Protein AF-A0A7W0WSY2-F1 (afdb_monomer_lite)

Radius of gyration: 67.68 Å; chains: 1; bounding box: 183×101×246 Å

pLDDT: mean 71.54, std 12.72, range [32.41, 96.94]

Sequence (1212 aa):
RFFVDQGGLWIEDLGSTHGIYVGPNKVQRAPVPPGEVVLIGSLLVRLVPQSGTMPPPMGLHGTLATWLDLERKNRVTVEEERDAFAKRVGELHQELAAAKNAPRATPRPEESPTDTSTDMAGAGMMAEAVRMRDEAEARSAALERALAVVQDELMVLRETSTGDTDEDVRRLRAELASVRERLVDAERDLADRAEWSTLVGAEHTKLSKELEQVKVVIDEAMAARSVAEHAAGEAARESQALIQQMDELRRASAADLEIARMEAAKARDGKNVSEMTAGLDAVEKLAAMDLEIEALKRQLAAAKAIPKPPDSDARVQELTETLAVLTARAEKAEKDLGAAQIRAQGAERNLSHATSQSAKAETRVAQLEEKIADAEAQAKAAEADVAKSREKITALETRVGAGDAPLVAAEGRAAKIAAELENVTQQYETSRGRIVELEAAVQVAEKGKRDADQRADTIKSEIAAAQLKLADAEKRGGNLQAKLDDLSKADAAIAAAAKAREEAALRVAAMEQQVTDANRRVEDAVQRASAADTMAKAMAKDVAEALRRAADADTKTRATGREVAELVRRADAAETANASSAATIKAAEDRAVEAEARVEVVRKEVADQLEAMQKELAARLEATQKDLGTKLEAAQRELAAERKTSLGLVDRKTHLERELAEARAALPAAVQRAEAAEQRVVEHEVQIEALQDRVTDLESSLAVAETASQASRGESAETIAKLETHLAELKQASGKGGEIIADLRTKIDDLEKRLAEVTRDRDEAREALRRTTEELTEAIRAAEQNATSTEDDRERLDDALRRAADAERKVDALATQAETADLAIGRAGALQRQLDEALSKLAWLERDSSRPREIAHATPRPEVSEKVVNDRIEAAENKVKEIEAQLADAERRAKAARDEAVNEAATTATALEQRHQQQLQAQLQQFAELEQRAATAEAQAEESERRTAEAEMQISELQARVTELAKRPVPNPAFEQQLFDAQRKIAELEREVANADNVRSFAAETEREIAQLQRDLRDAKSKVTQLTLERDRLAADLRNARGDSETTNRRAPLDRSAAKKIEPDYDPEVTAQADVSKYEPIIAKANELQQKVNELTKQVLDHEKQSATLRVQLKDTEERLRQAIDRDDDDDGVEQTHTGSQLPIAFAEHLSILEESIDSLRANMRAASDETAMMDQSDSVVAVSAAVSQAAEHVERARAAIRAMNASIGIS

Foldseek 3Di:
DWDADPNFIKDAWPDDPQAKDWQLDGDRMDTHDAQTWIDDPPDIDHHHDPVNDDDDDPCPVVSVVVVVVVVVVVVVVVVVVVVVVVVVVVVVVVVVVVVVPPDDDDDDDDDDDDDDDDDDPPVPVVVVVVVVVVVVVVVVVVVVVVVVVVVVVVVVLVVPPPDDDPVSVVVVVVVVVVVVVVVVVVVVVVVVVVVVVVVVVVVVVVVVVVVVVVVVVVVVVVVVVVVVVVVVVVVVVVVVVVVVVVVVVVVVVVVVVVVVVVVVVVVVVVVVVVVVVVVVVVVVVVVVVVVVVVVVVVVVVVVPDDDDDDDDVVVVVVVVVVVVVVVVVVVVVVVVVVVVVVVVVVVVVVVVVVVVVVVVVVVVVVVVVVVVVVVVVVVVVVVVVVVVVVVVVVVVVVVVVVVVVVVVVVVVVVVVVVVVVVVVVVVVVVVVVVVVVVVVVVVVVVVVVVVVVVVVVVVVVVVVVVVVVVVVVVVVVVVVVVVVVVVVVVVVVVVVVVVVVVVVVVVVVVVVVVVVVVVVVVVVVVVPPPPDDDDDPPPDPPVVVVVVVVVVVVVVVVVVVVVVVVVVVVVVVVVVVVVVVVVVVVVVVVVVVVVVVVVVVVVVVVVVVVLCLLALAVFAVVVVVVVVVVVVVVVVVVVVVVVLVVVVQQLLQQFFAAVLLVVVVCVVVVVVVVVVVVVVVVVVVVVVVVVVVVCVVVCVVDDDDDDDDPPVPPPVVVVVVVVVSVSVSRITGTHPVSVVVVVVVVVVVVVVVVVVVVVVVVVVVVVVVVVVVVVVVVVVVVVVVVVVVVVVVVVVVVVVVVVVVVVVVVVVVVVVVVVVVVVVVVVVVVVVVVVVVVVVVVVVVVVVVPDDDDDDDDDDDDDDDPVVVVVVVVVVVVVVVVVVVVVVVVVVVVVVVVVVVVVVVVVVVVVVVVVVVVVVVVVVVVVVVVVVVVVVVVVVLVVLVVVLVSLNSRNHNNSVNVVVLVVDPDDDVVSVVVSVSSVVSNVVSVVSNVVSVVVVVVVVVVVVVVVVLVVVLVVLVVVLVVLVVVLVVLVVVVVVLVPPPPPPDDDDDDDPPPPDDDDDPDDPVVVVVVSVVVCVVSVVVSVVSVVVSVVSVVVSVVSVVVVVVVVVVVVVVVVVVVVVVVVVVPQPDDDDDCPDDDDDPVVVVVLVVVVVVLVVVLVVLVVLLVVLVVDDDDPVSVVVNVVSVVVNVVSVVVVVVSVVVCVVVVND

Structure (mmCIF, N/CA/C/O backbone):
data_AF-A0A7W0WSY2-F1
#
_entry.id   AF-A0A7W0WSY2-F1
#
loop_
_atom_site.group_PDB
_atom_site.id
_atom_site.type_symbol
_atom_site.label_atom_id
_atom_site.label_alt_id
_atom_site.label_comp_id
_atom_site.label_asym_id
_atom_site.label_entity_id
_atom_site.label_seq_id
_atom_site.pdbx_PDB_ins_code
_atom_site.Cartn_x
_atom_site.Cartn_y
_atom_site.Cartn_z
_atom_site.occupancy
_atom_site.B_iso_or_equiv
_atom_site.auth_seq_id
_atom_site.auth_comp_id
_atom_site.auth_asym_id
_atom_site.auth_atom_id
_atom_site.pdbx_PDB_model_num
ATOM 1 N N . ARG A 1 1 ? -31.396 -35.853 -32.841 1.00 91.38 1 ARG A N 1
ATOM 2 C CA . ARG A 1 1 ? -31.155 -37.029 -33.715 1.00 91.38 1 ARG A CA 1
ATOM 3 C C . ARG A 1 1 ? -31.192 -36.590 -35.170 1.00 91.38 1 ARG A C 1
ATOM 5 O O . ARG A 1 1 ? -32.178 -35.978 -35.544 1.00 91.38 1 ARG A O 1
ATOM 12 N N . PHE A 1 2 ? -30.185 -36.925 -35.979 1.00 94.06 2 PHE A N 1
ATOM 13 C CA . PHE A 1 2 ? -30.265 -36.803 -37.442 1.00 94.06 2 PHE A CA 1
ATOM 14 C C . PHE A 1 2 ? -30.735 -38.120 -38.082 1.00 94.06 2 PHE A C 1
ATOM 16 O O . PHE A 1 2 ? -30.435 -39.196 -37.559 1.00 94.06 2 PHE A O 1
ATOM 23 N N . PHE A 1 3 ? -31.453 -38.041 -39.201 1.00 94.81 3 PHE A N 1
ATOM 24 C CA . PHE A 1 3 ? -31.843 -39.176 -40.052 1.00 94.81 3 PHE A CA 1
ATOM 25 C C . PHE A 1 3 ? -32.207 -38.671 -41.459 1.00 94.81 3 PHE A C 1
ATOM 27 O O . PHE A 1 3 ? -32.489 -37.490 -41.635 1.00 94.81 3 PHE A O 1
ATOM 34 N N . VAL A 1 4 ? -32.190 -39.545 -42.467 1.00 93.88 4 VAL A N 1
ATOM 35 C CA . VAL A 1 4 ? -32.611 -39.203 -43.839 1.00 93.88 4 VAL A CA 1
ATOM 36 C C . VAL A 1 4 ? -34.042 -39.688 -44.055 1.00 93.88 4 VAL A C 1
ATOM 38 O O . VAL A 1 4 ? -34.346 -40.841 -43.757 1.00 93.88 4 VAL A O 1
ATOM 41 N N . ASP A 1 5 ? -34.907 -38.817 -44.573 1.00 93.00 5 ASP A N 1
ATOM 42 C CA . ASP A 1 5 ? -36.319 -39.101 -44.848 1.00 93.00 5 ASP A CA 1
ATOM 43 C C . ASP A 1 5 ? -36.750 -38.355 -46.122 1.00 93.00 5 ASP A C 1
ATOM 45 O O . ASP A 1 5 ? -36.409 -37.187 -46.326 1.00 93.00 5 ASP A O 1
ATOM 49 N N . GLN A 1 6 ? -37.420 -39.068 -47.030 1.00 90.38 6 GLN A N 1
ATOM 50 C CA . GLN A 1 6 ? -37.773 -38.622 -48.392 1.00 90.38 6 GLN A CA 1
ATOM 51 C C . GLN A 1 6 ? -36.606 -38.014 -49.212 1.00 90.38 6 GLN A C 1
ATOM 53 O O . GLN A 1 6 ? -36.818 -37.212 -50.117 1.00 90.38 6 GLN A O 1
ATOM 58 N N . GLY A 1 7 ? -35.361 -38.403 -48.912 1.00 88.31 7 GLY A N 1
ATOM 59 C CA . GLY A 1 7 ? -34.148 -37.903 -49.577 1.00 88.31 7 GLY A CA 1
ATOM 60 C C . GLY A 1 7 ? -33.578 -36.598 -49.004 1.00 88.31 7 GLY A C 1
ATOM 61 O O . GLY A 1 7 ? -32.470 -36.218 -49.372 1.00 88.31 7 GLY A O 1
ATOM 62 N N . GLY A 1 8 ? -34.278 -35.942 -48.074 1.00 89.12 8 GLY A N 1
ATOM 63 C CA . GLY A 1 8 ? -33.734 -34.844 -47.273 1.00 89.12 8 GLY A CA 1
ATOM 64 C C . GLY A 1 8 ? -33.082 -35.352 -45.985 1.00 89.12 8 GLY A C 1
ATOM 65 O O . GLY A 1 8 ? -33.473 -36.394 -45.456 1.00 89.12 8 GLY A O 1
ATOM 66 N N . LEU A 1 9 ? -32.113 -34.609 -45.442 1.00 94.12 9 LEU A N 1
ATOM 67 C CA . LEU A 1 9 ? -31.689 -34.809 -44.055 1.00 94.12 9 LEU A CA 1
ATOM 68 C C . LEU A 1 9 ? -32.683 -34.102 -43.127 1.00 94.12 9 LEU A C 1
ATOM 70 O O . LEU A 1 9 ? -33.051 -32.954 -43.367 1.00 94.12 9 LEU A O 1
ATOM 74 N N . TRP A 1 10 ? -33.085 -34.779 -42.061 1.00 96.38 10 TRP A N 1
ATOM 75 C CA . TRP A 1 10 ? -33.953 -34.263 -41.012 1.00 96.38 10 TRP A CA 1
ATOM 76 C C . TRP A 1 10 ? -33.244 -34.305 -39.664 1.00 96.38 10 TRP A C 1
ATOM 78 O O . TRP A 1 10 ? -32.377 -35.152 -39.419 1.00 96.38 10 TRP A O 1
ATOM 88 N N . ILE A 1 11 ? -33.656 -33.408 -38.772 1.00 96.81 11 ILE A N 1
ATOM 89 C CA . ILE A 1 11 ? -33.300 -33.430 -37.359 1.00 96.81 11 ILE A CA 1
ATOM 90 C C . ILE A 1 11 ? -34.560 -33.500 -36.492 1.00 96.81 11 ILE A C 1
ATOM 92 O O . ILE A 1 11 ? -35.586 -32.910 -36.815 1.00 96.81 11 ILE A O 1
ATOM 96 N N . GLU A 1 12 ? -34.480 -34.258 -35.402 1.00 96.94 12 GLU A N 1
ATOM 97 C CA . GLU A 1 12 ? -35.549 -34.504 -34.428 1.00 96.94 12 GLU A CA 1
ATOM 98 C C . GLU A 1 12 ? -34.991 -34.363 -33.007 1.00 96.94 12 GLU A C 1
ATOM 100 O O . GLU A 1 12 ? -33.928 -34.913 -32.688 1.00 96.94 12 GLU A O 1
ATOM 105 N N . ASP A 1 13 ? -35.683 -33.594 -32.173 1.00 95.50 13 ASP A N 1
ATOM 106 C CA . ASP A 1 13 ? -35.342 -33.330 -30.780 1.00 95.50 13 ASP A CA 1
ATOM 107 C C . ASP A 1 13 ? -35.905 -34.428 -29.876 1.00 95.50 13 ASP A C 1
ATOM 109 O O . ASP A 1 13 ? -37.110 -34.688 -29.858 1.00 95.50 13 ASP A O 1
ATOM 113 N N . LEU A 1 14 ? -35.010 -35.064 -29.119 1.00 93.88 14 LEU A N 1
ATOM 114 C CA . LEU A 1 14 ? -35.321 -36.169 -28.210 1.00 93.88 14 LEU A CA 1
ATOM 115 C C . LEU A 1 14 ? -35.554 -35.695 -26.763 1.00 93.88 14 LEU A C 1
ATOM 117 O O . LEU A 1 14 ? -35.463 -36.500 -25.841 1.00 93.88 14 LEU A O 1
ATOM 121 N N . GLY A 1 15 ? -35.825 -34.401 -26.560 1.00 89.00 15 GLY A N 1
ATOM 122 C CA . GLY A 1 15 ? -36.005 -33.800 -25.235 1.00 89.00 15 GLY A CA 1
ATOM 123 C C . GLY A 1 15 ? -34.737 -33.134 -24.698 1.00 89.00 15 GLY A C 1
ATOM 124 O O . GLY A 1 15 ? -34.458 -33.211 -23.505 1.00 89.00 15 GLY A O 1
ATOM 125 N N . SER A 1 16 ? -33.952 -32.493 -25.569 1.00 86.62 16 SER A N 1
ATOM 126 C CA . SER A 1 16 ? -32.853 -31.618 -25.151 1.00 86.62 16 SER A CA 1
ATOM 127 C C . SER A 1 16 ? -33.398 -30.487 -24.271 1.00 86.62 16 SER A C 1
ATOM 129 O O . SER A 1 16 ? -34.316 -29.777 -24.677 1.00 86.62 16 SER A O 1
ATOM 131 N N . THR A 1 17 ? -32.811 -30.268 -23.090 1.00 83.94 17 THR A N 1
ATOM 132 C CA . THR A 1 17 ? -33.192 -29.168 -22.175 1.00 83.94 17 THR A CA 1
ATOM 133 C C . THR A 1 17 ? -33.097 -27.797 -22.845 1.00 83.94 17 THR A C 1
ATOM 135 O O . THR A 1 17 ? -33.977 -26.954 -22.696 1.00 83.94 17 THR A O 1
ATOM 138 N N . HIS A 1 18 ? -32.062 -27.605 -23.659 1.00 84.44 18 HIS A N 1
ATOM 139 C CA . HIS A 1 18 ? -31.851 -26.401 -24.462 1.00 84.44 18 HIS A CA 1
ATOM 140 C C . HIS A 1 18 ? -32.668 -26.454 -25.769 1.00 84.44 18 HIS A C 1
ATOM 142 O O . HIS A 1 18 ? -33.110 -25.434 -26.298 1.00 84.44 18 HIS A O 1
ATOM 148 N N . GLY A 1 19 ? -32.962 -27.664 -26.241 1.00 92.38 19 GLY A N 1
ATOM 149 C CA . GLY A 1 19 ? -33.702 -27.974 -27.457 1.00 92.38 19 GLY A CA 1
ATOM 150 C C . GLY A 1 19 ? -32.835 -28.090 -28.712 1.00 92.38 19 GLY A C 1
ATOM 151 O O . GLY A 1 19 ? -31.600 -28.090 -28.645 1.00 92.38 19 GLY A O 1
ATOM 152 N N . ILE A 1 20 ? -33.505 -28.179 -29.862 1.00 94.12 20 ILE A N 1
ATOM 153 C CA . ILE A 1 20 ? -32.919 -28.109 -31.207 1.00 94.12 20 ILE A CA 1
ATOM 154 C C . ILE A 1 20 ? -33.576 -26.982 -32.006 1.00 94.12 20 ILE A C 1
ATOM 156 O O . ILE A 1 20 ? -34.785 -26.763 -31.914 1.00 94.12 20 ILE A O 1
ATOM 160 N N . TYR A 1 21 ? -32.776 -26.282 -32.809 1.00 93.62 21 TYR A N 1
ATOM 161 C CA . TYR A 1 21 ? -33.223 -25.186 -33.662 1.00 93.62 21 TYR A CA 1
ATOM 162 C C . TYR A 1 21 ? -32.659 -25.328 -35.079 1.00 93.62 21 TYR A C 1
ATOM 164 O O . TYR A 1 21 ? -31.492 -25.680 -35.249 1.00 93.62 21 TYR A O 1
ATOM 172 N N . VAL A 1 22 ? -33.471 -25.013 -36.089 1.00 93.06 22 VAL A N 1
ATOM 173 C CA . VAL A 1 22 ? -33.055 -24.891 -37.497 1.00 93.06 22 VAL A CA 1
ATOM 174 C C . VAL A 1 22 ? -33.356 -23.459 -37.930 1.00 93.06 22 VAL A C 1
ATOM 176 O O . VAL A 1 22 ? -34.499 -23.001 -37.824 1.00 93.06 22 VAL A O 1
ATOM 179 N N . GLY A 1 23 ? -32.316 -22.724 -38.329 1.00 88.19 23 GLY A N 1
ATOM 180 C CA . GLY A 1 23 ? -32.412 -21.276 -38.505 1.00 88.19 23 GLY A CA 1
ATOM 181 C C . GLY A 1 23 ? -32.861 -20.586 -37.199 1.00 88.19 23 GLY A C 1
ATOM 182 O O . GLY A 1 23 ? -32.295 -20.863 -36.138 1.00 88.19 23 GLY A O 1
ATOM 183 N N . PRO A 1 24 ? -33.873 -19.697 -37.226 1.00 84.56 24 PRO A N 1
ATOM 184 C CA . PRO A 1 24 ? -34.383 -19.029 -36.026 1.00 84.56 24 PRO A CA 1
ATOM 185 C C . PRO A 1 24 ? -35.377 -19.878 -35.207 1.00 84.56 24 PRO A C 1
ATOM 187 O O . PRO A 1 24 ? -35.744 -19.483 -34.102 1.00 84.56 24 PRO A O 1
ATOM 190 N N . ASN A 1 25 ? -35.856 -21.013 -35.728 1.00 87.50 25 ASN A N 1
ATOM 191 C CA . ASN A 1 25 ? -37.013 -21.720 -35.169 1.00 87.50 25 ASN A CA 1
ATOM 192 C C . ASN A 1 25 ? -36.600 -22.896 -34.277 1.00 87.50 25 ASN A C 1
ATOM 194 O O . ASN A 1 25 ? -35.861 -23.774 -34.723 1.00 87.50 25 ASN A O 1
ATOM 198 N N . LYS A 1 26 ? -37.149 -22.969 -33.054 1.00 93.00 26 LYS A N 1
ATOM 199 C CA . LYS A 1 26 ? -37.076 -24.171 -32.204 1.00 93.00 26 LYS A CA 1
ATOM 200 C C . LYS A 1 26 ? -37.960 -25.263 -32.806 1.00 93.00 26 LYS A C 1
ATOM 202 O O . LYS A 1 26 ? -39.127 -25.006 -33.097 1.00 93.00 26 LYS A O 1
ATOM 207 N N . VAL A 1 27 ? -37.425 -26.465 -33.008 1.00 94.38 27 VAL A N 1
ATOM 208 C CA . VAL A 1 27 ? -38.092 -27.522 -33.783 1.00 94.38 27 VAL A CA 1
ATOM 209 C C . VAL A 1 27 ? -38.014 -28.887 -33.104 1.00 94.38 27 VAL A C 1
ATOM 211 O O . VAL A 1 27 ? -36.938 -29.431 -32.878 1.00 94.38 27 VAL A O 1
ATOM 214 N N . GLN A 1 28 ? -39.180 -29.492 -32.857 1.00 95.75 28 GLN A N 1
ATOM 215 C CA . GLN A 1 28 ? -39.270 -30.885 -32.404 1.00 95.75 28 GLN A CA 1
ATOM 216 C C . GLN A 1 28 ? -38.812 -31.858 -33.505 1.00 95.75 28 GLN A C 1
ATOM 218 O O . GLN A 1 28 ? -38.180 -32.869 -33.218 1.00 95.75 28 GLN A O 1
ATOM 223 N N . ARG A 1 29 ? -39.126 -31.553 -34.773 1.00 96.38 29 ARG A N 1
ATOM 224 C CA . ARG A 1 29 ? -38.676 -32.280 -35.969 1.00 96.38 29 ARG A CA 1
ATOM 225 C C . ARG A 1 29 ? -38.756 -31.365 -37.192 1.00 96.38 29 ARG A C 1
ATOM 227 O O . ARG A 1 29 ? -39.804 -30.771 -37.425 1.00 96.38 29 ARG A O 1
ATOM 234 N N . ALA A 1 30 ? -37.682 -31.268 -37.973 1.00 95.69 30 ALA A N 1
ATOM 235 C CA . ALA A 1 30 ? -37.614 -30.430 -39.175 1.00 95.69 30 ALA A CA 1
ATOM 236 C C . ALA A 1 30 ? -36.623 -30.984 -40.217 1.00 95.69 30 ALA A C 1
ATOM 238 O O . ALA A 1 30 ? -35.671 -31.675 -39.839 1.00 95.69 30 ALA A O 1
ATOM 239 N N . PRO A 1 31 ? -36.805 -30.683 -41.517 1.00 95.44 31 PRO A N 1
ATOM 240 C CA . PRO A 1 31 ? -35.760 -30.884 -42.512 1.00 95.44 31 PRO A CA 1
ATOM 241 C C . PRO A 1 31 ? -34.610 -29.895 -42.264 1.00 95.44 31 PRO A C 1
ATOM 243 O O . PRO A 1 31 ? -34.813 -28.828 -41.689 1.00 95.44 31 PRO A O 1
ATOM 246 N N . VAL A 1 32 ? -33.408 -30.238 -42.721 1.00 94.00 32 VAL A N 1
ATOM 247 C CA . VAL A 1 32 ? -32.205 -29.402 -42.614 1.00 94.00 32 VAL A CA 1
ATOM 248 C C . VAL A 1 32 ? -31.734 -29.020 -44.020 1.00 94.00 32 VAL A C 1
ATOM 250 O O . VAL A 1 32 ? -31.138 -29.858 -44.706 1.00 94.00 32 VAL A O 1
ATOM 253 N N . PRO A 1 33 ? -32.002 -27.785 -44.485 1.00 89.19 33 PRO A N 1
ATOM 254 C CA . PRO A 1 33 ? -31.580 -27.342 -45.810 1.00 89.19 33 PRO A CA 1
ATOM 255 C C . PRO A 1 33 ? -30.047 -27.286 -45.961 1.00 89.19 33 PRO A C 1
ATOM 257 O O . PRO A 1 33 ? -29.344 -26.865 -45.036 1.00 89.19 33 PRO A O 1
ATOM 260 N N . PRO A 1 34 ? -29.487 -27.673 -47.125 1.00 86.19 34 PRO A N 1
ATOM 261 C CA . PRO A 1 34 ? -28.061 -27.513 -47.396 1.00 86.19 34 PRO A CA 1
ATOM 262 C C . PRO A 1 34 ? -27.633 -26.045 -47.287 1.00 86.19 34 PRO A C 1
ATOM 264 O O . PRO A 1 34 ? -28.249 -25.163 -47.879 1.00 86.19 34 PRO A O 1
ATOM 267 N N . GLY A 1 35 ? -26.556 -25.782 -46.549 1.00 82.62 35 GLY A N 1
ATOM 268 C CA . GLY A 1 35 ? -26.049 -24.436 -46.284 1.00 82.62 35 GLY A CA 1
ATOM 269 C C . GLY A 1 35 ? -26.700 -23.710 -45.101 1.00 82.62 35 GLY A C 1
ATOM 270 O O . GLY A 1 35 ? -26.167 -22.671 -44.703 1.00 82.62 35 GLY A O 1
ATOM 271 N N . GLU A 1 36 ? -27.775 -24.235 -44.505 1.00 86.81 36 GLU A N 1
ATOM 272 C CA . GLU A 1 36 ? -28.395 -23.668 -43.300 1.00 86.81 36 GLU A CA 1
ATOM 273 C C . GLU A 1 36 ? -27.707 -24.156 -42.010 1.00 86.81 36 GLU A C 1
ATOM 275 O O . GLU A 1 36 ? -27.001 -25.171 -41.995 1.00 86.81 36 GLU A O 1
ATOM 280 N N . VAL A 1 37 ? -27.866 -23.380 -40.935 1.00 88.31 37 VAL A N 1
ATOM 281 C CA . VAL A 1 37 ? -27.282 -23.633 -39.614 1.00 88.31 37 VAL A CA 1
ATOM 282 C C . VAL A 1 37 ? -28.326 -24.242 -38.680 1.00 88.31 37 VAL A C 1
ATOM 284 O O . VAL A 1 37 ? -29.462 -23.776 -38.593 1.00 88.31 37 VAL A O 1
ATOM 287 N N . VAL A 1 38 ? -27.900 -25.271 -37.954 1.00 92.69 38 VAL A N 1
ATOM 288 C CA . VAL A 1 38 ? -28.671 -25.995 -36.946 1.00 92.69 38 VAL A CA 1
ATOM 289 C C . VAL A 1 38 ? -27.946 -25.877 -35.611 1.00 92.69 38 VAL A C 1
ATOM 291 O O . VAL A 1 38 ? -26.746 -26.153 -35.549 1.00 92.69 38 VAL A O 1
ATOM 294 N N . LEU A 1 39 ? -28.660 -25.504 -34.547 1.00 91.31 39 LEU A N 1
ATOM 295 C CA . LEU A 1 39 ? -28.125 -25.529 -33.185 1.00 91.31 39 LEU A CA 1
ATOM 296 C C . LEU A 1 39 ? -28.731 -26.692 -32.390 1.00 91.31 39 LEU A C 1
ATOM 298 O O . LEU A 1 39 ? -29.937 -26.940 -32.436 1.00 91.31 39 LEU A O 1
ATOM 302 N N . ILE A 1 40 ? -27.875 -27.419 -31.673 1.00 91.94 40 ILE A N 1
ATOM 303 C CA . ILE A 1 40 ? -28.200 -28.629 -30.913 1.00 91.94 40 ILE A CA 1
ATOM 304 C C . ILE A 1 40 ? -27.607 -28.449 -29.512 1.00 91.94 40 ILE A C 1
ATOM 306 O O . ILE A 1 40 ? -26.459 -28.818 -29.259 1.00 91.94 40 ILE A O 1
ATOM 310 N N . GLY A 1 41 ? -28.355 -27.807 -28.611 1.00 87.31 41 GLY A N 1
ATOM 311 C CA . GLY A 1 41 ? -27.774 -27.269 -27.377 1.00 87.31 41 GLY A CA 1
ATOM 312 C C . GLY A 1 41 ? -26.665 -26.262 -27.691 1.00 87.31 41 GLY A C 1
ATOM 313 O O . GLY A 1 41 ? -26.924 -25.258 -28.341 1.00 87.31 41 GLY A O 1
ATOM 314 N N . SER A 1 42 ? -25.430 -26.543 -27.274 1.00 83.31 42 SER A N 1
ATOM 315 C CA . SER A 1 42 ? -24.249 -25.715 -27.566 1.00 83.31 42 SER A CA 1
ATOM 316 C C . SER A 1 42 ? -23.568 -26.014 -28.913 1.00 83.31 42 SER A C 1
ATOM 318 O O . SER A 1 42 ? -22.659 -25.285 -29.309 1.00 83.31 42 SER A O 1
ATOM 320 N N . LEU A 1 43 ? -23.967 -27.072 -29.631 1.00 83.94 43 LEU A N 1
ATOM 321 C CA . LEU A 1 43 ? -23.316 -27.487 -30.879 1.00 83.94 43 LEU A CA 1
ATOM 322 C C . LEU A 1 43 ? -23.942 -26.814 -32.105 1.00 83.94 43 LEU A C 1
ATOM 324 O O . LEU A 1 43 ? -25.128 -26.992 -32.380 1.00 83.94 43 LEU A O 1
ATOM 328 N N . LEU A 1 44 ? -23.114 -26.110 -32.880 1.00 88.50 44 LEU A N 1
ATOM 329 C CA . LEU A 1 44 ? -23.482 -25.477 -34.147 1.00 88.50 44 LEU A CA 1
ATOM 330 C C . LEU A 1 44 ? -23.047 -26.355 -35.325 1.00 88.50 44 LEU A C 1
ATOM 332 O O . LEU A 1 44 ? -21.860 -26.599 -35.533 1.00 88.50 44 LEU A O 1
ATOM 336 N N . VAL A 1 45 ? -24.019 -26.823 -36.108 1.00 89.69 45 VAL A N 1
ATOM 337 C CA . VAL A 1 45 ? -23.820 -27.720 -37.254 1.00 89.69 45 VAL A CA 1
ATOM 338 C C . VAL A 1 45 ? -24.322 -27.039 -38.525 1.00 89.69 45 VAL A C 1
ATOM 340 O O . VAL A 1 45 ? -25.434 -26.519 -38.558 1.00 89.69 45 VAL A O 1
ATOM 343 N N . ARG A 1 46 ? -23.524 -27.064 -39.597 1.00 88.38 46 ARG A N 1
ATOM 344 C CA . ARG A 1 46 ? -23.900 -26.540 -40.919 1.00 88.38 46 ARG A CA 1
ATOM 345 C C . ARG A 1 46 ? -23.690 -27.617 -41.977 1.00 88.38 46 ARG A C 1
ATOM 347 O O . ARG A 1 46 ? -22.594 -28.164 -42.075 1.00 88.38 46 ARG A O 1
ATOM 354 N N . LEU A 1 47 ? -24.712 -27.919 -42.778 1.00 85.00 47 LEU A N 1
ATOM 355 C CA . LEU A 1 47 ? -24.561 -28.871 -43.883 1.00 85.00 47 LEU A CA 1
ATOM 356 C C . LEU A 1 47 ? -23.845 -28.210 -45.065 1.00 85.00 47 LEU A C 1
ATOM 358 O O . LEU A 1 47 ? -24.336 -27.226 -45.614 1.00 85.00 47 LEU A O 1
ATOM 362 N N . VAL A 1 48 ? -22.715 -28.773 -45.491 1.00 82.38 48 VAL A N 1
ATOM 363 C CA . VAL A 1 48 ? -21.996 -28.334 -46.697 1.00 82.38 48 VAL A CA 1
ATOM 364 C C . VAL A 1 48 ? -22.498 -29.148 -47.902 1.00 82.38 48 VAL A C 1
ATOM 366 O O . VAL A 1 48 ? -22.526 -30.378 -47.819 1.00 82.38 48 VAL A O 1
ATOM 369 N N . PRO A 1 49 ? -22.911 -28.518 -49.019 1.00 77.50 49 PRO A N 1
ATOM 370 C CA . PRO A 1 49 ? -23.303 -29.242 -50.228 1.00 77.50 49 PRO A CA 1
ATOM 371 C C . PRO A 1 49 ? -22.094 -29.916 -50.899 1.00 77.50 49 PRO A C 1
ATOM 373 O O . PRO A 1 49 ? -20.969 -29.422 -50.831 1.00 77.50 49 PRO A O 1
ATOM 376 N N . GLN A 1 50 ? -22.333 -31.019 -51.619 1.00 71.88 50 GLN A N 1
ATOM 377 C CA . GLN A 1 50 ? -21.281 -31.810 -52.285 1.00 71.88 50 GLN A CA 1
ATOM 378 C C . GLN A 1 50 ? -20.463 -31.037 -53.342 1.00 71.88 50 GLN A C 1
ATOM 380 O O . GLN A 1 50 ? -19.410 -31.510 -53.754 1.00 71.88 50 GLN A O 1
ATOM 385 N N . SER A 1 51 ? -20.910 -29.850 -53.765 1.00 69.25 51 SER A N 1
ATOM 386 C CA . SER A 1 51 ? -20.187 -28.963 -54.685 1.00 69.25 51 SER A CA 1
ATOM 387 C C . SER A 1 51 ? -18.941 -28.299 -54.079 1.00 69.25 51 SER A C 1
ATOM 389 O O . SER A 1 51 ? -18.167 -27.701 -54.819 1.00 69.25 51 SER A O 1
ATOM 391 N N . GLY A 1 52 ? -18.742 -28.364 -52.756 1.00 63.03 52 GLY A N 1
ATOM 392 C CA . GLY A 1 52 ? -17.534 -27.889 -52.059 1.00 63.03 52 GLY A CA 1
ATOM 393 C C . GLY A 1 52 ? -17.364 -26.365 -51.961 1.00 63.03 52 GLY A C 1
ATOM 394 O O . GLY A 1 52 ? -16.727 -25.881 -51.029 1.00 63.03 52 GLY A O 1
ATOM 395 N N . THR A 1 53 ? -17.965 -25.591 -52.864 1.00 54.50 53 THR A N 1
ATOM 396 C CA . THR A 1 53 ? -17.963 -24.124 -52.843 1.00 54.50 53 THR A CA 1
ATOM 397 C C . THR A 1 53 ? -19.156 -23.580 -52.053 1.00 54.50 53 THR A C 1
ATOM 399 O O . THR A 1 53 ? -20.314 -23.814 -52.401 1.00 54.50 53 THR A O 1
ATOM 402 N N . MET A 1 54 ? -18.889 -22.835 -50.974 1.00 54.88 54 MET A N 1
ATOM 403 C CA . MET A 1 54 ? -19.929 -22.109 -50.235 1.00 54.88 54 MET A CA 1
ATOM 404 C C . MET A 1 54 ? -20.105 -20.688 -50.793 1.00 54.88 54 MET A C 1
ATOM 406 O O . MET A 1 54 ? -19.105 -19.979 -50.924 1.00 54.88 54 MET A O 1
ATOM 410 N N . PRO A 1 55 ? -21.341 -20.217 -51.047 1.00 57.53 55 PRO A N 1
ATOM 411 C CA . PRO A 1 55 ? -21.594 -18.790 -51.216 1.00 57.53 55 PRO A CA 1
ATOM 412 C C . PRO A 1 55 ? -21.359 -18.042 -49.885 1.00 57.53 55 PRO A C 1
ATOM 414 O O . PRO A 1 55 ? -21.563 -18.626 -48.810 1.00 57.53 55 PRO A O 1
ATOM 417 N N . PRO A 1 56 ? -20.943 -16.760 -49.923 1.00 53.38 56 PRO A N 1
ATOM 418 C CA . PRO A 1 56 ? -20.709 -15.969 -48.717 1.00 53.38 56 PRO A CA 1
ATOM 419 C C . PRO A 1 56 ? -22.003 -15.835 -47.886 1.00 53.38 56 PRO A C 1
ATOM 421 O O . PRO A 1 56 ? -23.080 -15.633 -48.453 1.00 53.38 56 PRO A O 1
ATOM 424 N N . PRO A 1 57 ? -21.939 -15.973 -46.548 1.00 52.03 57 PRO A N 1
ATOM 425 C CA . PRO A 1 57 ? -23.127 -16.183 -45.727 1.00 52.03 57 PRO A CA 1
ATOM 426 C C . PRO A 1 57 ? -23.866 -14.872 -45.411 1.00 52.03 57 PRO A C 1
ATOM 428 O O . PRO A 1 57 ? -23.645 -14.242 -44.376 1.00 52.03 57 PRO A O 1
ATOM 431 N N . MET A 1 58 ? -24.793 -14.479 -46.287 1.00 49.19 58 MET A N 1
ATOM 432 C CA . MET A 1 58 ? -25.712 -13.369 -46.019 1.00 49.19 58 MET A CA 1
ATOM 433 C C . MET A 1 58 ? -26.546 -13.646 -44.754 1.00 49.19 58 MET A C 1
ATOM 435 O O . MET A 1 58 ? -27.193 -14.684 -44.643 1.00 49.19 58 MET A O 1
ATOM 439 N N . GLY A 1 59 ? -26.534 -12.710 -43.799 1.00 58.75 59 GLY A N 1
ATOM 440 C CA . GLY A 1 59 ? -27.395 -12.720 -42.606 1.00 58.75 59 GLY A CA 1
ATOM 441 C C . GLY A 1 59 ? -26.838 -13.391 -41.341 1.00 58.75 59 GLY A C 1
ATOM 442 O O . GLY A 1 59 ? -27.361 -13.122 -40.261 1.00 58.75 59 GLY A O 1
ATOM 443 N N . LEU A 1 60 ? -25.757 -14.182 -41.424 1.00 54.53 60 LEU A N 1
ATOM 444 C CA . LEU A 1 60 ? -25.271 -15.019 -40.306 1.00 54.53 60 LEU A CA 1
ATOM 445 C C . LEU A 1 60 ? -25.027 -14.237 -39.000 1.00 54.53 60 LEU A C 1
ATOM 447 O O . LEU A 1 60 ? -25.406 -14.694 -37.923 1.00 54.53 60 LEU A O 1
ATOM 451 N N . HIS A 1 61 ? -24.436 -13.042 -39.096 1.00 57.09 61 HIS A N 1
ATOM 452 C CA . HIS A 1 61 ? -24.161 -12.182 -37.940 1.00 57.09 61 HIS A CA 1
ATOM 453 C C . HIS A 1 61 ? -25.433 -11.680 -37.245 1.00 57.09 61 HIS A C 1
ATOM 455 O O . HIS A 1 61 ? -25.453 -11.600 -36.021 1.00 57.09 61 HIS A O 1
ATOM 461 N N . GLY A 1 62 ? -26.500 -11.387 -37.997 1.00 67.00 62 GLY A N 1
ATOM 462 C CA . GLY A 1 62 ? -27.773 -10.938 -37.427 1.00 67.00 62 GLY A CA 1
ATOM 463 C C . GLY A 1 62 ? -28.452 -12.048 -36.629 1.00 67.00 62 GLY A C 1
ATOM 464 O O . GLY A 1 62 ? -28.850 -11.832 -35.487 1.00 67.00 62 GLY A O 1
ATOM 465 N N . THR A 1 63 ? -28.504 -13.261 -37.190 1.00 62.50 63 THR A N 1
ATOM 466 C CA . THR A 1 63 ? -29.079 -14.426 -36.501 1.00 62.50 63 THR A CA 1
ATOM 467 C C . THR A 1 63 ? -28.271 -14.786 -35.252 1.00 62.50 63 THR A C 1
ATOM 469 O O . THR A 1 63 ? -28.857 -14.990 -34.189 1.00 62.50 63 THR A O 1
ATOM 472 N N . LEU A 1 64 ? -26.933 -14.795 -35.341 1.00 63.62 64 LEU A N 1
ATOM 473 C CA . LEU A 1 64 ? -26.059 -15.073 -34.196 1.00 63.62 64 LEU A CA 1
ATOM 474 C C . LEU A 1 64 ? -26.197 -14.013 -33.088 1.00 63.62 64 LEU A C 1
ATOM 476 O O . LEU A 1 64 ? -26.231 -14.370 -31.914 1.00 63.62 64 LEU A O 1
ATOM 480 N N . ALA A 1 65 ? -26.333 -12.729 -33.441 1.00 65.81 65 ALA A N 1
ATOM 481 C CA . ALA A 1 65 ? -26.556 -11.654 -32.472 1.00 65.81 65 ALA A CA 1
ATOM 482 C C . ALA A 1 65 ? -27.877 -11.843 -31.709 1.00 65.81 65 ALA A C 1
ATOM 484 O O . ALA A 1 65 ? -27.862 -11.910 -30.482 1.00 65.81 65 ALA A O 1
ATOM 485 N N . THR A 1 66 ? -28.998 -12.056 -32.415 1.00 69.69 66 THR A N 1
ATOM 486 C CA . THR A 1 66 ? -30.297 -12.313 -31.758 1.00 69.69 66 THR A CA 1
ATOM 487 C C . THR A 1 66 ? -30.279 -13.535 -30.840 1.00 69.69 66 THR A C 1
ATOM 489 O O . THR A 1 66 ? -30.982 -13.550 -29.834 1.00 69.69 66 THR A O 1
ATOM 492 N N . TRP A 1 67 ? -29.455 -14.539 -31.150 1.00 66.38 67 TRP A N 1
ATOM 493 C CA . TRP A 1 67 ? -29.235 -15.711 -30.304 1.00 66.38 67 TRP A CA 1
ATOM 494 C C . TRP A 1 67 ? -28.429 -15.395 -29.041 1.00 66.38 67 TRP A C 1
ATOM 496 O O . TRP A 1 67 ? -28.840 -15.769 -27.944 1.00 66.38 67 TRP A O 1
ATOM 506 N N . LEU A 1 68 ? -27.311 -14.678 -29.178 1.00 69.62 68 LEU A N 1
ATOM 507 C CA . LEU A 1 68 ? -26.469 -14.259 -28.052 1.00 69.62 68 LEU A CA 1
ATOM 508 C C . LEU A 1 68 ? -27.191 -13.285 -27.109 1.00 69.62 68 LEU A C 1
ATOM 510 O O . LEU A 1 68 ? -26.882 -13.241 -25.921 1.00 69.62 68 LEU A O 1
ATOM 514 N N . ASP A 1 69 ? -28.165 -12.525 -27.605 1.00 68.69 69 ASP A N 1
ATOM 515 C CA . ASP A 1 69 ? -28.996 -11.640 -26.782 1.00 68.69 69 ASP A CA 1
ATOM 516 C C . ASP A 1 69 ? -30.107 -12.394 -26.036 1.00 68.69 69 ASP A C 1
ATOM 518 O O . ASP A 1 69 ? -30.492 -11.996 -24.936 1.00 68.69 69 ASP A O 1
ATOM 522 N N . LEU A 1 70 ? -30.597 -13.507 -26.591 1.00 68.81 70 LEU A N 1
ATOM 523 C CA . LEU A 1 70 ? -31.547 -14.407 -25.928 1.00 68.81 70 LEU A CA 1
ATOM 524 C C . LEU A 1 70 ? -30.853 -15.229 -24.830 1.00 68.81 70 LEU A C 1
ATOM 526 O O . LEU A 1 70 ? -31.336 -15.290 -23.703 1.00 68.81 70 LEU A O 1
ATOM 530 N N . GLU A 1 71 ? -29.670 -15.768 -25.129 1.00 73.31 71 GLU A N 1
ATOM 531 C CA . GLU A 1 71 ? -28.797 -16.452 -24.165 1.00 73.31 71 GLU A CA 1
ATOM 532 C C . GLU A 1 71 ? -28.371 -15.520 -23.016 1.00 73.31 71 GLU A C 1
ATOM 534 O O . GLU A 1 71 ? -28.413 -15.914 -21.852 1.00 73.31 71 GLU A O 1
ATOM 539 N N . ARG A 1 72 ? -28.028 -14.255 -23.307 1.00 73.38 72 ARG A N 1
ATOM 540 C CA . ARG A 1 72 ? -27.711 -13.266 -22.261 1.00 73.38 72 ARG A CA 1
ATOM 541 C C . ARG A 1 72 ? -28.906 -12.940 -21.366 1.00 73.38 72 ARG A C 1
ATOM 543 O O . ARG A 1 72 ? -28.719 -12.837 -20.160 1.00 73.38 72 ARG A O 1
ATOM 550 N N . LYS A 1 73 ? -30.124 -12.837 -21.911 1.00 74.62 73 LYS A N 1
ATOM 551 C CA . LYS A 1 73 ? -31.340 -12.641 -21.097 1.00 74.62 73 LYS A CA 1
ATOM 552 C C . LYS A 1 73 ? -31.609 -13.820 -20.164 1.00 74.62 73 LYS A C 1
ATOM 554 O O . LYS A 1 73 ? -31.884 -13.594 -18.994 1.00 74.62 73 LYS A O 1
ATOM 559 N N . ASN A 1 74 ? -31.454 -15.052 -20.655 1.00 68.19 74 ASN A N 1
ATOM 560 C CA . ASN A 1 74 ? -31.615 -16.254 -19.831 1.00 68.19 74 ASN A CA 1
ATOM 561 C C . ASN A 1 74 ? -30.604 -16.304 -18.669 1.00 68.19 74 ASN A C 1
ATOM 563 O O . ASN A 1 74 ? -30.948 -16.753 -17.578 1.00 68.19 74 ASN A O 1
ATOM 567 N N . ARG A 1 75 ? -29.366 -15.831 -18.882 1.00 69.69 75 ARG A N 1
ATOM 568 C CA . ARG A 1 75 ? -28.345 -15.743 -17.822 1.00 69.69 75 ARG A CA 1
ATOM 569 C C . ARG A 1 75 ? -28.711 -14.723 -16.752 1.00 69.69 75 ARG A C 1
ATOM 571 O O . ARG A 1 75 ? -28.707 -15.093 -15.586 1.00 69.69 75 ARG A O 1
ATOM 578 N N . VAL A 1 76 ? -29.130 -13.519 -17.149 1.00 74.19 76 VAL A N 1
ATOM 579 C CA . VAL A 1 76 ? -29.580 -12.481 -16.204 1.00 74.19 76 VAL A CA 1
ATOM 580 C C . VAL A 1 76 ? -30.718 -13.000 -15.321 1.00 74.19 76 VAL A C 1
ATOM 582 O O . VAL A 1 76 ? -30.639 -12.860 -14.109 1.00 74.19 76 VAL A O 1
ATOM 585 N N . THR A 1 77 ? -31.714 -13.703 -15.873 1.00 72.31 77 THR A N 1
ATOM 586 C CA . THR A 1 77 ? -32.795 -14.281 -15.047 1.00 72.31 77 THR A CA 1
ATOM 587 C C . THR A 1 77 ? -32.323 -15.372 -14.075 1.00 72.31 77 THR A C 1
ATOM 589 O O . THR A 1 77 ? -32.899 -15.522 -13.003 1.00 72.31 77 THR A O 1
ATOM 592 N N . VAL A 1 78 ? -31.265 -16.124 -14.405 1.00 72.44 78 VAL A N 1
ATOM 593 C CA . VAL A 1 78 ? -30.669 -17.124 -13.493 1.00 72.44 78 VAL A CA 1
ATOM 594 C C . VAL A 1 78 ? -29.801 -16.456 -12.419 1.00 72.44 78 VAL A C 1
ATOM 596 O O . VAL A 1 78 ? -29.750 -16.928 -11.285 1.00 72.44 78 VAL A O 1
ATOM 599 N N . GLU A 1 79 ? -29.142 -15.346 -12.750 1.00 74.38 79 GLU A N 1
ATOM 600 C CA . GLU A 1 79 ? -28.395 -14.513 -11.803 1.00 74.38 79 GLU A CA 1
ATOM 601 C C . GLU A 1 79 ? -29.359 -13.818 -10.818 1.00 74.38 79 GLU A C 1
ATOM 603 O O . GLU A 1 79 ? -29.152 -13.905 -9.610 1.00 74.38 79 GLU A O 1
ATOM 608 N N . GLU A 1 80 ? -30.484 -13.275 -11.299 1.00 79.94 80 GLU A N 1
ATOM 609 C CA . GLU A 1 80 ? -31.583 -12.745 -10.475 1.00 79.94 80 GLU A CA 1
ATOM 610 C C . GLU A 1 80 ? -32.173 -13.808 -9.525 1.00 79.94 80 GLU A C 1
ATOM 612 O O . GLU A 1 80 ? -32.353 -13.539 -8.335 1.00 79.94 80 GLU A O 1
ATOM 617 N N . GLU A 1 81 ? -32.437 -15.035 -10.000 1.00 79.62 81 GLU A N 1
ATOM 618 C CA . GLU A 1 81 ? -32.913 -16.137 -9.145 1.00 79.62 81 GLU A CA 1
ATOM 619 C C . GLU A 1 81 ? -31.876 -16.562 -8.091 1.00 79.62 81 GLU A C 1
ATOM 621 O O . GLU A 1 81 ? -32.240 -16.821 -6.937 1.00 79.62 81 GLU A O 1
ATOM 626 N N . ARG A 1 82 ? -30.586 -16.606 -8.458 1.00 80.00 82 ARG A N 1
ATOM 627 C CA . ARG A 1 82 ? -29.479 -16.930 -7.544 1.00 80.00 82 ARG A CA 1
ATOM 628 C C . ARG A 1 82 ? -29.327 -15.869 -6.459 1.00 80.00 82 ARG A C 1
ATOM 630 O O . ARG A 1 82 ? -29.177 -16.216 -5.289 1.00 80.00 82 ARG A O 1
ATOM 637 N N . ASP A 1 83 ? -29.403 -14.594 -6.813 1.00 80.75 83 ASP A N 1
ATOM 638 C CA . ASP A 1 83 ? -29.189 -13.499 -5.867 1.00 80.75 83 ASP A CA 1
ATOM 639 C C . ASP A 1 83 ? -30.423 -13.319 -4.960 1.00 80.75 83 ASP A C 1
ATOM 641 O O . ASP A 1 83 ? -30.294 -13.104 -3.752 1.00 80.75 83 ASP A O 1
ATOM 645 N N . ALA A 1 84 ? -31.628 -13.585 -5.482 1.00 78.50 84 ALA A N 1
ATOM 646 C CA . ALA A 1 84 ? -32.840 -13.744 -4.678 1.00 78.50 84 ALA A CA 1
ATOM 647 C C . ALA A 1 84 ? -32.820 -14.996 -3.773 1.00 78.50 84 ALA A C 1
ATOM 649 O O . ALA A 1 84 ? -33.561 -15.049 -2.789 1.00 78.50 84 ALA A O 1
ATOM 650 N N . PHE A 1 85 ? -32.022 -16.026 -4.075 1.00 77.25 85 PHE A N 1
ATOM 651 C CA . PHE A 1 85 ? -31.760 -17.143 -3.157 1.00 77.25 85 PHE A CA 1
ATOM 652 C C . PHE A 1 85 ? -30.735 -16.748 -2.083 1.00 77.25 85 PHE A C 1
ATOM 654 O O . PHE A 1 85 ? -31.019 -16.904 -0.897 1.00 77.25 85 PHE A O 1
ATOM 661 N N . ALA A 1 86 ? -29.606 -16.148 -2.472 1.00 77.94 86 ALA A N 1
ATOM 662 C CA . ALA A 1 86 ? -28.570 -15.672 -1.554 1.00 77.94 86 ALA A CA 1
ATOM 663 C C . ALA A 1 86 ? -29.121 -14.690 -0.505 1.00 77.94 86 ALA A C 1
ATOM 665 O O . ALA A 1 86 ? -28.796 -14.804 0.676 1.00 77.94 86 ALA A O 1
ATOM 666 N N . LYS A 1 87 ? -30.026 -13.786 -0.905 1.00 79.06 87 LYS A N 1
ATOM 667 C CA . LYS A 1 87 ? -30.710 -12.876 0.021 1.00 79.06 87 LYS A CA 1
ATOM 668 C C . LYS A 1 87 ? -31.545 -13.609 1.078 1.00 79.06 87 LYS A C 1
ATOM 670 O O . LYS A 1 87 ? -31.406 -13.306 2.258 1.00 79.06 87 LYS A O 1
ATOM 675 N N . ARG A 1 88 ? -32.345 -14.604 0.677 1.00 82.19 88 ARG A N 1
ATOM 676 C CA . ARG A 1 88 ? -33.145 -15.424 1.609 1.00 82.19 88 ARG A CA 1
ATOM 677 C C . ARG A 1 88 ? -32.266 -16.232 2.565 1.00 82.19 88 ARG A C 1
ATOM 679 O O . ARG A 1 88 ? -32.603 -16.353 3.735 1.00 82.19 88 ARG A O 1
ATOM 686 N N . VAL A 1 89 ? -31.118 -16.733 2.099 1.00 78.50 89 VAL A N 1
ATOM 687 C CA . VAL A 1 89 ? -30.117 -17.379 2.968 1.00 78.50 89 VAL A CA 1
ATOM 688 C C . VAL A 1 89 ? -29.521 -16.375 3.963 1.00 78.50 89 VAL A C 1
ATOM 690 O O . VAL A 1 89 ? -29.372 -16.707 5.134 1.00 78.50 89 VAL A O 1
ATOM 693 N N . GLY A 1 90 ? -29.232 -15.140 3.538 1.00 82.12 90 GLY A N 1
ATOM 694 C CA . GLY A 1 90 ? -28.762 -14.067 4.423 1.00 82.12 90 GLY A CA 1
ATOM 695 C C . GLY A 1 90 ? -29.774 -13.691 5.511 1.00 82.12 90 GLY A C 1
ATOM 696 O O . GLY A 1 90 ? -29.406 -13.596 6.680 1.00 82.12 90 GLY A O 1
ATOM 697 N N . GLU A 1 91 ? -31.050 -13.554 5.142 1.00 78.88 91 GLU A N 1
ATOM 698 C CA . GLU A 1 91 ? -32.167 -13.315 6.068 1.00 78.88 91 GLU A CA 1
ATOM 699 C C . GLU A 1 91 ? -32.286 -14.467 7.092 1.00 78.88 91 GLU A C 1
ATOM 701 O O . GLU A 1 91 ? -32.283 -14.225 8.299 1.00 78.88 91 GLU A O 1
ATOM 706 N N . LEU A 1 92 ? -32.241 -15.727 6.640 1.00 74.38 92 LEU A N 1
ATOM 707 C CA . LEU A 1 92 ? -32.287 -16.918 7.505 1.00 74.38 92 LEU A CA 1
ATOM 708 C C . LEU A 1 92 ? -31.049 -17.023 8.427 1.00 74.38 92 LEU A C 1
ATOM 710 O O . LEU A 1 92 ? -31.161 -17.401 9.593 1.00 74.38 92 LEU A O 1
ATOM 714 N N . HIS A 1 93 ? -29.863 -16.623 7.957 1.00 71.62 93 HIS A N 1
ATOM 715 C CA . HIS A 1 93 ? -28.659 -16.524 8.793 1.00 71.62 93 HIS A CA 1
ATOM 716 C C . HIS A 1 93 ? -28.771 -15.430 9.871 1.00 71.62 93 HIS A C 1
ATOM 718 O O . HIS A 1 93 ? -28.274 -15.633 10.982 1.00 71.62 93 HIS A O 1
ATOM 724 N N . GLN A 1 94 ? -29.431 -14.302 9.587 1.00 69.75 94 GLN A N 1
ATOM 725 C CA . GLN A 1 94 ? -29.705 -13.261 10.587 1.00 69.75 94 GLN A CA 1
ATOM 726 C C . GLN A 1 94 ? -30.723 -13.735 11.635 1.00 69.75 94 GLN A C 1
ATOM 728 O O . GLN A 1 94 ? -30.487 -13.553 12.830 1.00 69.75 94 GLN A O 1
ATOM 733 N N . GLU A 1 95 ? -31.795 -14.419 11.223 1.00 68.94 95 GLU A N 1
ATOM 734 C CA . GLU A 1 95 ? -32.750 -15.051 12.147 1.00 68.94 95 GLU A CA 1
ATOM 735 C C . GLU A 1 95 ? -32.067 -16.101 13.042 1.00 68.94 95 GLU A C 1
ATOM 737 O O . GLU A 1 95 ? -32.265 -16.112 14.260 1.00 68.94 95 GLU A O 1
ATOM 742 N N . LEU A 1 96 ? -31.192 -16.937 12.471 1.00 64.00 96 LEU A N 1
ATOM 743 C CA . LEU A 1 96 ? -30.430 -17.940 13.219 1.00 64.00 96 LEU A CA 1
ATOM 744 C C . LEU A 1 96 ? -29.433 -17.298 14.201 1.00 64.00 96 LEU A C 1
ATOM 746 O O . LEU A 1 96 ? -29.261 -17.800 15.314 1.00 64.00 96 LEU A O 1
ATOM 750 N N . ALA A 1 97 ? -28.798 -16.181 13.830 1.00 66.56 97 ALA A N 1
ATOM 751 C CA . ALA A 1 97 ? -27.919 -15.420 14.718 1.00 66.56 97 ALA A CA 1
ATOM 752 C C . ALA A 1 97 ? -28.697 -14.774 15.879 1.00 66.56 97 ALA A C 1
ATOM 754 O O . ALA A 1 97 ? -28.280 -14.890 17.033 1.00 66.56 97 ALA A O 1
ATOM 755 N N . ALA A 1 98 ? -29.860 -14.175 15.605 1.00 64.81 98 ALA A N 1
ATOM 756 C CA . ALA A 1 98 ? -30.745 -13.625 16.630 1.00 64.81 98 ALA A CA 1
ATOM 757 C C . ALA A 1 98 ? -31.235 -14.714 17.605 1.00 64.81 98 ALA A C 1
ATOM 759 O O . ALA A 1 98 ? -31.163 -14.539 18.822 1.00 64.81 98 ALA A O 1
ATOM 760 N N . ALA A 1 99 ? -31.644 -15.879 17.088 1.00 60.88 99 ALA A N 1
ATOM 761 C CA . ALA A 1 99 ? -32.047 -17.028 17.900 1.00 60.88 99 ALA A CA 1
ATOM 762 C C . ALA A 1 99 ? -30.892 -17.601 18.747 1.00 60.88 99 ALA A C 1
ATOM 764 O O . ALA A 1 99 ? -31.112 -18.048 19.873 1.00 60.88 99 ALA A O 1
ATOM 765 N N . LYS A 1 100 ? -29.655 -17.569 18.232 1.00 54.19 100 LYS A N 1
ATOM 766 C CA . LYS A 1 100 ? -28.446 -18.037 18.932 1.00 54.19 100 LYS A CA 1
ATOM 767 C C . LYS A 1 100 ? -27.973 -17.074 20.030 1.00 54.19 100 LYS A C 1
ATOM 769 O O . LYS A 1 100 ? -27.391 -17.533 21.010 1.00 54.19 100 LYS A O 1
ATOM 774 N N . ASN A 1 101 ? -28.247 -15.777 19.886 1.00 54.75 101 ASN A N 1
ATOM 775 C CA . ASN A 1 101 ? -27.850 -14.737 20.841 1.00 54.75 101 ASN A CA 1
ATOM 776 C C . ASN A 1 101 ? -28.880 -14.496 21.966 1.00 54.75 101 ASN A C 1
ATOM 778 O O . ASN A 1 101 ? -28.617 -13.714 22.879 1.00 54.75 101 ASN A O 1
ATOM 782 N N . ALA A 1 102 ? -30.032 -15.176 21.952 1.00 42.34 102 ALA A N 1
ATOM 783 C CA . ALA A 1 102 ? -31.003 -15.122 23.044 1.00 42.34 102 ALA A CA 1
ATOM 784 C C . ALA A 1 102 ? -30.429 -15.775 24.330 1.00 42.34 102 ALA A C 1
ATOM 786 O O . ALA A 1 102 ? -30.140 -16.977 24.329 1.00 42.34 102 ALA A O 1
ATOM 787 N N . PRO A 1 103 ? -30.260 -15.039 25.450 1.00 41.28 103 PRO A N 1
ATOM 788 C CA . PRO A 1 103 ? -29.520 -15.537 26.611 1.00 41.28 103 PRO A CA 1
ATOM 789 C C . PRO A 1 103 ? -30.282 -16.638 27.367 1.00 41.28 103 PRO A C 1
ATOM 791 O O . PRO A 1 103 ? -31.260 -16.386 28.075 1.00 41.28 103 PRO A O 1
ATOM 794 N N . ARG A 1 104 ? -29.799 -17.882 27.245 1.00 37.97 104 ARG A N 1
ATOM 795 C CA . ARG A 1 104 ? -30.357 -19.076 27.902 1.00 37.97 104 ARG A CA 1
ATOM 796 C C . ARG A 1 104 ? -30.012 -19.070 29.399 1.00 37.97 104 ARG A C 1
ATOM 798 O O . ARG A 1 104 ? -28.920 -19.467 29.791 1.00 37.97 104 ARG A O 1
ATOM 805 N N . ALA A 1 105 ? -30.934 -18.608 30.243 1.00 43.72 105 ALA A N 1
ATOM 806 C CA . ALA A 1 105 ? -30.724 -18.542 31.690 1.00 43.72 105 ALA A CA 1
ATOM 807 C C . ALA A 1 105 ? -30.780 -19.935 32.354 1.00 43.72 105 ALA A C 1
ATOM 809 O O . ALA A 1 105 ? -31.836 -20.568 32.390 1.00 43.72 105 ALA A O 1
ATOM 810 N N . THR A 1 106 ? -29.662 -20.387 32.932 1.00 39.41 106 THR A N 1
ATOM 811 C CA . THR A 1 106 ? -29.565 -21.618 33.744 1.00 39.41 106 THR A CA 1
ATOM 812 C C . THR A 1 106 ? -28.756 -21.382 35.032 1.00 39.41 106 THR A C 1
ATOM 814 O O . THR A 1 106 ? -27.818 -20.584 34.996 1.00 39.41 106 THR A O 1
ATOM 817 N N . PRO A 1 107 ? -29.075 -22.038 36.170 1.00 42.81 107 PRO A N 1
ATOM 818 C CA . PRO A 1 107 ? -28.444 -21.743 37.461 1.00 42.81 107 PRO A CA 1
ATOM 819 C C . PRO A 1 107 ? -27.067 -22.398 37.651 1.00 42.81 107 PRO A C 1
ATOM 821 O O . PRO A 1 107 ? -26.728 -23.385 37.003 1.00 42.81 107 PRO A O 1
ATOM 824 N N . ARG A 1 108 ? -26.306 -21.866 38.611 1.00 42.03 108 ARG A N 1
ATOM 825 C CA . ARG A 1 108 ? -24.955 -22.296 39.006 1.00 42.03 108 ARG A CA 1
ATOM 826 C C . ARG A 1 108 ? -24.994 -23.273 40.195 1.00 42.03 108 ARG A C 1
ATOM 828 O O . ARG A 1 108 ? -25.685 -22.979 41.169 1.00 42.03 108 ARG A O 1
ATOM 835 N N . PRO A 1 109 ? -24.206 -24.359 40.160 1.00 46.53 109 PRO A N 1
ATOM 836 C CA . PRO A 1 109 ? -23.598 -24.952 41.354 1.00 46.53 109 PRO A CA 1
ATOM 837 C C . PRO A 1 109 ? -22.051 -24.956 41.266 1.00 46.53 109 PRO A C 1
ATOM 839 O O . PRO A 1 109 ? -21.477 -24.338 40.368 1.00 46.53 109 PRO A O 1
ATOM 842 N N . GLU A 1 110 ? -21.378 -25.571 42.243 1.00 45.09 110 GLU A N 1
ATOM 843 C CA . GLU A 1 110 ? -19.985 -25.268 42.628 1.00 45.09 110 GLU A CA 1
ATOM 844 C C . GLU A 1 110 ? -18.990 -26.453 42.497 1.00 45.09 110 GLU A C 1
ATOM 846 O O . GLU A 1 110 ? -19.372 -27.577 42.183 1.00 45.09 110 GLU A O 1
ATOM 851 N N . GLU A 1 111 ? -17.721 -26.161 42.824 1.00 35.50 111 GLU A N 1
ATOM 852 C CA . GLU A 1 111 ? -16.597 -27.076 43.128 1.00 35.50 111 GLU A CA 1
ATOM 853 C C . GLU A 1 111 ? -15.878 -27.821 41.969 1.00 35.50 111 GLU A C 1
ATOM 855 O O . GLU A 1 111 ? -16.194 -27.679 40.790 1.00 35.50 111 GLU A O 1
ATOM 860 N N . SER A 1 112 ? -14.745 -28.453 42.310 1.00 38.88 112 SER A N 1
ATOM 861 C CA . SER A 1 112 ? -13.572 -28.729 41.451 1.00 38.88 112 SER A CA 1
ATOM 862 C C . SER A 1 112 ? -12.794 -29.977 41.950 1.00 38.88 112 SER A C 1
ATOM 864 O O . SER A 1 112 ? -13.268 -30.630 42.879 1.00 38.88 112 SER A O 1
ATOM 866 N N . PRO A 1 113 ? -11.556 -30.287 41.498 1.00 61.94 113 PRO A N 1
ATOM 867 C CA . PRO A 1 113 ? -10.997 -30.441 40.139 1.00 61.94 113 PRO A CA 1
ATOM 868 C C . PRO A 1 113 ? -10.403 -31.867 39.918 1.00 61.94 113 PRO A C 1
ATOM 870 O O . PRO A 1 113 ? -10.304 -32.629 40.875 1.00 61.94 113 PRO A O 1
ATOM 873 N N . THR A 1 114 ? -9.918 -32.224 38.710 1.00 36.66 114 THR A N 1
ATOM 874 C CA . THR A 1 114 ? -8.648 -32.987 38.453 1.00 36.66 114 THR A CA 1
ATOM 875 C C . THR A 1 114 ? -8.421 -33.317 36.962 1.00 36.66 114 THR A C 1
ATOM 877 O O . THR A 1 114 ? -9.313 -33.141 36.135 1.00 36.66 114 THR A O 1
ATOM 880 N N . ASP A 1 115 ? -7.200 -33.753 36.624 1.00 36.44 115 ASP A N 1
ATOM 881 C CA . ASP A 1 115 ? -6.700 -34.051 35.274 1.00 36.44 115 ASP A CA 1
ATOM 882 C C . ASP A 1 115 ? -7.400 -35.206 34.533 1.00 36.44 115 ASP A C 1
ATOM 884 O O . ASP A 1 115 ? -7.683 -36.257 35.107 1.00 36.44 115 ASP A O 1
ATOM 888 N N . THR A 1 116 ? -7.483 -35.110 33.201 1.00 35.28 116 THR A N 1
ATOM 889 C CA . THR A 1 116 ? -6.626 -35.919 32.297 1.00 35.28 116 THR A CA 1
ATOM 890 C C . THR A 1 116 ? -6.729 -35.446 30.841 1.00 35.28 116 THR A C 1
ATOM 892 O O . THR A 1 116 ? -7.691 -34.794 30.445 1.00 35.28 116 THR A O 1
ATOM 895 N N . SER A 1 117 ? -5.701 -35.739 30.041 1.00 46.56 117 SER A N 1
ATOM 896 C CA . SER A 1 117 ? -5.597 -35.368 28.624 1.00 46.56 117 SER A CA 1
ATOM 897 C C . SER A 1 117 ? -5.969 -36.518 27.670 1.00 46.56 117 SER A C 1
ATOM 899 O O . SER A 1 117 ? -6.076 -37.672 28.086 1.00 46.56 117 SER A O 1
ATOM 901 N N . THR A 1 118 ? -5.962 -36.207 26.363 1.00 40.69 118 THR A N 1
ATOM 902 C CA . THR A 1 118 ? -5.914 -37.121 25.189 1.00 40.69 118 THR A CA 1
ATOM 903 C C . THR A 1 118 ? -7.269 -37.503 24.545 1.00 40.69 118 THR A C 1
ATOM 905 O O . THR A 1 118 ? -8.294 -37.590 25.207 1.00 40.69 118 THR A O 1
ATOM 908 N N . ASP A 1 119 ? -7.240 -37.704 23.217 1.00 41.59 119 ASP A N 1
ATOM 909 C CA . ASP A 1 119 ? -8.282 -38.270 22.328 1.00 41.59 119 ASP A CA 1
ATOM 910 C C . ASP A 1 119 ? -9.600 -37.496 22.073 1.00 41.59 119 ASP A C 1
ATOM 912 O O . ASP A 1 119 ? -10.707 -38.037 22.109 1.00 41.59 119 ASP A O 1
ATOM 916 N N . MET A 1 120 ? -9.485 -36.237 21.634 1.00 41.16 120 MET A N 1
ATOM 917 C CA . MET A 1 120 ? -10.607 -35.439 21.103 1.00 41.16 120 MET A CA 1
ATOM 918 C C . MET A 1 120 ? -10.810 -35.598 19.581 1.00 41.16 120 MET A C 1
ATOM 920 O O . MET A 1 120 ? -10.536 -34.684 18.807 1.00 41.16 120 MET A O 1
ATOM 924 N N . ALA A 1 121 ? -11.342 -36.749 19.150 1.00 44.59 121 ALA A N 1
ATOM 925 C CA . ALA A 1 121 ? -11.764 -36.989 17.754 1.00 44.59 121 ALA A CA 1
ATOM 926 C C . ALA A 1 121 ? -13.240 -37.429 17.589 1.00 44.59 121 ALA A C 1
ATOM 928 O O . ALA A 1 121 ? -13.713 -37.587 16.466 1.00 44.59 121 ALA A O 1
ATOM 929 N N . GLY A 1 122 ? -13.983 -37.619 18.689 1.00 45.25 122 GLY A N 1
ATOM 930 C CA . GLY A 1 122 ? -15.379 -38.102 18.678 1.00 45.25 122 GLY A CA 1
ATOM 931 C C . GLY A 1 122 ? -16.424 -37.160 19.296 1.00 45.25 122 GLY A C 1
ATOM 932 O O . GLY A 1 122 ? -17.600 -37.511 19.355 1.00 45.25 122 GLY A O 1
ATOM 933 N N . ALA A 1 123 ? -16.022 -35.977 19.773 1.00 45.41 123 ALA A N 1
ATOM 934 C CA . ALA A 1 123 ? -16.826 -35.163 20.692 1.00 45.41 123 ALA A CA 1
ATOM 935 C C . ALA A 1 123 ? -18.160 -34.631 20.123 1.00 45.41 123 ALA A C 1
ATOM 937 O O . ALA A 1 123 ? -19.104 -34.437 20.888 1.00 45.41 123 ALA A O 1
ATOM 938 N N . GLY A 1 124 ? -18.265 -34.422 18.803 1.00 51.88 124 GLY A N 1
ATOM 939 C CA . GLY A 1 124 ? -19.428 -33.782 18.169 1.00 51.88 124 GLY A CA 1
ATOM 940 C C . GLY A 1 124 ? -20.762 -34.478 18.465 1.00 51.88 124 GLY A C 1
ATOM 941 O O . GLY A 1 124 ? -21.656 -33.868 19.048 1.00 51.88 124 GLY A O 1
ATOM 942 N N . MET A 1 125 ? -20.876 -35.774 18.148 1.00 49.72 125 MET A N 1
ATOM 943 C CA . MET A 1 125 ? -22.117 -36.529 18.390 1.00 49.72 125 MET A CA 1
ATOM 944 C C . MET A 1 125 ? -22.428 -36.711 19.882 1.00 49.72 125 MET A C 1
ATOM 946 O O . MET A 1 125 ? -23.592 -36.855 20.249 1.00 49.72 125 MET A O 1
ATOM 950 N N . MET A 1 126 ? -21.420 -36.687 20.761 1.00 47.38 126 MET A N 1
ATOM 951 C CA . MET A 1 126 ? -21.651 -36.826 22.202 1.00 47.38 126 MET A CA 1
ATOM 952 C C . MET A 1 126 ? -22.201 -35.529 22.811 1.00 47.38 126 MET A C 1
ATOM 954 O O . MET A 1 126 ? -23.135 -35.585 23.606 1.00 47.38 126 MET A O 1
ATOM 958 N N . ALA A 1 127 ? -21.705 -34.364 22.379 1.00 54.69 127 ALA A N 1
ATOM 959 C CA . ALA A 1 127 ? -22.254 -33.064 22.769 1.00 54.69 127 ALA A CA 1
ATOM 960 C C . ALA A 1 127 ? -23.693 -32.855 22.256 1.00 54.69 127 ALA A C 1
ATOM 962 O O . ALA A 1 127 ? -24.533 -32.298 22.963 1.00 54.69 127 ALA A O 1
ATOM 963 N N . GLU A 1 128 ? -24.004 -33.338 21.050 1.00 52.34 128 GLU A N 1
ATOM 964 C CA . GLU A 1 128 ? -25.358 -33.284 20.487 1.00 52.34 128 GLU A CA 1
ATOM 965 C C . GLU A 1 128 ? -26.329 -34.237 21.209 1.00 52.34 128 GLU A C 1
ATOM 967 O O . GLU A 1 128 ? -27.439 -33.835 21.560 1.00 52.34 128 GLU A O 1
ATOM 972 N N . ALA A 1 129 ? -25.891 -35.459 21.538 1.00 55.59 129 ALA A N 1
ATOM 973 C CA . ALA A 1 129 ? -26.670 -36.397 22.349 1.00 55.59 129 ALA A CA 1
ATOM 974 C C . ALA A 1 129 ? -26.936 -35.872 23.774 1.00 55.59 129 ALA A C 1
ATOM 976 O O . ALA A 1 129 ? -28.039 -36.052 24.294 1.00 55.59 129 ALA A O 1
ATOM 977 N N . VAL A 1 130 ? -25.965 -35.184 24.389 1.00 65.50 130 VAL A N 1
ATOM 978 C CA . VAL A 1 130 ? -26.159 -34.488 25.673 1.00 65.50 130 VAL A CA 1
ATOM 979 C C . VAL A 1 130 ? -27.177 -33.356 25.522 1.00 65.50 130 VAL A C 1
ATOM 981 O O . VAL A 1 130 ? -28.149 -33.340 26.266 1.00 65.50 130 VAL A O 1
ATOM 984 N N . ARG A 1 131 ? -27.074 -32.497 24.495 1.00 67.75 131 ARG A N 1
ATOM 985 C CA . ARG A 1 131 ? -28.091 -31.456 24.245 1.00 67.75 131 ARG A CA 1
ATOM 986 C C . ARG A 1 131 ? -29.501 -32.023 24.056 1.00 67.75 131 ARG A C 1
ATOM 988 O O . ARG A 1 131 ? -30.444 -31.447 24.591 1.00 67.75 131 ARG A O 1
ATOM 995 N N . MET A 1 132 ? -29.661 -33.132 23.328 1.00 65.69 132 MET A N 1
ATOM 996 C CA . MET A 1 132 ? -30.968 -33.789 23.184 1.00 65.69 132 MET A CA 1
ATOM 997 C C . MET A 1 132 ? -31.498 -34.336 24.515 1.00 65.69 132 MET A C 1
ATOM 999 O O . MET A 1 132 ? -32.698 -34.246 24.774 1.00 65.69 132 MET A O 1
ATOM 1003 N N . ARG A 1 133 ? -30.620 -34.877 25.370 1.00 72.44 133 ARG A N 1
ATOM 1004 C CA . ARG A 1 133 ? -30.978 -35.343 26.715 1.00 72.44 133 ARG A CA 1
ATOM 1005 C C . ARG A 1 133 ? -31.393 -34.181 27.619 1.00 72.44 133 ARG A C 1
ATOM 1007 O O . ARG A 1 133 ? -32.485 -34.226 28.175 1.00 72.44 133 ARG A O 1
ATOM 1014 N N . ASP A 1 134 ? -30.570 -33.143 27.726 1.00 68.12 134 ASP A N 1
ATOM 1015 C CA . ASP A 1 134 ? -30.825 -31.979 28.582 1.00 68.12 134 ASP A CA 1
ATOM 1016 C C . ASP A 1 134 ? -32.132 -31.277 28.185 1.00 68.12 134 ASP A C 1
ATOM 1018 O O . ASP A 1 134 ? -32.896 -30.810 29.029 1.00 68.12 134 ASP A O 1
ATOM 1022 N N . GLU A 1 135 ? -32.434 -31.238 26.885 1.00 68.44 135 GLU A N 1
ATOM 1023 C CA . GLU A 1 135 ? -33.670 -30.651 26.377 1.00 68.44 135 GLU A CA 1
ATOM 1024 C C . GLU A 1 135 ? -34.894 -31.568 26.547 1.00 68.44 135 GLU A C 1
ATOM 1026 O O . GLU A 1 135 ? -36.014 -31.068 26.657 1.00 68.44 135 GLU A O 1
ATOM 1031 N N . ALA A 1 136 ? -34.710 -32.888 26.647 1.00 67.44 136 ALA A N 1
ATOM 1032 C CA . ALA A 1 136 ? -35.759 -33.816 27.071 1.00 67.44 136 ALA A CA 1
ATOM 1033 C C . ALA A 1 136 ? -36.036 -33.717 28.585 1.00 67.44 136 ALA A C 1
ATOM 1035 O O . ALA A 1 136 ? -37.200 -33.679 28.986 1.00 67.44 136 ALA A O 1
ATOM 1036 N N . GLU A 1 137 ? -34.997 -33.587 29.416 1.00 72.31 137 GLU A N 1
ATOM 1037 C CA . GLU A 1 137 ? -35.119 -33.351 30.865 1.00 72.31 137 GLU A CA 1
ATOM 1038 C C . GLU A 1 137 ? -35.755 -31.976 31.159 1.00 72.31 137 GLU A C 1
ATOM 1040 O O . GLU A 1 137 ? -36.620 -31.850 32.029 1.00 72.31 137 GLU A O 1
ATOM 1045 N N . ALA A 1 138 ? -35.438 -30.946 30.366 1.00 70.50 138 ALA A N 1
ATOM 1046 C CA . ALA A 1 138 ? -36.117 -29.651 30.440 1.00 70.50 138 ALA A CA 1
ATOM 1047 C C . ALA A 1 138 ? -37.612 -29.741 30.066 1.00 70.50 138 ALA A C 1
ATOM 1049 O O . ALA A 1 138 ? -38.440 -29.072 30.693 1.00 70.50 138 ALA A O 1
ATOM 1050 N N . ARG A 1 139 ? -37.978 -30.582 29.083 1.00 69.81 139 ARG A N 1
ATOM 1051 C CA . ARG A 1 139 ? -39.382 -30.844 28.709 1.00 69.81 139 ARG A CA 1
ATOM 1052 C C . ARG A 1 139 ? -40.132 -31.581 29.825 1.00 69.81 139 ARG A C 1
ATOM 1054 O O . ARG A 1 139 ? -41.242 -31.164 30.155 1.00 69.81 139 ARG A O 1
ATOM 1061 N N . SER A 1 140 ? -39.545 -32.601 30.462 1.00 74.06 140 SER A N 1
ATOM 1062 C CA . SER A 1 140 ? -40.195 -33.275 31.602 1.00 74.06 140 SER A CA 1
ATOM 1063 C C . SER A 1 140 ? -40.367 -32.329 32.792 1.00 74.06 140 SER A C 1
ATOM 1065 O O . SER A 1 140 ? -41.474 -32.203 33.309 1.00 74.06 140 SER A O 1
ATOM 1067 N N . ALA A 1 141 ? -39.334 -31.559 33.149 1.00 71.00 141 ALA A N 1
ATOM 1068 C CA . ALA A 1 141 ? -39.403 -30.581 34.237 1.00 71.00 141 ALA A CA 1
ATOM 1069 C C . ALA A 1 141 ? -40.370 -29.408 33.958 1.00 71.00 141 ALA A C 1
ATOM 1071 O O . ALA A 1 141 ? -40.763 -28.695 34.884 1.00 71.00 141 ALA A O 1
ATOM 1072 N N . ALA A 1 142 ? -40.746 -29.147 32.701 1.00 68.75 142 ALA A N 1
ATOM 1073 C CA . ALA A 1 142 ? -41.817 -28.209 32.357 1.00 68.75 142 ALA A CA 1
ATOM 1074 C C . ALA A 1 142 ? -43.210 -28.841 32.547 1.00 68.75 142 ALA A C 1
ATOM 1076 O O . ALA A 1 142 ? -44.083 -28.224 33.159 1.00 68.75 142 ALA A O 1
ATOM 1077 N N . LEU A 1 143 ? -43.395 -30.086 32.093 1.00 72.19 143 LEU A N 1
ATOM 1078 C CA . LEU A 1 143 ? -44.643 -30.841 32.257 1.00 72.19 143 LEU A CA 1
ATOM 1079 C C . LEU A 1 143 ? -44.964 -31.133 33.731 1.00 72.19 143 LEU A C 1
ATOM 1081 O O . LEU A 1 143 ? -46.116 -31.005 34.136 1.00 72.19 143 LEU A O 1
ATOM 1085 N N . GLU A 1 144 ? -43.962 -31.450 34.554 1.00 77.25 144 GLU A N 1
ATOM 1086 C CA . GLU A 1 144 ? -44.131 -31.642 36.002 1.00 77.25 144 GLU A CA 1
ATOM 1087 C C . GLU A 1 144 ? -44.601 -30.362 36.707 1.00 77.25 144 GLU A C 1
ATOM 1089 O O . GLU A 1 144 ? -45.504 -30.417 37.540 1.00 77.25 144 GLU A O 1
ATOM 1094 N N . ARG A 1 145 ? -44.062 -29.192 36.333 1.00 73.38 145 ARG A N 1
ATOM 1095 C CA . ARG A 1 145 ? -44.519 -27.898 36.871 1.00 73.38 145 ARG A CA 1
ATOM 1096 C C . ARG A 1 145 ? -45.941 -27.551 36.427 1.00 73.38 145 ARG A C 1
ATOM 1098 O O . ARG A 1 145 ? -46.712 -27.055 37.242 1.00 73.38 145 ARG A O 1
ATOM 1105 N N . ALA A 1 146 ? -46.313 -27.849 35.182 1.00 68.81 146 ALA A N 1
ATOM 1106 C CA . ALA A 1 146 ? -47.693 -27.688 34.720 1.00 68.81 146 ALA A CA 1
ATOM 1107 C C . ALA A 1 146 ? -48.663 -28.624 35.471 1.00 68.81 146 ALA A C 1
ATOM 1109 O O . ALA A 1 146 ? -49.743 -28.199 35.878 1.00 68.81 146 ALA A O 1
ATOM 1110 N N . LEU A 1 147 ? -48.258 -29.875 35.722 1.00 73.69 147 LEU A N 1
ATOM 1111 C CA . LEU A 1 147 ? -49.018 -30.829 36.535 1.00 73.69 147 LEU A CA 1
ATOM 1112 C C . LEU A 1 147 ? -49.165 -30.381 37.994 1.00 73.69 147 LEU A C 1
ATOM 1114 O O . LEU A 1 147 ? -50.243 -30.560 38.554 1.00 73.69 147 LEU A O 1
ATOM 1118 N N . ALA A 1 148 ? -48.126 -29.794 38.594 1.00 75.19 148 ALA A N 1
ATOM 1119 C CA . ALA A 1 148 ? -48.186 -29.255 39.952 1.00 75.19 148 ALA A CA 1
ATOM 1120 C C . ALA A 1 148 ? -49.204 -28.108 40.065 1.00 75.19 148 ALA A C 1
ATOM 1122 O O . ALA A 1 148 ? -50.084 -28.168 40.917 1.00 75.19 148 ALA A O 1
ATOM 1123 N N . VAL A 1 149 ? -49.172 -27.133 39.144 1.00 73.38 149 VAL A N 1
ATOM 1124 C CA . VAL A 1 149 ? -50.152 -26.027 39.117 1.00 73.38 149 VAL A CA 1
ATOM 1125 C C . VAL A 1 149 ? -51.586 -26.553 38.992 1.00 73.38 149 VAL A C 1
ATOM 1127 O O . VAL A 1 149 ? -52.454 -26.140 39.755 1.00 73.38 149 VAL A O 1
ATOM 1130 N N . VAL A 1 150 ? -51.835 -27.524 38.106 1.00 72.12 150 VAL A N 1
ATOM 1131 C CA . VAL A 1 150 ? -53.168 -28.142 37.966 1.00 72.12 150 VAL A CA 1
ATOM 1132 C C . VAL A 1 150 ? -53.577 -28.926 39.226 1.00 72.12 150 VAL A C 1
ATOM 1134 O O . VAL A 1 150 ? -54.761 -28.978 39.554 1.00 72.12 150 VAL A O 1
ATOM 1137 N N . GLN A 1 151 ? -52.634 -29.525 39.961 1.00 76.00 151 GLN A N 1
ATOM 1138 C CA . GLN A 1 151 ? -52.922 -30.189 41.239 1.00 76.00 151 GLN A CA 1
ATOM 1139 C C . GLN A 1 151 ? -53.265 -29.188 42.349 1.00 76.00 151 GLN A C 1
ATOM 1141 O O . GLN A 1 151 ? -54.217 -29.436 43.089 1.00 76.00 151 GLN A O 1
ATOM 1146 N N . ASP A 1 152 ? -52.561 -28.057 42.430 1.00 72.81 152 ASP A N 1
ATOM 1147 C CA . ASP A 1 152 ? -52.842 -26.987 43.394 1.00 72.81 152 ASP A CA 1
ATOM 1148 C C . ASP A 1 152 ? -54.185 -26.296 43.095 1.00 72.81 152 ASP A C 1
ATOM 1150 O O . ASP A 1 152 ? -55.002 -26.118 44.000 1.00 72.81 152 ASP A O 1
ATOM 1154 N N . GLU A 1 153 ? -54.485 -26.001 41.824 1.00 72.69 153 GLU A N 1
ATOM 1155 C CA . GLU A 1 153 ? -55.795 -25.485 41.395 1.00 72.69 153 GLU A CA 1
ATOM 1156 C C . GLU A 1 153 ? -56.930 -26.455 41.769 1.00 72.69 153 GLU A C 1
ATOM 1158 O O . GLU A 1 153 ? -57.926 -26.049 42.374 1.00 72.69 153 GLU A O 1
ATOM 1163 N N . LEU A 1 154 ? -56.765 -27.758 41.501 1.00 70.25 154 LEU A N 1
ATOM 1164 C CA . LEU A 1 154 ? -57.723 -28.792 41.913 1.00 70.25 154 LEU A CA 1
ATOM 1165 C C . LEU A 1 154 ? -57.841 -28.934 43.441 1.00 70.25 154 LEU A C 1
ATOM 1167 O O . LEU A 1 154 ? -58.893 -29.354 43.926 1.00 70.25 154 LEU A O 1
ATOM 1171 N N . MET A 1 155 ? -56.802 -28.588 44.205 1.00 73.75 155 MET A N 1
ATOM 1172 C CA . MET A 1 155 ? -56.832 -28.584 45.670 1.00 73.75 155 MET A CA 1
ATOM 1173 C C . MET A 1 155 ? -57.668 -27.411 46.194 1.00 73.75 155 MET A C 1
ATOM 1175 O O . MET A 1 155 ? -58.599 -27.625 46.969 1.00 73.75 155 MET A O 1
ATOM 1179 N N . VAL A 1 156 ? -57.425 -26.199 45.685 1.00 72.25 156 VAL A N 1
ATOM 1180 C CA . VAL A 1 156 ? -58.195 -24.987 46.021 1.00 72.25 156 VAL A CA 1
ATOM 1181 C C . VAL A 1 156 ? -59.672 -25.141 45.641 1.00 72.25 156 VAL A C 1
ATOM 1183 O O . VAL A 1 156 ? -60.557 -24.808 46.432 1.00 72.25 156 VAL A O 1
ATOM 1186 N N . LEU A 1 157 ? -59.964 -25.713 44.467 1.00 61.66 157 LEU A N 1
ATOM 1187 C CA . LEU A 1 157 ? -61.331 -26.032 44.026 1.00 61.66 157 LEU A CA 1
ATOM 1188 C C . LEU A 1 157 ? -62.016 -27.070 44.937 1.00 61.66 157 LEU A C 1
ATOM 1190 O O . LEU A 1 157 ? -63.229 -27.022 45.139 1.00 61.66 157 LEU A O 1
ATOM 1194 N N . ARG A 1 158 ? -61.253 -27.984 45.549 1.00 70.00 158 ARG A N 1
ATOM 1195 C CA . ARG A 1 158 ? -61.774 -28.976 46.503 1.00 70.00 158 ARG A CA 1
ATOM 1196 C C . ARG A 1 158 ? -62.063 -28.400 47.891 1.00 70.00 158 ARG A C 1
ATOM 1198 O O . ARG A 1 158 ? -62.986 -28.878 48.546 1.00 70.00 158 ARG A O 1
ATOM 1205 N N . GLU A 1 159 ? -61.305 -27.402 48.339 1.00 70.75 159 GLU A N 1
ATOM 1206 C CA . GLU A 1 159 ? -61.542 -26.708 49.614 1.00 70.75 159 GLU A CA 1
ATOM 1207 C C . GLU A 1 159 ? -62.689 -25.690 49.521 1.00 70.75 159 GLU A C 1
ATOM 1209 O O . GLU A 1 159 ? -63.423 -25.485 50.487 1.00 70.75 159 GLU A O 1
ATOM 1214 N N . THR A 1 160 ? -62.887 -25.086 48.345 1.00 63.16 160 THR A N 1
ATOM 1215 C CA . THR A 1 160 ? -63.959 -24.102 48.101 1.00 63.16 160 THR A CA 1
ATOM 1216 C C . THR A 1 160 ? -65.323 -24.730 47.800 1.00 63.16 160 THR A C 1
ATOM 1218 O O . THR A 1 160 ? -66.344 -24.157 48.184 1.00 63.16 160 THR A O 1
ATOM 1221 N N . SER A 1 161 ? -65.360 -25.927 47.203 1.00 52.81 161 SER A N 1
ATOM 1222 C CA . SER A 1 161 ? -66.575 -26.686 46.853 1.00 52.81 161 SER A CA 1
ATOM 1223 C C . SER A 1 161 ? -67.384 -27.163 48.082 1.00 52.81 161 SER A C 1
ATOM 1225 O O . SER A 1 161 ? -67.421 -28.354 48.408 1.00 52.81 161 SER A O 1
ATOM 1227 N N . THR A 1 162 ? -68.091 -26.249 48.756 1.00 55.78 162 THR A N 1
ATOM 1228 C CA . THR A 1 162 ? -69.004 -26.562 49.879 1.00 55.78 162 THR A CA 1
ATOM 1229 C C . THR A 1 162 ? -70.437 -26.027 49.720 1.00 55.78 162 THR A C 1
ATOM 1231 O O . THR A 1 162 ? -71.260 -26.239 50.613 1.00 55.78 162 THR A O 1
ATOM 1234 N N . GLY A 1 163 ? -70.790 -25.413 48.580 1.00 58.50 163 GLY A N 1
ATOM 1235 C CA . GLY A 1 163 ? -72.152 -24.939 48.299 1.00 58.50 163 GLY A CA 1
ATOM 1236 C C . GLY A 1 163 ? -72.509 -24.907 46.807 1.00 58.50 163 GLY A C 1
ATOM 1237 O O . GLY A 1 163 ? -71.828 -24.256 46.036 1.00 58.50 163 GLY A O 1
ATOM 1238 N N . ASP A 1 164 ? -73.612 -25.578 46.457 1.00 58.97 164 ASP A N 1
ATOM 1239 C CA . ASP A 1 164 ? -74.240 -25.712 45.123 1.00 58.97 164 ASP A CA 1
ATOM 1240 C C . ASP A 1 164 ? -73.390 -26.336 43.988 1.00 58.97 164 ASP A C 1
ATOM 1242 O O . ASP A 1 164 ? -72.725 -25.686 43.186 1.00 58.97 164 ASP A O 1
ATOM 1246 N N . THR A 1 165 ? -73.458 -27.666 43.891 1.00 63.72 165 THR A N 1
ATOM 1247 C CA . THR A 1 165 ? -72.532 -28.487 43.097 1.00 63.72 165 THR A CA 1
ATOM 1248 C C . THR A 1 165 ? -72.722 -28.450 41.577 1.00 63.72 165 THR A C 1
ATOM 1250 O O . THR A 1 165 ? -71.848 -28.945 40.867 1.00 63.72 165 THR A O 1
ATOM 1253 N N . ASP A 1 166 ? -73.851 -27.968 41.042 1.00 66.56 166 ASP A N 1
ATOM 1254 C CA . ASP A 1 166 ? -74.148 -28.127 39.602 1.00 66.56 166 ASP A CA 1
ATOM 1255 C C . ASP A 1 166 ? -73.660 -26.958 38.725 1.00 66.56 166 ASP A C 1
ATOM 1257 O O . ASP A 1 166 ? -73.488 -27.132 37.517 1.00 66.56 166 ASP A O 1
ATOM 1261 N N . GLU A 1 167 ? -73.380 -25.789 39.309 1.00 68.88 167 GLU A N 1
ATOM 1262 C CA . GLU A 1 167 ? -72.766 -24.659 38.597 1.00 68.88 167 GLU A CA 1
ATOM 1263 C C . GLU A 1 167 ? -71.232 -24.795 38.563 1.00 68.88 167 GLU A C 1
ATOM 1265 O O . GLU A 1 167 ? -70.639 -24.744 37.480 1.00 68.88 167 GLU A O 1
ATOM 1270 N N . ASP A 1 168 ? -70.606 -25.143 39.694 1.00 69.12 168 ASP A N 1
ATOM 1271 C CA . ASP A 1 168 ? -69.172 -25.469 39.773 1.00 69.12 168 ASP A CA 1
ATOM 1272 C C . ASP A 1 168 ? -68.782 -26.606 38.816 1.00 69.12 168 ASP A C 1
ATOM 1274 O O . ASP A 1 168 ? -67.797 -26.505 38.086 1.00 69.12 168 ASP A O 1
ATOM 1278 N N . VAL A 1 169 ? -69.585 -27.672 38.715 1.00 72.94 169 VAL A N 1
ATOM 1279 C CA . VAL A 1 169 ? -69.319 -28.783 37.781 1.00 72.94 169 VAL A CA 1
ATOM 1280 C C . VAL A 1 169 ? -69.415 -28.360 36.306 1.00 72.94 169 VAL A C 1
ATOM 1282 O O . VAL A 1 169 ? -68.773 -28.978 35.451 1.00 72.94 169 VAL A O 1
ATOM 1285 N N . ARG A 1 170 ? -70.165 -27.304 35.963 1.00 77.19 170 ARG A N 1
ATOM 1286 C CA . ARG A 1 170 ? -70.162 -26.733 34.601 1.00 77.19 170 ARG A CA 1
ATOM 1287 C C . ARG A 1 170 ? -68.931 -25.864 34.374 1.00 77.19 170 ARG A C 1
ATOM 1289 O O . ARG A 1 170 ? -68.304 -25.989 33.324 1.00 77.19 170 ARG A O 1
ATOM 1296 N N . ARG A 1 171 ? -68.561 -25.050 35.365 1.00 77.44 171 ARG A N 1
ATOM 1297 C CA . ARG A 1 171 ? -67.356 -24.217 35.342 1.00 77.44 171 ARG A CA 1
ATOM 1298 C C . ARG A 1 171 ? -66.090 -25.065 35.181 1.00 77.44 171 ARG A C 1
ATOM 1300 O O . ARG A 1 171 ? -65.365 -24.880 34.208 1.00 77.44 171 ARG A O 1
ATOM 1307 N N . LEU A 1 172 ? -65.922 -26.086 36.022 1.00 77.25 172 LEU A N 1
ATOM 1308 C CA . LEU A 1 172 ? -64.835 -27.068 35.945 1.00 77.25 172 LEU A CA 1
ATOM 1309 C C . LEU A 1 172 ? -64.762 -27.760 34.575 1.00 77.25 172 LEU A C 1
ATOM 1311 O O . LEU A 1 172 ? -63.674 -27.998 34.059 1.00 77.25 172 LEU A O 1
ATOM 1315 N N . ARG A 1 173 ? -65.905 -28.070 33.945 1.00 79.56 173 ARG A N 1
ATOM 1316 C CA . ARG A 1 173 ? -65.932 -28.651 32.588 1.00 79.56 173 ARG A CA 1
ATOM 1317 C C . ARG A 1 173 ? -65.489 -27.663 31.508 1.00 79.56 173 ARG A C 1
ATOM 1319 O O . ARG A 1 173 ? -64.841 -28.094 30.559 1.00 79.56 173 ARG A O 1
ATOM 1326 N N . ALA A 1 174 ? -65.817 -26.378 31.638 1.00 78.38 174 ALA A N 1
ATOM 1327 C CA . ALA A 1 174 ? -65.371 -25.339 30.710 1.00 78.38 174 ALA A CA 1
ATOM 1328 C C . ALA A 1 174 ? -63.868 -25.041 30.869 1.00 78.38 174 ALA A C 1
ATOM 1330 O O . ALA A 1 174 ? -63.141 -24.975 29.879 1.00 78.38 174 ALA A O 1
ATOM 1331 N N . GLU A 1 175 ? -63.384 -24.943 32.108 1.00 78.38 175 GLU A N 1
ATOM 1332 C CA . GLU A 1 175 ? -61.966 -24.731 32.420 1.00 78.38 175 GLU A CA 1
ATOM 1333 C C . GLU A 1 175 ? -61.118 -25.936 31.960 1.00 78.38 175 GLU A C 1
ATOM 1335 O O . GLU A 1 175 ? -60.126 -25.753 31.254 1.00 78.38 175 GLU A O 1
ATOM 1340 N N . LEU A 1 176 ? -61.562 -27.176 32.210 1.00 78.62 176 LEU A N 1
ATOM 1341 C CA . LEU A 1 176 ? -60.881 -28.397 31.747 1.00 78.62 176 LEU A CA 1
ATOM 1342 C C . LEU A 1 176 ? -60.925 -28.564 30.213 1.00 78.62 176 LEU A C 1
ATOM 1344 O O . LEU A 1 176 ? -59.977 -29.091 29.627 1.00 78.62 176 LEU A O 1
ATOM 1348 N N . ALA A 1 177 ? -61.973 -28.076 29.537 1.00 80.12 177 ALA A N 1
ATOM 1349 C CA . ALA A 1 177 ? -61.997 -27.989 28.075 1.00 80.12 177 ALA A CA 1
ATOM 1350 C C . ALA A 1 177 ? -60.955 -26.983 27.550 1.00 80.12 177 ALA A C 1
ATOM 1352 O O . ALA A 1 177 ? -60.167 -27.334 26.676 1.00 80.12 177 ALA A O 1
ATOM 1353 N N . SER A 1 178 ? -60.875 -25.788 28.146 1.00 80.44 178 SER A N 1
ATOM 1354 C CA . SER A 1 178 ? -59.873 -24.766 27.803 1.00 80.44 178 SER A CA 1
ATOM 1355 C C . SER A 1 178 ? -58.428 -25.215 28.074 1.00 80.44 178 SER A C 1
ATOM 1357 O O . SER A 1 178 ? -57.511 -24.813 27.358 1.00 80.44 178 SER A O 1
ATOM 1359 N N . VAL A 1 179 ? -58.197 -26.045 29.097 1.00 76.38 179 VAL A N 1
ATOM 1360 C CA . VAL A 1 179 ? -56.881 -26.656 29.358 1.00 76.38 179 VAL A CA 1
ATOM 1361 C C . VAL A 1 179 ? -56.549 -27.725 28.310 1.00 76.38 179 VAL A C 1
ATOM 1363 O O . VAL A 1 179 ? -55.407 -27.796 27.867 1.00 76.38 179 VAL A O 1
ATOM 1366 N N . ARG A 1 180 ? -57.530 -28.519 27.854 1.00 80.06 180 ARG A N 1
ATOM 1367 C CA . ARG A 1 180 ? -57.329 -29.480 26.752 1.00 80.06 180 ARG A CA 1
ATOM 1368 C C . ARG A 1 180 ? -57.026 -28.809 25.416 1.00 80.06 180 ARG A C 1
ATOM 1370 O O . ARG A 1 180 ? -56.169 -29.301 24.696 1.00 80.06 180 ARG A O 1
ATOM 1377 N N . GLU A 1 181 ? -57.711 -27.717 25.098 1.00 80.44 181 GLU A N 1
ATOM 1378 C CA . GLU A 1 181 ? -57.485 -26.942 23.872 1.00 80.44 181 GLU A CA 1
ATOM 1379 C C . GLU A 1 181 ? -56.049 -26.391 23.848 1.00 80.44 181 GLU A C 1
ATOM 1381 O O . GLU A 1 181 ? -55.272 -26.733 22.959 1.00 80.44 181 GLU A O 1
ATOM 1386 N N . ARG A 1 182 ? -55.630 -25.721 24.933 1.00 77.31 182 ARG A N 1
ATOM 1387 C CA . ARG A 1 182 ? -54.243 -25.256 25.127 1.00 77.31 182 ARG A CA 1
ATOM 1388 C C . ARG A 1 182 ? -53.191 -26.373 25.099 1.00 77.31 182 ARG A C 1
ATOM 1390 O O . ARG A 1 182 ? -52.058 -26.111 24.705 1.00 77.31 182 ARG A O 1
ATOM 1397 N N . LEU A 1 183 ? -53.530 -27.596 25.517 1.00 75.19 183 LEU A N 1
ATOM 1398 C CA . LEU A 1 183 ? -52.621 -28.744 25.424 1.00 75.19 183 LEU A CA 1
ATOM 1399 C C . LEU A 1 183 ? -52.425 -29.187 23.965 1.00 75.19 183 LEU A C 1
ATOM 1401 O O . LEU A 1 183 ? -51.293 -29.416 23.556 1.00 75.19 183 LEU A O 1
ATOM 1405 N N . VAL A 1 184 ? -53.506 -29.264 23.182 1.00 81.50 184 VAL A N 1
ATOM 1406 C CA . VAL A 1 184 ? -53.459 -29.646 21.758 1.00 81.50 184 VAL A CA 1
ATOM 1407 C C . VAL A 1 184 ? -52.703 -28.607 20.929 1.00 81.50 184 VAL A C 1
ATOM 1409 O O . VAL A 1 184 ? -51.902 -28.981 20.072 1.00 81.50 184 VAL A O 1
ATOM 1412 N N . ASP A 1 185 ? -52.895 -27.317 21.211 1.00 76.38 185 ASP A N 1
ATOM 1413 C CA . ASP A 1 185 ? -52.132 -26.249 20.559 1.00 76.38 185 ASP A CA 1
ATOM 1414 C C . ASP A 1 185 ? -50.635 -26.343 20.906 1.00 76.38 185 ASP A C 1
ATOM 1416 O O . ASP A 1 185 ? -49.790 -26.260 20.018 1.00 76.38 185 ASP A O 1
ATOM 1420 N N . ALA A 1 186 ? -50.286 -26.616 22.170 1.00 68.12 186 ALA A N 1
ATOM 1421 C CA . ALA A 1 186 ? -48.894 -26.809 22.587 1.00 68.12 186 ALA A CA 1
ATOM 1422 C C . ALA A 1 186 ? -48.243 -28.074 21.987 1.00 68.12 186 ALA A C 1
ATOM 1424 O O . ALA A 1 186 ? -47.066 -28.045 21.628 1.00 68.12 186 ALA A O 1
ATOM 1425 N N . GLU A 1 187 ? -48.985 -29.178 21.847 1.00 77.62 187 GLU A N 1
ATOM 1426 C CA . GLU A 1 187 ? -48.520 -30.384 21.143 1.00 77.62 187 GLU A CA 1
ATOM 1427 C C . GLU A 1 187 ? -48.259 -30.104 19.654 1.00 77.62 187 GLU A C 1
ATOM 1429 O O . GLU A 1 187 ? -47.281 -30.605 19.096 1.00 77.62 187 GLU A O 1
ATOM 1434 N N . ARG A 1 188 ? -49.084 -29.257 19.025 1.00 81.75 188 ARG A N 1
ATOM 1435 C CA . ARG A 1 188 ? -48.922 -28.834 17.629 1.00 81.75 188 ARG A CA 1
ATOM 1436 C C . ARG A 1 188 ? -47.707 -27.929 17.432 1.00 81.75 188 ARG A C 1
ATOM 1438 O O . ARG A 1 188 ? -46.864 -28.226 16.592 1.00 81.75 188 ARG A O 1
ATOM 1445 N N . ASP A 1 189 ? -47.565 -26.901 18.265 1.00 72.50 189 ASP A N 1
ATOM 1446 C CA . ASP A 1 189 ? -46.403 -26.004 18.294 1.00 72.50 189 ASP A CA 1
ATOM 1447 C C . ASP A 1 189 ? -45.077 -26.771 18.453 1.00 72.50 189 ASP A C 1
ATOM 1449 O O . ASP A 1 189 ? -44.046 -26.381 17.902 1.00 72.50 189 ASP A O 1
ATOM 1453 N N . LEU A 1 190 ? -45.083 -27.870 19.216 1.00 68.81 190 LEU A N 1
ATOM 1454 C CA . LEU A 1 190 ? -43.919 -28.738 19.404 1.00 68.81 190 LEU A CA 1
ATOM 1455 C C . LEU A 1 190 ? -43.646 -29.657 18.204 1.00 68.81 190 LEU A C 1
ATOM 1457 O O . LEU A 1 190 ? -42.478 -29.961 17.948 1.00 68.81 190 LEU A O 1
ATOM 1461 N N . ALA A 1 191 ? -44.677 -30.079 17.467 1.00 74.44 191 ALA A N 1
ATOM 1462 C CA . ALA A 1 191 ? -44.527 -30.848 16.232 1.00 74.44 191 ALA A CA 1
ATOM 1463 C C . ALA A 1 191 ? -43.959 -29.978 15.098 1.00 74.44 191 ALA A C 1
ATOM 1465 O O . ALA A 1 191 ? -42.937 -30.333 14.509 1.00 74.44 191 ALA A O 1
ATOM 1466 N N . ASP A 1 192 ? -44.542 -28.799 14.868 1.00 74.56 192 ASP A N 1
ATOM 1467 C CA . ASP A 1 192 ? -44.130 -27.882 13.798 1.00 74.56 192 ASP A CA 1
ATOM 1468 C C . ASP A 1 192 ? -42.665 -27.422 13.993 1.00 74.56 192 ASP A C 1
ATOM 1470 O O . ASP A 1 192 ? -41.879 -27.377 13.043 1.00 74.56 192 ASP A O 1
ATOM 1474 N N . ARG A 1 193 ? -42.237 -27.186 15.247 1.00 70.19 193 ARG A N 1
ATOM 1475 C CA . ARG A 1 193 ? -40.827 -26.896 15.597 1.00 70.19 193 ARG A CA 1
ATOM 1476 C C . ARG A 1 193 ? -39.884 -28.083 15.369 1.00 70.19 193 ARG A C 1
ATOM 1478 O O . ARG A 1 193 ? -38.712 -27.868 15.054 1.00 70.19 193 ARG A O 1
ATOM 1485 N N . ALA A 1 194 ? -40.356 -29.319 15.537 1.00 68.12 194 ALA A N 1
ATOM 1486 C CA . ALA A 1 194 ? -39.545 -30.511 15.294 1.00 68.12 194 ALA A CA 1
ATOM 1487 C C . ALA A 1 194 ? -39.273 -30.705 13.794 1.00 68.12 194 ALA A C 1
ATOM 1489 O O . ALA A 1 194 ? -38.126 -30.953 13.417 1.00 68.12 194 ALA A O 1
ATOM 1490 N N . GLU A 1 195 ? -40.282 -30.513 12.936 1.00 73.94 195 GLU A N 1
ATOM 1491 C CA . GLU A 1 195 ? -40.089 -30.542 11.481 1.00 73.94 195 GLU A CA 1
ATOM 1492 C C . GLU A 1 195 ? -39.118 -29.439 11.031 1.00 73.94 195 GLU A C 1
ATOM 1494 O O . GLU A 1 195 ? -38.133 -29.736 10.346 1.00 73.94 195 GLU A O 1
ATOM 1499 N N . TRP A 1 196 ? -39.301 -28.201 11.513 1.00 67.62 196 TRP A N 1
ATOM 1500 C CA . TRP A 1 196 ? -38.401 -27.074 11.219 1.00 67.62 196 TRP A CA 1
ATOM 1501 C C . TRP A 1 196 ? -36.936 -27.371 11.576 1.00 67.62 196 TRP A C 1
ATOM 1503 O O . TRP A 1 196 ? -36.034 -27.117 10.775 1.00 67.62 196 TRP A O 1
ATOM 1513 N N . SER A 1 197 ? -36.689 -27.981 12.741 1.00 62.97 197 SER A N 1
ATOM 1514 C CA . SER A 1 197 ? -35.338 -28.363 13.170 1.00 62.97 197 SER A CA 1
ATOM 1515 C C . SER A 1 197 ? -34.670 -29.369 12.225 1.00 62.97 197 SER A C 1
ATOM 1517 O O . SER A 1 197 ? -33.450 -29.321 12.059 1.00 62.97 197 SER A O 1
ATOM 1519 N N . THR A 1 198 ? -35.432 -30.275 11.600 1.00 71.38 198 THR A N 1
ATOM 1520 C CA . THR A 1 198 ? -34.873 -31.222 10.616 1.00 71.38 198 THR A CA 1
ATOM 1521 C C . THR A 1 198 ? -34.588 -30.560 9.267 1.00 71.38 198 THR A C 1
ATOM 1523 O O . THR A 1 198 ? -33.585 -30.888 8.629 1.00 71.38 198 THR A O 1
ATOM 1526 N N . LEU A 1 199 ? -35.412 -29.587 8.862 1.00 72.94 199 LEU A N 1
ATOM 1527 C CA . LEU A 1 199 ? -35.242 -28.848 7.611 1.00 72.94 199 LEU A CA 1
ATOM 1528 C C . LEU A 1 199 ? -33.975 -27.976 7.647 1.00 72.94 199 LEU A C 1
ATOM 1530 O O . LEU A 1 199 ? -33.132 -28.076 6.756 1.00 72.94 199 LEU A O 1
ATOM 1534 N N . VAL A 1 200 ? -33.786 -27.207 8.727 1.00 71.44 200 VAL A N 1
ATOM 1535 C CA . VAL A 1 200 ? -32.592 -26.365 8.940 1.00 71.44 200 VAL A CA 1
ATOM 1536 C C . VAL A 1 200 ? -31.313 -27.206 9.001 1.00 71.44 200 VAL A C 1
ATOM 1538 O O . VAL A 1 200 ? -30.295 -26.824 8.424 1.00 71.44 200 VAL A O 1
ATOM 1541 N N . GLY A 1 201 ? -31.360 -28.385 9.635 1.00 67.56 201 GLY A N 1
ATOM 1542 C CA . GLY A 1 201 ? -30.233 -29.323 9.644 1.00 67.56 201 GLY A CA 1
ATOM 1543 C C . GLY A 1 201 ? -29.841 -29.790 8.236 1.00 67.56 201 GLY A C 1
ATOM 1544 O O . GLY A 1 201 ? -28.656 -29.806 7.895 1.00 67.56 201 GLY A O 1
ATOM 1545 N N . ALA A 1 202 ? -30.823 -30.107 7.387 1.00 72.44 202 ALA A N 1
ATOM 1546 C CA . ALA A 1 202 ? -30.574 -30.483 5.998 1.00 72.44 202 ALA A CA 1
ATOM 1547 C C . ALA A 1 202 ? -29.952 -29.325 5.194 1.00 72.44 202 ALA A C 1
ATOM 1549 O O . ALA A 1 202 ? -28.914 -29.523 4.553 1.00 72.44 202 ALA A O 1
ATOM 1550 N N . GLU A 1 203 ? -30.517 -28.115 5.272 1.00 71.31 203 GLU A N 1
ATOM 1551 C CA . GLU A 1 203 ? -30.006 -26.949 4.536 1.00 71.31 203 GLU A CA 1
ATOM 1552 C C . GLU A 1 203 ? -28.600 -26.532 4.990 1.00 71.31 203 GLU A C 1
ATOM 1554 O O . GLU A 1 203 ? -27.745 -26.268 4.145 1.00 71.31 203 GLU A O 1
ATOM 1559 N N . HIS A 1 204 ? -28.290 -26.592 6.290 1.00 66.12 204 HIS A N 1
ATOM 1560 C CA . HIS A 1 204 ? -26.941 -26.321 6.797 1.00 66.12 204 HIS A CA 1
ATOM 1561 C C . HIS A 1 204 ? -25.888 -27.266 6.179 1.00 66.12 204 HIS A C 1
ATOM 1563 O O . HIS A 1 204 ? -24.801 -26.830 5.792 1.00 66.12 204 HIS A O 1
ATOM 1569 N N . THR A 1 205 ? -26.205 -28.558 6.000 1.00 71.69 205 THR A N 1
ATOM 1570 C CA . THR A 1 205 ? -25.288 -29.508 5.328 1.00 71.69 205 THR A CA 1
ATOM 1571 C C . THR A 1 205 ? -25.172 -29.310 3.812 1.00 71.69 205 THR A C 1
ATOM 1573 O O . THR A 1 205 ? -24.221 -29.813 3.206 1.00 71.69 205 THR A O 1
ATOM 1576 N N . LYS A 1 206 ? -26.112 -28.584 3.190 1.00 79.31 206 LYS A N 1
ATOM 1577 C CA . LYS A 1 206 ? -26.057 -28.174 1.779 1.00 79.31 206 LYS A CA 1
ATOM 1578 C C . LYS A 1 206 ? -25.209 -26.910 1.622 1.00 79.31 206 LYS A C 1
ATOM 1580 O O . LYS A 1 206 ? -24.224 -26.940 0.888 1.00 79.31 206 LYS A O 1
ATOM 1585 N N . LEU A 1 207 ? -25.512 -25.861 2.389 1.00 71.62 207 LEU A N 1
ATOM 1586 C CA . LEU A 1 207 ? -24.764 -24.598 2.399 1.00 71.62 207 LEU A CA 1
ATOM 1587 C C . LEU A 1 207 ? -23.283 -24.815 2.742 1.00 71.62 207 LEU A C 1
ATOM 1589 O O . LEU A 1 207 ? -22.414 -24.278 2.063 1.00 71.62 207 LEU A O 1
ATOM 1593 N N . SER A 1 208 ? -22.973 -25.688 3.708 1.00 72.88 208 SER A N 1
ATOM 1594 C CA . SER A 1 208 ? -21.584 -26.042 4.041 1.00 72.88 208 SER A CA 1
ATOM 1595 C C . SER A 1 208 ? -20.815 -26.694 2.881 1.00 72.88 208 SER A C 1
ATOM 1597 O O . SER A 1 208 ? -19.596 -26.560 2.829 1.00 72.88 208 SER A O 1
ATOM 1599 N N . LYS A 1 209 ? -21.484 -27.391 1.950 1.00 79.31 209 LYS A N 1
ATOM 1600 C CA . LYS A 1 209 ? -20.841 -27.976 0.756 1.00 79.31 209 LYS A CA 1
ATOM 1601 C C . LYS A 1 209 ? -20.692 -26.963 -0.371 1.00 79.31 209 LYS A C 1
ATOM 1603 O O . LYS A 1 209 ? -19.685 -26.981 -1.070 1.00 79.31 209 LYS A O 1
ATOM 1608 N N . GLU A 1 210 ? -21.679 -26.089 -0.537 1.00 80.06 210 GLU A N 1
ATOM 1609 C CA . GLU A 1 210 ? -21.645 -25.004 -1.522 1.00 80.06 210 GLU A CA 1
ATOM 1610 C C . GLU A 1 210 ? -20.550 -23.983 -1.161 1.00 80.06 210 GLU A C 1
ATOM 1612 O O . GLU A 1 210 ? -19.805 -23.550 -2.036 1.00 80.06 210 GLU A O 1
ATOM 1617 N N . LEU A 1 211 ? -20.351 -23.700 0.131 1.00 75.25 211 LEU A N 1
ATOM 1618 C CA . LEU A 1 211 ? -19.279 -22.831 0.625 1.00 75.25 211 LEU A CA 1
ATOM 1619 C C . LEU A 1 211 ? -17.879 -23.446 0.429 1.00 75.25 211 LEU A C 1
ATOM 1621 O O . LEU A 1 211 ? -16.970 -22.747 -0.017 1.00 75.25 211 LEU A O 1
ATOM 1625 N N . GLU A 1 212 ? -17.701 -24.753 0.667 1.00 79.31 212 GLU A N 1
ATOM 1626 C CA . GLU A 1 212 ? -16.426 -25.435 0.376 1.00 79.31 212 GLU A CA 1
ATOM 1627 C C . GLU A 1 212 ? -16.126 -25.465 -1.139 1.00 79.31 212 GLU A C 1
ATOM 1629 O O . GLU A 1 212 ? -14.976 -25.314 -1.545 1.00 79.31 212 GLU A O 1
ATOM 1634 N N . GLN A 1 213 ? -17.149 -25.582 -1.998 1.00 80.25 213 GLN A N 1
ATOM 1635 C CA . GLN A 1 213 ? -16.985 -25.475 -3.456 1.00 80.25 213 GLN A CA 1
ATOM 1636 C C . GLN A 1 213 ? -16.600 -24.059 -3.906 1.00 80.25 213 GLN A C 1
ATOM 1638 O O . GLN A 1 213 ? -15.696 -23.910 -4.727 1.00 80.25 213 GLN A O 1
ATOM 1643 N N . VAL A 1 214 ? -17.238 -23.017 -3.358 1.00 78.06 214 VAL A N 1
ATOM 1644 C CA . VAL A 1 214 ? -16.882 -21.615 -3.647 1.00 78.06 214 VAL A CA 1
ATOM 1645 C C . VAL A 1 214 ? -15.439 -21.321 -3.233 1.00 78.06 214 VAL A C 1
ATOM 1647 O O . VAL A 1 214 ? -14.711 -20.682 -3.988 1.00 78.06 214 VAL A O 1
ATOM 1650 N N . LYS A 1 215 ? -14.997 -21.842 -2.085 1.00 82.69 215 LYS A N 1
ATOM 1651 C CA . LYS A 1 215 ? -13.613 -21.715 -1.616 1.00 82.69 215 LYS A CA 1
ATOM 1652 C C . LYS A 1 215 ? -12.604 -22.338 -2.589 1.00 82.69 215 LYS A C 1
ATOM 1654 O O . LYS A 1 215 ? -11.660 -21.657 -2.968 1.00 82.69 215 LYS A O 1
ATOM 1659 N N . VAL A 1 216 ? -12.847 -23.559 -3.080 1.00 86.12 216 VAL A N 1
ATOM 1660 C CA . VAL A 1 216 ? -11.986 -24.190 -4.106 1.00 86.12 216 VAL A CA 1
ATOM 1661 C C . VAL A 1 216 ? -11.896 -23.335 -5.377 1.00 86.12 216 VAL A C 1
ATOM 1663 O O . VAL A 1 216 ? -10.806 -23.155 -5.910 1.00 86.12 216 VAL A O 1
ATOM 1666 N N . VAL A 1 217 ? -13.007 -22.749 -5.837 1.00 82.56 217 VAL A N 1
ATOM 1667 C CA . VAL A 1 217 ? -13.011 -21.861 -7.018 1.00 82.56 217 VAL A CA 1
ATOM 1668 C C . VAL A 1 217 ? -12.239 -20.557 -6.763 1.00 82.56 217 VAL A C 1
ATOM 1670 O O . VAL A 1 217 ? -11.579 -20.051 -7.670 1.00 82.56 217 VAL A O 1
ATOM 1673 N N . ILE A 1 218 ? -12.281 -20.016 -5.541 1.00 78.75 218 ILE A N 1
ATOM 1674 C CA . ILE A 1 218 ? -11.489 -18.841 -5.142 1.00 78.75 218 ILE A CA 1
ATOM 1675 C C . ILE A 1 218 ? -9.992 -19.186 -5.098 1.00 78.75 218 ILE A C 1
ATOM 1677 O O . ILE A 1 218 ? -9.186 -18.434 -5.647 1.00 78.75 218 ILE A O 1
ATOM 1681 N N . ASP A 1 219 ? -9.618 -20.335 -4.534 1.00 83.69 219 ASP A N 1
ATOM 1682 C CA . ASP A 1 219 ? -8.228 -20.806 -4.486 1.00 83.69 219 ASP A CA 1
ATOM 1683 C C . ASP A 1 219 ? -7.667 -21.071 -5.902 1.00 83.69 219 ASP A C 1
ATOM 1685 O O . ASP A 1 219 ? -6.558 -20.634 -6.225 1.00 83.69 219 ASP A O 1
ATOM 1689 N N . GLU A 1 220 ? -8.451 -21.691 -6.796 1.00 84.62 220 GLU A N 1
ATOM 1690 C CA . GLU A 1 220 ? -8.098 -21.856 -8.216 1.00 84.62 220 GLU A CA 1
ATOM 1691 C C . GLU A 1 220 ? -7.958 -20.506 -8.945 1.00 84.62 220 GLU A C 1
ATOM 1693 O O . GLU A 1 220 ? -7.024 -20.320 -9.730 1.00 84.62 220 GLU A O 1
ATOM 1698 N N . ALA A 1 221 ? -8.835 -19.534 -8.668 1.00 78.69 221 ALA A N 1
ATOM 1699 C CA . ALA A 1 221 ? -8.758 -18.196 -9.255 1.00 78.69 221 ALA A CA 1
ATOM 1700 C C . ALA A 1 221 ? -7.526 -17.407 -8.771 1.00 78.69 221 ALA A C 1
ATOM 1702 O O . ALA A 1 221 ? -6.881 -16.725 -9.572 1.00 78.69 221 ALA A O 1
ATOM 1703 N N . MET A 1 222 ? -7.154 -17.526 -7.492 1.00 81.88 222 MET A N 1
ATOM 1704 C CA . MET A 1 222 ? -5.929 -16.922 -6.952 1.00 81.88 222 MET A CA 1
ATOM 1705 C C . MET A 1 222 ? -4.669 -17.574 -7.536 1.00 81.88 222 MET A C 1
ATOM 1707 O O . MET A 1 222 ? -3.738 -16.863 -7.921 1.00 81.88 222 MET A O 1
ATOM 1711 N N . ALA A 1 223 ? -4.655 -18.901 -7.698 1.00 81.62 223 ALA A N 1
ATOM 1712 C CA . ALA A 1 223 ? -3.567 -19.606 -8.374 1.00 81.62 223 ALA A CA 1
ATOM 1713 C C . ALA A 1 223 ? -3.430 -19.172 -9.847 1.00 81.62 223 ALA A C 1
ATOM 1715 O O . ALA A 1 223 ? -2.330 -18.847 -10.300 1.00 81.62 223 ALA A O 1
ATOM 1716 N N . ALA A 1 224 ? -4.542 -19.087 -10.585 1.00 79.62 224 ALA A N 1
ATOM 1717 C CA . ALA A 1 224 ? -4.555 -18.614 -11.971 1.00 79.62 224 ALA A CA 1
ATOM 1718 C C . ALA A 1 224 ? -4.072 -17.157 -12.098 1.00 79.62 224 ALA A C 1
ATOM 1720 O O . ALA A 1 224 ? -3.306 -16.839 -13.011 1.00 79.62 224 ALA A O 1
ATOM 1721 N N . ARG A 1 225 ? -4.460 -16.283 -11.159 1.00 85.06 225 ARG A N 1
ATOM 1722 C CA . ARG A 1 225 ? -3.972 -14.900 -11.083 1.00 85.06 225 ARG A CA 1
ATOM 1723 C C . ARG A 1 225 ? -2.462 -14.842 -10.840 1.00 85.06 225 ARG A C 1
ATOM 1725 O O . ARG A 1 225 ? -1.776 -14.124 -11.560 1.00 85.06 225 ARG A O 1
ATOM 1732 N N . SER A 1 226 ? -1.939 -15.623 -9.894 1.00 83.25 226 SER A N 1
ATOM 1733 C CA . SER A 1 226 ? -0.500 -15.672 -9.597 1.00 83.25 226 SER A CA 1
ATOM 1734 C C . SER A 1 226 ? 0.328 -16.121 -10.811 1.00 83.25 226 SER A C 1
ATOM 1736 O O . SER A 1 226 ? 1.346 -15.506 -11.130 1.00 83.25 226 SER A O 1
ATOM 1738 N N . VAL A 1 227 ? -0.149 -17.124 -11.559 1.00 82.25 227 VAL A N 1
ATOM 1739 C CA . VAL A 1 227 ? 0.482 -17.564 -12.818 1.00 82.25 227 VAL A CA 1
ATOM 1740 C C . VAL A 1 227 ? 0.444 -16.463 -13.887 1.00 82.25 227 VAL A C 1
ATOM 1742 O O . VAL A 1 227 ? 1.439 -16.255 -14.582 1.00 82.25 227 VAL A O 1
ATOM 1745 N N . ALA A 1 228 ? -0.665 -15.726 -14.009 1.00 78.69 228 ALA A N 1
ATOM 1746 C CA . ALA A 1 228 ? -0.781 -14.616 -14.956 1.00 78.69 228 ALA A CA 1
ATOM 1747 C C . ALA A 1 228 ? 0.146 -13.435 -14.606 1.00 78.69 228 ALA A C 1
ATOM 1749 O O . ALA A 1 228 ? 0.785 -12.873 -15.496 1.00 78.69 228 ALA A O 1
ATOM 1750 N N . GLU A 1 229 ? 0.268 -13.087 -13.322 1.00 83.38 229 GLU A N 1
ATOM 1751 C CA . GLU A 1 229 ? 1.183 -12.046 -12.837 1.00 83.38 229 GLU A CA 1
ATOM 1752 C C . GLU A 1 229 ? 2.657 -12.447 -13.043 1.00 83.38 229 GLU A C 1
ATOM 1754 O O . GLU A 1 229 ? 3.458 -11.622 -13.490 1.00 83.38 229 GLU A O 1
ATOM 1759 N N . HIS A 1 230 ? 3.013 -13.723 -12.833 1.00 77.69 230 HIS A N 1
ATOM 1760 C CA . HIS A 1 230 ? 4.362 -14.222 -13.124 1.00 77.69 230 HIS A CA 1
ATOM 1761 C C . HIS A 1 230 ? 4.688 -14.161 -14.625 1.00 77.69 230 HIS A C 1
ATOM 1763 O O . HIS A 1 230 ? 5.727 -13.618 -15.004 1.00 77.69 230 HIS A O 1
ATOM 1769 N N . ALA A 1 231 ? 3.773 -14.630 -15.482 1.00 80.00 231 ALA A N 1
ATOM 1770 C CA . ALA A 1 231 ? 3.941 -14.608 -16.936 1.00 80.00 231 ALA A CA 1
ATOM 1771 C C . ALA A 1 231 ? 4.039 -13.175 -17.498 1.00 80.00 231 ALA A C 1
ATOM 1773 O O . ALA A 1 231 ? 4.859 -12.908 -18.377 1.00 80.00 231 ALA A O 1
ATOM 1774 N N . ALA A 1 232 ? 3.261 -12.228 -16.961 1.00 79.06 232 ALA A N 1
ATOM 1775 C CA . ALA A 1 232 ? 3.387 -10.809 -17.299 1.00 79.06 232 ALA A CA 1
ATOM 1776 C C . ALA A 1 232 ? 4.751 -10.239 -16.865 1.00 79.06 232 ALA A C 1
ATOM 1778 O O . ALA A 1 232 ? 5.400 -9.521 -17.629 1.00 79.06 232 ALA A O 1
ATOM 1779 N N . GLY A 1 233 ? 5.221 -10.605 -15.668 1.00 85.44 233 GLY A N 1
ATOM 1780 C CA . GLY A 1 233 ? 6.540 -10.226 -15.165 1.00 85.44 233 GLY A CA 1
ATOM 1781 C C . GLY A 1 233 ? 7.708 -10.832 -15.954 1.00 85.44 233 GLY A C 1
ATOM 1782 O O . GLY A 1 233 ? 8.784 -10.239 -15.993 1.00 85.44 233 GLY A O 1
ATOM 1783 N N . GLU A 1 234 ? 7.534 -11.997 -16.577 1.00 84.25 234 GLU A N 1
ATOM 1784 C CA . GLU A 1 234 ? 8.523 -12.609 -17.478 1.00 84.25 234 GLU A CA 1
ATOM 1785 C C . GLU A 1 234 ? 8.512 -11.946 -18.860 1.00 84.25 234 GLU A C 1
ATOM 1787 O O . GLU A 1 234 ? 9.565 -11.507 -19.319 1.00 84.25 234 GLU A O 1
ATOM 1792 N N . ALA A 1 235 ? 7.339 -11.726 -19.464 1.00 81.69 235 ALA A N 1
ATOM 1793 C CA . ALA A 1 235 ? 7.215 -11.002 -20.733 1.00 81.69 235 ALA A CA 1
ATOM 1794 C C . ALA A 1 235 ? 7.779 -9.565 -20.662 1.00 81.69 235 ALA A C 1
ATOM 1796 O O . ALA A 1 235 ? 8.400 -9.082 -21.611 1.00 81.69 235 ALA A O 1
ATOM 1797 N N . ALA A 1 236 ? 7.623 -8.883 -19.520 1.00 80.75 236 ALA A N 1
ATOM 1798 C CA . ALA A 1 236 ? 8.242 -7.580 -19.276 1.00 80.75 236 ALA A CA 1
ATOM 1799 C C . ALA A 1 236 ? 9.784 -7.653 -19.243 1.00 80.75 236 ALA A C 1
ATOM 1801 O O . ALA A 1 236 ? 10.452 -6.790 -19.818 1.00 80.75 236 ALA A O 1
ATOM 1802 N N . ARG A 1 237 ? 10.351 -8.701 -18.626 1.00 83.94 237 ARG A N 1
ATOM 1803 C CA . ARG A 1 237 ? 11.804 -8.949 -18.581 1.00 83.94 237 ARG A CA 1
ATOM 1804 C C . ARG A 1 237 ? 12.369 -9.302 -19.960 1.00 83.94 237 ARG A C 1
ATOM 1806 O O . ARG A 1 237 ? 13.403 -8.757 -20.336 1.00 83.94 237 ARG A O 1
ATOM 1813 N N . GLU A 1 238 ? 11.680 -10.136 -20.740 1.00 86.06 238 GLU A N 1
ATOM 1814 C CA . GLU A 1 238 ? 12.069 -10.444 -22.126 1.00 86.06 238 GLU A CA 1
ATOM 1815 C C . GLU A 1 238 ? 12.036 -9.196 -23.020 1.00 86.06 238 GLU A C 1
ATOM 1817 O O . GLU A 1 238 ? 12.978 -8.946 -23.772 1.00 86.06 238 GLU A O 1
ATOM 1822 N N . SER A 1 239 ? 11.001 -8.358 -22.888 1.00 81.31 239 SER A N 1
ATOM 1823 C CA . SER A 1 239 ? 10.900 -7.079 -23.604 1.00 81.31 239 SER A CA 1
ATOM 1824 C C . SER A 1 239 ? 12.063 -6.133 -23.268 1.00 81.31 239 SER A C 1
ATOM 1826 O O . SER A 1 239 ? 12.706 -5.592 -24.170 1.00 81.31 239 SER A O 1
ATOM 1828 N N . GLN A 1 240 ? 12.415 -5.990 -21.984 1.00 81.81 240 GLN A N 1
ATOM 1829 C CA . GLN A 1 240 ? 13.573 -5.192 -21.564 1.00 81.81 240 GLN A CA 1
ATOM 1830 C C . GLN A 1 240 ? 14.904 -5.759 -22.084 1.00 81.81 240 GLN A C 1
ATOM 1832 O O . GLN A 1 240 ? 15.745 -4.989 -22.550 1.00 81.81 240 GLN A O 1
ATOM 1837 N N . ALA A 1 241 ? 15.087 -7.083 -22.073 1.00 85.12 241 ALA A N 1
ATOM 1838 C CA . ALA A 1 241 ? 16.282 -7.726 -22.620 1.00 85.12 241 ALA A CA 1
ATOM 1839 C C . ALA A 1 241 ? 16.421 -7.498 -24.139 1.00 85.12 241 ALA A C 1
ATOM 1841 O O . ALA A 1 241 ? 17.513 -7.195 -24.621 1.00 85.12 241 ALA A O 1
ATOM 1842 N N . LEU A 1 242 ? 15.318 -7.565 -24.894 1.00 85.25 242 LEU A N 1
ATOM 1843 C CA . LEU A 1 242 ? 15.302 -7.269 -26.331 1.00 85.25 242 LEU A CA 1
ATOM 1844 C C . LEU A 1 242 ? 15.611 -5.793 -26.629 1.00 85.25 242 LEU A C 1
ATOM 1846 O O . LEU A 1 242 ? 16.340 -5.504 -27.577 1.00 85.25 242 LEU A O 1
ATOM 1850 N N . ILE A 1 243 ? 15.118 -4.855 -25.810 1.00 86.69 243 ILE A N 1
ATOM 1851 C CA . ILE A 1 243 ? 15.464 -3.427 -25.924 1.00 86.69 243 ILE A CA 1
ATOM 1852 C C . ILE A 1 243 ? 16.967 -3.217 -25.687 1.00 86.69 243 ILE A C 1
ATOM 1854 O O . ILE A 1 243 ? 17.625 -2.555 -26.490 1.00 86.69 243 ILE A O 1
ATOM 1858 N N . GLN A 1 244 ? 17.533 -3.835 -24.645 1.00 86.31 244 GLN A N 1
ATOM 1859 C CA . GLN A 1 244 ? 18.970 -3.758 -24.354 1.00 86.31 244 GLN A CA 1
ATOM 1860 C C . GLN A 1 244 ? 19.819 -4.325 -25.503 1.00 86.31 244 GLN A C 1
ATOM 1862 O O . GLN A 1 244 ? 20.758 -3.661 -25.940 1.00 86.31 244 GLN A O 1
ATOM 1867 N N . GLN A 1 245 ? 19.449 -5.484 -26.061 1.00 86.31 245 GLN A N 1
ATOM 1868 C CA . GLN A 1 245 ? 20.123 -6.071 -27.228 1.00 86.31 245 GLN A CA 1
ATOM 1869 C C . GLN A 1 245 ? 20.039 -5.175 -28.475 1.00 86.31 245 GLN A C 1
ATOM 1871 O O . GLN A 1 245 ? 21.015 -5.057 -29.216 1.00 86.31 245 GLN A O 1
ATOM 1876 N N . MET A 1 246 ? 18.902 -4.510 -28.711 1.00 85.31 246 MET A N 1
ATOM 1877 C CA . MET A 1 246 ? 18.753 -3.564 -29.823 1.00 85.31 246 MET A CA 1
ATOM 1878 C C . MET A 1 246 ? 19.639 -2.326 -29.660 1.00 85.31 246 MET A C 1
ATOM 1880 O O . MET A 1 246 ? 20.252 -1.891 -30.636 1.00 85.31 246 MET A O 1
ATOM 1884 N N . ASP A 1 247 ? 19.760 -1.773 -28.452 1.00 87.31 247 ASP A N 1
ATOM 1885 C CA . ASP A 1 247 ? 20.643 -0.630 -28.194 1.00 87.31 247 ASP A CA 1
ATOM 1886 C C . ASP A 1 247 ? 22.129 -1.008 -28.184 1.00 87.31 247 ASP A C 1
ATOM 1888 O O . ASP A 1 247 ? 22.970 -0.218 -28.616 1.00 87.31 247 ASP A O 1
ATOM 1892 N N . GLU A 1 248 ? 22.471 -2.227 -27.777 1.00 84.69 248 GLU A N 1
ATOM 1893 C CA . GLU A 1 248 ? 23.833 -2.754 -27.864 1.00 84.69 248 GLU A CA 1
ATOM 1894 C C . GLU A 1 248 ? 24.263 -2.984 -29.324 1.00 84.69 248 GLU A C 1
ATOM 1896 O O . GLU A 1 248 ? 25.331 -2.521 -29.732 1.00 84.69 248 GLU A O 1
ATOM 1901 N N . LEU A 1 249 ? 23.386 -3.561 -30.156 1.00 84.81 249 LEU A N 1
ATOM 1902 C CA . LEU A 1 249 ? 23.595 -3.676 -31.605 1.00 84.81 249 LEU A CA 1
ATOM 1903 C C . LEU A 1 249 ? 23.673 -2.305 -32.299 1.00 84.81 249 LEU A C 1
ATOM 1905 O O . LEU A 1 249 ? 24.502 -2.116 -33.192 1.00 84.81 249 LEU A O 1
ATOM 1909 N N . ARG A 1 250 ? 22.875 -1.316 -31.866 1.00 87.38 250 ARG A N 1
ATOM 1910 C CA . ARG A 1 250 ? 22.992 0.076 -32.343 1.00 87.38 250 ARG A CA 1
ATOM 1911 C C . ARG A 1 250 ? 24.370 0.657 -32.022 1.00 87.38 250 ARG A C 1
ATOM 1913 O O . ARG A 1 250 ? 25.010 1.177 -32.936 1.00 87.38 250 ARG A O 1
ATOM 1920 N N . ARG A 1 251 ? 24.860 0.531 -30.780 1.00 83.69 251 ARG A N 1
ATOM 1921 C CA . ARG A 1 251 ? 26.204 1.006 -30.386 1.00 83.69 251 ARG A CA 1
ATOM 1922 C C . ARG A 1 251 ? 27.314 0.328 -31.192 1.00 83.69 251 ARG A C 1
ATOM 1924 O O . ARG A 1 251 ? 28.194 1.030 -31.682 1.00 83.69 251 ARG A O 1
ATOM 1931 N N . ALA A 1 252 ? 27.243 -0.991 -31.383 1.00 83.06 252 ALA A N 1
ATOM 1932 C CA . ALA A 1 252 ? 28.196 -1.728 -32.216 1.00 83.06 252 ALA A CA 1
ATOM 1933 C C . ALA A 1 252 ? 28.214 -1.190 -33.660 1.00 83.06 252 ALA A C 1
ATOM 1935 O O . ALA A 1 252 ? 29.258 -0.762 -34.146 1.00 83.06 252 ALA A O 1
ATOM 1936 N N . SER A 1 253 ? 27.042 -1.077 -34.299 1.00 80.81 253 SER A N 1
ATOM 1937 C CA . SER A 1 253 ? 26.937 -0.556 -35.671 1.00 80.81 253 SER A CA 1
ATOM 1938 C C . SER A 1 253 ? 27.420 0.895 -35.822 1.00 80.81 253 SER A C 1
ATOM 1940 O O . SER A 1 253 ? 27.954 1.265 -36.867 1.00 80.81 253 SER A O 1
ATOM 1942 N N . ALA A 1 254 ? 27.277 1.724 -34.781 1.00 82.19 254 ALA A N 1
ATOM 1943 C CA . ALA A 1 254 ? 27.795 3.089 -34.769 1.00 82.19 254 ALA A CA 1
ATOM 1944 C C . ALA A 1 254 ? 29.333 3.118 -34.703 1.00 82.19 254 ALA A C 1
ATOM 1946 O O . ALA A 1 254 ? 29.954 3.874 -35.452 1.00 82.19 254 ALA A O 1
ATOM 1947 N N . ALA A 1 255 ? 29.939 2.264 -33.871 1.00 83.31 255 ALA A N 1
ATOM 1948 C CA . ALA A 1 255 ? 31.390 2.122 -33.774 1.00 83.31 255 ALA A CA 1
ATOM 1949 C C . ALA A 1 255 ? 32.004 1.586 -35.081 1.00 83.31 255 ALA A C 1
ATOM 1951 O O . ALA A 1 255 ? 32.981 2.152 -35.573 1.00 83.31 255 ALA A O 1
ATOM 1952 N N . ASP A 1 256 ? 31.394 0.572 -35.702 1.00 82.44 256 ASP A N 1
ATOM 1953 C CA . ASP A 1 256 ? 31.841 0.028 -36.994 1.00 82.44 256 ASP A CA 1
ATOM 1954 C C . ASP A 1 256 ? 31.801 1.091 -38.109 1.00 82.44 256 ASP A C 1
ATOM 1956 O O . ASP A 1 256 ? 32.733 1.207 -38.912 1.00 82.44 256 ASP A O 1
ATOM 1960 N N . LEU A 1 257 ? 30.757 1.930 -38.137 1.00 84.31 257 LEU A N 1
ATOM 1961 C CA . LEU A 1 257 ? 30.651 3.055 -39.074 1.00 84.31 257 LEU A CA 1
ATOM 1962 C C . LEU A 1 257 ? 31.697 4.151 -38.817 1.00 84.31 257 LEU A C 1
ATOM 1964 O O . LEU A 1 257 ? 32.143 4.803 -39.765 1.00 84.31 257 LEU A O 1
ATOM 1968 N N . GLU A 1 258 ? 32.102 4.376 -37.567 1.00 84.25 258 GLU A N 1
ATOM 1969 C CA . GLU A 1 258 ? 33.166 5.325 -37.225 1.00 84.25 258 GLU A CA 1
ATOM 1970 C C . GLU A 1 258 ? 34.556 4.793 -37.612 1.00 84.25 258 GLU A C 1
ATOM 1972 O O . GLU A 1 258 ? 35.343 5.519 -38.228 1.00 84.25 258 GLU A O 1
ATOM 1977 N N . ILE A 1 259 ? 34.819 3.502 -37.379 1.00 81.81 259 ILE A N 1
ATOM 1978 C CA . ILE A 1 259 ? 36.027 2.807 -37.849 1.00 81.81 259 ILE A CA 1
ATOM 1979 C C . ILE A 1 259 ? 36.123 2.885 -39.382 1.00 81.81 259 ILE A C 1
ATOM 1981 O O . ILE A 1 259 ? 37.146 3.324 -39.912 1.00 81.81 259 ILE A O 1
ATOM 1985 N N . ALA A 1 260 ? 35.044 2.568 -40.105 1.00 80.00 260 ALA A N 1
ATOM 1986 C CA . ALA A 1 260 ? 35.014 2.638 -41.567 1.00 80.00 260 ALA A CA 1
ATOM 1987 C C . ALA A 1 260 ? 35.280 4.060 -42.107 1.00 80.00 260 ALA A C 1
ATOM 1989 O O . ALA A 1 260 ? 35.994 4.232 -43.100 1.00 80.00 260 ALA A O 1
ATOM 1990 N N . ARG A 1 261 ? 34.765 5.104 -41.438 1.00 83.56 261 ARG A N 1
ATOM 1991 C CA . ARG A 1 261 ? 35.060 6.514 -41.773 1.00 83.56 261 ARG A CA 1
ATOM 1992 C C . ARG A 1 261 ? 36.532 6.863 -41.535 1.00 83.56 261 ARG A C 1
ATOM 1994 O O . ARG A 1 261 ? 37.148 7.509 -42.384 1.00 83.56 261 ARG A O 1
ATOM 2001 N N . MET A 1 262 ? 37.104 6.409 -40.420 1.00 80.62 262 MET A N 1
ATOM 2002 C CA . MET A 1 262 ? 38.518 6.599 -40.074 1.00 80.62 262 MET A CA 1
ATOM 2003 C C . MET A 1 262 ? 39.465 5.918 -41.072 1.00 80.62 262 MET A C 1
ATOM 2005 O O . MET A 1 262 ? 40.504 6.482 -41.421 1.00 80.62 262 MET A O 1
ATOM 2009 N N . GLU A 1 263 ? 39.122 4.730 -41.572 1.00 81.94 263 GLU A N 1
ATOM 2010 C CA . GLU A 1 263 ? 39.903 4.048 -42.612 1.00 81.94 263 GLU A CA 1
ATOM 2011 C C . GLU A 1 263 ? 39.774 4.725 -43.983 1.00 81.94 263 GLU A C 1
ATOM 2013 O O . GLU A 1 263 ? 40.784 4.937 -44.660 1.00 81.94 263 GLU A O 1
ATOM 2018 N N . ALA A 1 264 ? 38.566 5.153 -44.367 1.00 76.31 264 ALA A N 1
ATOM 2019 C CA . ALA A 1 264 ? 38.340 5.895 -45.609 1.00 76.31 264 ALA A CA 1
ATOM 2020 C C . ALA A 1 264 ? 39.109 7.232 -45.650 1.00 76.31 264 ALA A C 1
ATOM 2022 O O . ALA A 1 264 ? 39.655 7.597 -46.696 1.00 76.31 264 ALA A O 1
ATOM 2023 N N . ALA A 1 265 ? 39.211 7.938 -44.517 1.00 79.19 265 ALA A N 1
ATOM 2024 C CA . ALA A 1 265 ? 40.031 9.143 -44.389 1.00 79.19 265 ALA A CA 1
ATOM 2025 C C . ALA A 1 265 ? 41.526 8.841 -44.611 1.00 79.19 265 ALA A C 1
ATOM 2027 O O . ALA A 1 265 ? 42.146 9.417 -45.507 1.00 79.19 265 ALA A O 1
ATOM 2028 N N . LYS A 1 266 ? 42.083 7.856 -43.888 1.00 79.38 266 LYS A N 1
ATOM 2029 C CA . LYS A 1 266 ? 43.490 7.425 -44.032 1.00 79.38 266 LYS A CA 1
ATOM 2030 C C . LYS A 1 266 ? 43.837 7.014 -45.468 1.00 79.38 266 LYS A C 1
ATOM 2032 O O . LYS A 1 266 ? 44.908 7.357 -45.967 1.00 79.38 266 LYS A O 1
ATOM 2037 N N . ALA A 1 267 ? 42.931 6.309 -46.150 1.00 77.19 267 ALA A N 1
ATOM 2038 C CA . ALA A 1 267 ? 43.111 5.913 -47.547 1.00 77.19 267 ALA A CA 1
ATOM 2039 C C . ALA A 1 267 ? 43.161 7.121 -48.504 1.00 77.19 267 ALA A C 1
ATOM 2041 O O . ALA A 1 267 ? 43.952 7.129 -49.452 1.00 77.19 267 ALA A O 1
ATOM 2042 N N . ARG A 1 268 ? 42.353 8.159 -48.245 1.00 80.00 268 ARG A N 1
ATOM 2043 C CA . ARG A 1 268 ? 42.336 9.399 -49.032 1.00 80.00 268 ARG A CA 1
ATOM 2044 C C . ARG A 1 268 ? 43.625 10.201 -48.861 1.00 80.00 268 ARG A C 1
ATOM 2046 O O . ARG A 1 268 ? 44.202 10.628 -49.859 1.00 80.00 268 ARG A O 1
ATOM 2053 N N . ASP A 1 269 ? 44.113 10.349 -47.634 1.00 76.50 269 ASP A N 1
ATOM 2054 C CA . ASP A 1 269 ? 45.342 11.104 -47.364 1.00 76.50 269 ASP A CA 1
ATOM 2055 C C . ASP A 1 269 ? 46.589 10.391 -47.901 1.00 76.50 269 ASP A C 1
ATOM 2057 O O . ASP A 1 269 ? 47.436 11.021 -48.539 1.00 76.50 269 ASP A O 1
ATOM 2061 N N . GLY A 1 270 ? 46.656 9.060 -47.766 1.00 78.81 270 GLY A N 1
ATOM 2062 C CA . GLY A 1 270 ? 47.706 8.251 -48.393 1.00 78.81 270 GLY A CA 1
ATOM 2063 C C . GLY A 1 270 ? 47.752 8.412 -49.918 1.00 78.81 270 GLY A C 1
ATOM 2064 O O . GLY A 1 270 ? 48.837 8.506 -50.498 1.00 78.81 270 GLY A O 1
ATOM 2065 N N . LYS A 1 271 ? 46.585 8.528 -50.572 1.00 79.75 271 LYS A N 1
ATOM 2066 C CA . LYS A 1 271 ? 46.507 8.843 -52.004 1.00 79.75 271 LYS A CA 1
ATOM 2067 C C . LYS A 1 271 ? 47.057 10.246 -52.300 1.00 79.75 271 LYS A C 1
ATOM 2069 O O . LYS A 1 271 ? 47.946 10.362 -53.145 1.00 79.75 271 LYS A O 1
ATOM 2074 N N . ASN A 1 272 ? 46.587 11.277 -51.593 1.00 74.69 272 ASN A N 1
ATOM 2075 C CA . ASN A 1 272 ? 46.998 12.673 -51.807 1.00 74.69 272 ASN A CA 1
ATOM 2076 C C . ASN A 1 272 ? 48.533 12.845 -51.737 1.00 74.69 272 ASN A C 1
ATOM 2078 O O . ASN A 1 272 ? 49.131 13.503 -52.590 1.00 74.69 272 ASN A O 1
ATOM 2082 N N . VAL A 1 273 ? 49.188 12.202 -50.760 1.00 73.88 273 VAL A N 1
ATOM 2083 C CA . VAL A 1 273 ? 50.657 12.231 -50.597 1.00 73.88 273 VAL A CA 1
ATOM 2084 C C . VAL A 1 273 ? 51.384 11.576 -51.784 1.00 73.88 273 VAL A C 1
ATOM 2086 O O . VAL A 1 273 ? 52.424 12.077 -52.227 1.00 73.88 273 VAL A O 1
ATOM 2089 N N . SER A 1 274 ? 50.838 10.487 -52.337 1.00 74.81 274 SER A N 1
ATOM 2090 C CA . SER A 1 274 ? 51.422 9.799 -53.499 1.00 74.81 274 SER A CA 1
ATOM 2091 C C . SER A 1 274 ? 51.311 10.605 -54.803 1.00 74.81 274 SER A C 1
ATOM 2093 O O . SER A 1 274 ? 52.250 10.627 -55.598 1.00 74.81 274 SER A O 1
ATOM 2095 N N . GLU A 1 275 ? 50.208 11.333 -55.003 1.00 76.12 275 GLU A N 1
ATOM 2096 C CA . GLU A 1 275 ? 50.026 12.195 -56.179 1.00 76.12 275 GLU A CA 1
ATOM 2097 C C . GLU A 1 275 ? 50.920 13.448 -56.095 1.00 76.12 275 GLU A C 1
ATOM 2099 O O . GLU A 1 275 ? 51.533 13.843 -57.090 1.00 76.12 275 GLU A O 1
ATOM 2104 N N . MET A 1 276 ? 51.090 14.024 -54.897 1.00 72.06 276 MET A N 1
ATOM 2105 C CA . MET A 1 276 ? 51.977 15.173 -54.675 1.00 72.06 276 MET A CA 1
ATOM 2106 C C . MET A 1 276 ? 53.462 14.838 -54.900 1.00 72.06 276 MET A C 1
ATOM 2108 O O . MET A 1 276 ? 54.189 15.637 -55.494 1.00 72.06 276 MET A O 1
ATOM 2112 N N . THR A 1 277 ? 53.921 13.658 -54.468 1.00 72.00 277 THR A N 1
ATOM 2113 C CA . THR A 1 277 ? 55.311 13.219 -54.702 1.00 72.00 277 THR A CA 1
ATOM 2114 C C . THR A 1 277 ? 55.579 12.939 -56.180 1.00 72.00 277 THR A C 1
ATOM 2116 O O . THR A 1 277 ? 56.576 13.428 -56.709 1.00 72.00 277 THR A O 1
ATOM 2119 N N . ALA A 1 278 ? 54.662 12.267 -56.886 1.00 72.38 278 ALA A N 1
ATOM 2120 C CA . ALA A 1 278 ? 54.779 12.045 -58.330 1.00 72.38 278 ALA A CA 1
ATOM 2121 C C . ALA A 1 278 ? 54.831 13.357 -59.147 1.00 72.38 278 ALA A C 1
ATOM 2123 O O . ALA A 1 278 ? 55.535 13.430 -60.156 1.00 72.38 278 ALA A O 1
ATOM 2124 N N . GLY A 1 279 ? 54.122 14.404 -58.703 1.00 73.81 279 GLY A N 1
ATOM 2125 C CA . GLY A 1 279 ? 54.147 15.726 -59.337 1.00 73.81 279 GLY A CA 1
ATOM 2126 C C . GLY A 1 279 ? 55.503 16.437 -59.237 1.00 73.81 279 GLY A C 1
ATOM 2127 O O . GLY A 1 279 ? 55.988 16.974 -60.234 1.00 73.81 279 GLY A O 1
ATOM 2128 N N . LEU A 1 280 ? 56.144 16.406 -58.063 1.00 69.19 280 LEU A N 1
ATOM 2129 C CA . LEU A 1 280 ? 57.473 17.002 -57.850 1.00 69.19 280 LEU A CA 1
ATOM 2130 C C . LEU A 1 280 ? 58.541 16.327 -58.725 1.00 69.19 280 LEU A C 1
ATOM 2132 O O . LEU A 1 280 ? 59.304 17.005 -59.417 1.00 69.19 280 LEU A O 1
ATOM 2136 N N . ASP A 1 281 ? 58.512 14.994 -58.766 1.00 72.00 281 ASP A N 1
ATOM 2137 C CA . ASP A 1 281 ? 59.421 14.147 -59.544 1.00 72.00 281 ASP A CA 1
ATOM 2138 C C . ASP A 1 281 ? 59.393 14.456 -61.056 1.00 72.00 281 ASP A C 1
ATOM 2140 O O . ASP A 1 281 ? 60.379 14.228 -61.763 1.00 72.00 281 ASP A O 1
ATOM 2144 N N . ALA A 1 282 ? 58.270 14.961 -61.579 1.00 71.56 282 ALA A N 1
ATOM 2145 C CA . ALA A 1 282 ? 58.119 15.345 -62.982 1.00 71.56 282 ALA A CA 1
ATOM 2146 C C . ALA A 1 282 ? 58.697 16.741 -63.285 1.00 71.56 282 ALA A C 1
ATOM 2148 O O . ALA A 1 282 ? 59.318 16.938 -64.333 1.00 71.56 282 ALA A O 1
ATOM 2149 N N . VAL A 1 283 ? 58.535 17.699 -62.365 1.00 71.75 283 VAL A N 1
ATOM 2150 C CA . VAL A 1 283 ? 59.030 19.080 -62.521 1.00 71.75 283 VAL A CA 1
ATOM 2151 C C . VAL A 1 283 ? 60.560 19.123 -62.533 1.00 71.75 283 VAL A C 1
ATOM 2153 O O . VAL A 1 283 ? 61.145 19.791 -63.387 1.00 71.75 283 VAL A O 1
ATOM 2156 N N . GLU A 1 284 ? 61.219 18.368 -61.650 1.00 71.25 284 GLU A N 1
ATOM 2157 C CA . GLU A 1 284 ? 62.687 18.310 -61.593 1.00 71.25 284 GLU A CA 1
ATOM 2158 C C . GLU A 1 284 ? 63.295 17.760 -62.898 1.00 71.25 284 GLU A C 1
ATOM 2160 O O . GLU A 1 284 ? 64.269 18.305 -63.424 1.00 71.25 284 GLU A O 1
ATOM 2165 N N . LYS A 1 285 ? 62.671 16.729 -63.487 1.00 73.69 285 LYS A N 1
ATOM 2166 C CA . LYS A 1 285 ? 63.126 16.133 -64.754 1.00 73.69 285 LYS A CA 1
ATOM 2167 C C . LYS A 1 285 ? 62.969 17.087 -65.942 1.00 73.69 285 LYS A C 1
ATOM 2169 O O . LYS A 1 285 ? 63.848 17.113 -66.800 1.00 73.69 285 LYS A O 1
ATOM 2174 N N . LEU A 1 286 ? 61.908 17.897 -65.983 1.00 69.88 286 LEU A N 1
ATOM 2175 C CA . LEU A 1 286 ? 61.735 18.924 -67.020 1.00 69.88 286 LEU A CA 1
ATOM 2176 C C . LEU A 1 286 ? 62.820 20.009 -66.927 1.00 69.88 286 LEU A C 1
ATOM 2178 O O . LEU A 1 286 ? 63.459 20.316 -67.933 1.00 69.88 286 LEU A O 1
ATOM 2182 N N . ALA A 1 287 ? 63.098 20.514 -65.720 1.00 72.19 287 ALA A N 1
ATOM 2183 C CA . ALA A 1 287 ? 64.137 21.523 -65.497 1.00 72.19 287 ALA A CA 1
ATOM 2184 C C . ALA A 1 287 ? 65.544 21.047 -65.917 1.00 72.19 287 ALA A C 1
ATOM 2186 O O . ALA A 1 287 ? 66.348 21.840 -66.411 1.00 72.19 287 ALA A O 1
ATOM 2187 N N . ALA A 1 288 ? 65.840 19.750 -65.771 1.00 68.44 288 ALA A N 1
ATOM 2188 C CA . ALA A 1 288 ? 67.101 19.166 -66.226 1.00 68.44 288 ALA A CA 1
ATOM 2189 C C . ALA A 1 288 ? 67.246 19.153 -67.764 1.00 68.44 288 ALA A C 1
ATOM 2191 O O . ALA A 1 288 ? 68.339 19.398 -68.279 1.00 68.44 288 ALA A O 1
ATOM 2192 N N . MET A 1 289 ? 66.162 18.903 -68.510 1.00 72.19 289 MET A N 1
ATOM 2193 C CA . MET A 1 289 ? 66.210 18.786 -69.976 1.00 72.19 289 MET A CA 1
ATOM 2194 C C . MET A 1 289 ? 66.436 20.134 -70.681 1.00 72.19 289 MET A C 1
ATOM 2196 O O . MET A 1 289 ? 67.175 20.193 -71.668 1.00 72.19 289 MET A O 1
ATOM 2200 N N . ASP A 1 290 ? 65.878 21.232 -70.162 1.00 70.31 290 ASP A N 1
ATOM 2201 C CA . ASP A 1 290 ? 66.084 22.570 -70.741 1.00 70.31 290 ASP A CA 1
ATOM 2202 C C . ASP A 1 290 ? 67.557 23.028 -70.680 1.00 70.31 290 ASP A C 1
ATOM 2204 O O . ASP A 1 290 ? 68.043 23.712 -71.590 1.00 70.31 290 ASP A O 1
ATOM 2208 N N . LEU A 1 291 ? 68.306 22.596 -69.658 1.00 73.62 291 LEU A N 1
ATOM 2209 C CA . LEU A 1 291 ? 69.735 22.898 -69.514 1.00 73.62 291 LEU A CA 1
ATOM 2210 C C . LEU A 1 291 ? 70.601 22.193 -70.577 1.00 73.62 291 LEU A C 1
ATOM 2212 O O . LEU A 1 291 ? 71.535 22.807 -71.104 1.00 73.62 291 LEU A O 1
ATOM 2216 N N . GLU A 1 292 ? 70.282 20.948 -70.953 1.00 75.00 292 GLU A N 1
ATOM 2217 C CA . GLU A 1 292 ? 70.967 20.260 -72.062 1.00 75.00 292 GLU A CA 1
ATOM 2218 C C . GLU A 1 292 ? 70.684 20.940 -73.412 1.00 75.00 292 GLU A C 1
ATOM 2220 O O . GLU A 1 292 ? 71.589 21.113 -74.235 1.00 75.00 292 GLU A O 1
ATOM 2225 N N . ILE A 1 293 ? 69.443 21.391 -73.629 1.00 72.38 293 ILE A N 1
ATOM 2226 C CA . ILE A 1 293 ? 69.031 22.086 -74.856 1.00 72.38 293 ILE A CA 1
ATOM 2227 C C . ILE A 1 293 ? 69.789 23.416 -75.019 1.00 72.38 293 ILE A C 1
ATOM 2229 O O . ILE A 1 293 ? 70.219 23.749 -76.129 1.00 72.38 293 ILE A O 1
ATOM 2233 N N . GLU A 1 294 ? 70.009 24.165 -73.935 1.00 73.56 294 GLU A N 1
ATOM 2234 C CA . GLU A 1 294 ? 70.873 25.355 -73.932 1.00 73.56 294 GLU A CA 1
ATOM 2235 C C . GLU A 1 294 ? 72.334 25.026 -74.288 1.00 73.56 294 GLU A C 1
ATOM 2237 O O . GLU A 1 294 ? 72.946 25.705 -75.119 1.00 73.56 294 GLU A O 1
ATOM 2242 N N . ALA A 1 295 ? 72.899 23.962 -73.710 1.00 70.31 295 ALA A N 1
ATOM 2243 C CA . ALA A 1 295 ? 74.279 23.559 -73.975 1.00 70.31 295 ALA A CA 1
ATOM 2244 C C . ALA A 1 295 ? 74.508 23.178 -75.452 1.00 70.31 295 ALA A C 1
ATOM 2246 O O . ALA A 1 295 ? 75.487 23.617 -76.067 1.00 70.31 295 ALA A O 1
ATOM 2247 N N . LEU A 1 296 ? 73.583 22.420 -76.051 1.00 71.62 296 LEU A N 1
ATOM 2248 C CA . LEU A 1 296 ? 73.665 21.984 -77.451 1.00 71.62 296 LEU A CA 1
ATOM 2249 C C . LEU A 1 296 ? 73.569 23.156 -78.445 1.00 71.62 296 LEU A C 1
ATOM 2251 O O . LEU A 1 296 ? 74.320 23.194 -79.425 1.00 71.62 296 LEU A O 1
ATOM 2255 N N . LYS A 1 297 ? 72.718 24.159 -78.176 1.00 73.00 297 LYS A N 1
ATOM 2256 C CA . LYS A 1 297 ? 72.620 25.382 -79.001 1.00 73.00 297 LYS A CA 1
ATOM 2257 C C . LYS A 1 297 ? 73.959 26.124 -79.089 1.00 73.00 297 LYS A C 1
ATOM 2259 O O . LYS A 1 297 ? 74.353 26.555 -80.174 1.00 73.00 297 LYS A O 1
ATOM 2264 N N . ARG A 1 298 ? 74.687 26.232 -77.970 1.00 70.50 298 ARG A N 1
ATOM 2265 C CA . ARG A 1 298 ? 75.993 26.917 -77.901 1.00 70.50 298 ARG A CA 1
ATOM 2266 C C . ARG A 1 298 ? 77.071 26.179 -78.705 1.00 70.50 298 ARG A C 1
ATOM 2268 O O . ARG A 1 298 ? 77.832 26.816 -79.432 1.00 70.50 298 ARG A O 1
ATOM 2275 N N . GLN A 1 299 ? 77.094 24.845 -78.652 1.00 69.50 299 GLN A N 1
ATOM 2276 C CA . GLN A 1 299 ? 78.024 24.030 -79.449 1.00 69.50 299 GLN A CA 1
ATOM 2277 C C . GLN A 1 299 ? 77.772 24.171 -80.962 1.00 69.50 299 GLN A C 1
ATOM 2279 O O . GLN A 1 299 ? 78.716 24.306 -81.743 1.00 69.50 299 GLN A O 1
ATOM 2284 N N . LEU A 1 300 ? 76.502 24.218 -81.385 1.00 64.50 300 LEU A N 1
ATOM 2285 C CA . LEU A 1 300 ? 76.131 24.352 -82.798 1.00 64.50 300 LEU A CA 1
ATOM 2286 C C . LEU A 1 300 ? 76.434 25.745 -83.386 1.00 64.50 300 LEU A C 1
ATOM 2288 O O . LEU A 1 300 ? 76.611 25.872 -84.600 1.00 64.50 300 LEU A O 1
ATOM 2292 N N . ALA A 1 301 ? 76.539 26.781 -82.547 1.00 62.97 301 ALA A N 1
ATOM 2293 C CA . ALA A 1 301 ? 77.013 28.102 -82.960 1.00 62.97 301 ALA A CA 1
ATOM 2294 C C . ALA A 1 301 ? 78.526 28.106 -83.256 1.00 62.97 301 ALA A C 1
ATOM 2296 O O . ALA A 1 301 ? 78.946 28.614 -84.297 1.00 62.97 301 ALA A O 1
ATOM 2297 N N . ALA A 1 302 ? 79.337 27.486 -82.391 1.00 59.28 302 ALA A N 1
ATOM 2298 C CA . ALA A 1 302 ? 80.795 27.433 -82.544 1.00 59.28 302 ALA A CA 1
ATOM 2299 C C . ALA A 1 302 ? 81.247 26.679 -83.813 1.00 59.28 302 ALA A C 1
ATOM 2301 O O . ALA A 1 302 ? 82.228 27.056 -84.450 1.00 59.28 302 ALA A O 1
ATOM 2302 N N . ALA A 1 303 ? 80.505 25.647 -84.225 1.00 54.50 303 ALA A N 1
ATOM 2303 C CA . ALA A 1 303 ? 80.859 24.791 -85.361 1.00 54.50 303 ALA A CA 1
ATOM 2304 C C . ALA A 1 303 ? 80.763 25.457 -86.756 1.00 54.50 303 ALA A C 1
ATOM 2306 O O . ALA A 1 303 ? 81.163 24.845 -87.744 1.00 54.50 303 ALA A O 1
ATOM 2307 N N . LYS A 1 304 ? 80.226 26.682 -86.874 1.00 58.16 304 LYS A N 1
ATOM 2308 C CA . LYS A 1 304 ? 79.930 27.333 -88.171 1.00 58.16 304 LYS A CA 1
ATOM 2309 C C . LYS A 1 304 ? 81.007 28.301 -88.693 1.00 58.16 304 LYS A C 1
ATOM 2311 O O . LYS A 1 304 ? 80.785 28.932 -89.722 1.00 58.16 304 LYS A O 1
ATOM 2316 N N . ALA A 1 305 ? 82.148 28.442 -88.013 1.00 52.09 305 ALA A N 1
ATOM 2317 C CA . ALA A 1 305 ? 83.045 29.596 -88.173 1.00 52.09 305 ALA A CA 1
ATOM 2318 C C . ALA A 1 305 ? 84.478 29.285 -88.681 1.00 52.09 305 ALA A C 1
ATOM 2320 O O . ALA A 1 305 ? 85.429 29.916 -88.225 1.00 52.09 305 ALA A O 1
ATOM 2321 N N . ILE A 1 306 ? 84.665 28.334 -89.612 1.00 49.53 306 ILE A N 1
ATOM 2322 C CA . ILE A 1 306 ? 86.003 27.956 -90.131 1.00 49.53 306 ILE A CA 1
ATOM 2323 C C . ILE A 1 306 ? 86.046 27.976 -91.681 1.00 49.53 306 ILE A C 1
ATOM 2325 O O . ILE A 1 306 ? 85.291 27.230 -92.307 1.00 49.53 306 ILE A O 1
ATOM 2329 N N . PRO A 1 307 ? 86.913 28.796 -92.318 1.00 53.38 307 PRO A N 1
ATOM 2330 C CA . PRO A 1 307 ? 87.123 28.829 -93.772 1.00 53.38 307 PRO A CA 1
ATOM 2331 C C . PRO A 1 307 ? 88.253 27.888 -94.249 1.00 53.38 307 PRO A C 1
ATOM 2333 O O . PRO A 1 307 ? 89.006 27.339 -93.450 1.00 53.38 307 PRO A O 1
ATOM 2336 N N . LYS A 1 308 ? 88.381 27.710 -95.574 1.00 52.00 308 LYS A N 1
ATOM 2337 C CA . LYS A 1 308 ? 89.142 26.620 -96.219 1.00 52.00 308 LYS A CA 1
ATOM 2338 C C . LYS A 1 308 ? 90.173 27.106 -97.261 1.00 52.00 308 LYS A C 1
ATOM 2340 O O . LYS A 1 308 ? 89.763 27.784 -98.204 1.00 52.00 308 LYS A O 1
ATOM 2345 N N . PRO A 1 309 ? 91.450 26.679 -97.184 1.00 42.38 309 PRO A N 1
ATOM 2346 C CA . PRO A 1 309 ? 92.435 26.767 -98.268 1.00 42.38 309 PRO A CA 1
ATOM 2347 C C . PRO A 1 309 ? 92.718 25.392 -98.941 1.00 42.38 309 PRO A C 1
ATOM 2349 O O . PRO A 1 309 ? 92.169 24.379 -98.500 1.00 42.38 309 PRO A O 1
ATOM 2352 N N . PRO A 1 310 ? 93.540 25.326 -100.013 1.00 50.66 310 PRO A N 1
ATOM 2353 C CA . PRO A 1 310 ? 93.911 24.067 -100.675 1.00 50.66 310 PRO A CA 1
ATOM 2354 C C . PRO A 1 310 ? 95.433 23.836 -100.832 1.00 50.66 310 PRO A C 1
ATOM 2356 O O . PRO A 1 310 ? 96.119 24.679 -101.399 1.00 50.66 310 PRO A O 1
ATOM 2359 N N . ASP A 1 311 ? 95.933 22.644 -100.483 1.00 46.62 311 ASP A N 1
ATOM 2360 C CA . ASP A 1 311 ? 97.136 22.069 -101.118 1.00 46.62 311 ASP A CA 1
ATOM 2361 C C . ASP A 1 311 ? 97.118 20.526 -101.060 1.00 46.62 311 ASP A C 1
ATOM 2363 O O . ASP A 1 311 ? 96.483 19.950 -100.176 1.00 46.62 311 ASP A O 1
ATOM 2367 N N . SER A 1 312 ? 97.730 19.842 -102.031 1.00 54.12 312 SER A N 1
ATOM 2368 C CA . SER A 1 312 ? 97.392 18.443 -102.366 1.00 54.12 312 SER A CA 1
ATOM 2369 C C . SER A 1 312 ? 98.144 17.342 -101.606 1.00 54.12 312 SER A C 1
ATOM 2371 O O . SER A 1 312 ? 97.569 16.271 -101.427 1.00 54.12 312 SER A O 1
ATOM 2373 N N . ASP A 1 313 ? 99.338 17.602 -101.068 1.00 52.38 313 ASP A N 1
ATOM 2374 C CA . ASP A 1 313 ? 100.026 16.640 -100.185 1.00 52.38 313 ASP A CA 1
ATOM 2375 C C . ASP A 1 313 ? 99.628 16.839 -98.716 1.00 52.38 313 ASP A C 1
ATOM 2377 O O . ASP A 1 313 ? 99.372 15.870 -97.997 1.00 52.38 313 ASP A O 1
ATOM 2381 N N . ALA A 1 314 ? 99.414 18.095 -98.300 1.00 56.19 314 ALA A N 1
ATOM 2382 C CA . ALA A 1 314 ? 98.725 18.407 -97.047 1.00 56.19 314 ALA A CA 1
ATOM 2383 C C . ALA A 1 314 ? 97.345 17.727 -96.995 1.00 56.19 314 ALA A C 1
ATOM 2385 O O . ALA A 1 314 ? 96.964 17.199 -95.956 1.00 56.19 314 ALA A O 1
ATOM 2386 N N . ARG A 1 315 ? 96.641 17.635 -98.135 1.00 55.19 315 ARG A N 1
ATOM 2387 C CA . ARG A 1 315 ? 95.369 16.909 -98.267 1.00 55.19 315 ARG A CA 1
ATOM 2388 C C . ARG A 1 315 ? 95.471 15.422 -97.918 1.00 55.19 315 ARG A C 1
ATOM 2390 O O . ARG A 1 315 ? 94.476 14.869 -97.470 1.00 55.19 315 ARG A O 1
ATOM 2397 N N . VAL A 1 316 ? 96.612 14.751 -98.103 1.00 61.16 316 VAL A N 1
ATOM 2398 C CA . VAL A 1 316 ? 96.767 13.329 -97.725 1.00 61.16 316 VAL A CA 1
ATOM 2399 C C . VAL A 1 316 ? 96.909 13.186 -96.210 1.00 61.16 316 VAL A C 1
ATOM 2401 O O . VAL A 1 316 ? 96.316 12.287 -95.610 1.00 61.16 316 VAL A O 1
ATOM 2404 N N . GLN A 1 317 ? 97.628 14.111 -95.573 1.00 67.62 317 GLN A N 1
ATOM 2405 C CA . GLN A 1 317 ? 97.755 14.158 -94.117 1.00 67.62 317 GLN A CA 1
ATOM 2406 C C . GLN A 1 317 ? 96.424 14.585 -93.467 1.00 67.62 317 GLN A C 1
ATOM 2408 O O . GLN A 1 317 ? 95.938 13.890 -92.583 1.00 67.62 317 GLN A O 1
ATOM 2413 N N . GLU A 1 318 ? 95.749 15.603 -94.014 1.00 66.44 318 GLU A N 1
ATOM 2414 C CA . GLU A 1 318 ? 94.378 16.020 -93.671 1.00 66.44 318 GLU A CA 1
ATOM 2415 C C . GLU A 1 318 ? 93.360 14.885 -93.878 1.00 66.44 318 GLU A C 1
ATOM 2417 O O . GLU A 1 318 ? 92.473 14.702 -93.050 1.00 66.44 318 GLU A O 1
ATOM 2422 N N . LEU A 1 319 ? 93.471 14.078 -94.941 1.00 71.38 319 LEU A N 1
ATOM 2423 C CA . LEU A 1 319 ? 92.618 12.897 -95.149 1.00 71.38 319 LEU A CA 1
ATOM 2424 C C . LEU A 1 319 ? 92.917 11.773 -94.152 1.00 71.38 319 LEU A C 1
ATOM 2426 O O . LEU A 1 319 ? 92.005 11.041 -93.780 1.00 71.38 319 LEU A O 1
ATOM 2430 N N . THR A 1 320 ? 94.157 11.655 -93.675 1.00 78.00 320 THR A N 1
ATOM 2431 C CA . THR A 1 320 ? 94.536 10.683 -92.638 1.00 78.00 320 THR A CA 1
ATOM 2432 C C . THR A 1 320 ? 94.048 11.134 -91.257 1.00 78.00 320 THR A C 1
ATOM 2434 O O . THR A 1 320 ? 93.480 10.337 -90.512 1.00 78.00 320 THR A O 1
ATOM 2437 N N . GLU A 1 321 ? 94.178 12.421 -90.932 1.00 78.06 321 GLU A N 1
ATOM 2438 C CA . GLU A 1 321 ? 93.650 13.016 -89.700 1.00 78.06 321 GLU A CA 1
ATOM 2439 C C . GLU A 1 321 ? 92.120 13.068 -89.698 1.00 78.06 321 GLU A C 1
ATOM 2441 O O . GLU A 1 321 ? 91.500 12.740 -88.690 1.00 78.06 321 GLU A O 1
ATOM 2446 N N . THR A 1 322 ? 91.474 13.392 -90.823 1.00 77.31 322 THR A N 1
ATOM 2447 C CA . THR A 1 322 ? 90.009 13.312 -90.924 1.00 77.31 322 THR A CA 1
ATOM 2448 C C . THR A 1 322 ? 89.512 11.873 -90.939 1.00 77.31 322 THR A C 1
ATOM 2450 O O . THR A 1 322 ? 88.456 11.640 -90.363 1.00 77.31 322 THR A O 1
ATOM 2453 N N . LEU A 1 323 ? 90.260 10.890 -91.459 1.00 79.38 323 LEU A N 1
ATOM 2454 C CA . LEU A 1 323 ? 89.964 9.472 -91.213 1.00 79.38 323 LEU A CA 1
ATOM 2455 C C . LEU A 1 323 ? 90.068 9.132 -89.723 1.00 79.38 323 LEU A C 1
ATOM 2457 O O . LEU A 1 323 ? 89.133 8.550 -89.189 1.00 79.38 323 LEU A O 1
ATOM 2461 N N . ALA A 1 324 ? 91.124 9.547 -89.020 1.00 81.12 324 ALA A N 1
ATOM 2462 C CA . ALA A 1 324 ? 91.251 9.317 -87.578 1.00 81.12 324 ALA A CA 1
ATOM 2463 C C . ALA A 1 324 ? 90.119 9.989 -86.771 1.00 81.12 324 ALA A C 1
ATOM 2465 O O . ALA A 1 324 ? 89.545 9.373 -85.875 1.00 81.12 324 ALA A O 1
ATOM 2466 N N . VAL A 1 325 ? 89.731 11.219 -87.127 1.00 82.62 325 VAL A N 1
ATOM 2467 C CA . VAL A 1 325 ? 88.594 11.941 -86.528 1.00 82.62 325 VAL A CA 1
ATOM 2468 C C . VAL A 1 325 ? 87.253 11.300 -86.898 1.00 82.62 325 VAL A C 1
ATOM 2470 O O . VAL A 1 325 ? 86.344 11.297 -86.070 1.00 82.62 325 VAL A O 1
ATOM 2473 N N . LEU A 1 326 ? 87.102 10.736 -88.099 1.00 78.62 326 LEU A N 1
ATOM 2474 C CA . LEU A 1 326 ? 85.906 9.990 -88.499 1.00 78.62 326 LEU A CA 1
ATOM 2475 C C . LEU A 1 326 ? 85.816 8.643 -87.777 1.00 78.62 326 LEU A C 1
ATOM 2477 O O . LEU A 1 326 ? 84.731 8.313 -87.313 1.00 78.62 326 LEU A O 1
ATOM 2481 N N . THR A 1 327 ? 86.922 7.922 -87.583 1.00 80.94 327 THR A N 1
ATOM 2482 C CA . THR A 1 327 ? 86.976 6.703 -86.759 1.00 80.94 327 THR A CA 1
ATOM 2483 C C . THR A 1 327 ? 86.670 7.018 -85.297 1.00 80.94 327 THR A C 1
ATOM 2485 O O . THR A 1 327 ? 85.799 6.385 -84.713 1.00 80.94 327 THR A O 1
ATOM 2488 N N . ALA A 1 328 ? 87.270 8.062 -84.715 1.00 80.00 328 ALA A N 1
ATOM 2489 C CA . ALA A 1 328 ? 86.959 8.491 -83.349 1.00 80.00 328 ALA A CA 1
ATOM 2490 C C . ALA A 1 328 ? 85.496 8.963 -83.194 1.00 80.00 328 ALA A C 1
ATOM 2492 O O . ALA A 1 328 ? 84.878 8.753 -82.149 1.00 80.00 328 ALA A O 1
ATOM 2493 N N . ARG A 1 329 ? 84.909 9.570 -84.237 1.00 78.94 329 ARG A N 1
ATOM 2494 C CA . ARG A 1 329 ? 83.472 9.893 -84.290 1.00 78.94 329 ARG A CA 1
ATOM 2495 C C . ARG A 1 329 ? 82.594 8.658 -84.479 1.00 78.94 329 ARG A C 1
ATOM 2497 O O . ARG A 1 329 ? 81.514 8.647 -83.905 1.00 78.94 329 ARG A O 1
ATOM 2504 N N . ALA A 1 330 ? 83.035 7.648 -85.225 1.00 77.69 330 ALA A N 1
ATOM 2505 C CA . ALA A 1 330 ? 82.336 6.374 -85.375 1.00 77.69 330 ALA A CA 1
ATOM 2506 C C . ALA A 1 330 ? 82.334 5.608 -84.047 1.00 77.69 330 ALA A C 1
ATOM 2508 O O . ALA A 1 330 ? 81.264 5.306 -83.539 1.00 77.69 330 ALA A O 1
ATOM 2509 N N . GLU A 1 331 ? 83.491 5.441 -83.402 1.00 84.88 331 GLU A N 1
ATOM 2510 C CA . GLU A 1 331 ? 83.590 4.871 -82.054 1.00 84.88 331 GLU A CA 1
ATOM 2511 C C . GLU A 1 331 ? 82.742 5.634 -81.028 1.00 84.88 331 GLU A C 1
ATOM 2513 O O . GLU A 1 331 ? 82.131 5.024 -80.149 1.00 84.88 331 GLU A O 1
ATOM 2518 N N . LYS A 1 332 ? 82.711 6.975 -81.095 1.00 85.62 332 LYS A N 1
ATOM 2519 C CA . LYS A 1 332 ? 81.836 7.766 -80.223 1.00 85.62 332 LYS A CA 1
ATOM 2520 C C . LYS A 1 332 ? 80.367 7.517 -80.559 1.00 85.62 332 LYS A C 1
ATOM 2522 O O . LYS A 1 332 ? 79.589 7.313 -79.639 1.00 85.62 332 LYS A O 1
ATOM 2527 N N . ALA A 1 333 ? 79.992 7.488 -81.836 1.00 79.94 333 ALA A N 1
ATOM 2528 C CA . ALA A 1 333 ? 78.628 7.202 -82.265 1.00 79.94 333 ALA A CA 1
ATOM 2529 C C . ALA A 1 333 ? 78.181 5.784 -81.873 1.00 79.94 333 ALA A C 1
ATOM 2531 O O . ALA A 1 333 ? 77.041 5.619 -81.466 1.00 79.94 333 ALA A O 1
ATOM 2532 N N . GLU A 1 334 ? 79.063 4.783 -81.907 1.00 83.88 334 GLU A N 1
ATOM 2533 C CA . GLU A 1 334 ? 78.803 3.422 -81.420 1.00 83.88 334 GLU A CA 1
ATOM 2534 C C . GLU A 1 334 ? 78.617 3.382 -79.895 1.00 83.88 334 GLU A C 1
ATOM 2536 O O . GLU A 1 334 ? 77.699 2.728 -79.400 1.00 83.88 334 GLU A O 1
ATOM 2541 N N . LYS A 1 335 ? 79.428 4.132 -79.136 1.00 86.75 335 LYS A N 1
ATOM 2542 C CA . LYS A 1 335 ? 79.281 4.273 -77.674 1.00 86.75 335 LYS A CA 1
ATOM 2543 C C . LYS A 1 335 ? 78.001 5.038 -77.304 1.00 86.75 335 LYS A C 1
ATOM 2545 O O . LYS A 1 335 ? 77.272 4.610 -76.410 1.00 86.75 335 LYS A O 1
ATOM 2550 N N . ASP A 1 336 ? 77.682 6.112 -78.026 1.00 83.75 336 ASP A N 1
ATOM 2551 C CA . ASP A 1 336 ? 76.450 6.895 -77.870 1.00 83.75 336 ASP A CA 1
ATOM 2552 C C . ASP A 1 336 ? 75.207 6.069 -78.281 1.00 83.75 336 ASP A C 1
ATOM 2554 O O . ASP A 1 336 ? 74.177 6.144 -77.609 1.00 83.75 336 ASP A O 1
ATOM 2558 N N . LEU A 1 337 ? 75.308 5.226 -79.322 1.00 83.38 337 LEU A N 1
ATOM 2559 C CA . LEU A 1 337 ? 74.284 4.260 -79.747 1.00 83.38 337 LEU A CA 1
ATOM 2560 C C . LEU A 1 337 ? 74.063 3.186 -78.676 1.00 83.38 337 LEU A C 1
ATOM 2562 O O . LEU A 1 337 ? 72.920 2.923 -78.315 1.00 83.38 337 LEU A O 1
ATOM 2566 N N . GLY A 1 338 ? 75.130 2.612 -78.114 1.00 87.38 338 GLY A N 1
ATOM 2567 C CA . GLY A 1 338 ? 75.039 1.666 -76.999 1.00 87.38 338 GLY A CA 1
ATOM 2568 C C . GLY A 1 338 ? 74.386 2.293 -75.762 1.00 87.38 338 GLY A C 1
ATOM 2569 O O . GLY A 1 338 ? 73.488 1.704 -75.161 1.00 87.38 338 GLY A O 1
ATOM 2570 N N . ALA A 1 339 ? 74.746 3.535 -75.426 1.00 85.00 339 ALA A N 1
ATOM 2571 C CA . ALA A 1 339 ? 74.113 4.296 -74.348 1.00 85.00 339 ALA A CA 1
ATOM 2572 C C . ALA A 1 339 ? 72.650 4.684 -74.656 1.00 85.00 339 ALA A C 1
ATOM 2574 O O . ALA A 1 339 ? 71.838 4.826 -73.738 1.00 85.00 339 ALA A O 1
ATOM 2575 N N . ALA A 1 340 ? 72.278 4.859 -75.927 1.00 80.69 340 ALA A N 1
ATOM 2576 C CA . ALA A 1 340 ? 70.887 5.022 -76.345 1.00 80.69 340 ALA A CA 1
ATOM 2577 C C . ALA A 1 340 ? 70.110 3.697 -76.246 1.00 80.69 340 ALA A C 1
ATOM 2579 O O . ALA A 1 340 ? 68.994 3.693 -75.738 1.00 80.69 340 ALA A O 1
ATOM 2580 N N . GLN A 1 341 ? 70.711 2.569 -76.633 1.00 87.31 341 GLN A N 1
ATOM 2581 C CA . GLN A 1 341 ? 70.102 1.239 -76.560 1.00 87.31 341 GLN A CA 1
ATOM 2582 C C . GLN A 1 341 ? 69.884 0.781 -75.109 1.00 87.31 341 GLN A C 1
ATOM 2584 O O . GLN A 1 341 ? 68.819 0.258 -74.791 1.00 87.31 341 GLN A O 1
ATOM 2589 N N . ILE A 1 342 ? 70.831 1.047 -74.203 1.00 86.25 342 ILE A N 1
ATOM 2590 C CA . ILE A 1 342 ? 70.661 0.795 -72.761 1.00 86.25 342 ILE A CA 1
ATOM 2591 C C . ILE A 1 342 ? 69.533 1.667 -72.185 1.00 86.25 342 ILE A C 1
ATOM 2593 O O . ILE A 1 342 ? 68.714 1.175 -71.409 1.00 86.25 342 ILE A O 1
ATOM 2597 N N . ARG A 1 343 ? 69.433 2.942 -72.592 1.00 88.06 343 ARG A N 1
ATOM 2598 C CA . ARG A 1 343 ? 68.317 3.819 -72.190 1.00 88.06 343 ARG A CA 1
ATOM 2599 C C . ARG A 1 343 ? 66.974 3.358 -72.764 1.00 88.06 343 ARG A C 1
ATOM 2601 O O . ARG A 1 343 ? 65.986 3.397 -72.037 1.00 88.06 343 ARG A O 1
ATOM 2608 N N . ALA A 1 344 ? 66.938 2.861 -74.000 1.00 80.88 344 ALA A N 1
ATOM 2609 C CA . ALA A 1 344 ? 65.745 2.265 -74.600 1.00 80.88 344 ALA A CA 1
ATOM 2610 C C . ALA A 1 344 ? 65.296 1.011 -73.831 1.00 80.88 344 ALA A C 1
ATOM 2612 O O . ALA A 1 344 ? 64.147 0.945 -73.413 1.00 80.88 344 ALA A O 1
ATOM 2613 N N . GLN A 1 345 ? 66.208 0.086 -73.515 1.00 88.31 345 GLN A N 1
ATOM 2614 C CA . GLN A 1 345 ? 65.906 -1.092 -72.687 1.00 88.31 345 GLN A CA 1
ATOM 2615 C C . GLN A 1 345 ? 65.469 -0.725 -71.256 1.00 88.31 345 GLN A C 1
ATOM 2617 O O . GLN A 1 345 ? 64.646 -1.415 -70.655 1.00 88.31 345 GLN A O 1
ATOM 2622 N N . GLY A 1 346 ? 65.993 0.371 -70.698 1.00 90.00 346 GLY A N 1
ATOM 2623 C CA . GLY A 1 346 ? 65.503 0.948 -69.443 1.00 90.00 346 GLY A CA 1
ATOM 2624 C C . GLY A 1 346 ? 64.066 1.468 -69.564 1.00 90.00 346 GLY A C 1
ATOM 2625 O O . GLY A 1 346 ? 63.225 1.148 -68.727 1.00 90.00 346 GLY A O 1
ATOM 2626 N N . ALA A 1 347 ? 63.763 2.205 -70.635 1.00 83.75 347 ALA A N 1
ATOM 2627 C CA . ALA A 1 347 ? 62.420 2.698 -70.927 1.00 83.75 347 ALA A CA 1
ATOM 2628 C C . ALA A 1 347 ? 61.420 1.555 -71.191 1.00 83.75 347 ALA A C 1
ATOM 2630 O O . ALA A 1 347 ? 60.314 1.601 -70.668 1.00 83.75 347 ALA A O 1
ATOM 2631 N N . GLU A 1 348 ? 61.811 0.498 -71.909 1.00 85.38 348 GLU A N 1
ATOM 2632 C CA . GLU A 1 348 ? 61.004 -0.712 -72.133 1.00 85.38 348 GLU A CA 1
ATOM 2633 C C . GLU A 1 348 ? 60.672 -1.438 -70.820 1.00 85.38 348 GLU A C 1
ATOM 2635 O O . GLU A 1 348 ? 59.533 -1.856 -70.608 1.00 85.38 348 GLU A O 1
ATOM 2640 N N . ARG A 1 349 ? 61.639 -1.553 -69.896 1.00 86.44 349 ARG A N 1
ATOM 2641 C CA . ARG A 1 349 ? 61.407 -2.130 -68.558 1.00 86.44 349 ARG A CA 1
ATOM 2642 C C . ARG A 1 349 ? 60.474 -1.266 -67.715 1.00 86.44 349 ARG A C 1
ATOM 2644 O O . ARG A 1 349 ? 59.573 -1.807 -67.077 1.00 86.44 349 ARG A O 1
ATOM 2651 N N . ASN A 1 350 ? 60.652 0.054 -67.745 1.00 88.69 350 ASN A N 1
ATOM 2652 C CA . ASN A 1 350 ? 59.781 0.991 -67.035 1.00 88.69 350 ASN A CA 1
ATOM 2653 C C . ASN A 1 350 ? 58.358 0.984 -67.614 1.00 88.69 350 ASN A C 1
ATOM 2655 O O . ASN A 1 350 ? 57.396 0.965 -66.851 1.00 88.69 350 ASN A O 1
ATOM 2659 N N . LEU A 1 351 ? 58.217 0.916 -68.943 1.00 87.19 351 LEU A N 1
ATOM 2660 C CA . LEU A 1 351 ? 56.935 0.768 -69.631 1.00 87.19 351 LEU A CA 1
ATOM 2661 C C . LEU A 1 351 ? 56.251 -0.546 -69.234 1.00 87.19 351 LEU A C 1
ATOM 2663 O O . LEU A 1 351 ? 55.097 -0.523 -68.831 1.00 87.19 351 LEU A O 1
ATOM 2667 N N . SER A 1 352 ? 56.974 -1.669 -69.251 1.00 87.31 352 SER A N 1
ATOM 2668 C CA . SER A 1 352 ? 56.459 -2.976 -68.813 1.00 87.31 352 SER A CA 1
ATOM 2669 C C . SER A 1 352 ? 55.990 -2.962 -67.348 1.00 87.31 352 SER A C 1
ATOM 2671 O O . SER A 1 352 ? 54.914 -3.474 -67.026 1.00 87.31 352 SER A O 1
ATOM 2673 N N . HIS A 1 353 ? 56.733 -2.294 -66.457 1.00 88.56 353 HIS A N 1
ATOM 2674 C CA . HIS A 1 353 ? 56.303 -2.067 -65.074 1.00 88.56 353 HIS A CA 1
ATOM 2675 C C . HIS A 1 353 ? 55.046 -1.190 -64.978 1.00 88.56 353 HIS A C 1
ATOM 2677 O O . HIS A 1 353 ? 54.134 -1.539 -64.228 1.00 88.56 353 HIS A O 1
ATOM 2683 N N . ALA A 1 354 ? 54.965 -0.102 -65.749 1.00 84.06 354 ALA A N 1
ATOM 2684 C CA . ALA A 1 354 ? 53.795 0.772 -65.794 1.00 84.06 354 ALA A CA 1
ATOM 2685 C C . ALA A 1 354 ? 52.555 0.041 -66.338 1.00 84.06 354 ALA A C 1
ATOM 2687 O O . ALA A 1 354 ? 51.491 0.123 -65.736 1.00 84.06 354 ALA A O 1
ATOM 2688 N N . THR A 1 355 ? 52.688 -0.763 -67.399 1.00 86.31 355 THR A N 1
ATOM 2689 C CA . THR A 1 355 ? 51.609 -1.622 -67.917 1.00 86.31 355 THR A CA 1
ATOM 2690 C C . THR A 1 355 ? 51.179 -2.670 -66.885 1.00 86.31 355 THR A C 1
ATOM 2692 O O . THR A 1 355 ? 49.985 -2.886 -66.694 1.00 86.31 355 THR A O 1
ATOM 2695 N N . SER A 1 356 ? 52.119 -3.277 -66.147 1.00 87.00 356 SER A N 1
ATOM 2696 C CA . SER A 1 356 ? 51.792 -4.199 -65.046 1.00 87.00 356 SER A CA 1
ATOM 2697 C C . SER A 1 356 ? 51.076 -3.505 -63.878 1.00 87.00 356 SER A C 1
ATOM 2699 O O . SER A 1 356 ? 50.233 -4.120 -63.224 1.00 87.00 356 SER A O 1
ATOM 2701 N N . GLN A 1 357 ? 51.383 -2.233 -63.605 1.00 88.25 357 GLN A N 1
ATOM 2702 C CA . GLN A 1 357 ? 50.668 -1.426 -62.614 1.00 88.25 357 GLN A CA 1
ATOM 2703 C C . GLN A 1 357 ? 49.288 -0.978 -63.117 1.00 88.25 357 GLN A C 1
ATOM 2705 O O . GLN A 1 357 ? 48.343 -1.041 -62.336 1.00 88.25 357 GLN A O 1
ATOM 2710 N N . SER A 1 358 ? 49.145 -0.628 -64.401 1.00 86.62 358 SER A N 1
ATOM 2711 C CA . SER A 1 358 ? 47.857 -0.312 -65.038 1.00 86.62 358 SER A CA 1
ATOM 2712 C C . SER A 1 358 ? 46.903 -1.501 -64.946 1.00 86.62 358 SER A C 1
ATOM 2714 O O . SER A 1 358 ? 45.855 -1.385 -64.322 1.00 86.62 358 SER A O 1
ATOM 2716 N N . ALA A 1 359 ? 47.331 -2.692 -65.380 1.00 85.50 359 ALA A N 1
ATOM 2717 C CA . ALA A 1 359 ? 46.534 -3.915 -65.265 1.00 85.50 359 ALA A CA 1
ATOM 2718 C C . ALA A 1 359 ? 46.128 -4.230 -63.808 1.00 85.50 359 ALA A C 1
ATOM 2720 O O . ALA A 1 359 ? 45.020 -4.694 -63.551 1.00 85.50 359 ALA A O 1
ATOM 2721 N N . LYS A 1 360 ? 46.992 -3.932 -62.823 1.00 89.25 360 LYS A N 1
ATOM 2722 C CA . LYS A 1 360 ? 46.662 -4.067 -61.391 1.00 89.25 360 LYS A CA 1
ATOM 2723 C C . LYS A 1 360 ? 45.679 -3.002 -60.897 1.00 89.25 360 LYS A C 1
ATOM 2725 O O . LYS A 1 360 ? 44.877 -3.302 -60.014 1.00 89.25 360 LYS A O 1
ATOM 2730 N N . ALA A 1 361 ? 45.719 -1.788 -61.440 1.00 83.81 361 ALA A N 1
ATOM 2731 C CA . ALA A 1 361 ? 44.729 -0.750 -61.172 1.00 83.81 361 ALA A CA 1
ATOM 2732 C C . ALA A 1 361 ? 43.375 -1.110 -61.805 1.00 83.81 361 ALA A C 1
ATOM 2734 O O . ALA A 1 361 ? 42.370 -1.096 -61.106 1.00 83.81 361 ALA A O 1
ATOM 2735 N N . GLU A 1 362 ? 43.359 -1.548 -63.063 1.00 87.56 362 GLU A N 1
ATOM 2736 C CA . GLU A 1 362 ? 42.176 -2.023 -63.794 1.00 87.56 362 GLU A CA 1
ATOM 2737 C C . GLU A 1 362 ? 41.487 -3.185 -63.058 1.00 87.56 362 GLU A C 1
ATOM 2739 O O . GLU A 1 362 ? 40.291 -3.113 -62.786 1.00 87.56 362 GLU A O 1
ATOM 2744 N N . THR A 1 363 ? 42.234 -4.204 -62.606 1.00 89.44 363 THR A N 1
ATOM 2745 C CA . THR A 1 363 ? 41.648 -5.292 -61.792 1.00 89.44 363 THR A CA 1
ATOM 2746 C C . THR A 1 363 ? 41.100 -4.823 -60.441 1.00 89.44 363 THR A C 1
ATOM 2748 O O . THR A 1 363 ? 40.156 -5.420 -59.933 1.00 89.44 363 THR A O 1
ATOM 2751 N N . ARG A 1 364 ? 41.654 -3.751 -59.854 1.00 89.25 364 ARG A N 1
ATOM 2752 C CA . ARG A 1 364 ? 41.119 -3.149 -58.621 1.00 89.25 364 ARG A CA 1
ATOM 2753 C C . ARG A 1 364 ? 39.879 -2.301 -58.883 1.00 89.25 364 ARG A C 1
ATOM 2755 O O . ARG A 1 364 ? 39.001 -2.283 -58.032 1.00 89.25 364 ARG A O 1
ATOM 2762 N N . VAL A 1 365 ? 39.796 -1.624 -60.029 1.00 88.00 365 VAL A N 1
ATOM 2763 C CA . VAL A 1 365 ? 38.591 -0.900 -60.457 1.00 88.00 365 VAL A CA 1
ATOM 2764 C C . VAL A 1 365 ? 37.449 -1.892 -60.659 1.00 88.00 365 VAL A C 1
ATOM 2766 O O . VAL A 1 365 ? 36.423 -1.730 -60.013 1.00 88.00 365 VAL A O 1
ATOM 2769 N N . ALA A 1 366 ? 37.670 -2.988 -61.393 1.00 88.31 366 ALA A N 1
ATOM 2770 C CA . ALA A 1 366 ? 36.665 -4.042 -61.564 1.00 88.31 366 ALA A CA 1
ATOM 2771 C C . ALA A 1 366 ? 36.183 -4.637 -60.220 1.00 88.31 366 ALA A C 1
ATOM 2773 O O . ALA A 1 366 ? 34.987 -4.802 -60.010 1.00 88.31 366 ALA A O 1
ATOM 2774 N N . GLN A 1 367 ? 37.093 -4.882 -59.266 1.00 87.62 367 GLN A N 1
ATOM 2775 C CA . GLN A 1 367 ? 36.745 -5.341 -57.907 1.00 87.62 367 GLN A CA 1
ATOM 2776 C C . GLN A 1 367 ? 36.006 -4.295 -57.053 1.00 87.62 367 GLN A C 1
ATOM 2778 O O . GLN A 1 367 ? 35.377 -4.649 -56.056 1.00 87.62 367 GLN A O 1
ATOM 2783 N N . LEU A 1 368 ? 36.112 -3.005 -57.381 1.00 86.88 368 LEU A N 1
ATOM 2784 C CA . LEU A 1 368 ? 35.345 -1.941 -56.731 1.00 86.88 368 LEU A CA 1
ATOM 2785 C C . LEU A 1 368 ? 33.979 -1.759 -57.402 1.00 86.88 368 LEU A C 1
ATOM 2787 O O . LEU A 1 368 ? 32.999 -1.565 -56.694 1.00 86.88 368 LEU A O 1
ATOM 2791 N N . GLU A 1 369 ? 33.894 -1.892 -58.725 1.00 89.25 369 GLU A N 1
ATOM 2792 C CA . GLU A 1 369 ? 32.635 -1.912 -59.482 1.00 89.25 369 GLU A CA 1
ATOM 2793 C C . GLU A 1 369 ? 31.753 -3.103 -59.067 1.00 89.25 369 GLU A C 1
ATOM 2795 O O . GLU A 1 369 ? 30.570 -2.918 -58.794 1.00 89.25 369 GLU A O 1
ATOM 2800 N N . GLU A 1 370 ? 32.340 -4.295 -58.907 1.00 91.06 370 GLU A N 1
ATOM 2801 C CA . GLU A 1 370 ? 31.684 -5.493 -58.357 1.00 91.06 370 GLU A CA 1
ATOM 2802 C C . GLU A 1 370 ? 31.116 -5.229 -56.949 1.00 91.06 370 GLU A C 1
ATOM 2804 O O . GLU A 1 370 ? 29.929 -5.435 -56.702 1.00 91.06 370 GLU A O 1
ATOM 2809 N N . LYS A 1 371 ? 31.921 -4.651 -56.046 1.00 87.81 371 LYS A N 1
ATOM 2810 C CA . LYS A 1 371 ? 31.477 -4.291 -54.686 1.00 87.81 371 LYS A CA 1
ATOM 2811 C C . LYS A 1 371 ? 30.420 -3.187 -54.647 1.00 87.81 371 LYS A C 1
ATOM 2813 O O . LYS A 1 371 ? 29.597 -3.179 -53.735 1.00 87.81 371 LYS A O 1
ATOM 2818 N N . ILE A 1 372 ? 30.438 -2.251 -55.596 1.00 87.12 372 ILE A N 1
ATOM 2819 C CA . ILE A 1 372 ? 29.398 -1.222 -55.729 1.00 87.12 372 ILE A CA 1
ATOM 2820 C C . ILE A 1 372 ? 28.091 -1.864 -56.208 1.00 87.12 372 ILE A C 1
ATOM 2822 O O . ILE A 1 372 ? 27.040 -1.557 -55.652 1.00 87.12 372 ILE A O 1
ATOM 2826 N N . ALA A 1 373 ? 28.145 -2.803 -57.158 1.00 88.31 373 ALA A N 1
ATOM 2827 C CA . ALA A 1 373 ? 26.972 -3.554 -57.602 1.00 88.31 373 ALA A CA 1
ATOM 2828 C C . ALA A 1 373 ? 26.363 -4.411 -56.472 1.00 88.31 373 ALA A C 1
ATOM 2830 O O . ALA A 1 373 ? 25.143 -4.396 -56.290 1.00 88.31 373 ALA A O 1
ATOM 2831 N N . ASP A 1 374 ? 27.193 -5.082 -55.666 1.00 87.31 374 ASP A N 1
ATOM 2832 C CA . ASP A 1 374 ? 26.751 -5.809 -54.467 1.00 87.31 374 ASP A CA 1
ATOM 2833 C C . ASP A 1 374 ? 26.118 -4.871 -53.425 1.00 87.31 374 ASP A C 1
ATOM 2835 O O . ASP A 1 374 ? 25.048 -5.167 -52.887 1.00 87.31 374 ASP A O 1
ATOM 2839 N N . ALA A 1 375 ? 26.734 -3.714 -53.157 1.00 80.38 375 ALA A N 1
ATOM 2840 C CA . ALA A 1 375 ? 26.198 -2.722 -52.226 1.00 80.38 375 ALA A CA 1
ATOM 2841 C C . ALA A 1 375 ? 24.868 -2.120 -52.719 1.00 80.38 375 ALA A C 1
ATOM 2843 O O . ALA A 1 375 ? 23.940 -1.947 -51.930 1.00 80.38 375 ALA A O 1
ATOM 2844 N N . GLU A 1 376 ? 24.727 -1.863 -54.022 1.00 87.06 376 GLU A N 1
ATOM 2845 C CA . GLU A 1 376 ? 23.457 -1.458 -54.631 1.00 87.06 376 GLU A CA 1
ATOM 2846 C C . GLU A 1 376 ? 22.382 -2.550 -54.531 1.00 87.06 376 GLU A C 1
ATOM 2848 O O . GLU A 1 376 ? 21.209 -2.237 -54.318 1.00 87.06 376 GLU A O 1
ATOM 2853 N N . ALA A 1 377 ? 22.750 -3.824 -54.690 1.00 87.81 377 ALA A N 1
ATOM 2854 C CA . ALA A 1 377 ? 21.824 -4.943 -54.533 1.00 87.81 377 ALA A CA 1
ATOM 2855 C C . ALA A 1 377 ? 21.351 -5.082 -53.075 1.00 87.81 377 ALA A C 1
ATOM 2857 O O . ALA A 1 377 ? 20.157 -5.263 -52.830 1.00 87.81 377 ALA A O 1
ATOM 2858 N N . GLN A 1 378 ? 22.259 -4.918 -52.106 1.00 83.19 378 GLN A N 1
ATOM 2859 C CA . GLN A 1 378 ? 21.929 -4.888 -50.677 1.00 83.19 378 GLN A CA 1
ATOM 2860 C C . GLN A 1 378 ? 21.052 -3.681 -50.313 1.00 83.19 378 GLN A C 1
ATOM 2862 O O . GLN A 1 378 ? 20.075 -3.845 -49.583 1.00 83.19 378 GLN A O 1
ATOM 2867 N N . ALA A 1 379 ? 21.328 -2.495 -50.866 1.00 83.38 379 ALA A N 1
ATOM 2868 C CA . ALA A 1 379 ? 20.493 -1.310 -50.673 1.00 83.38 379 ALA A CA 1
ATOM 2869 C C . ALA A 1 379 ? 19.062 -1.531 -51.195 1.00 83.38 379 ALA A C 1
ATOM 2871 O O . ALA A 1 379 ? 18.103 -1.313 -50.459 1.00 83.38 379 ALA A O 1
ATOM 2872 N N . LYS A 1 380 ? 18.907 -2.066 -52.414 1.00 87.62 380 LYS A N 1
ATOM 2873 C CA . LYS A 1 380 ? 17.593 -2.385 -53.009 1.00 87.62 380 LYS A CA 1
ATOM 2874 C C . LYS A 1 380 ? 16.841 -3.469 -52.221 1.00 87.62 380 LYS A C 1
ATOM 2876 O O . LYS A 1 380 ? 15.616 -3.416 -52.119 1.00 87.62 380 LYS A O 1
ATOM 2881 N N . ALA A 1 381 ? 17.551 -4.430 -51.622 1.00 85.44 381 ALA A N 1
ATOM 2882 C CA . ALA A 1 381 ? 16.955 -5.409 -50.712 1.00 85.44 381 ALA A CA 1
ATOM 2883 C C . ALA A 1 381 ? 16.460 -4.756 -49.406 1.00 85.44 381 ALA A C 1
ATOM 2885 O O . ALA A 1 381 ? 15.321 -4.992 -48.997 1.00 85.44 381 ALA A O 1
ATOM 2886 N N . ALA A 1 382 ? 17.267 -3.881 -48.797 1.00 79.88 382 ALA A N 1
ATOM 2887 C CA . ALA A 1 382 ? 16.890 -3.135 -47.598 1.00 79.88 382 ALA A CA 1
ATOM 2888 C C . ALA A 1 382 ? 15.702 -2.187 -47.850 1.00 79.88 382 ALA A C 1
ATOM 2890 O O . ALA A 1 382 ? 14.779 -2.136 -47.041 1.00 79.88 382 ALA A O 1
ATOM 2891 N N . GLU A 1 383 ? 15.661 -1.493 -48.992 1.00 85.50 383 GLU A N 1
ATOM 2892 C CA . GLU A 1 383 ? 14.512 -0.679 -49.414 1.00 85.50 383 GLU A CA 1
ATOM 2893 C C . GLU A 1 383 ? 13.233 -1.519 -49.548 1.00 85.50 383 GLU A C 1
ATOM 2895 O O . GLU A 1 383 ? 12.171 -1.107 -49.074 1.00 85.50 383 GLU A O 1
ATOM 2900 N N . ALA A 1 384 ? 13.326 -2.723 -50.123 1.00 85.25 384 ALA A N 1
ATOM 2901 C CA . ALA A 1 384 ? 12.195 -3.641 -50.239 1.00 85.25 384 ALA A CA 1
ATOM 2902 C C . ALA A 1 384 ? 11.704 -4.161 -48.873 1.00 85.25 384 ALA A C 1
ATOM 2904 O O . ALA A 1 384 ? 10.498 -4.321 -48.678 1.00 85.25 384 ALA A O 1
ATOM 2905 N N . ASP A 1 385 ? 12.595 -4.400 -47.909 1.00 84.75 385 ASP A N 1
ATOM 2906 C CA . ASP A 1 385 ? 12.208 -4.804 -46.550 1.00 84.75 385 ASP A CA 1
ATOM 2907 C C . ASP A 1 385 ? 11.692 -3.631 -45.700 1.00 84.75 385 ASP A C 1
ATOM 2909 O O . ASP A 1 385 ? 10.768 -3.815 -44.902 1.00 84.75 385 ASP A O 1
ATOM 2913 N N . VAL A 1 386 ? 12.169 -2.403 -45.933 1.00 82.31 386 VAL A N 1
ATOM 2914 C CA . VAL A 1 386 ? 11.558 -1.175 -45.393 1.00 82.31 386 VAL A CA 1
ATOM 2915 C C . VAL A 1 386 ? 10.158 -0.963 -45.977 1.00 82.31 386 VAL A C 1
ATOM 2917 O O . VAL A 1 386 ? 9.245 -0.617 -45.229 1.00 82.31 386 VAL A O 1
ATOM 2920 N N . ALA A 1 387 ? 9.942 -1.229 -47.270 1.00 85.38 387 ALA A N 1
ATOM 2921 C CA . ALA A 1 387 ? 8.617 -1.163 -47.890 1.00 85.38 387 ALA A CA 1
ATOM 2922 C C . ALA A 1 387 ? 7.641 -2.176 -47.261 1.00 85.38 387 ALA A C 1
ATOM 2924 O O . ALA A 1 387 ? 6.592 -1.770 -46.761 1.00 85.38 387 ALA A O 1
ATOM 2925 N N . LYS A 1 388 ? 8.027 -3.457 -47.148 1.00 87.75 388 LYS A N 1
ATOM 2926 C CA . LYS A 1 388 ? 7.241 -4.486 -46.427 1.00 87.75 388 LYS A CA 1
ATOM 2927 C C . LYS A 1 388 ? 6.985 -4.109 -44.966 1.00 87.75 388 LYS A C 1
ATOM 2929 O O . LYS A 1 388 ? 5.950 -4.456 -44.404 1.00 87.75 388 LYS A O 1
ATOM 2934 N N . SER A 1 389 ? 7.933 -3.430 -44.319 1.00 77.06 389 SER A N 1
ATOM 2935 C CA . SER A 1 389 ? 7.781 -2.974 -42.932 1.00 77.06 389 SER A CA 1
ATOM 2936 C C . SER A 1 389 ? 6.791 -1.815 -42.821 1.00 77.06 389 SER A C 1
ATOM 2938 O O . SER A 1 389 ? 5.992 -1.803 -41.891 1.00 77.06 389 SER A O 1
ATOM 2940 N N . ARG A 1 390 ? 6.760 -0.897 -43.797 1.00 83.12 390 ARG A N 1
ATOM 2941 C CA . ARG A 1 390 ? 5.723 0.143 -43.904 1.00 83.12 390 ARG A CA 1
ATOM 2942 C C . ARG A 1 390 ? 4.344 -0.458 -44.175 1.00 83.12 390 ARG A C 1
ATOM 2944 O O . ARG A 1 390 ? 3.407 -0.099 -43.479 1.00 83.12 390 ARG A O 1
ATOM 2951 N N . GLU A 1 391 ? 4.225 -1.432 -45.079 1.00 85.00 391 GLU A N 1
ATOM 2952 C CA . GLU A 1 391 ? 2.965 -2.165 -45.293 1.00 85.00 391 GLU A CA 1
ATOM 2953 C C . GLU A 1 391 ? 2.484 -2.867 -44.013 1.00 85.00 391 GLU A C 1
ATOM 2955 O O . GLU A 1 391 ? 1.304 -2.792 -43.674 1.00 85.00 391 GLU A O 1
ATOM 2960 N N . LYS A 1 392 ? 3.393 -3.500 -43.255 1.00 81.06 392 LYS A N 1
ATOM 2961 C CA . LYS A 1 392 ? 3.079 -4.079 -41.937 1.00 81.06 392 LYS A CA 1
ATOM 2962 C C . LYS A 1 392 ? 2.645 -3.024 -40.922 1.00 81.06 392 LYS A C 1
ATOM 2964 O O . LYS A 1 392 ? 1.723 -3.299 -40.164 1.00 81.06 392 LYS A O 1
ATOM 2969 N N . ILE A 1 393 ? 3.275 -1.848 -40.901 1.00 74.75 393 ILE A N 1
ATOM 2970 C CA . ILE A 1 393 ? 2.873 -0.730 -40.037 1.00 74.75 393 ILE A CA 1
ATOM 2971 C C . ILE A 1 393 ? 1.465 -0.263 -40.418 1.00 74.75 393 ILE A C 1
ATOM 2973 O O . ILE A 1 393 ? 0.599 -0.279 -39.557 1.00 74.75 393 ILE A O 1
ATOM 2977 N N . THR A 1 394 ? 1.167 -0.011 -41.694 1.00 79.56 394 THR A N 1
ATOM 2978 C CA . THR A 1 394 ? -0.186 0.371 -42.142 1.00 79.56 394 THR A CA 1
ATOM 2979 C C . THR A 1 394 ? -1.236 -0.720 -41.883 1.00 79.56 394 THR A C 1
ATOM 2981 O O . THR A 1 394 ? -2.378 -0.424 -41.524 1.00 79.56 394 THR A O 1
ATOM 2984 N N . ALA A 1 395 ? -0.861 -1.999 -41.978 1.00 73.81 395 ALA A N 1
ATOM 2985 C CA . ALA A 1 395 ? -1.709 -3.132 -41.595 1.00 73.81 395 ALA A CA 1
ATOM 2986 C C . ALA A 1 395 ? -1.886 -3.287 -40.068 1.00 73.81 395 ALA A C 1
ATOM 2988 O O . ALA A 1 395 ? -2.846 -3.915 -39.620 1.00 73.81 395 ALA A O 1
ATOM 2989 N N . LEU A 1 396 ? -0.979 -2.732 -39.257 1.00 71.69 396 LEU A N 1
ATOM 2990 C CA . LEU A 1 396 ? -1.116 -2.640 -37.803 1.00 71.69 396 LEU A CA 1
ATOM 2991 C C . LEU A 1 396 ? -1.927 -1.403 -37.404 1.00 71.69 396 LEU A C 1
ATOM 2993 O O . LEU A 1 396 ? -2.840 -1.544 -36.606 1.00 71.69 396 LEU A O 1
ATOM 2997 N N . GLU A 1 397 ? -1.693 -0.240 -38.011 1.00 74.94 397 GLU A N 1
ATOM 2998 C CA . GLU A 1 397 ? -2.466 0.997 -37.820 1.00 74.94 397 GLU A CA 1
ATOM 2999 C C . GLU A 1 397 ? -3.954 0.775 -38.132 1.00 74.94 397 GLU A C 1
ATOM 3001 O O . GLU A 1 397 ? -4.819 1.092 -37.317 1.00 74.94 397 GLU A O 1
ATOM 3006 N N . THR A 1 398 ? -4.270 0.121 -39.255 1.00 70.88 398 THR A N 1
ATOM 3007 C CA . THR A 1 398 ? -5.656 -0.258 -39.592 1.00 70.88 398 THR A CA 1
ATOM 3008 C C . THR A 1 398 ? -6.237 -1.333 -38.666 1.00 70.88 398 THR A C 1
ATOM 3010 O O . THR A 1 398 ? -7.446 -1.345 -38.435 1.00 70.88 398 THR A O 1
ATOM 3013 N N . ARG A 1 399 ? -5.409 -2.204 -38.069 1.00 64.81 399 ARG A N 1
ATOM 3014 C CA . ARG A 1 399 ? -5.843 -3.132 -37.006 1.00 64.81 399 ARG A CA 1
ATOM 3015 C C . ARG A 1 399 ? -6.017 -2.457 -35.643 1.00 64.81 399 ARG A C 1
ATOM 3017 O O . ARG A 1 399 ? -6.831 -2.941 -34.865 1.00 64.81 399 ARG A O 1
ATOM 3024 N N . VAL A 1 400 ? -5.295 -1.374 -35.360 1.00 60.06 400 VAL A N 1
ATOM 3025 C CA . VAL A 1 400 ? -5.422 -0.568 -34.136 1.00 60.06 400 VAL A CA 1
ATOM 3026 C C . VAL A 1 400 ? -6.676 0.302 -34.210 1.00 60.06 400 VAL A C 1
ATOM 3028 O O . VAL A 1 400 ? -7.489 0.224 -33.300 1.00 60.06 400 VAL A O 1
ATOM 3031 N N . GLY A 1 401 ? -6.938 0.978 -35.335 1.00 60.47 401 GLY A N 1
ATOM 3032 C CA . GLY A 1 401 ? -8.209 1.691 -35.551 1.00 60.47 401 GLY A CA 1
ATOM 3033 C C . GLY A 1 401 ? -9.444 0.774 -35.616 1.00 60.47 401 GLY A C 1
ATOM 3034 O O . GLY A 1 401 ? -10.565 1.210 -35.374 1.00 60.47 401 GLY A O 1
ATOM 3035 N N . ALA A 1 402 ? -9.262 -0.523 -35.896 1.00 56.84 402 ALA A N 1
ATOM 3036 C CA . ALA A 1 402 ? -10.297 -1.546 -35.694 1.00 56.84 402 ALA A CA 1
ATOM 3037 C C . ALA A 1 402 ? -10.332 -2.103 -34.250 1.00 56.84 402 ALA A C 1
ATOM 3039 O O . ALA A 1 402 ? -11.326 -2.705 -33.840 1.00 56.84 402 ALA A O 1
ATOM 3040 N N . GLY A 1 403 ? -9.256 -1.909 -33.483 1.00 51.59 403 GLY A N 1
ATOM 3041 C CA . GLY A 1 403 ? -9.098 -2.267 -32.072 1.00 51.59 403 GLY A CA 1
ATOM 3042 C C . GLY A 1 403 ? -9.770 -1.290 -31.103 1.00 51.59 403 GLY A C 1
ATOM 3043 O O . GLY A 1 403 ? -10.094 -1.683 -29.983 1.00 51.59 403 GLY A O 1
ATOM 3044 N N . ASP A 1 404 ? -10.099 -0.078 -31.550 1.00 54.66 404 ASP A N 1
ATOM 3045 C CA . ASP A 1 404 ? -10.935 0.852 -30.781 1.00 54.66 404 ASP A CA 1
ATOM 3046 C C . ASP A 1 404 ? -12.355 0.296 -30.559 1.00 54.66 404 ASP A C 1
ATOM 3048 O O . ASP A 1 404 ? -12.982 0.568 -29.540 1.00 54.66 404 ASP A O 1
ATOM 3052 N N . ALA A 1 405 ? -12.871 -0.559 -31.452 1.00 61.91 405 ALA A N 1
ATOM 3053 C CA . ALA A 1 405 ? -14.201 -1.155 -31.300 1.00 61.91 405 ALA A CA 1
ATOM 3054 C C . ALA A 1 405 ? -14.346 -2.048 -30.040 1.00 61.91 405 ALA A C 1
ATOM 3056 O O . ALA A 1 405 ? -15.303 -1.851 -29.284 1.00 61.91 405 ALA A O 1
ATOM 3057 N N . PRO A 1 406 ? -13.443 -3.012 -29.746 1.00 61.00 406 PRO A N 1
ATOM 3058 C CA . PRO A 1 406 ? -13.463 -3.725 -28.470 1.00 61.00 406 PRO A CA 1
ATOM 3059 C C . PRO A 1 406 ? -13.086 -2.857 -27.257 1.00 61.00 406 PRO A C 1
ATOM 3061 O O . PRO A 1 406 ? -13.505 -3.222 -26.156 1.00 61.00 406 PRO A O 1
ATOM 3064 N N . LEU A 1 407 ? -12.370 -1.734 -27.434 1.00 65.38 407 LEU A N 1
ATOM 3065 C CA . LEU A 1 407 ? -12.094 -0.765 -26.363 1.00 65.38 407 LEU A CA 1
ATOM 3066 C C . LEU A 1 407 ? -13.359 0.016 -25.978 1.00 65.38 407 LEU A C 1
ATOM 3068 O O . LEU A 1 407 ? -13.772 -0.054 -24.828 1.00 65.38 407 LEU A O 1
ATOM 3072 N N . VAL A 1 408 ? -14.063 0.621 -26.938 1.00 70.12 408 VAL A N 1
ATOM 3073 C CA . VAL A 1 408 ? -15.364 1.287 -26.722 1.00 70.12 408 VAL A CA 1
ATOM 3074 C C . VAL A 1 408 ? -16.410 0.302 -26.177 1.00 70.12 408 VAL A C 1
ATOM 3076 O O . VAL A 1 408 ? -17.226 0.642 -25.321 1.00 70.12 408 VAL A O 1
ATOM 3079 N N . ALA A 1 409 ? -16.360 -0.969 -26.592 1.00 66.88 409 ALA A N 1
ATOM 3080 C CA . ALA A 1 409 ? -17.185 -2.023 -25.996 1.00 66.88 409 ALA A CA 1
ATOM 3081 C C . ALA A 1 409 ? -16.740 -2.436 -24.576 1.00 66.88 409 ALA A C 1
ATOM 3083 O O . ALA A 1 409 ? -17.533 -3.034 -23.847 1.00 66.88 409 ALA A O 1
ATOM 3084 N N . ALA A 1 410 ? -15.497 -2.161 -24.168 1.00 65.81 410 ALA A N 1
ATOM 3085 C CA . ALA A 1 410 ? -15.023 -2.319 -22.794 1.00 65.81 410 ALA A CA 1
ATOM 3086 C C . ALA A 1 410 ? -15.394 -1.110 -21.928 1.00 65.81 410 ALA A C 1
ATOM 3088 O O . ALA A 1 410 ? -15.895 -1.315 -20.830 1.00 65.81 410 ALA A O 1
ATOM 3089 N N . GLU A 1 411 ? -15.269 0.112 -22.445 1.00 72.69 411 GLU A N 1
ATOM 3090 C CA . GLU A 1 411 ? -15.743 1.350 -21.814 1.00 72.69 411 GLU A CA 1
ATOM 3091 C C . GLU A 1 411 ? -17.256 1.294 -21.561 1.00 72.69 411 GLU A C 1
ATOM 3093 O O . GLU A 1 411 ? -17.706 1.525 -20.443 1.00 72.69 411 GLU A O 1
ATOM 3098 N N . GLY A 1 412 ? -18.048 0.859 -22.548 1.00 79.44 412 GLY A N 1
ATOM 3099 C CA . GLY A 1 412 ? -19.489 0.640 -22.379 1.00 79.44 412 GLY A CA 1
ATOM 3100 C C . GLY A 1 412 ? -19.842 -0.447 -21.352 1.00 79.44 412 GLY A C 1
ATOM 3101 O O . GLY A 1 412 ? -20.887 -0.367 -20.707 1.00 79.44 412 GLY A O 1
ATOM 3102 N N . ARG A 1 413 ? -18.968 -1.446 -21.142 1.00 77.50 413 ARG A N 1
ATOM 3103 C CA . ARG A 1 413 ? -19.107 -2.411 -20.034 1.00 77.50 413 ARG A CA 1
ATOM 3104 C C . ARG A 1 413 ? -18.695 -1.800 -18.696 1.00 77.50 413 ARG A C 1
ATOM 3106 O O . ARG A 1 413 ? -19.392 -2.030 -17.719 1.00 77.50 413 ARG A O 1
ATOM 3113 N N . ALA A 1 414 ? -17.619 -1.019 -18.649 1.00 73.25 414 ALA A N 1
ATOM 3114 C CA . ALA A 1 414 ? -17.152 -0.344 -17.441 1.00 73.25 414 ALA A CA 1
ATOM 3115 C C . ALA A 1 414 ? -18.182 0.679 -16.936 1.00 73.25 414 ALA A C 1
ATOM 3117 O O . ALA A 1 414 ? -18.498 0.679 -15.753 1.00 73.25 414 ALA A O 1
ATOM 3118 N N . ALA A 1 415 ? -18.789 1.464 -17.831 1.00 79.00 415 ALA A N 1
ATOM 3119 C CA . ALA A 1 415 ? -19.885 2.377 -17.505 1.00 79.00 415 ALA A CA 1
ATOM 3120 C C . ALA A 1 415 ? -21.129 1.635 -16.982 1.00 79.00 415 ALA A C 1
ATOM 3122 O O . ALA A 1 415 ? -21.759 2.083 -16.026 1.00 79.00 415 ALA A O 1
ATOM 3123 N N . LYS A 1 416 ? -21.461 0.469 -17.557 1.00 82.19 416 LYS A N 1
ATOM 3124 C CA . LYS A 1 416 ? -22.550 -0.380 -17.051 1.00 82.19 416 LYS A CA 1
ATOM 3125 C C . LYS A 1 416 ? -22.235 -0.945 -15.659 1.00 82.19 416 LYS A C 1
ATOM 3127 O O . LYS A 1 416 ? -23.082 -0.856 -14.780 1.00 82.19 416 LYS A O 1
ATOM 3132 N N . ILE A 1 417 ? -21.019 -1.451 -15.445 1.00 78.00 417 ILE A N 1
ATOM 3133 C CA . ILE A 1 417 ? -20.553 -1.951 -14.142 1.00 78.00 417 ILE A CA 1
ATOM 3134 C C . ILE A 1 417 ? -20.527 -0.823 -13.100 1.00 78.00 417 ILE A C 1
ATOM 3136 O O . ILE A 1 417 ? -20.912 -1.057 -11.962 1.00 78.00 417 ILE A O 1
ATOM 3140 N N . ALA A 1 418 ? -20.142 0.400 -13.476 1.00 79.00 418 ALA A N 1
ATOM 3141 C CA . ALA A 1 418 ? -20.175 1.560 -12.589 1.00 79.00 418 ALA A CA 1
ATOM 3142 C C . ALA A 1 418 ? -21.609 1.902 -12.144 1.00 79.00 418 ALA A C 1
ATOM 3144 O O . ALA A 1 418 ? -21.841 2.065 -10.952 1.00 79.00 418 ALA A O 1
ATOM 3145 N N . ALA A 1 419 ? -22.579 1.918 -13.065 1.00 83.56 419 ALA A N 1
ATOM 3146 C CA . ALA A 1 419 ? -23.992 2.133 -12.730 1.00 83.56 419 ALA A CA 1
ATOM 3147 C C . ALA A 1 419 ? -24.598 0.981 -11.898 1.00 83.56 419 ALA A C 1
ATOM 3149 O O . ALA A 1 419 ? -25.453 1.200 -11.040 1.00 83.56 419 ALA A O 1
ATOM 3150 N N . GLU A 1 420 ? -24.150 -0.258 -12.119 1.00 84.81 420 GLU A N 1
ATOM 3151 C CA . GLU A 1 420 ? -24.538 -1.412 -11.297 1.00 84.81 420 GLU A CA 1
ATOM 3152 C C . GLU A 1 420 ? -23.933 -1.327 -9.886 1.00 84.81 420 GLU A C 1
ATOM 3154 O O . GLU A 1 420 ? -24.626 -1.599 -8.907 1.00 84.81 420 GLU A O 1
ATOM 3159 N N . LEU A 1 421 ? -22.688 -0.863 -9.763 1.00 81.12 421 LEU A N 1
ATOM 3160 C CA . LEU A 1 421 ? -22.004 -0.649 -8.487 1.00 81.12 421 LEU A CA 1
ATOM 3161 C C . LEU A 1 421 ? -22.570 0.555 -7.715 1.00 81.12 421 LEU A C 1
ATOM 3163 O O . LEU A 1 421 ? -22.688 0.486 -6.493 1.00 81.12 421 LEU A O 1
ATOM 3167 N N . GLU A 1 422 ? -23.006 1.615 -8.400 1.00 85.62 422 GLU A N 1
ATOM 3168 C CA . GLU A 1 422 ? -23.758 2.727 -7.804 1.00 85.62 422 GLU A CA 1
ATOM 3169 C C . GLU A 1 422 ? -25.092 2.236 -7.215 1.00 85.62 422 GLU A C 1
ATOM 3171 O O . GLU A 1 422 ? -25.404 2.518 -6.060 1.00 85.62 422 GLU A O 1
ATOM 3176 N N . ASN A 1 423 ? -25.844 1.419 -7.959 1.00 86.81 423 ASN A N 1
ATOM 3177 C CA . ASN A 1 423 ? -27.100 0.826 -7.491 1.00 86.81 423 ASN A CA 1
ATOM 3178 C C . ASN A 1 423 ? -26.880 -0.118 -6.288 1.00 86.81 423 ASN A C 1
ATOM 3180 O O . ASN A 1 423 ? -27.597 -0.033 -5.291 1.00 86.81 423 ASN A O 1
ATOM 3184 N N . VAL A 1 424 ? -25.840 -0.960 -6.319 1.00 81.19 424 VAL A N 1
ATOM 3185 C CA . VAL A 1 424 ? -25.439 -1.785 -5.161 1.00 81.19 424 VAL A CA 1
ATOM 3186 C C . VAL A 1 424 ? -25.038 -0.912 -3.964 1.00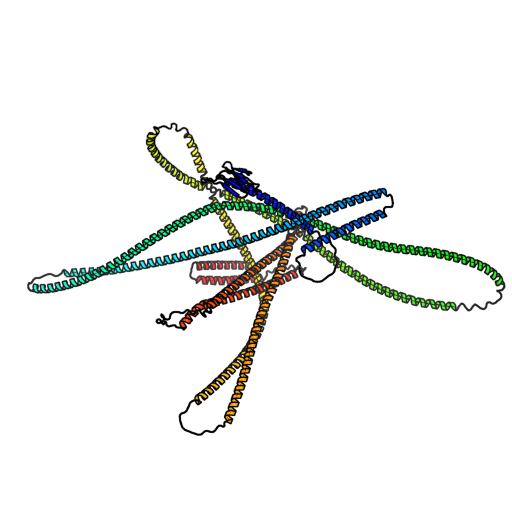 81.19 424 VAL A C 1
ATOM 3188 O O . VAL A 1 424 ? -25.396 -1.239 -2.834 1.00 81.19 424 VAL A O 1
ATOM 3191 N N . THR A 1 425 ? -24.376 0.226 -4.191 1.00 83.31 425 THR A N 1
ATOM 3192 C CA . THR A 1 425 ? -24.023 1.185 -3.130 1.00 83.31 425 THR A CA 1
ATOM 3193 C C . THR A 1 425 ? -25.275 1.806 -2.506 1.00 83.31 425 THR A C 1
ATOM 3195 O O . THR A 1 425 ? -25.429 1.746 -1.290 1.00 83.31 425 THR A O 1
ATOM 3198 N N . GLN A 1 426 ? -26.235 2.278 -3.309 1.00 86.62 426 GLN A N 1
ATOM 3199 C CA . GLN A 1 426 ? -27.523 2.801 -2.823 1.00 86.62 426 GLN A CA 1
ATOM 3200 C C . GLN A 1 426 ? -28.331 1.737 -2.050 1.00 86.62 426 GLN A C 1
ATOM 3202 O O . GLN A 1 426 ? -28.989 2.040 -1.049 1.00 86.62 426 GLN A O 1
ATOM 3207 N N . GLN A 1 427 ? -28.265 0.465 -2.463 1.00 81.44 427 GLN A N 1
ATOM 3208 C CA . GLN A 1 427 ? -28.863 -0.653 -1.722 1.00 81.44 427 GLN A CA 1
ATOM 3209 C C . GLN A 1 427 ? -28.133 -0.944 -0.402 1.00 81.44 427 GLN A C 1
ATOM 3211 O O . GLN A 1 427 ? -28.789 -1.264 0.595 1.00 81.44 427 GLN A O 1
ATOM 3216 N N . TYR A 1 428 ? -26.806 -0.799 -0.359 1.00 83.06 428 TYR A N 1
ATOM 3217 C CA . TYR A 1 428 ? -26.016 -0.932 0.865 1.00 83.06 428 TYR A CA 1
ATOM 3218 C C . TYR A 1 428 ? -26.295 0.215 1.845 1.00 83.06 428 TYR A C 1
ATOM 3220 O O . TYR A 1 428 ? -26.545 -0.045 3.017 1.00 83.06 428 TYR A O 1
ATOM 3228 N N . GLU A 1 429 ? -26.373 1.462 1.375 1.00 84.88 429 GLU A N 1
ATOM 3229 C CA . GLU A 1 429 ? -26.788 2.627 2.172 1.00 84.88 429 GLU A CA 1
ATOM 3230 C C . GLU A 1 429 ? -28.209 2.459 2.729 1.00 84.88 429 GLU A C 1
ATOM 3232 O O . GLU A 1 429 ? -28.436 2.646 3.925 1.00 84.88 429 GLU A O 1
ATOM 3237 N N . THR A 1 430 ? -29.155 2.005 1.899 1.00 86.75 430 THR A N 1
ATOM 3238 C CA . THR A 1 430 ? -30.528 1.683 2.331 1.00 86.75 430 THR A CA 1
ATOM 3239 C C . THR A 1 430 ? -30.547 0.578 3.395 1.00 86.75 430 THR A C 1
ATOM 3241 O O . THR A 1 430 ? -31.349 0.619 4.329 1.00 86.75 430 THR A O 1
ATOM 3244 N N . SER A 1 431 ? -29.661 -0.413 3.278 1.00 77.19 431 SER A N 1
ATOM 3245 C CA . SER A 1 431 ? -29.539 -1.508 4.248 1.00 77.19 431 SER A CA 1
ATOM 3246 C C . SER A 1 431 ? -28.880 -1.041 5.550 1.00 77.19 431 SER A C 1
ATOM 3248 O O . SER A 1 431 ? -29.357 -1.390 6.625 1.00 77.19 431 SER A O 1
ATOM 3250 N N . ARG A 1 432 ? -27.855 -0.182 5.470 1.00 85.88 432 ARG A N 1
ATOM 3251 C CA . ARG A 1 432 ? -27.201 0.468 6.616 1.00 85.88 432 ARG A CA 1
ATOM 3252 C C . ARG A 1 432 ? -28.183 1.347 7.392 1.00 85.88 432 ARG A C 1
ATOM 3254 O O . ARG A 1 432 ? -28.218 1.261 8.612 1.00 85.88 432 ARG A O 1
ATOM 3261 N N . GLY A 1 433 ? -29.031 2.115 6.703 1.00 86.88 433 GLY A N 1
ATOM 3262 C CA . GLY A 1 433 ? -30.101 2.893 7.338 1.00 86.88 433 GLY A CA 1
ATOM 3263 C C . GLY A 1 433 ? -31.058 2.018 8.154 1.00 86.88 433 GLY A C 1
ATOM 3264 O O . GLY A 1 433 ? -31.335 2.321 9.310 1.00 86.88 433 GLY A O 1
ATOM 3265 N N . ARG A 1 434 ? -31.483 0.872 7.602 1.00 83.62 434 ARG A N 1
ATOM 3266 C CA . ARG A 1 434 ? -32.325 -0.103 8.323 1.00 83.62 434 ARG A CA 1
ATOM 3267 C C . ARG A 1 434 ? -31.613 -0.773 9.495 1.00 83.62 434 ARG A C 1
ATOM 3269 O O . ARG A 1 434 ? -32.262 -1.079 10.488 1.00 83.62 434 ARG A O 1
ATOM 3276 N N . ILE A 1 435 ? -30.305 -1.015 9.392 1.00 82.62 435 ILE A N 1
ATOM 3277 C CA . ILE A 1 435 ? -29.504 -1.532 10.510 1.00 82.62 435 ILE A CA 1
ATOM 3278 C C . ILE A 1 435 ? -29.511 -0.515 11.657 1.00 82.62 435 ILE A C 1
ATOM 3280 O O . ILE A 1 435 ? -29.866 -0.893 12.766 1.00 82.62 435 ILE A O 1
ATOM 3284 N N . VAL A 1 436 ? -29.282 0.773 11.381 1.00 85.88 436 VAL A N 1
ATOM 3285 C CA . VAL A 1 436 ? -29.351 1.845 12.395 1.00 85.88 436 VAL A CA 1
ATOM 3286 C C . VAL A 1 436 ? -30.760 1.981 13.001 1.00 85.88 436 VAL A C 1
ATOM 3288 O O . VAL A 1 436 ? -30.896 2.131 14.215 1.00 85.88 436 VAL A O 1
ATOM 3291 N N . GLU A 1 437 ? -31.828 1.868 12.200 1.00 84.44 437 GLU A N 1
ATOM 3292 C CA . GLU A 1 437 ? -33.214 1.835 12.710 1.00 84.44 437 GLU A CA 1
ATOM 3293 C C . GLU A 1 437 ? -33.462 0.642 13.656 1.00 84.44 437 GLU A C 1
ATOM 3295 O O . GLU A 1 437 ? -34.119 0.790 14.692 1.00 84.44 437 GLU A O 1
ATOM 3300 N N . LEU A 1 438 ? -32.925 -0.539 13.328 1.00 81.62 438 LEU A N 1
ATOM 3301 C CA . LEU A 1 438 ? -33.034 -1.746 14.151 1.00 81.62 438 LEU A CA 1
ATOM 3302 C C . LEU A 1 438 ? -32.167 -1.668 15.415 1.00 81.62 438 LEU A C 1
ATOM 3304 O O . LEU A 1 438 ? -32.627 -2.065 16.483 1.00 81.62 438 LEU A O 1
ATOM 3308 N N . GLU A 1 439 ? -30.956 -1.120 15.333 1.00 85.31 439 GLU A N 1
ATOM 3309 C CA . GLU A 1 439 ? -30.068 -0.885 16.477 1.00 85.31 439 GLU A CA 1
ATOM 3310 C C . GLU A 1 439 ? -30.701 0.097 17.469 1.00 85.31 439 GLU A C 1
ATOM 3312 O O . GLU A 1 439 ? -30.756 -0.190 18.666 1.00 85.31 439 GLU A O 1
ATOM 3317 N N . ALA A 1 440 ? -31.290 1.195 16.984 1.00 85.12 440 ALA A N 1
ATOM 3318 C CA . ALA A 1 440 ? -32.055 2.124 17.813 1.00 85.12 440 ALA A CA 1
ATOM 3319 C C . ALA A 1 440 ? -33.270 1.441 18.475 1.00 85.12 440 ALA A C 1
ATOM 3321 O O . ALA A 1 440 ? -33.521 1.632 19.669 1.00 85.12 440 ALA A O 1
ATOM 3322 N N . ALA A 1 441 ? -34.003 0.594 17.741 1.00 82.62 441 ALA A N 1
ATOM 3323 C CA . ALA A 1 441 ? -35.111 -0.183 18.298 1.00 82.62 441 ALA A CA 1
ATOM 3324 C C . ALA A 1 441 ? -34.646 -1.192 19.369 1.00 82.62 441 ALA A C 1
ATOM 3326 O O . ALA A 1 441 ? -35.308 -1.340 20.401 1.00 82.62 441 ALA A O 1
ATOM 3327 N N . VAL A 1 442 ? -33.492 -1.839 19.173 1.00 85.56 442 VAL A N 1
ATOM 3328 C CA . VAL A 1 442 ? -32.868 -2.743 20.152 1.00 85.56 442 VAL A CA 1
ATOM 3329 C C . VAL A 1 442 ? -32.420 -1.978 21.397 1.00 85.56 442 VAL A C 1
ATOM 3331 O O . VAL A 1 442 ? -32.753 -2.404 22.499 1.00 85.56 442 VAL A O 1
ATOM 3334 N N . GLN A 1 443 ? -31.763 -0.821 21.267 1.00 85.12 443 GLN A N 1
ATOM 3335 C CA . GLN A 1 443 ? -31.374 0.012 22.415 1.00 85.12 443 GLN A CA 1
ATOM 3336 C C . GLN A 1 443 ? -32.592 0.466 23.241 1.00 85.12 443 GLN A C 1
ATOM 3338 O O . GLN A 1 443 ? -32.565 0.422 24.475 1.00 85.12 443 GLN A O 1
ATOM 3343 N N . VAL A 1 444 ? -33.693 0.846 22.581 1.00 86.50 444 VAL A N 1
ATOM 3344 C CA . VAL A 1 444 ? -34.966 1.174 23.248 1.00 86.50 444 VAL A CA 1
ATOM 3345 C C . VAL A 1 444 ? -35.555 -0.051 23.960 1.00 86.50 444 VAL A C 1
ATOM 3347 O O . VAL A 1 444 ? -36.007 0.070 25.102 1.00 86.50 444 VAL A O 1
ATOM 3350 N N . ALA A 1 445 ? -35.512 -1.234 23.341 1.00 78.19 445 ALA A N 1
ATOM 3351 C CA . ALA A 1 445 ? -35.976 -2.479 23.953 1.00 78.19 445 ALA A CA 1
ATOM 3352 C C . ALA A 1 445 ? -35.109 -2.904 25.154 1.00 78.19 445 ALA A C 1
ATOM 3354 O O . ALA A 1 445 ? -35.649 -3.278 26.197 1.00 78.19 445 ALA A O 1
ATOM 3355 N N . GLU A 1 446 ? -33.781 -2.789 25.063 1.00 84.69 446 GLU A N 1
ATOM 3356 C CA . GLU A 1 446 ? -32.879 -3.043 26.187 1.00 84.69 446 GLU A CA 1
ATOM 3357 C C . GLU A 1 446 ? -33.112 -2.065 27.339 1.00 84.69 446 GLU A C 1
ATOM 3359 O O . GLU A 1 446 ? -33.114 -2.477 28.498 1.00 84.69 446 GLU A O 1
ATOM 3364 N N . LYS A 1 447 ? -33.321 -0.774 27.050 1.00 87.31 447 LYS A N 1
ATOM 3365 C CA . LYS A 1 447 ? -33.660 0.214 28.079 1.00 87.31 447 LYS A CA 1
ATOM 3366 C C . LYS A 1 447 ? -34.987 -0.134 28.752 1.00 87.31 447 LYS A C 1
ATOM 3368 O O . LYS A 1 447 ? -35.041 -0.193 29.975 1.00 87.31 447 LYS A O 1
ATOM 3373 N N . GLY A 1 448 ? -36.016 -0.471 27.972 1.00 86.94 448 GLY A N 1
ATOM 3374 C CA . GLY A 1 448 ? -37.295 -0.955 28.499 1.00 86.94 448 GLY A CA 1
ATOM 3375 C C . GLY A 1 448 ? -37.156 -2.213 29.365 1.00 86.94 448 GLY A C 1
ATOM 3376 O O . GLY A 1 448 ? -37.845 -2.337 30.378 1.00 86.94 448 GLY A O 1
ATOM 3377 N N . LYS A 1 449 ? -36.223 -3.114 29.025 1.00 88.88 449 LYS A N 1
ATOM 3378 C CA . LYS A 1 449 ? -35.869 -4.273 29.854 1.00 88.88 449 LYS A CA 1
ATOM 3379 C C . LYS A 1 449 ? -35.162 -3.856 31.150 1.00 88.88 449 LYS A C 1
ATOM 3381 O O . LYS A 1 449 ? -35.597 -4.282 32.212 1.00 88.88 449 LYS A O 1
ATOM 3386 N N . ARG A 1 450 ? -34.130 -3.003 31.092 1.00 85.12 450 ARG A N 1
ATOM 3387 C CA . ARG A 1 450 ? -33.413 -2.486 32.279 1.00 85.12 450 ARG A CA 1
ATOM 3388 C C . ARG A 1 450 ? -34.380 -1.791 33.249 1.00 85.12 450 ARG A C 1
ATOM 3390 O O . ARG A 1 450 ? -34.354 -2.081 34.442 1.00 85.12 450 ARG A O 1
ATOM 3397 N N . ASP A 1 451 ? -35.291 -0.966 32.732 1.00 86.00 451 ASP A N 1
ATOM 3398 C CA . ASP A 1 451 ? -36.353 -0.312 33.507 1.00 86.00 451 ASP A CA 1
ATOM 3399 C C . ASP A 1 451 ? -37.329 -1.331 34.137 1.00 86.00 451 ASP A C 1
ATOM 3401 O O . ASP A 1 451 ? -37.821 -1.121 35.249 1.00 86.00 451 ASP A O 1
ATOM 3405 N N . ALA A 1 452 ? -37.632 -2.438 33.449 1.00 79.69 452 ALA A N 1
ATOM 3406 C CA . ALA A 1 452 ? -38.490 -3.508 33.963 1.00 79.69 452 ALA A CA 1
ATOM 3407 C C . ALA A 1 452 ? -37.791 -4.363 35.036 1.00 79.69 452 ALA A C 1
ATOM 3409 O O . ALA A 1 452 ? -38.406 -4.659 36.062 1.00 79.69 452 ALA A O 1
ATOM 3410 N N . ASP A 1 453 ? -36.513 -4.697 34.847 1.00 85.69 453 ASP A N 1
ATOM 3411 C CA . ASP A 1 453 ? -35.692 -5.435 35.813 1.00 85.69 453 ASP A CA 1
ATOM 3412 C C . ASP A 1 453 ? -35.511 -4.614 37.108 1.00 85.69 453 ASP A C 1
ATOM 3414 O O . ASP A 1 453 ? -35.754 -5.124 38.204 1.00 85.69 453 ASP A O 1
ATOM 3418 N N . GLN A 1 454 ? -35.232 -3.305 37.003 1.00 85.94 454 GLN A N 1
ATOM 3419 C CA . GLN A 1 454 ? -35.184 -2.389 38.156 1.00 85.94 454 GLN A CA 1
ATOM 3420 C C . GLN A 1 454 ? -36.520 -2.317 38.916 1.00 85.94 454 GLN A C 1
ATOM 3422 O O . GLN A 1 454 ? -36.540 -2.316 40.152 1.00 85.94 454 GLN A O 1
ATOM 3427 N N . ARG A 1 455 ? -37.657 -2.290 38.206 1.00 85.75 455 ARG A N 1
ATOM 3428 C CA . ARG A 1 455 ? -38.990 -2.357 38.835 1.00 85.75 455 ARG A CA 1
ATOM 3429 C C . ARG A 1 455 ? -39.219 -3.702 39.518 1.00 85.75 455 ARG A C 1
ATOM 3431 O O . ARG A 1 455 ? -39.759 -3.724 40.620 1.00 85.75 455 ARG A O 1
ATOM 3438 N N . ALA A 1 456 ? -38.789 -4.807 38.911 1.00 83.44 456 ALA A N 1
ATOM 3439 C CA . ALA A 1 456 ? -38.900 -6.133 39.507 1.00 83.44 456 ALA A CA 1
ATOM 3440 C C . ALA A 1 456 ? -38.073 -6.250 40.799 1.00 83.44 456 ALA A C 1
ATOM 3442 O O . ALA A 1 456 ? -38.577 -6.780 41.788 1.00 83.44 456 ALA A O 1
ATOM 3443 N N . ASP A 1 457 ? -36.850 -5.716 40.838 1.00 87.69 457 ASP A N 1
ATOM 3444 C CA . ASP A 1 457 ? -36.022 -5.696 42.053 1.00 87.69 457 ASP A CA 1
ATOM 3445 C C . ASP A 1 457 ? -36.561 -4.741 43.126 1.00 87.69 457 ASP A C 1
ATOM 3447 O O . ASP A 1 457 ? -36.576 -5.089 44.310 1.00 87.69 457 ASP A O 1
ATOM 3451 N N . THR A 1 458 ? -37.124 -3.597 42.722 1.00 87.75 458 THR A N 1
ATOM 3452 C CA . THR A 1 458 ? -37.869 -2.711 43.633 1.00 87.75 458 THR A CA 1
ATOM 3453 C C . THR A 1 458 ? -39.025 -3.473 44.289 1.00 87.75 458 THR A C 1
ATOM 3455 O O . THR A 1 458 ? -39.100 -3.535 45.517 1.00 87.75 458 THR A O 1
ATOM 3458 N N . ILE A 1 459 ? -39.856 -4.158 43.496 1.00 85.62 459 ILE A N 1
ATOM 3459 C CA . ILE A 1 459 ? -40.983 -4.972 43.978 1.00 85.62 459 ILE A CA 1
ATOM 3460 C C . ILE A 1 459 ? -40.510 -6.125 44.881 1.00 85.62 459 ILE A C 1
ATOM 3462 O O . ILE A 1 459 ? -41.122 -6.366 45.921 1.00 85.62 459 ILE A O 1
ATOM 3466 N N . LYS A 1 460 ? -39.397 -6.808 44.565 1.00 86.06 460 LYS A N 1
ATOM 3467 C CA . LYS A 1 460 ? -38.798 -7.822 45.462 1.00 86.06 460 LYS A CA 1
ATOM 3468 C C . LYS A 1 460 ? -38.430 -7.216 46.821 1.00 86.06 460 LYS A C 1
ATOM 3470 O O . LYS A 1 460 ? -38.711 -7.829 47.851 1.00 86.06 460 LYS A O 1
ATOM 3475 N N . SER A 1 461 ? -37.843 -6.016 46.839 1.00 84.88 461 SER A N 1
ATOM 3476 C CA . SER A 1 461 ? -37.476 -5.325 48.082 1.00 84.88 461 SER A CA 1
ATOM 3477 C C . SER A 1 461 ? -38.704 -4.903 48.904 1.00 84.88 461 SER A C 1
ATOM 3479 O O . SER A 1 461 ? -38.718 -5.076 50.125 1.00 84.88 461 SER A O 1
ATOM 3481 N N . GLU A 1 462 ? -39.777 -4.450 48.246 1.00 88.06 462 GLU A N 1
ATOM 3482 C CA . GLU A 1 462 ? -41.051 -4.118 48.892 1.00 88.06 462 GLU A CA 1
ATOM 3483 C C . GLU A 1 462 ? -41.745 -5.360 49.463 1.00 88.06 462 GLU A C 1
ATOM 3485 O O . GLU A 1 462 ? -42.236 -5.318 50.594 1.00 88.06 462 GLU A O 1
ATOM 3490 N N . ILE A 1 463 ? -41.727 -6.485 48.738 1.00 85.19 463 ILE A N 1
ATOM 3491 C CA . ILE A 1 463 ? -42.240 -7.781 49.208 1.00 85.19 463 ILE A CA 1
ATOM 3492 C C . ILE A 1 463 ? -41.443 -8.267 50.424 1.00 85.19 463 ILE A C 1
ATOM 3494 O O . ILE A 1 463 ? -42.050 -8.644 51.426 1.00 85.19 463 ILE A O 1
ATOM 3498 N N . ALA A 1 464 ? -40.108 -8.199 50.400 1.00 85.62 464 ALA A N 1
ATOM 3499 C CA . ALA A 1 464 ? -39.276 -8.561 51.550 1.00 85.62 464 ALA A CA 1
ATOM 3500 C C . ALA A 1 464 ? -39.558 -7.658 52.770 1.00 85.62 464 ALA A C 1
ATOM 3502 O O . ALA A 1 464 ? -39.710 -8.141 53.896 1.00 85.62 464 ALA A O 1
ATOM 3503 N N . ALA A 1 465 ? -39.721 -6.348 52.558 1.00 85.75 465 ALA A N 1
ATOM 3504 C CA . ALA A 1 465 ? -40.107 -5.409 53.609 1.00 85.75 465 ALA A CA 1
ATOM 3505 C C . ALA A 1 465 ? -41.537 -5.654 54.134 1.00 85.75 465 ALA A C 1
ATOM 3507 O O . ALA A 1 465 ? -41.802 -5.438 55.320 1.00 85.75 465 ALA A O 1
ATOM 3508 N N . ALA A 1 466 ? -42.464 -6.111 53.287 1.00 81.88 466 ALA A N 1
ATOM 3509 C CA . ALA A 1 466 ? -43.815 -6.506 53.679 1.00 81.88 466 ALA A CA 1
ATOM 3510 C C . ALA A 1 466 ? -43.819 -7.817 54.483 1.00 81.88 466 ALA A C 1
ATOM 3512 O O . ALA A 1 466 ? -44.473 -7.882 55.522 1.00 81.88 466 ALA A O 1
ATOM 3513 N N . GLN A 1 467 ? -43.033 -8.818 54.075 1.00 85.19 467 GLN A N 1
ATOM 3514 C CA . GLN A 1 467 ? -42.834 -10.071 54.814 1.00 85.19 467 GLN A CA 1
ATOM 3515 C C . GLN A 1 467 ? -42.221 -9.821 56.200 1.00 85.19 467 GLN A C 1
ATOM 3517 O O . GLN A 1 467 ? -42.698 -10.376 57.188 1.00 85.19 467 GLN A O 1
ATOM 3522 N N . LEU A 1 468 ? -41.232 -8.925 56.311 1.00 86.19 468 LEU A N 1
ATOM 3523 C CA . LEU A 1 468 ? -40.659 -8.538 57.605 1.00 86.19 468 LEU A CA 1
ATOM 3524 C C . LEU A 1 468 ? -41.709 -7.879 58.521 1.00 86.19 468 LEU A C 1
ATOM 3526 O O . LEU A 1 468 ? -41.817 -8.225 59.698 1.00 86.19 468 LEU A O 1
ATOM 3530 N N . LYS A 1 469 ? -42.524 -6.962 57.974 1.00 87.75 469 LYS A N 1
ATOM 3531 C CA . LYS A 1 469 ? -43.638 -6.318 58.696 1.00 87.75 469 LYS A CA 1
ATOM 3532 C C . LYS A 1 469 ? -44.713 -7.325 59.115 1.00 87.75 469 LYS A C 1
ATOM 3534 O O . LYS A 1 469 ? -45.258 -7.182 60.208 1.00 87.75 469 LYS A O 1
ATOM 3539 N N . LEU A 1 470 ? -44.998 -8.332 58.285 1.00 85.25 470 LEU A N 1
ATOM 3540 C CA . LEU A 1 470 ? -45.936 -9.412 58.594 1.00 85.25 470 LEU A CA 1
ATOM 3541 C C . LEU A 1 470 ? -45.410 -10.281 59.742 1.00 85.25 470 LEU A C 1
ATOM 3543 O O . LEU A 1 470 ? -46.101 -10.418 60.745 1.00 85.25 470 LEU A O 1
ATOM 3547 N N . ALA A 1 471 ? -44.162 -10.751 59.672 1.00 85.44 471 ALA A N 1
ATOM 3548 C CA . ALA A 1 471 ? -43.542 -11.538 60.741 1.00 85.44 471 ALA A CA 1
ATOM 3549 C C . ALA A 1 471 ? -43.479 -10.773 62.081 1.00 85.44 471 ALA A C 1
ATOM 3551 O O . ALA A 1 471 ? -43.644 -11.355 63.153 1.00 85.44 471 ALA A O 1
ATOM 3552 N N . ASP A 1 472 ? -43.276 -9.452 62.056 1.00 86.06 472 ASP A N 1
ATOM 3553 C CA . ASP A 1 472 ? -43.358 -8.616 63.260 1.00 86.06 472 ASP A CA 1
ATOM 3554 C C . ASP A 1 472 ? -44.798 -8.378 63.743 1.00 86.06 472 ASP A C 1
ATOM 3556 O O . ASP A 1 472 ? -45.025 -8.269 64.952 1.00 86.06 472 ASP A O 1
ATOM 3560 N N . ALA A 1 473 ? -45.786 -8.336 62.846 1.00 81.88 473 ALA A N 1
ATOM 3561 C CA . ALA A 1 473 ? -47.201 -8.315 63.210 1.00 81.88 473 ALA A CA 1
ATOM 3562 C C . ALA A 1 473 ? -47.645 -9.651 63.833 1.00 81.88 473 ALA A C 1
ATOM 3564 O O . ALA A 1 473 ? -48.339 -9.642 64.847 1.00 81.88 473 ALA A O 1
ATOM 3565 N N . GLU A 1 474 ? -47.174 -10.785 63.314 1.00 88.69 474 GLU A N 1
ATOM 3566 C CA . GLU A 1 474 ? -47.396 -12.128 63.862 1.00 88.69 474 GLU A CA 1
ATOM 3567 C C . GLU A 1 474 ? -46.760 -12.283 65.248 1.00 88.69 474 GLU A C 1
ATOM 3569 O O . GLU A 1 474 ? -47.438 -12.699 66.189 1.00 88.69 474 GLU A O 1
ATOM 3574 N N . LYS A 1 475 ? -45.505 -11.843 65.438 1.00 86.56 475 LYS A N 1
ATOM 3575 C CA . LYS A 1 475 ? -44.875 -11.769 66.773 1.00 86.56 475 LYS A CA 1
ATOM 3576 C C . LYS A 1 475 ? -45.694 -10.910 67.737 1.00 86.56 475 LYS A C 1
ATOM 3578 O O . LYS A 1 475 ? -45.823 -11.263 68.909 1.00 86.56 475 LYS A O 1
ATOM 3583 N N . ARG A 1 476 ? -46.251 -9.778 67.289 1.00 86.19 476 ARG A N 1
ATOM 3584 C CA . ARG A 1 476 ? -47.145 -8.943 68.119 1.00 86.19 476 ARG A CA 1
ATOM 3585 C C . ARG A 1 476 ? -48.456 -9.668 68.426 1.00 86.19 476 ARG A C 1
ATOM 3587 O O . ARG A 1 476 ? -48.887 -9.622 69.573 1.00 86.19 476 ARG A O 1
ATOM 3594 N N . GLY A 1 477 ? -49.031 -10.381 67.459 1.00 87.19 477 GLY A N 1
ATOM 3595 C CA . GLY A 1 477 ? -50.206 -11.237 67.627 1.00 87.19 477 GLY A CA 1
ATOM 3596 C C . GLY A 1 477 ? -49.984 -12.327 68.676 1.00 87.19 477 GLY A C 1
ATOM 3597 O O . GLY A 1 477 ? -50.732 -12.392 69.646 1.00 87.19 477 GLY A O 1
ATOM 3598 N N . GLY A 1 478 ? -48.902 -13.103 68.568 1.00 87.69 478 GLY A N 1
ATOM 3599 C CA . GLY A 1 478 ? -48.527 -14.118 69.559 1.00 87.69 478 GLY A CA 1
ATOM 3600 C C . GLY A 1 478 ? -48.275 -13.536 70.955 1.00 87.69 478 GLY A C 1
ATOM 3601 O O . GLY A 1 478 ? -48.748 -14.082 71.948 1.00 87.69 478 GLY A O 1
ATOM 3602 N N . ASN A 1 479 ? -47.617 -12.374 71.048 1.00 84.06 479 ASN A N 1
ATOM 3603 C CA . ASN A 1 479 ? -47.432 -11.660 72.318 1.00 84.06 479 ASN A CA 1
ATOM 3604 C C . ASN A 1 479 ? -48.743 -11.103 72.908 1.00 84.06 479 ASN A C 1
ATOM 3606 O O . ASN A 1 479 ? -48.842 -10.938 74.125 1.00 84.06 479 ASN A O 1
ATOM 3610 N N . LEU A 1 480 ? -49.741 -10.782 72.080 1.00 84.12 480 LEU A N 1
ATOM 3611 C CA . LEU A 1 480 ? -51.078 -10.387 72.532 1.00 84.12 480 LEU A CA 1
ATOM 3612 C C . LEU A 1 480 ? -51.906 -11.606 72.952 1.00 84.12 480 LEU A C 1
ATOM 3614 O O . LEU A 1 480 ? -52.561 -11.539 73.989 1.00 84.12 480 LEU A O 1
ATOM 3618 N N . GLN A 1 481 ? -51.815 -12.726 72.230 1.00 83.88 481 GLN A N 1
ATOM 3619 C CA . GLN A 1 481 ? -52.462 -13.984 72.604 1.00 83.88 481 GLN A CA 1
ATOM 3620 C C . GLN A 1 481 ? -51.919 -14.512 73.936 1.00 83.88 481 GLN A C 1
ATOM 3622 O O . GLN A 1 481 ? -52.701 -14.786 74.835 1.00 83.88 481 GLN A O 1
ATOM 3627 N N . ALA A 1 482 ? -50.596 -14.540 74.127 1.00 82.88 482 ALA A N 1
ATOM 3628 C CA . ALA A 1 482 ? -49.991 -14.948 75.397 1.00 82.88 482 ALA A CA 1
ATOM 3629 C C . ALA A 1 482 ? -50.463 -14.076 76.579 1.00 82.88 482 ALA A C 1
ATOM 3631 O O . ALA A 1 482 ? -50.737 -14.591 77.662 1.00 82.88 482 ALA A O 1
ATOM 3632 N N . LYS A 1 483 ? -50.639 -12.762 76.363 1.00 83.31 483 LYS A N 1
ATOM 3633 C CA . LYS A 1 483 ? -51.237 -11.852 77.356 1.00 83.31 483 LYS A CA 1
ATOM 3634 C C . LYS A 1 483 ? -52.722 -12.129 77.594 1.00 83.31 483 LYS A C 1
ATOM 3636 O O . LYS A 1 483 ? -53.167 -12.002 78.729 1.00 83.31 483 LYS A O 1
ATOM 3641 N N . LEU A 1 484 ? -53.482 -12.498 76.563 1.00 83.00 484 LEU A N 1
ATOM 3642 C CA . LEU A 1 484 ? -54.884 -12.901 76.692 1.00 83.00 484 LEU A CA 1
ATOM 3643 C C . LEU A 1 484 ? -55.008 -14.200 77.507 1.00 83.00 484 LEU A C 1
ATOM 3645 O O . LEU A 1 484 ? -55.829 -14.286 78.419 1.00 83.00 484 LEU A O 1
ATOM 3649 N N . ASP A 1 485 ? -54.130 -15.168 77.246 1.00 83.69 485 ASP A N 1
ATOM 3650 C CA . ASP A 1 485 ? -54.051 -16.429 77.979 1.00 83.69 485 ASP A CA 1
ATOM 3651 C C . ASP A 1 485 ? -53.652 -16.187 79.443 1.00 83.69 485 ASP A C 1
ATOM 3653 O O . ASP A 1 485 ? -54.249 -16.770 80.347 1.00 83.69 485 ASP A O 1
ATOM 3657 N N . ASP A 1 486 ? -52.684 -15.308 79.714 1.00 82.94 486 ASP A N 1
ATOM 3658 C CA . ASP A 1 486 ? -52.298 -14.922 81.079 1.00 82.94 486 ASP A CA 1
ATOM 3659 C C . ASP A 1 486 ? -53.391 -14.131 81.815 1.00 82.94 486 ASP A C 1
ATOM 3661 O O . ASP A 1 486 ? -53.588 -14.343 83.013 1.00 82.94 486 ASP A O 1
ATOM 3665 N N . LEU A 1 487 ? -54.168 -13.295 81.118 1.00 79.12 487 LEU A N 1
ATOM 3666 C CA . LEU A 1 487 ? -55.371 -12.673 81.683 1.00 79.12 487 LEU A CA 1
ATOM 3667 C C . LEU A 1 487 ? -56.438 -13.727 82.020 1.00 79.12 487 LEU A C 1
ATOM 3669 O O . LEU A 1 487 ? -57.003 -13.680 83.107 1.00 79.12 487 LEU A O 1
ATOM 3673 N N . SER A 1 488 ? -56.637 -14.744 81.176 1.00 79.19 488 SER A N 1
ATOM 3674 C CA . SER A 1 488 ? -57.563 -15.850 81.476 1.00 79.19 488 SER A CA 1
ATOM 3675 C C . SER A 1 488 ? -57.126 -16.674 82.702 1.00 79.19 488 SER A C 1
ATOM 3677 O O . SER A 1 488 ? -57.957 -17.099 83.510 1.00 79.19 488 SER A O 1
ATOM 3679 N N . LYS A 1 489 ? -55.809 -16.837 82.908 1.00 79.19 489 LYS A N 1
ATOM 3680 C CA . LYS A 1 489 ? -55.233 -17.438 84.125 1.00 79.19 489 LYS A CA 1
ATOM 3681 C C . LYS A 1 489 ? -55.438 -16.526 85.338 1.00 79.19 489 LYS A C 1
ATOM 3683 O O . LYS A 1 489 ? -55.696 -17.032 86.430 1.00 79.19 489 LYS A O 1
ATOM 3688 N N . ALA A 1 490 ? -55.360 -15.205 85.163 1.00 73.62 490 ALA A N 1
ATOM 3689 C CA . ALA A 1 490 ? -55.663 -14.241 86.217 1.00 73.62 490 ALA A CA 1
ATOM 3690 C C . ALA A 1 490 ? -57.149 -14.283 86.615 1.00 73.62 490 ALA A C 1
ATOM 3692 O O . ALA A 1 490 ? -57.441 -14.328 87.807 1.00 73.62 490 ALA A O 1
ATOM 3693 N N . ASP A 1 491 ? -58.077 -14.381 85.660 1.00 73.69 491 ASP A N 1
ATOM 3694 C CA . ASP A 1 491 ? -59.509 -14.559 85.936 1.00 73.69 491 ASP A CA 1
ATOM 3695 C C . ASP A 1 491 ? -59.795 -15.892 86.645 1.00 73.69 491 ASP A C 1
ATOM 3697 O O . ASP A 1 491 ? -60.541 -15.931 87.627 1.00 73.69 491 ASP A O 1
ATOM 3701 N N . ALA A 1 492 ? -59.129 -16.981 86.244 1.00 73.94 492 ALA A N 1
ATOM 3702 C CA . ALA A 1 492 ? -59.194 -18.257 86.960 1.00 73.94 492 ALA A CA 1
ATOM 3703 C C . ALA A 1 492 ? -58.645 -18.151 88.400 1.00 73.94 492 ALA A C 1
ATOM 3705 O O . ALA A 1 492 ? -59.220 -18.724 89.331 1.00 73.94 492 ALA A O 1
ATOM 3706 N N . ALA A 1 493 ? -57.576 -17.377 88.618 1.00 71.75 493 ALA A N 1
ATOM 3707 C CA . ALA A 1 493 ? -57.039 -17.093 89.948 1.00 71.75 493 ALA A CA 1
ATOM 3708 C C . ALA A 1 493 ? -57.967 -16.185 90.780 1.00 71.75 493 ALA A C 1
ATOM 3710 O O . ALA A 1 493 ? -58.091 -16.388 91.988 1.00 71.75 493 ALA A O 1
ATOM 3711 N N . ILE A 1 494 ? -58.672 -15.235 90.156 1.00 74.50 494 ILE A N 1
ATOM 3712 C CA . ILE A 1 494 ? -59.702 -14.402 90.795 1.00 74.50 494 ILE A CA 1
ATOM 3713 C C . ILE A 1 494 ? -60.905 -15.262 91.202 1.00 74.50 494 ILE A C 1
ATOM 3715 O O . ILE A 1 494 ? -61.379 -15.135 92.330 1.00 74.50 494 ILE A O 1
ATOM 3719 N N . ALA A 1 495 ? -61.351 -16.192 90.353 1.00 73.25 495 ALA A N 1
ATOM 3720 C CA . ALA A 1 495 ? -62.404 -17.153 90.686 1.00 73.25 495 ALA A CA 1
ATOM 3721 C C . ALA A 1 495 ? -61.987 -18.089 91.839 1.00 73.25 495 ALA A C 1
ATOM 3723 O O . ALA A 1 495 ? -62.755 -18.303 92.780 1.00 73.25 495 ALA A O 1
ATOM 3724 N N . ALA A 1 496 ? -60.743 -18.583 91.831 1.00 70.50 496 ALA A N 1
ATOM 3725 C CA . ALA A 1 496 ? -60.187 -19.361 92.938 1.00 70.50 496 ALA A CA 1
ATOM 3726 C C . ALA A 1 496 ? -60.090 -18.539 94.238 1.00 70.50 496 ALA A C 1
ATOM 3728 O O . ALA A 1 496 ? -60.423 -19.043 95.311 1.00 70.50 496 ALA A O 1
ATOM 3729 N N . ALA A 1 497 ? -59.704 -17.262 94.159 1.00 70.50 497 ALA A N 1
ATOM 3730 C CA . ALA A 1 497 ? -59.660 -16.351 95.301 1.00 70.50 497 ALA A CA 1
ATOM 3731 C C . ALA A 1 497 ? -61.062 -15.983 95.823 1.00 70.50 497 ALA A C 1
ATOM 3733 O O . ALA A 1 497 ? -61.240 -15.835 97.032 1.00 70.50 497 ALA A O 1
ATOM 3734 N N . ALA A 1 498 ? -62.066 -15.874 94.949 1.00 72.56 498 ALA A N 1
ATOM 3735 C CA . ALA A 1 498 ? -63.464 -15.690 95.332 1.00 72.56 498 ALA A CA 1
ATOM 3736 C C . ALA A 1 498 ? -63.987 -16.917 96.092 1.00 72.56 498 ALA A C 1
ATOM 3738 O O . ALA A 1 498 ? -64.491 -16.772 97.205 1.00 72.56 498 ALA A O 1
ATOM 3739 N N . LYS A 1 499 ? -63.749 -18.128 95.570 1.00 72.38 499 LYS A N 1
ATOM 3740 C CA . LYS A 1 499 ? -64.079 -19.379 96.267 1.00 72.38 499 LYS A CA 1
ATOM 3741 C C . LYS A 1 499 ? -63.340 -19.508 97.606 1.00 72.38 499 LYS A C 1
ATOM 3743 O O . LYS A 1 499 ? -63.945 -19.866 98.609 1.00 72.38 499 LYS A O 1
ATOM 3748 N N . ALA A 1 500 ? -62.056 -19.153 97.664 1.00 70.69 500 ALA A N 1
ATOM 3749 C CA . ALA A 1 500 ? -61.292 -19.155 98.912 1.00 70.69 500 ALA A CA 1
ATOM 3750 C C . ALA A 1 500 ? -61.823 -18.131 99.937 1.00 70.69 500 ALA A C 1
ATOM 3752 O O . ALA A 1 500 ? -61.772 -18.393 101.139 1.00 70.69 500 ALA A O 1
ATOM 3753 N N . ARG A 1 501 ? -62.370 -16.990 99.489 1.00 72.44 501 ARG A N 1
ATOM 3754 C CA . ARG A 1 501 ? -63.077 -16.025 100.352 1.00 72.44 501 ARG A CA 1
ATOM 3755 C C . ARG A 1 501 ? -64.420 -16.561 100.843 1.00 72.44 501 ARG A C 1
ATOM 3757 O O . ARG A 1 501 ? -64.757 -16.319 101.994 1.00 72.44 501 ARG A O 1
ATOM 3764 N N . GLU A 1 502 ? -65.154 -17.303 100.020 1.00 72.44 502 GLU A N 1
ATOM 3765 C CA . GLU A 1 502 ? -66.407 -17.962 100.408 1.00 72.44 502 GLU A CA 1
ATOM 3766 C C . GLU A 1 502 ? -66.156 -19.090 101.427 1.00 72.44 502 GLU A C 1
ATOM 3768 O O . GLU A 1 502 ? -66.772 -19.121 102.491 1.00 72.44 502 GLU A O 1
ATOM 3773 N N . GLU A 1 503 ? -65.154 -19.943 101.190 1.00 72.00 503 GLU A N 1
ATOM 3774 C CA . GLU A 1 503 ? -64.692 -20.941 102.163 1.00 72.00 503 GLU A CA 1
ATOM 3775 C C . GLU A 1 503 ? -64.166 -20.297 103.459 1.00 72.00 503 GLU A C 1
ATOM 3777 O O . GLU A 1 503 ? -64.376 -20.840 104.546 1.00 72.00 503 GLU A O 1
ATOM 3782 N N . ALA A 1 504 ? -63.510 -19.134 103.379 1.00 68.25 504 ALA A N 1
ATOM 3783 C CA . ALA A 1 504 ? -63.105 -18.370 104.556 1.00 68.25 504 ALA A CA 1
ATOM 3784 C C . ALA A 1 504 ? -64.311 -17.773 105.300 1.00 68.25 504 ALA A C 1
ATOM 3786 O O . ALA A 1 504 ? -64.346 -17.849 106.525 1.00 68.25 504 ALA A O 1
ATOM 3787 N N . ALA A 1 505 ? -65.319 -17.248 104.598 1.00 72.56 505 ALA A N 1
ATOM 3788 C CA . ALA A 1 505 ? -66.550 -16.734 105.199 1.00 72.56 505 ALA A CA 1
ATOM 3789 C C . ALA A 1 505 ? -67.337 -17.841 105.921 1.00 72.56 505 ALA A C 1
ATOM 3791 O O . ALA A 1 505 ? -67.786 -17.637 107.046 1.00 72.56 505 ALA A O 1
ATOM 3792 N N . LEU A 1 506 ? -67.412 -19.045 105.342 1.00 70.88 506 LEU A N 1
ATOM 3793 C CA . LEU A 1 506 ? -67.994 -20.223 105.998 1.00 70.88 506 LEU A CA 1
ATOM 3794 C C . LEU A 1 506 ? -67.215 -20.629 107.263 1.00 70.88 506 LEU A C 1
ATOM 3796 O O . LEU A 1 506 ? -67.821 -20.979 108.277 1.00 70.88 506 LEU A O 1
ATOM 3800 N N . ARG A 1 507 ? -65.876 -20.533 107.249 1.00 69.50 507 ARG A N 1
ATOM 3801 C CA . ARG A 1 507 ? -65.042 -20.758 108.447 1.00 69.50 507 ARG A CA 1
ATOM 3802 C C . ARG A 1 507 ? -65.207 -19.653 109.495 1.00 69.50 507 ARG A C 1
ATOM 3804 O O . ARG A 1 507 ? -65.169 -19.964 110.682 1.00 69.50 507 ARG A O 1
ATOM 3811 N N . VAL A 1 508 ? -65.419 -18.399 109.087 1.00 70.44 508 VAL A N 1
ATOM 3812 C CA . VAL A 1 508 ? -65.723 -17.282 109.998 1.00 70.44 508 VAL A CA 1
ATOM 3813 C C . VAL A 1 508 ? -67.094 -17.474 110.644 1.00 70.44 508 VAL A C 1
ATOM 3815 O O . VAL A 1 508 ? -67.168 -17.430 111.863 1.00 70.44 508 VAL A O 1
ATOM 3818 N N . ALA A 1 509 ? -68.140 -17.815 109.887 1.00 69.19 509 ALA A N 1
ATOM 3819 C CA . ALA A 1 509 ? -69.463 -18.111 110.447 1.00 69.19 509 ALA A CA 1
ATOM 3820 C C . ALA A 1 509 ? -69.426 -19.286 111.451 1.00 69.19 509 ALA A C 1
ATOM 3822 O O . ALA A 1 509 ? -70.015 -19.215 112.530 1.00 69.19 509 ALA A O 1
ATOM 3823 N N . ALA A 1 510 ? -68.663 -20.345 111.149 1.00 68.31 510 ALA A N 1
ATOM 3824 C CA . ALA A 1 510 ? -68.435 -21.449 112.085 1.00 68.31 510 ALA A CA 1
ATOM 3825 C C . ALA A 1 510 ? -67.645 -21.017 113.341 1.00 68.31 510 ALA A C 1
ATOM 3827 O O . ALA A 1 510 ? -67.918 -21.500 114.441 1.00 68.31 510 ALA A O 1
ATOM 3828 N N . MET A 1 511 ? -66.690 -20.090 113.204 1.00 65.69 511 MET A N 1
ATOM 3829 C CA . MET A 1 511 ? -65.958 -19.494 114.329 1.00 65.69 511 MET A CA 1
ATOM 3830 C C . MET A 1 511 ? -66.838 -18.561 115.168 1.00 65.69 511 MET A C 1
ATOM 3832 O O . MET A 1 511 ? -66.752 -18.604 116.388 1.00 65.69 511 MET A O 1
ATOM 3836 N N . GLU A 1 512 ? -67.731 -17.774 114.571 1.00 71.81 512 GLU A N 1
ATOM 3837 C CA . GLU A 1 512 ? -68.703 -16.932 115.286 1.00 71.81 512 GLU A CA 1
ATOM 3838 C C . GLU A 1 512 ? -69.698 -17.780 116.095 1.00 71.81 512 GLU A C 1
ATOM 3840 O O . GLU A 1 512 ? -70.032 -17.445 117.237 1.00 71.81 512 GLU A O 1
ATOM 3845 N N . GLN A 1 513 ? -70.095 -18.940 115.564 1.00 65.19 513 GLN A N 1
ATOM 3846 C CA . GLN A 1 513 ? -70.882 -19.929 116.302 1.00 65.19 513 GLN A CA 1
ATOM 3847 C C . GLN A 1 513 ? -70.095 -20.531 117.486 1.00 65.19 513 GLN A C 1
ATOM 3849 O O . GLN A 1 513 ? -70.644 -20.704 118.572 1.00 65.19 513 GLN A O 1
ATOM 3854 N N . GLN A 1 514 ? -68.786 -20.770 117.334 1.00 66.69 514 GLN A N 1
ATOM 3855 C CA . GLN A 1 514 ? -67.923 -21.195 118.448 1.00 66.69 514 GLN A CA 1
ATOM 3856 C C . GLN A 1 514 ? -67.655 -20.071 119.466 1.00 66.69 514 GLN A C 1
ATOM 3858 O O . GLN A 1 514 ? -67.573 -20.344 120.662 1.00 66.69 514 GLN A O 1
ATOM 3863 N N . VAL A 1 515 ? -67.558 -18.811 119.031 1.00 65.94 515 VAL A N 1
ATOM 3864 C CA . VAL A 1 515 ? -67.352 -17.636 119.897 1.00 65.94 515 VAL A CA 1
ATOM 3865 C C . VAL A 1 515 ? -68.608 -17.308 120.705 1.00 65.94 515 VAL A C 1
ATOM 3867 O O . VAL A 1 515 ? -68.498 -16.949 121.875 1.00 65.94 515 VAL A O 1
ATOM 3870 N N . THR A 1 516 ? -69.805 -17.482 120.144 1.00 69.25 516 THR A N 1
ATOM 3871 C CA . THR A 1 516 ? -71.062 -17.309 120.895 1.00 69.25 516 THR A CA 1
ATOM 3872 C C . THR A 1 516 ? -71.251 -18.394 121.965 1.00 69.25 516 THR A C 1
ATOM 3874 O O . THR A 1 516 ? -71.609 -18.067 123.100 1.00 69.25 516 THR A O 1
ATOM 3877 N N . ASP A 1 517 ? -70.897 -19.650 121.673 1.00 62.06 517 ASP A N 1
ATOM 3878 C CA . ASP A 1 517 ? -70.835 -20.724 122.678 1.00 62.06 517 ASP A CA 1
ATOM 3879 C C . ASP A 1 517 ? -69.698 -20.539 123.703 1.00 62.06 517 ASP A C 1
ATOM 3881 O O . ASP A 1 517 ? -69.837 -20.937 124.864 1.00 62.06 517 ASP A O 1
ATOM 3885 N N . ALA A 1 518 ? -68.578 -19.920 123.314 1.00 58.62 518 ALA A N 1
ATOM 3886 C CA . ALA A 1 518 ? -67.484 -19.590 124.225 1.00 58.62 518 ALA A CA 1
ATOM 3887 C C . ALA A 1 518 ? -67.850 -18.437 125.172 1.00 58.62 518 ALA A C 1
ATOM 3889 O O . ALA A 1 518 ? -67.615 -18.552 126.373 1.00 58.62 518 ALA A O 1
ATOM 3890 N N . ASN A 1 519 ? -68.480 -17.367 124.676 1.00 60.72 519 ASN A N 1
ATOM 3891 C CA . ASN A 1 519 ? -68.880 -16.214 125.488 1.00 60.72 519 ASN A CA 1
ATOM 3892 C C . ASN A 1 519 ? -69.840 -16.617 126.617 1.00 60.72 519 ASN A C 1
ATOM 3894 O O . ASN A 1 519 ? -69.625 -16.220 127.761 1.00 60.72 519 ASN A O 1
ATOM 3898 N N . ARG A 1 520 ? -70.795 -17.523 126.348 1.00 61.62 520 ARG A N 1
ATOM 3899 C CA . ARG A 1 520 ? -71.649 -18.132 127.388 1.00 61.62 520 ARG A CA 1
ATOM 3900 C C . ARG A 1 520 ? -70.869 -18.818 128.516 1.00 61.62 520 ARG A C 1
ATOM 3902 O O . ARG A 1 520 ? -71.331 -18.836 129.648 1.00 61.62 520 ARG A O 1
ATOM 3909 N N . ARG A 1 521 ? -69.690 -19.378 128.225 1.00 61.06 521 ARG A N 1
ATOM 3910 C CA . ARG A 1 521 ? -68.806 -20.021 129.219 1.00 61.06 521 ARG A CA 1
ATOM 3911 C C . ARG A 1 521 ? -67.851 -19.027 129.887 1.00 61.06 521 ARG A C 1
ATOM 3913 O O . ARG A 1 521 ? -67.331 -19.317 130.961 1.00 61.06 521 ARG A O 1
ATOM 3920 N N . VAL A 1 522 ? -67.617 -17.867 129.269 1.00 57.19 522 VAL A N 1
ATOM 3921 C CA . VAL A 1 522 ? -66.812 -16.774 129.831 1.00 57.19 522 VAL A CA 1
ATOM 3922 C C . VAL A 1 522 ? -67.616 -15.982 130.863 1.00 57.19 522 VAL A C 1
ATOM 3924 O O . VAL A 1 522 ? -67.071 -15.685 131.921 1.00 57.19 522 VAL A O 1
ATOM 3927 N N . GLU A 1 523 ? -68.903 -15.705 130.635 1.00 61.06 523 GLU A N 1
ATOM 3928 C CA . GLU A 1 523 ? -69.754 -15.013 131.622 1.00 61.06 523 GLU A CA 1
ATOM 3929 C C . GLU A 1 523 ? -69.850 -15.794 132.952 1.00 61.06 523 GLU A C 1
ATOM 3931 O O . GLU A 1 523 ? -69.626 -15.220 134.022 1.00 61.06 523 GLU A O 1
ATOM 3936 N N . ASP A 1 524 ? -70.031 -17.120 132.884 1.00 55.69 524 ASP A N 1
ATOM 3937 C CA . ASP A 1 524 ? -70.005 -18.038 134.040 1.00 55.69 524 ASP A CA 1
ATOM 3938 C C . ASP A 1 524 ? -68.640 -18.105 134.764 1.00 55.69 524 ASP A C 1
ATOM 3940 O O . ASP A 1 524 ? -68.568 -18.469 135.945 1.00 55.69 524 ASP A O 1
ATOM 3944 N N . ALA A 1 525 ? -67.543 -17.771 134.074 1.00 53.22 525 ALA A N 1
ATOM 3945 C CA . ALA A 1 525 ? -66.183 -17.805 134.615 1.00 53.22 525 ALA A CA 1
ATOM 3946 C C . ALA A 1 525 ? -65.733 -16.452 135.196 1.00 53.22 525 ALA A C 1
ATOM 3948 O O . ALA A 1 525 ? -65.054 -16.412 136.226 1.00 53.22 525 ALA A O 1
ATOM 3949 N N . VAL A 1 526 ? -66.129 -15.334 134.577 1.00 52.38 526 VAL A N 1
ATOM 3950 C CA . VAL A 1 526 ? -65.723 -13.974 134.971 1.00 52.38 526 VAL A CA 1
ATOM 3951 C C . VAL A 1 526 ? -66.198 -13.628 136.385 1.00 52.38 526 VAL A C 1
ATOM 3953 O O . VAL A 1 526 ? -65.429 -13.037 137.144 1.00 52.38 526 VAL A O 1
ATOM 3956 N N . GLN A 1 527 ? -67.382 -14.095 136.805 1.00 52.06 527 GLN A N 1
ATOM 3957 C CA . GLN A 1 527 ? -67.868 -13.921 138.186 1.00 52.06 527 GLN A CA 1
ATOM 3958 C C . GLN A 1 527 ? -67.010 -14.618 139.264 1.00 52.06 527 GLN A C 1
ATOM 3960 O O . GLN A 1 527 ? -67.226 -14.387 140.452 1.00 52.06 527 GLN A O 1
ATOM 3965 N N . ARG A 1 528 ? -66.042 -15.469 138.890 1.00 50.56 528 ARG A N 1
ATOM 3966 C CA . ARG A 1 528 ? -65.149 -16.178 139.830 1.00 50.56 528 ARG A CA 1
ATOM 3967 C C . ARG A 1 528 ? -63.680 -15.761 139.718 1.00 50.56 528 ARG A C 1
ATOM 3969 O O . ARG A 1 528 ? -62.877 -16.168 140.551 1.00 50.56 528 ARG A O 1
ATOM 3976 N N . ALA A 1 529 ? -63.324 -14.952 138.718 1.00 43.97 529 ALA A N 1
ATOM 3977 C CA . ALA A 1 529 ? -61.941 -14.561 138.431 1.00 43.97 529 ALA A CA 1
ATOM 3978 C C . ALA A 1 529 ? -61.536 -13.187 139.007 1.00 43.97 529 ALA A C 1
ATOM 3980 O O . ALA A 1 529 ? -60.352 -12.863 139.050 1.00 43.97 529 ALA A O 1
ATOM 3981 N N . SER A 1 530 ? -62.484 -12.377 139.489 1.00 49.75 530 SER A N 1
ATOM 3982 C CA . SER A 1 530 ? -62.251 -10.989 139.931 1.00 49.75 530 SER A CA 1
ATOM 3983 C C . SER A 1 530 ? -61.577 -10.835 141.309 1.00 49.75 530 SER A C 1
ATOM 3985 O O . SER A 1 530 ? -61.728 -9.793 141.945 1.00 49.75 530 SER A O 1
ATOM 3987 N N . ALA A 1 531 ? -60.890 -11.868 141.808 1.00 46.62 531 ALA A N 1
ATOM 3988 C CA . ALA A 1 531 ? -60.409 -11.946 143.194 1.00 46.62 531 ALA A CA 1
ATOM 3989 C C . ALA A 1 531 ? -58.974 -12.500 143.358 1.00 46.62 531 ALA A C 1
ATOM 3991 O O . ALA A 1 531 ? -58.568 -12.778 144.485 1.00 46.62 531 ALA A O 1
ATOM 3992 N N . ALA A 1 532 ? -58.199 -12.668 142.274 1.00 39.00 532 ALA A N 1
ATOM 3993 C CA . ALA A 1 532 ? -56.832 -13.207 142.341 1.00 39.00 532 ALA A CA 1
ATOM 3994 C C . ALA A 1 532 ? -55.839 -12.571 141.338 1.00 39.00 532 ALA A C 1
ATOM 3996 O O . ALA A 1 532 ? -55.558 -13.093 140.264 1.00 39.00 532 ALA A O 1
ATOM 3997 N N . ASP A 1 533 ? -55.268 -11.454 141.781 1.00 38.41 533 ASP A N 1
ATOM 3998 C CA . ASP A 1 533 ? -53.838 -11.120 141.706 1.00 38.41 533 ASP A CA 1
ATOM 3999 C C . ASP A 1 533 ? -53.108 -10.801 140.371 1.00 38.41 533 ASP A C 1
ATOM 4001 O O . ASP A 1 533 ? -52.189 -11.480 139.914 1.00 38.41 533 ASP A O 1
ATOM 4005 N N . THR A 1 534 ? -53.452 -9.635 139.827 1.00 52.62 534 THR A N 1
ATOM 4006 C CA . THR A 1 534 ? -52.568 -8.481 139.512 1.00 52.62 534 THR A CA 1
ATOM 4007 C C . THR A 1 534 ? -51.048 -8.563 139.224 1.00 52.62 534 THR A C 1
ATOM 4009 O O . THR A 1 534 ? -50.586 -7.683 138.497 1.00 52.62 534 THR A O 1
ATOM 4012 N N . MET A 1 535 ? -50.222 -9.475 139.755 1.00 39.22 535 MET A N 1
ATOM 4013 C CA . MET A 1 535 ? -48.764 -9.206 139.874 1.00 39.22 535 MET A CA 1
ATOM 4014 C C . MET A 1 535 ? -47.818 -9.747 138.776 1.00 39.22 535 MET A C 1
ATOM 4016 O O . MET A 1 535 ? -46.666 -9.320 138.709 1.00 39.22 535 MET A O 1
ATOM 4020 N N . ALA A 1 536 ? -48.244 -10.650 137.885 1.00 42.84 536 ALA A N 1
ATOM 4021 C CA . ALA A 1 536 ? -47.289 -11.503 137.148 1.00 42.84 536 ALA A CA 1
ATOM 4022 C C . ALA A 1 536 ? -46.832 -11.065 135.729 1.00 42.84 536 ALA A C 1
ATOM 4024 O O . ALA A 1 536 ? -45.975 -11.737 135.155 1.00 42.84 536 ALA A O 1
ATOM 4025 N N . LYS A 1 537 ? -47.401 -10.020 135.097 1.00 44.84 537 LYS A N 1
ATOM 4026 C CA . LYS A 1 537 ? -47.204 -9.767 133.638 1.00 44.84 537 LYS A CA 1
ATOM 4027 C C . LYS A 1 537 ? -46.788 -8.348 133.213 1.00 44.84 537 LYS A C 1
ATOM 4029 O O . LYS A 1 537 ? -46.847 -8.028 132.029 1.00 44.84 537 LYS A O 1
ATOM 4034 N N . ALA A 1 538 ? -46.290 -7.522 134.134 1.00 49.44 538 ALA A N 1
ATOM 4035 C CA . ALA A 1 538 ? -45.803 -6.173 133.810 1.00 49.44 538 ALA A CA 1
ATOM 4036 C C . ALA A 1 538 ? -44.383 -6.123 133.192 1.00 49.44 538 ALA A C 1
ATOM 4038 O O . ALA A 1 538 ? -44.039 -5.135 132.557 1.00 49.44 538 ALA A O 1
ATOM 4039 N N . MET A 1 539 ? -43.554 -7.165 133.351 1.00 44.84 539 MET A N 1
ATOM 4040 C CA . MET A 1 539 ? -42.102 -7.098 133.068 1.00 44.84 539 MET A CA 1
ATOM 4041 C C . MET A 1 539 ? -41.644 -7.699 131.723 1.00 44.84 539 MET A C 1
ATOM 4043 O O . MET A 1 539 ? -40.451 -7.720 131.438 1.00 44.84 539 MET A O 1
ATOM 4047 N N . ALA A 1 540 ? -42.557 -8.201 130.885 1.00 50.59 540 ALA A N 1
ATOM 4048 C CA . ALA A 1 540 ? -42.199 -8.966 129.679 1.00 50.59 540 ALA A CA 1
ATOM 4049 C C . ALA A 1 540 ? -42.224 -8.168 128.357 1.00 50.59 540 ALA A C 1
ATOM 4051 O O . ALA A 1 540 ? -41.946 -8.738 127.303 1.00 50.59 540 ALA A O 1
ATOM 4052 N N . LYS A 1 541 ? -42.600 -6.880 128.377 1.00 51.12 541 LYS A N 1
ATOM 4053 C CA . LYS A 1 541 ? -42.901 -6.117 127.151 1.00 51.12 541 LYS A CA 1
ATOM 4054 C C . LYS A 1 541 ? -41.712 -5.313 126.611 1.00 51.12 541 LYS A C 1
ATOM 4056 O O . LYS A 1 541 ? -41.428 -5.371 125.417 1.00 51.12 541 LYS A O 1
ATOM 4061 N N . ASP A 1 542 ? -40.991 -4.616 127.484 1.00 50.75 542 ASP A N 1
ATOM 4062 C CA . ASP A 1 542 ? -40.122 -3.506 127.060 1.00 50.75 542 ASP A CA 1
ATOM 4063 C C . ASP A 1 542 ? -38.756 -3.955 126.502 1.00 50.75 542 ASP A C 1
ATOM 4065 O O . ASP A 1 542 ? -38.102 -3.218 125.768 1.00 50.75 542 ASP A O 1
ATOM 4069 N N . VAL A 1 543 ? -38.349 -5.203 126.761 1.00 55.75 543 VAL A N 1
ATOM 4070 C CA . VAL A 1 543 ? -37.114 -5.795 126.203 1.00 55.75 543 VAL A CA 1
ATOM 4071 C C . VAL A 1 543 ? -37.278 -6.176 124.720 1.00 55.75 543 VAL A C 1
ATOM 4073 O O . VAL A 1 543 ? -36.310 -6.161 123.959 1.00 55.75 543 VAL A O 1
ATOM 4076 N N . ALA A 1 544 ? -38.502 -6.485 124.275 1.00 54.41 544 ALA A N 1
ATOM 4077 C CA . ALA A 1 544 ? -38.757 -6.991 122.924 1.00 54.41 544 ALA A CA 1
ATOM 4078 C C . ALA A 1 544 ? -38.683 -5.909 121.827 1.00 54.41 544 ALA A C 1
ATOM 4080 O O . ALA A 1 544 ? -38.405 -6.223 120.669 1.00 54.41 544 ALA A O 1
ATOM 4081 N N . GLU A 1 545 ? -38.919 -4.637 122.164 1.00 54.22 545 GLU A N 1
ATOM 4082 C CA . GLU A 1 545 ? -38.963 -3.550 121.173 1.00 54.22 545 GLU A CA 1
ATOM 4083 C C . GLU A 1 545 ? -37.574 -2.977 120.829 1.00 54.22 545 GLU A C 1
ATOM 4085 O O . GLU A 1 545 ? -37.380 -2.410 119.751 1.00 54.22 545 GLU A O 1
ATOM 4090 N N . ALA A 1 546 ? -36.584 -3.164 121.710 1.00 52.72 546 ALA A N 1
ATOM 4091 C CA . ALA A 1 546 ? -35.211 -2.705 121.496 1.00 52.72 546 ALA A CA 1
ATOM 4092 C C . ALA A 1 546 ? -34.490 -3.510 120.399 1.00 52.72 546 ALA A C 1
ATOM 4094 O O . ALA A 1 546 ? -33.861 -2.934 119.513 1.00 52.72 546 ALA A O 1
ATOM 4095 N N . LEU A 1 547 ? -34.628 -4.842 120.413 1.00 52.38 547 LEU A N 1
ATOM 4096 C CA . LEU A 1 547 ? -33.928 -5.735 119.479 1.00 52.38 547 LEU A CA 1
ATOM 4097 C C . LEU A 1 547 ? -34.427 -5.622 118.029 1.00 52.38 547 LEU A C 1
ATOM 4099 O O . LEU A 1 547 ? -33.687 -5.942 117.102 1.00 52.38 547 LEU A O 1
ATOM 4103 N N . ARG A 1 548 ? -35.656 -5.138 117.809 1.00 53.88 548 ARG A N 1
ATOM 4104 C CA . ARG A 1 548 ? -36.237 -5.036 116.461 1.00 53.88 548 ARG A CA 1
ATOM 4105 C C . ARG A 1 548 ? -35.623 -3.895 115.642 1.00 53.88 548 ARG A C 1
ATOM 4107 O O . ARG A 1 548 ? -35.314 -4.090 114.474 1.00 53.88 548 ARG A O 1
ATOM 4114 N N . ARG A 1 549 ? -35.348 -2.746 116.275 1.00 56.72 549 ARG A N 1
ATOM 4115 C CA . ARG A 1 549 ? -34.764 -1.559 115.613 1.00 56.72 549 ARG A CA 1
ATOM 4116 C C . ARG A 1 549 ? -33.299 -1.734 115.184 1.00 56.72 549 ARG A C 1
ATOM 4118 O O . ARG A 1 549 ? -32.816 -0.940 114.385 1.00 56.72 549 ARG A O 1
ATOM 4125 N N . ALA A 1 550 ? -32.600 -2.754 115.687 1.00 51.84 550 ALA A N 1
ATOM 4126 C CA . ALA A 1 550 ? -31.223 -3.060 115.290 1.00 51.84 550 ALA A CA 1
ATOM 4127 C C . ALA A 1 550 ? -31.132 -3.860 113.973 1.00 51.84 550 ALA A C 1
ATOM 4129 O O . ALA A 1 550 ? -30.141 -3.741 113.257 1.00 51.84 550 ALA A O 1
ATOM 4130 N N . ALA A 1 551 ? -32.154 -4.656 113.635 1.00 56.84 551 ALA A N 1
ATOM 4131 C CA . ALA A 1 551 ? -32.136 -5.524 112.454 1.00 56.84 551 ALA A CA 1
ATOM 4132 C C . ALA A 1 551 ? -32.377 -4.758 111.138 1.00 56.84 551 ALA A C 1
ATOM 4134 O O . ALA A 1 551 ? -31.714 -5.024 110.136 1.00 56.84 551 ALA A O 1
ATOM 4135 N N . ASP A 1 552 ? -33.274 -3.766 111.152 1.00 53.06 552 ASP A N 1
ATOM 4136 C CA . ASP A 1 552 ? -33.667 -2.986 109.964 1.00 53.06 552 ASP A CA 1
ATOM 4137 C C . ASP A 1 552 ? -32.553 -2.058 109.424 1.00 53.06 552 ASP A C 1
ATOM 4139 O O . ASP A 1 552 ? -32.700 -1.453 108.359 1.00 53.06 552 ASP A O 1
ATOM 4143 N N . ALA A 1 553 ? -31.438 -1.924 110.152 1.00 54.94 553 ALA A N 1
ATOM 4144 C CA . ALA A 1 553 ? -30.288 -1.115 109.753 1.00 54.94 553 ALA A CA 1
ATOM 4145 C C . ALA A 1 553 ? -29.323 -1.866 108.813 1.00 54.94 553 ALA A C 1
ATOM 4147 O O . ALA A 1 553 ? -28.893 -1.305 107.804 1.00 54.94 553 ALA A O 1
ATOM 4148 N N . ASP A 1 554 ? -29.012 -3.136 109.099 1.00 49.47 554 ASP A N 1
ATOM 4149 C CA . ASP A 1 554 ? -28.017 -3.919 108.340 1.00 49.47 554 ASP A CA 1
ATOM 4150 C C . ASP A 1 554 ? -28.551 -4.449 106.993 1.00 49.47 554 ASP A C 1
ATOM 4152 O O . ASP A 1 554 ? -27.794 -4.808 106.089 1.00 49.47 554 ASP A O 1
ATOM 4156 N N . THR A 1 555 ? -29.872 -4.454 106.805 1.00 55.59 555 THR A N 1
ATOM 4157 C CA . THR A 1 555 ? -30.493 -4.776 105.512 1.00 55.59 555 THR A CA 1
ATOM 4158 C C . THR A 1 555 ? -30.373 -3.635 104.496 1.00 55.59 555 THR A C 1
ATOM 4160 O O . THR A 1 555 ? -30.312 -3.906 103.297 1.00 55.59 555 THR A O 1
ATOM 4163 N N . LYS A 1 556 ? -30.271 -2.370 104.936 1.00 55.19 556 LYS A N 1
ATOM 4164 C CA . LYS A 1 556 ? -30.150 -1.209 104.031 1.00 55.19 556 LYS A CA 1
ATOM 4165 C C . LYS A 1 556 ? -28.743 -1.011 103.467 1.00 55.19 556 LYS A C 1
ATOM 4167 O O . LYS A 1 556 ? -28.611 -0.658 102.299 1.00 55.19 556 LYS A O 1
ATOM 4172 N N . THR A 1 557 ? -27.697 -1.294 104.240 1.00 53.47 557 THR A N 1
ATOM 4173 C CA . THR A 1 557 ? -26.290 -1.186 103.795 1.00 53.47 557 THR A CA 1
ATOM 4174 C C . THR A 1 557 ? -25.904 -2.218 102.731 1.00 53.47 557 THR A C 1
ATOM 4176 O O . THR A 1 557 ? -24.968 -1.991 101.968 1.00 53.47 557 THR A O 1
ATOM 4179 N N . ARG A 1 558 ? -26.632 -3.339 102.631 1.00 57.50 558 ARG A N 1
ATOM 4180 C CA . ARG A 1 558 ? -26.401 -4.382 101.611 1.00 57.50 558 ARG A CA 1
ATOM 4181 C C . ARG A 1 558 ? -27.203 -4.182 100.318 1.00 57.50 558 ARG A C 1
ATOM 4183 O O . ARG A 1 558 ? -26.916 -4.863 99.333 1.00 57.50 558 ARG A O 1
ATOM 4190 N N . ALA A 1 559 ? -28.187 -3.279 100.312 1.00 55.50 559 ALA A N 1
ATOM 4191 C CA . ALA A 1 559 ? -28.952 -2.914 99.119 1.00 55.50 559 ALA A CA 1
ATOM 4192 C C . ALA A 1 559 ? -28.173 -1.912 98.252 1.00 55.50 559 ALA A C 1
ATOM 4194 O O . ALA A 1 559 ? -27.862 -2.206 97.098 1.00 55.50 559 ALA A O 1
ATOM 4195 N N . THR A 1 560 ? -27.738 -0.798 98.848 1.00 58.81 560 THR A N 1
ATOM 4196 C CA . THR A 1 560 ? -27.016 0.281 98.149 1.00 58.81 560 THR A CA 1
ATOM 4197 C C . THR A 1 560 ? -25.713 -0.191 97.498 1.00 58.81 560 THR A C 1
ATOM 4199 O O . THR A 1 560 ? -25.385 0.226 96.391 1.00 58.81 560 THR A O 1
ATOM 4202 N N . GLY A 1 561 ? -24.994 -1.130 98.124 1.00 65.31 561 GLY A N 1
ATOM 4203 C CA . GLY A 1 561 ? -23.793 -1.741 97.539 1.00 65.31 561 GLY A CA 1
ATOM 4204 C C . GLY A 1 561 ? -24.049 -2.562 96.264 1.00 65.31 561 GLY A C 1
ATOM 4205 O O . GLY A 1 561 ? -23.135 -2.736 95.462 1.00 65.31 561 GLY A O 1
ATOM 4206 N N . ARG A 1 562 ? -25.280 -3.047 96.042 1.00 64.69 562 ARG A N 1
ATOM 4207 C CA . ARG A 1 562 ? -25.678 -3.716 94.789 1.00 64.69 562 ARG A CA 1
ATOM 4208 C C . ARG A 1 562 ? -26.121 -2.708 93.739 1.00 64.69 562 ARG A C 1
ATOM 4210 O O . ARG A 1 562 ? -25.724 -2.841 92.590 1.00 64.69 562 ARG A O 1
ATOM 4217 N N . GLU A 1 563 ? -26.874 -1.690 94.147 1.00 64.25 563 GLU A N 1
ATOM 4218 C CA . GLU A 1 563 ? -27.320 -0.601 93.270 1.00 64.25 563 GLU A CA 1
ATOM 4219 C C . GLU A 1 563 ? -26.124 0.148 92.664 1.00 64.25 563 GLU A C 1
ATOM 4221 O O . GLU A 1 563 ? -26.091 0.360 91.457 1.00 64.25 563 GLU A O 1
ATOM 4226 N N . VAL A 1 564 ? -25.083 0.448 93.452 1.00 64.88 564 VAL A N 1
ATOM 4227 C CA . VAL A 1 564 ? -23.836 1.050 92.938 1.00 64.88 564 VAL A CA 1
ATOM 4228 C C . VAL A 1 564 ? -23.109 0.115 91.962 1.00 64.88 564 VAL A C 1
ATOM 4230 O O . VAL A 1 564 ? -22.661 0.566 90.912 1.00 64.88 564 VAL A O 1
ATOM 4233 N N . ALA A 1 565 ? -23.025 -1.188 92.250 1.00 69.69 565 ALA A N 1
ATOM 4234 C CA . ALA A 1 565 ? -22.384 -2.152 91.350 1.00 69.69 565 ALA A CA 1
ATOM 4235 C C . ALA A 1 565 ? -23.169 -2.374 90.040 1.00 69.69 565 ALA A C 1
ATOM 4237 O O . ALA A 1 565 ? -22.572 -2.646 88.998 1.00 69.69 565 ALA A O 1
ATOM 4238 N N . GLU A 1 566 ? -24.498 -2.251 90.070 1.00 71.75 566 GLU A N 1
ATOM 4239 C CA . GLU A 1 566 ? -25.332 -2.288 88.867 1.00 71.75 566 GLU A CA 1
ATOM 4240 C C . GLU A 1 566 ? -25.245 -0.975 88.077 1.00 71.75 566 GLU A C 1
ATOM 4242 O O . GLU A 1 566 ? -25.170 -1.016 86.852 1.00 71.75 566 GLU A O 1
ATOM 4247 N N . LEU A 1 567 ? -25.178 0.178 88.750 1.00 67.94 567 LEU A N 1
ATOM 4248 C CA . LEU A 1 567 ? -24.964 1.478 88.108 1.00 67.94 567 LEU A CA 1
ATOM 4249 C C . LEU A 1 567 ? -23.602 1.563 87.410 1.00 67.94 567 LEU A C 1
ATOM 4251 O O . LEU A 1 567 ? -23.554 2.070 86.295 1.00 67.94 567 LEU A O 1
ATOM 4255 N N . VAL A 1 568 ? -22.531 1.012 87.997 1.00 72.50 568 VAL A N 1
ATOM 4256 C CA . VAL A 1 568 ? -21.223 0.899 87.322 1.00 72.50 568 VAL A CA 1
ATOM 4257 C C . VAL A 1 568 ? -21.342 0.036 86.065 1.00 72.50 568 VAL A C 1
ATOM 4259 O O . VAL A 1 568 ? -21.046 0.521 84.984 1.00 72.50 568 VAL A O 1
ATOM 4262 N N . ARG A 1 569 ? -21.917 -1.174 86.143 1.00 72.12 569 ARG A N 1
ATOM 4263 C CA . ARG A 1 569 ? -22.112 -2.005 84.934 1.00 72.12 569 ARG A CA 1
ATOM 4264 C C . ARG A 1 569 ? -23.017 -1.363 83.884 1.00 72.12 569 ARG A C 1
ATOM 4266 O O . ARG A 1 569 ? -22.841 -1.628 82.701 1.00 72.12 569 ARG A O 1
ATOM 4273 N N . ARG A 1 570 ? -23.999 -0.548 84.287 1.00 72.00 570 ARG A N 1
ATOM 4274 C CA . ARG A 1 570 ? -24.825 0.235 83.355 1.00 72.00 570 ARG A CA 1
ATOM 4275 C C . ARG A 1 570 ? -24.047 1.404 82.744 1.00 72.00 570 ARG A C 1
ATOM 4277 O O . ARG A 1 570 ? -24.339 1.743 81.605 1.00 72.00 570 ARG A O 1
ATOM 4284 N N . ALA A 1 571 ? -23.069 1.978 83.446 1.00 70.19 571 ALA A N 1
ATOM 4285 C CA . ALA A 1 571 ? -22.131 2.942 82.877 1.00 70.19 571 ALA A CA 1
ATOM 4286 C C . ALA A 1 571 ? -21.191 2.257 81.872 1.00 70.19 571 ALA A C 1
ATOM 4288 O O . ALA A 1 571 ? -21.164 2.679 80.724 1.00 70.19 571 ALA A O 1
ATOM 4289 N N . ASP A 1 572 ? -20.548 1.142 82.238 1.00 72.00 572 ASP A N 1
ATOM 4290 C CA . ASP A 1 572 ? -19.676 0.359 81.344 1.00 72.00 572 ASP A CA 1
ATOM 4291 C C . ASP A 1 572 ? -20.432 -0.105 80.076 1.00 72.00 572 ASP A C 1
ATOM 4293 O O . ASP A 1 572 ? -19.931 -0.029 78.950 1.00 72.00 572 ASP A O 1
ATOM 4297 N N . ALA A 1 573 ? -21.684 -0.555 80.241 1.00 71.75 573 ALA A N 1
ATOM 4298 C CA . ALA A 1 573 ? -22.565 -0.947 79.140 1.00 71.75 573 ALA A CA 1
ATOM 4299 C C . ALA A 1 573 ? -23.031 0.248 78.289 1.00 71.75 573 ALA A C 1
ATOM 4301 O O . ALA A 1 573 ? -23.195 0.104 77.081 1.00 71.75 573 ALA A O 1
ATOM 4302 N N . ALA A 1 574 ? -23.234 1.427 78.885 1.00 71.62 574 ALA A N 1
ATOM 4303 C CA . ALA A 1 574 ? -23.560 2.646 78.146 1.00 71.62 574 ALA A CA 1
ATOM 4304 C C . ALA A 1 574 ? -22.338 3.218 77.413 1.00 71.62 574 ALA A C 1
ATOM 4306 O O . ALA A 1 574 ? -22.481 3.725 76.308 1.00 71.62 574 ALA A O 1
ATOM 4307 N N . GLU A 1 575 ? -21.136 3.110 77.979 1.00 73.62 575 GLU A N 1
ATOM 4308 C CA . GLU A 1 575 ? -19.890 3.561 77.358 1.00 73.62 575 GLU A CA 1
ATOM 4309 C C . GLU A 1 575 ? -19.501 2.657 76.181 1.00 73.62 575 GLU A C 1
ATOM 4311 O O . GLU A 1 575 ? -19.200 3.154 75.098 1.00 73.62 575 GLU A O 1
ATOM 4316 N N . THR A 1 576 ? -19.638 1.334 76.324 1.00 73.62 576 THR A N 1
ATOM 4317 C CA . THR A 1 576 ? -19.484 0.392 75.199 1.00 73.62 576 THR A CA 1
ATOM 4318 C C . THR A 1 576 ? -20.590 0.539 74.147 1.00 73.62 576 THR A C 1
ATOM 4320 O O . THR A 1 576 ? -20.292 0.516 72.951 1.00 73.62 576 THR A O 1
ATOM 4323 N N . ALA A 1 577 ? -21.846 0.785 74.544 1.00 71.44 577 ALA A N 1
ATOM 4324 C CA . ALA A 1 577 ? -22.921 1.113 73.602 1.00 71.44 577 ALA A CA 1
ATOM 4325 C C . ALA A 1 577 ? -22.658 2.436 72.859 1.00 71.44 577 ALA A C 1
ATOM 4327 O O . ALA A 1 577 ? -22.842 2.492 71.643 1.00 71.44 577 ALA A O 1
ATOM 4328 N N . ASN A 1 578 ? -22.158 3.470 73.540 1.00 72.44 578 ASN A N 1
ATOM 4329 C CA . ASN A 1 578 ? -21.770 4.743 72.930 1.00 72.44 578 ASN A CA 1
ATOM 4330 C C . ASN A 1 578 ? -20.567 4.579 71.993 1.00 72.44 578 ASN A C 1
ATOM 4332 O O . ASN A 1 578 ? -20.583 5.144 70.905 1.00 72.44 578 ASN A O 1
ATOM 4336 N N . ALA A 1 579 ? -19.571 3.762 72.348 1.00 74.50 579 ALA A N 1
ATOM 4337 C CA . ALA A 1 579 ? -18.447 3.441 71.469 1.00 74.50 579 ALA A CA 1
ATOM 4338 C C . ALA A 1 579 ? -18.913 2.708 70.197 1.00 74.50 579 ALA A C 1
ATOM 4340 O O . ALA A 1 579 ? -18.505 3.070 69.095 1.00 74.50 579 ALA A O 1
ATOM 4341 N N . SER A 1 580 ? -19.828 1.737 70.324 1.00 73.00 580 SER A N 1
ATOM 4342 C CA . SER A 1 580 ? -20.436 1.079 69.158 1.00 73.00 580 SER A CA 1
ATOM 4343 C C . SER A 1 580 ? -21.300 2.038 68.330 1.00 73.00 580 SER A C 1
ATOM 4345 O O . SER A 1 580 ? -21.241 2.004 67.104 1.00 73.00 580 SER A O 1
ATOM 4347 N N . SER A 1 581 ? -22.017 2.961 68.981 1.00 71.69 581 SER A N 1
ATOM 4348 C CA . SER A 1 581 ? -22.826 3.985 68.311 1.00 71.69 581 SER A CA 1
ATOM 4349 C C . SER A 1 581 ? -21.941 4.951 67.523 1.00 71.69 581 SER A C 1
ATOM 4351 O O . SER A 1 581 ? -22.200 5.185 66.347 1.00 71.69 581 SER A O 1
ATOM 4353 N N . ALA A 1 582 ? -20.849 5.437 68.120 1.00 75.69 582 ALA A N 1
ATOM 4354 C CA . ALA A 1 582 ? -19.856 6.280 67.461 1.00 75.69 582 ALA A CA 1
ATOM 4355 C C . ALA A 1 582 ? -19.189 5.563 66.275 1.00 75.69 582 ALA A C 1
ATOM 4357 O O . ALA A 1 582 ? -19.027 6.164 65.218 1.00 75.69 582 ALA A O 1
ATOM 4358 N N . ALA A 1 583 ? -18.882 4.267 66.402 1.00 75.38 583 ALA A N 1
ATOM 4359 C CA . ALA A 1 583 ? -18.386 3.463 65.287 1.00 75.38 583 ALA A CA 1
ATOM 4360 C C . ALA A 1 583 ? -19.425 3.327 64.156 1.00 75.38 583 ALA A C 1
ATOM 4362 O O . ALA A 1 583 ? -19.063 3.446 62.989 1.00 75.38 583 ALA A O 1
ATOM 4363 N N . THR A 1 584 ? -20.715 3.137 64.470 1.00 77.94 584 THR A N 1
ATOM 4364 C CA . THR A 1 584 ? -21.777 3.096 63.444 1.00 77.94 584 THR A CA 1
ATOM 4365 C C . THR A 1 584 ? -22.087 4.456 62.821 1.00 77.94 584 THR A C 1
ATOM 4367 O O . THR A 1 584 ? -22.449 4.491 61.648 1.00 77.94 584 THR A O 1
ATOM 4370 N N . ILE A 1 585 ? -21.927 5.554 63.571 1.00 76.38 585 ILE A N 1
ATOM 4371 C CA . ILE A 1 585 ? -22.060 6.926 63.066 1.00 76.38 585 ILE A CA 1
ATOM 4372 C C . ILE A 1 585 ? -20.906 7.218 62.115 1.00 76.38 585 ILE A C 1
ATOM 4374 O O . ILE A 1 585 ? -21.173 7.525 60.960 1.00 76.38 585 ILE A O 1
ATOM 4378 N N . LYS A 1 586 ? -19.651 6.984 62.526 1.00 80.31 586 LYS A N 1
ATOM 4379 C CA . LYS A 1 586 ? -18.504 7.155 61.631 1.00 80.31 586 LYS A CA 1
ATOM 4380 C C . LYS A 1 586 ? -18.636 6.283 60.381 1.00 80.31 586 LYS A C 1
ATOM 4382 O O . LYS A 1 586 ? -18.538 6.783 59.271 1.00 80.31 586 LYS A O 1
ATOM 4387 N N . ALA A 1 587 ? -18.976 5.004 60.532 1.00 77.25 587 ALA A N 1
ATOM 4388 C CA . ALA A 1 587 ? -19.193 4.123 59.388 1.00 77.25 587 ALA A CA 1
ATOM 4389 C C . ALA A 1 587 ? -20.422 4.504 58.535 1.00 77.25 587 ALA A C 1
ATOM 4391 O O . ALA A 1 587 ? -20.641 3.878 57.500 1.00 77.25 587 ALA A O 1
ATOM 4392 N N . ALA A 1 588 ? -21.268 5.451 58.954 1.00 73.69 588 ALA A N 1
ATOM 4393 C CA . ALA A 1 588 ? -22.325 6.052 58.140 1.00 73.69 588 ALA A CA 1
ATOM 4394 C C . ALA A 1 588 ? -21.877 7.384 57.510 1.00 73.69 588 ALA A C 1
ATOM 4396 O O . ALA A 1 588 ? -22.239 7.638 56.368 1.00 73.69 588 ALA A O 1
ATOM 4397 N N . GLU A 1 589 ? -21.052 8.176 58.199 1.00 82.75 589 GLU A N 1
ATOM 4398 C CA . GLU A 1 589 ? -20.369 9.367 57.673 1.00 82.75 589 GLU A CA 1
ATOM 4399 C C . GLU A 1 589 ? -19.405 8.986 56.537 1.00 82.75 589 GLU A C 1
ATOM 4401 O O . GLU A 1 589 ? -19.520 9.524 55.441 1.00 82.75 589 GLU A O 1
ATOM 4406 N N . ASP A 1 590 ? -18.554 7.973 56.740 1.00 79.50 590 ASP A N 1
ATOM 4407 C CA . ASP A 1 590 ? -17.641 7.429 55.721 1.00 79.50 590 ASP A CA 1
ATOM 4408 C C . ASP A 1 590 ? -18.421 6.986 54.456 1.00 79.50 590 ASP A C 1
ATOM 4410 O O . ASP A 1 590 ? -18.004 7.254 53.330 1.00 79.50 590 ASP A O 1
ATOM 4414 N N . ARG A 1 591 ? -19.607 6.373 54.627 1.00 78.44 591 ARG A N 1
ATOM 4415 C CA . ARG A 1 591 ? -20.508 5.981 53.519 1.00 78.44 591 ARG A CA 1
ATOM 4416 C C . ARG A 1 591 ? -21.296 7.143 52.912 1.00 78.44 591 ARG A C 1
ATOM 4418 O O . ARG A 1 591 ? -21.698 7.038 51.757 1.00 78.44 591 ARG A O 1
ATOM 4425 N N . ALA A 1 592 ? -21.542 8.219 53.656 1.00 74.88 592 ALA A N 1
ATOM 4426 C CA . ALA A 1 592 ? -22.146 9.434 53.118 1.00 74.88 592 ALA A CA 1
ATOM 4427 C C . ALA A 1 592 ? -21.144 10.163 52.216 1.00 74.88 592 ALA A C 1
ATOM 4429 O O . ALA A 1 592 ? -21.492 10.491 51.089 1.00 74.88 592 ALA A O 1
ATOM 4430 N N . VAL A 1 593 ? -19.885 10.288 52.651 1.00 80.06 593 VAL A N 1
ATOM 4431 C CA . VAL A 1 593 ? -18.783 10.829 51.836 1.00 80.06 593 VAL A CA 1
ATOM 4432 C C . VAL A 1 593 ? -18.553 9.975 50.585 1.00 80.06 593 VAL A C 1
ATOM 4434 O O . VAL A 1 593 ? -18.424 10.516 49.490 1.00 80.06 593 VAL A O 1
ATOM 4437 N N . GLU A 1 594 ? -18.574 8.642 50.702 1.00 77.88 594 GLU A N 1
ATOM 4438 C CA . GLU A 1 594 ? -18.471 7.754 49.535 1.00 77.88 594 GLU A CA 1
ATOM 4439 C C . GLU A 1 594 ? -19.666 7.910 48.570 1.00 77.88 594 GLU A C 1
ATOM 4441 O O . GLU A 1 594 ? -19.494 7.880 47.350 1.00 77.88 594 GLU A O 1
ATOM 4446 N N . ALA A 1 595 ? -20.882 8.105 49.090 1.00 74.12 595 ALA A N 1
ATOM 4447 C CA . ALA A 1 595 ? -22.069 8.353 48.275 1.00 74.12 595 ALA A CA 1
ATOM 4448 C C . ALA A 1 595 ? -22.041 9.735 47.598 1.00 74.12 595 ALA A C 1
ATOM 4450 O O . ALA A 1 595 ? -22.409 9.835 46.431 1.00 74.12 595 ALA A O 1
ATOM 4451 N N . GLU A 1 596 ? -21.577 10.779 48.287 1.00 80.38 596 GLU A N 1
ATOM 4452 C CA . GLU A 1 596 ? -21.400 12.124 47.726 1.00 80.38 596 GLU A CA 1
ATOM 4453 C C . GLU A 1 596 ? -20.327 12.127 46.630 1.00 80.38 596 GLU A C 1
ATOM 4455 O O . GLU A 1 596 ? -20.581 12.643 45.543 1.00 80.38 596 GLU A O 1
ATOM 4460 N N . ALA A 1 597 ? -19.194 11.446 46.839 1.00 76.44 597 ALA A N 1
ATOM 4461 C CA . ALA A 1 597 ? -18.171 11.259 45.809 1.00 76.44 597 ALA A CA 1
ATOM 4462 C C . ALA A 1 597 ? -18.723 10.535 44.566 1.00 76.44 597 ALA A C 1
ATOM 4464 O O . ALA A 1 597 ? -18.507 10.983 43.442 1.00 76.44 597 ALA A O 1
ATOM 4465 N N . ARG A 1 598 ? -19.500 9.456 44.748 1.00 77.75 598 ARG A N 1
ATOM 4466 C CA . ARG A 1 598 ? -20.167 8.743 43.640 1.00 77.75 598 ARG A CA 1
ATOM 4467 C C . ARG A 1 598 ? -21.209 9.614 42.923 1.00 77.75 598 ARG A C 1
ATOM 4469 O O . ARG A 1 598 ? -21.338 9.515 41.708 1.00 77.75 598 ARG A O 1
ATOM 4476 N N . VAL A 1 599 ? -21.944 10.464 43.643 1.00 78.00 599 VAL A N 1
ATOM 4477 C CA . VAL A 1 599 ? -22.900 11.416 43.047 1.00 78.00 599 VAL A CA 1
ATOM 4478 C C . VAL A 1 599 ? -22.182 12.491 42.233 1.00 78.00 599 VAL A C 1
ATOM 4480 O O . VAL A 1 599 ? -22.678 12.852 41.168 1.00 78.00 599 VAL A O 1
ATOM 4483 N N . GLU A 1 600 ? -21.022 12.973 42.681 1.00 78.75 600 GLU A N 1
ATOM 4484 C CA . GLU A 1 600 ? -20.255 13.976 41.936 1.00 78.75 600 GLU A CA 1
ATOM 4485 C C . GLU A 1 600 ? -19.546 13.375 40.713 1.00 78.75 600 GLU A C 1
ATOM 4487 O O . GLU A 1 600 ? -19.540 14.004 39.659 1.00 78.75 600 GLU A O 1
ATOM 4492 N N . VAL A 1 601 ? -19.074 12.121 40.787 1.00 81.56 601 VAL A N 1
ATOM 4493 C CA . VAL A 1 601 ? -18.620 11.359 39.606 1.00 81.56 601 VAL A CA 1
ATOM 4494 C C . VAL A 1 601 ? -19.753 11.212 38.589 1.00 81.56 601 VAL A C 1
ATOM 4496 O O . VAL A 1 601 ? -19.578 11.608 37.445 1.00 81.56 601 VAL A O 1
ATOM 4499 N N . VAL A 1 602 ? -20.945 10.756 38.996 1.00 76.62 602 VAL A N 1
ATOM 4500 C CA . VAL A 1 602 ? -22.099 10.623 38.080 1.00 76.62 602 VAL A CA 1
ATOM 4501 C C . VAL A 1 602 ? -22.568 11.982 37.538 1.00 76.62 602 VAL A C 1
ATOM 4503 O O . VAL A 1 602 ? -23.047 12.068 36.410 1.00 76.62 602 VAL A O 1
ATOM 4506 N N . ARG A 1 603 ? -22.421 13.077 38.296 1.00 81.81 603 ARG A N 1
ATOM 4507 C CA . ARG A 1 603 ? -22.660 14.437 37.782 1.00 81.81 603 ARG A CA 1
ATOM 4508 C C . ARG A 1 603 ? -21.626 14.849 36.745 1.00 81.81 603 ARG A C 1
ATOM 4510 O O . ARG A 1 603 ? -22.029 15.455 35.757 1.00 81.81 603 ARG A O 1
ATOM 4517 N N . LYS A 1 604 ? -20.347 14.521 36.954 1.00 77.38 604 LYS A N 1
ATOM 4518 C CA . LYS A 1 604 ? -19.292 14.760 35.969 1.00 77.38 604 LYS A CA 1
ATOM 4519 C C . LYS A 1 604 ? -19.565 13.934 34.713 1.00 77.38 604 LYS A C 1
ATOM 4521 O O . LYS A 1 604 ? -19.759 14.527 33.669 1.00 77.38 604 LYS A O 1
ATOM 4526 N N . GLU A 1 605 ? -19.797 12.626 34.832 1.00 79.06 605 GLU A N 1
ATOM 4527 C CA . GLU A 1 605 ? -20.197 11.748 33.720 1.00 79.06 605 GLU A CA 1
ATOM 4528 C C . GLU A 1 605 ? -21.427 12.264 32.950 1.00 79.06 605 GLU A C 1
ATOM 4530 O O . GLU A 1 605 ? -21.450 12.196 31.727 1.00 79.06 605 GLU A O 1
ATOM 4535 N N . VAL A 1 606 ? -22.455 12.797 33.623 1.00 76.12 606 VAL A N 1
ATOM 4536 C CA . VAL A 1 606 ? -23.658 13.345 32.960 1.00 76.12 606 VAL A CA 1
ATOM 4537 C C . VAL A 1 606 ? -23.420 14.734 32.354 1.00 76.12 606 VAL A C 1
ATOM 4539 O O . VAL A 1 606 ? -24.032 15.059 31.335 1.00 76.12 606 VAL A O 1
ATOM 4542 N N . ALA A 1 607 ? -22.540 15.554 32.934 1.00 75.38 607 ALA A N 1
ATOM 4543 C CA . ALA A 1 607 ? -22.091 16.803 32.322 1.00 75.38 607 ALA A CA 1
ATOM 4544 C C . ALA A 1 607 ? -21.246 16.503 31.078 1.00 75.38 607 ALA A C 1
ATOM 4546 O O . ALA A 1 607 ? -21.596 16.955 29.990 1.00 75.38 607 ALA A O 1
ATOM 4547 N N . ASP A 1 608 ? -20.237 15.645 31.221 1.00 79.19 608 ASP A N 1
ATOM 4548 C CA . ASP A 1 608 ? -19.367 15.135 30.167 1.00 79.19 608 ASP A CA 1
ATOM 4549 C C . ASP A 1 608 ? -20.183 14.447 29.065 1.00 79.19 608 ASP A C 1
ATOM 4551 O O . ASP A 1 608 ? -19.870 14.638 27.902 1.00 79.19 608 ASP A O 1
ATOM 4555 N N . GLN A 1 609 ? -21.278 13.737 29.378 1.00 78.00 609 GLN A N 1
ATOM 4556 C CA . GLN A 1 609 ? -22.221 13.181 28.392 1.00 78.00 609 GLN A CA 1
ATOM 4557 C C . GLN A 1 609 ? -23.156 14.217 27.758 1.00 78.00 609 GLN A C 1
ATOM 4559 O O . GLN A 1 609 ? -23.660 13.964 26.673 1.00 78.00 609 GLN A O 1
ATOM 4564 N N . LEU A 1 610 ? -23.436 15.364 28.382 1.00 74.44 610 LEU A N 1
ATOM 4565 C CA . LEU A 1 610 ? -24.225 16.441 27.761 1.00 74.44 610 LEU A CA 1
ATOM 4566 C C . LEU A 1 610 ? -23.359 17.356 26.892 1.00 74.44 610 LEU A C 1
ATOM 4568 O O . LEU A 1 610 ? -23.819 17.809 25.841 1.00 74.44 610 LEU A O 1
ATOM 4572 N N . GLU A 1 611 ? -22.105 17.559 27.287 1.00 78.19 611 GLU A N 1
ATOM 4573 C CA . GLU A 1 611 ? -21.052 18.177 26.484 1.00 78.19 611 GLU A CA 1
ATOM 4574 C C . GLU A 1 611 ? -20.562 17.220 25.380 1.00 78.19 611 GLU A C 1
ATOM 4576 O O . GLU A 1 611 ? -20.324 17.638 24.251 1.00 78.19 611 GLU A O 1
ATOM 4581 N N . ALA A 1 612 ? -20.570 15.913 25.642 1.00 78.56 612 ALA A N 1
ATOM 4582 C CA . ALA A 1 612 ? -20.649 14.839 24.657 1.00 78.56 612 ALA A CA 1
ATOM 4583 C C . ALA A 1 612 ? -22.086 14.499 24.257 1.00 78.56 612 ALA A C 1
ATOM 4585 O O . ALA A 1 612 ? -22.384 13.381 23.849 1.00 78.56 612 ALA A O 1
ATOM 4586 N N . MET A 1 613 ? -22.955 15.519 24.251 1.00 76.38 613 MET A N 1
ATOM 4587 C CA . MET A 1 613 ? -24.046 15.630 23.293 1.00 76.38 613 MET A CA 1
ATOM 4588 C C . MET A 1 613 ? -23.789 16.742 22.235 1.00 76.38 613 MET A C 1
ATOM 4590 O O . MET A 1 613 ? -24.741 17.399 21.788 1.00 76.38 613 MET A O 1
ATOM 4594 N N . GLN A 1 614 ? -22.521 16.921 21.791 1.00 77.50 614 GLN A N 1
ATOM 4595 C CA . GLN A 1 614 ? -22.078 18.024 20.916 1.00 77.50 614 GLN A CA 1
ATOM 4596 C C . GLN A 1 614 ? -21.089 17.846 19.698 1.00 77.50 614 GLN A C 1
ATOM 4598 O O . GLN A 1 614 ? -20.625 18.895 19.276 1.00 77.50 614 GLN A O 1
ATOM 4603 N N . LYS A 1 615 ? -20.664 16.749 19.013 1.00 74.69 615 LYS A N 1
ATOM 4604 C CA . LYS A 1 615 ? -20.673 15.256 19.100 1.00 74.69 615 LYS A CA 1
ATOM 4605 C C . LYS A 1 615 ? -21.498 14.338 17.970 1.00 74.69 615 LYS A C 1
ATOM 4607 O O . LYS A 1 615 ? -21.317 14.726 16.826 1.00 74.69 615 LYS A O 1
ATOM 4612 N N . GLU A 1 616 ? -22.428 13.300 18.161 1.00 83.25 616 GLU A N 1
ATOM 4613 C CA . GLU A 1 616 ? -23.769 12.751 17.504 1.00 83.25 616 GLU A CA 1
ATOM 4614 C C . GLU A 1 616 ? -25.409 13.309 17.620 1.00 83.25 616 GLU A C 1
ATOM 4616 O O . GLU A 1 616 ? -26.235 12.428 17.439 1.00 83.25 616 GLU A O 1
ATOM 4621 N N . LEU A 1 617 ? -26.247 14.457 17.891 1.00 77.50 617 LEU A N 1
ATOM 4622 C CA . LEU A 1 617 ? -26.558 15.934 18.496 1.00 77.50 617 LEU A CA 1
ATOM 4623 C C . LEU A 1 617 ? -25.936 17.486 18.215 1.00 77.50 617 LEU A C 1
ATOM 4625 O O . LEU A 1 617 ? -26.388 18.005 17.231 1.00 77.50 617 LEU A O 1
ATOM 4629 N N . ALA A 1 618 ? -24.944 18.270 18.813 1.00 73.69 618 ALA A N 1
ATOM 4630 C CA . ALA A 1 618 ? -24.251 19.626 18.405 1.00 73.69 618 ALA A CA 1
ATOM 4631 C C . ALA A 1 618 ? -22.834 20.141 17.563 1.00 73.69 618 ALA A C 1
ATOM 4633 O O . ALA A 1 618 ? -22.653 21.333 17.797 1.00 73.69 618 ALA A O 1
ATOM 4634 N N . ALA A 1 619 ? -21.838 19.761 16.596 1.00 78.31 619 ALA A N 1
ATOM 4635 C CA . ALA A 1 619 ? -21.081 18.643 15.752 1.00 78.31 619 ALA A CA 1
ATOM 4636 C C . ALA A 1 619 ? -21.119 18.527 14.148 1.00 78.31 619 ALA A C 1
ATOM 4638 O O . ALA A 1 619 ? -20.553 19.381 13.466 1.00 78.31 619 ALA A O 1
ATOM 4639 N N . ARG A 1 620 ? -21.899 17.608 13.488 1.00 77.25 620 ARG A N 1
ATOM 4640 C CA . ARG A 1 620 ? -22.102 17.328 12.000 1.00 77.25 620 ARG A CA 1
ATOM 4641 C C . ARG A 1 620 ? -22.391 18.395 10.936 1.00 77.25 620 ARG A C 1
ATOM 4643 O O . ARG A 1 620 ? -22.109 18.134 9.770 1.00 77.25 620 ARG A O 1
ATOM 4650 N N . LEU A 1 621 ? -23.171 19.440 11.213 1.00 75.88 621 LEU A N 1
ATOM 4651 C CA . LEU A 1 621 ? -23.784 20.363 10.229 1.00 75.88 621 LEU A CA 1
ATOM 4652 C C . LEU A 1 621 ? -22.719 20.803 9.234 1.00 75.88 621 LEU A C 1
ATOM 4654 O O . LEU A 1 621 ? -22.965 20.824 8.038 1.00 75.88 621 LEU A O 1
ATOM 4658 N N . GLU A 1 622 ? -21.524 21.055 9.750 1.00 77.25 622 GLU A N 1
ATOM 4659 C CA . GLU A 1 622 ? -20.331 21.414 9.012 1.00 77.25 622 GLU A CA 1
ATOM 4660 C C . GLU A 1 622 ? -19.845 20.306 8.069 1.00 77.25 622 GLU A C 1
ATOM 4662 O O . GLU A 1 622 ? -19.614 20.586 6.900 1.00 77.25 622 GLU A O 1
ATOM 4667 N N . ALA A 1 623 ? -19.831 19.033 8.479 1.00 78.19 623 ALA A N 1
ATOM 4668 C CA . ALA A 1 623 ? -19.654 17.907 7.556 1.00 78.19 623 ALA A CA 1
ATOM 4669 C C . ALA A 1 623 ? -20.756 17.865 6.474 1.00 78.19 623 ALA A C 1
ATOM 4671 O O . ALA A 1 623 ? -20.451 17.630 5.307 1.00 78.19 623 ALA A O 1
ATOM 4672 N N . THR A 1 624 ? -22.017 18.186 6.803 1.00 75.38 624 THR A N 1
ATOM 4673 C CA . THR A 1 624 ? -23.095 18.281 5.791 1.00 75.38 624 THR A CA 1
ATOM 4674 C C . THR A 1 624 ? -22.994 19.533 4.904 1.00 75.38 624 THR A C 1
ATOM 4676 O O . THR A 1 624 ? -23.374 19.485 3.740 1.00 75.38 624 THR A O 1
ATOM 4679 N N . GLN A 1 625 ? -22.440 20.646 5.395 1.00 78.06 625 GLN A N 1
ATOM 4680 C CA . GLN A 1 625 ? -22.141 21.855 4.616 1.00 78.06 625 GLN A CA 1
ATOM 4681 C C . GLN A 1 625 ? -20.934 21.642 3.705 1.00 78.06 625 GLN A C 1
ATOM 4683 O O . GLN A 1 625 ? -20.946 22.109 2.572 1.00 78.06 625 GLN A O 1
ATOM 4688 N N . LYS A 1 626 ? -19.922 20.916 4.182 1.00 77.88 626 LYS A N 1
ATOM 4689 C CA . LYS A 1 626 ? -18.725 20.500 3.449 1.00 77.88 626 LYS A CA 1
ATOM 4690 C C . LYS A 1 626 ? -19.100 19.531 2.330 1.00 77.88 626 LYS A C 1
ATOM 4692 O O . LYS A 1 626 ? -18.690 19.753 1.200 1.00 77.88 626 LYS A O 1
ATOM 4697 N N . ASP A 1 627 ? -19.963 18.552 2.603 1.00 81.31 627 ASP A N 1
ATOM 4698 C CA . ASP A 1 627 ? -20.533 17.638 1.602 1.00 81.31 627 ASP A CA 1
ATOM 4699 C C . ASP A 1 627 ? -21.453 18.355 0.588 1.00 81.31 627 ASP A C 1
ATOM 4701 O O . ASP A 1 627 ? -21.351 18.137 -0.619 1.00 81.31 627 ASP A O 1
ATOM 4705 N N . LEU A 1 628 ? -22.300 19.294 1.028 1.00 80.00 628 LEU A N 1
ATOM 4706 C CA . LEU A 1 628 ? -23.063 20.152 0.109 1.00 80.00 628 LEU A CA 1
ATOM 4707 C C . LEU A 1 628 ? -22.155 21.093 -0.706 1.00 80.00 628 LEU A C 1
ATOM 4709 O O . LEU A 1 628 ? -22.456 21.384 -1.863 1.00 80.00 628 LEU A O 1
ATOM 4713 N N . GLY A 1 629 ? -21.039 21.545 -0.132 1.00 81.88 629 GLY A N 1
ATOM 4714 C CA . GLY A 1 629 ? -20.032 22.386 -0.777 1.00 81.88 629 GLY A CA 1
ATOM 4715 C C . GLY A 1 629 ? -19.242 21.639 -1.849 1.00 81.88 629 GLY A C 1
ATOM 4716 O O . GLY A 1 629 ? -19.152 22.113 -2.980 1.00 81.88 629 GLY A O 1
ATOM 4717 N N . THR A 1 630 ? -18.746 20.434 -1.553 1.00 81.06 630 THR A N 1
ATOM 4718 C CA . THR A 1 630 ? -18.064 19.583 -2.543 1.00 81.06 630 THR A CA 1
ATOM 4719 C C . THR A 1 630 ? -19.011 19.155 -3.662 1.00 81.06 630 THR A C 1
ATOM 4721 O O . THR A 1 630 ? -18.601 19.145 -4.822 1.00 81.06 630 THR A O 1
ATOM 4724 N N . LYS A 1 631 ? -20.292 18.894 -3.363 1.00 78.75 631 LYS A N 1
ATOM 4725 C CA . LYS A 1 631 ? -21.331 18.636 -4.379 1.00 78.75 631 LYS A CA 1
ATOM 4726 C C . LYS A 1 631 ? -21.622 19.868 -5.245 1.00 78.75 631 LYS A C 1
ATOM 4728 O O . LYS A 1 631 ? -21.785 19.730 -6.458 1.00 78.75 631 LYS A O 1
ATOM 4733 N N . LEU A 1 632 ? -21.609 21.076 -4.672 1.00 79.44 632 LEU A N 1
ATOM 4734 C CA . LEU A 1 632 ? -21.706 22.327 -5.434 1.00 79.44 632 LEU A CA 1
ATOM 4735 C C . LEU A 1 632 ? -20.486 22.528 -6.352 1.00 79.44 632 LEU A C 1
ATOM 4737 O O . LEU A 1 632 ? -20.649 22.913 -7.510 1.00 79.44 632 LEU A O 1
ATOM 4741 N N . GLU A 1 633 ? -19.274 22.254 -5.865 1.00 78.00 633 GLU A N 1
ATOM 4742 C CA . GLU A 1 633 ? -18.054 22.323 -6.673 1.00 78.00 633 GLU A CA 1
ATOM 4743 C C . GLU A 1 633 ? -18.027 21.276 -7.789 1.00 78.00 633 GLU A C 1
ATOM 4745 O O . GLU A 1 633 ? -17.652 21.607 -8.912 1.00 78.00 633 GLU A O 1
ATOM 4750 N N . ALA A 1 634 ? -18.444 20.036 -7.520 1.00 75.50 634 ALA A N 1
ATOM 4751 C CA . ALA A 1 634 ? -18.532 18.981 -8.528 1.00 75.50 634 ALA A CA 1
ATOM 4752 C C . ALA A 1 634 ? -19.438 19.413 -9.693 1.00 75.50 634 ALA A C 1
ATOM 4754 O O . ALA A 1 634 ? -18.986 19.441 -10.838 1.00 75.50 634 ALA A O 1
ATOM 4755 N N . ALA A 1 635 ? -20.647 19.897 -9.392 1.00 73.19 635 ALA A N 1
ATOM 4756 C CA . ALA A 1 635 ? -21.571 20.425 -10.396 1.00 73.19 635 ALA A CA 1
ATOM 4757 C C . ALA A 1 635 ? -21.000 21.638 -11.168 1.00 73.19 635 ALA A C 1
ATOM 4759 O O . ALA A 1 635 ? -21.260 21.803 -12.361 1.00 73.19 635 ALA A O 1
ATOM 4760 N N . GLN A 1 636 ? -20.184 22.488 -10.530 1.00 75.69 636 GLN A N 1
ATOM 4761 C CA . GLN A 1 636 ? -19.488 23.584 -11.221 1.00 75.69 636 GLN A CA 1
ATOM 4762 C C . GLN A 1 636 ? -18.368 23.087 -12.150 1.00 75.69 636 GLN A C 1
ATOM 4764 O O . GLN A 1 636 ? -18.187 23.649 -13.234 1.00 75.69 636 GLN A O 1
ATOM 4769 N N . ARG A 1 637 ? -17.637 22.032 -11.765 1.00 72.81 637 ARG A N 1
ATOM 4770 C CA . ARG A 1 637 ? -16.599 21.392 -12.595 1.00 72.81 637 ARG A CA 1
ATOM 4771 C C . ARG A 1 637 ? -17.215 20.672 -13.799 1.00 72.81 637 ARG A C 1
ATOM 4773 O O . ARG A 1 637 ? -16.694 20.805 -14.903 1.00 72.81 637 ARG A O 1
ATOM 4780 N N . GLU A 1 638 ? -18.349 19.996 -13.624 1.00 76.38 638 GLU A N 1
ATOM 4781 C CA . GLU A 1 638 ? -19.118 19.394 -14.723 1.00 76.38 638 GLU A CA 1
ATOM 4782 C C . GLU A 1 638 ? -19.630 20.462 -15.698 1.00 76.38 638 GLU A C 1
ATOM 4784 O O . GLU A 1 638 ? -19.362 20.380 -16.896 1.00 76.38 638 GLU A O 1
ATOM 4789 N N . LEU A 1 639 ? -20.242 21.542 -15.197 1.00 75.56 639 LEU A N 1
ATOM 4790 C CA . LEU A 1 639 ? -20.678 22.673 -16.026 1.00 75.56 639 LEU A CA 1
ATOM 4791 C C . LEU A 1 639 ? -19.505 23.342 -16.778 1.00 75.56 639 LEU A C 1
ATOM 4793 O O . LEU A 1 639 ? -19.677 23.864 -17.884 1.00 75.56 639 LEU A O 1
ATOM 4797 N N . ALA A 1 640 ? -18.297 23.337 -16.205 1.00 71.38 640 ALA A N 1
ATOM 4798 C CA . ALA A 1 640 ? -17.082 23.783 -16.885 1.00 71.38 640 ALA A CA 1
ATOM 4799 C C . ALA A 1 640 ? -16.619 22.787 -17.966 1.00 71.38 640 ALA A C 1
ATOM 4801 O O . ALA A 1 640 ? -16.227 23.214 -19.055 1.00 71.38 640 ALA A O 1
ATOM 4802 N N . ALA A 1 641 ? -16.725 21.478 -17.720 1.00 72.56 641 ALA A N 1
ATOM 4803 C CA . ALA A 1 641 ? -16.448 20.439 -18.709 1.00 72.56 641 ALA A CA 1
ATOM 4804 C C . ALA A 1 641 ? -17.437 20.491 -19.890 1.00 72.56 641 ALA A C 1
ATOM 4806 O O . ALA A 1 641 ? -17.003 20.423 -21.037 1.00 72.56 641 ALA A O 1
ATOM 4807 N N . GLU A 1 642 ? -18.731 20.724 -19.653 1.00 74.12 642 GLU A N 1
ATOM 4808 C CA . GLU A 1 642 ? -19.735 20.953 -20.707 1.00 74.12 642 GLU A CA 1
ATOM 4809 C C . GLU A 1 642 ? -19.436 22.210 -21.537 1.00 74.12 642 GLU A C 1
ATOM 4811 O O . GLU A 1 642 ? -19.545 22.210 -22.766 1.00 74.12 642 GLU A O 1
ATOM 4816 N N . ARG A 1 643 ? -18.998 23.300 -20.894 1.00 74.44 643 ARG A N 1
ATOM 4817 C CA . ARG A 1 643 ? -18.526 24.509 -21.595 1.00 74.44 643 ARG A CA 1
ATOM 4818 C C . ARG A 1 643 ? -17.265 24.235 -22.413 1.00 74.44 643 ARG A C 1
ATOM 4820 O O . ARG A 1 643 ? -17.110 24.799 -23.493 1.00 74.44 643 ARG A O 1
ATOM 4827 N N . LYS A 1 644 ? -16.388 23.348 -21.940 1.00 72.06 644 LYS A N 1
ATOM 4828 C CA . LYS A 1 644 ? -15.162 22.946 -22.636 1.00 72.06 644 LYS A CA 1
ATOM 4829 C C . LYS A 1 644 ? -15.428 21.997 -23.804 1.00 72.06 644 LYS A C 1
ATOM 4831 O O . LYS A 1 644 ? -14.804 22.168 -24.844 1.00 72.06 644 LYS A O 1
ATOM 4836 N N . THR A 1 645 ? -16.368 21.059 -23.697 1.00 73.62 645 THR A N 1
ATOM 4837 C CA . THR A 1 645 ? -16.766 20.171 -24.805 1.00 73.62 645 THR A CA 1
ATOM 4838 C C . THR A 1 645 ? -17.628 20.892 -25.834 1.00 73.62 645 THR A C 1
ATOM 4840 O O . THR A 1 645 ? -17.428 20.683 -27.024 1.00 73.62 645 THR A O 1
ATOM 4843 N N . SER A 1 646 ? -18.517 21.802 -25.428 1.00 66.50 646 SER A N 1
ATOM 4844 C CA . SER A 1 646 ? -19.252 22.662 -26.368 1.00 66.50 646 SER A CA 1
ATOM 4845 C C . SER A 1 646 ? -18.337 23.675 -27.062 1.00 66.50 646 SER A C 1
ATOM 4847 O O . SER A 1 646 ? -18.467 23.860 -28.270 1.00 66.50 646 SER A O 1
ATOM 4849 N N . LEU A 1 647 ? -17.337 24.241 -26.371 1.00 70.25 647 LEU A N 1
ATOM 4850 C CA . LEU A 1 647 ? -16.235 24.945 -27.036 1.00 70.25 647 LEU A CA 1
ATOM 4851 C C . LEU A 1 647 ? -15.443 24.007 -27.939 1.00 70.25 647 LEU A C 1
ATOM 4853 O O . LEU A 1 647 ? -15.207 24.378 -29.072 1.00 70.25 647 LEU A O 1
ATOM 4857 N N . GLY A 1 648 ? -15.132 22.787 -27.503 1.00 75.56 648 GLY A N 1
ATOM 4858 C CA . GLY A 1 648 ? -14.534 21.709 -28.295 1.00 75.56 648 GLY A CA 1
ATOM 4859 C C . GLY A 1 648 ? -15.358 21.319 -29.525 1.00 75.56 648 GLY A C 1
ATOM 4860 O O . GLY A 1 648 ? -14.792 20.879 -30.515 1.00 75.56 648 GLY A O 1
ATOM 4861 N N . LEU A 1 649 ? -16.672 21.546 -29.516 1.00 72.06 649 LEU A N 1
ATOM 4862 C CA . LEU A 1 649 ? -17.571 21.407 -30.660 1.00 72.06 649 LEU A CA 1
ATOM 4863 C C . LEU A 1 649 ? -17.720 22.694 -31.465 1.00 72.06 649 LEU A C 1
ATOM 4865 O O . LEU A 1 649 ? -18.137 22.568 -32.603 1.00 72.06 649 LEU A O 1
ATOM 4869 N N . VAL A 1 650 ? -17.362 23.873 -30.928 1.00 73.50 650 VAL A N 1
ATOM 4870 C CA . VAL A 1 650 ? -17.130 25.158 -31.635 1.00 73.50 650 VAL A CA 1
ATOM 4871 C C . VAL A 1 650 ? -15.692 25.274 -32.171 1.00 73.50 650 VAL A C 1
ATOM 4873 O O . VAL A 1 650 ? -15.403 26.045 -33.076 1.00 73.50 650 VAL A O 1
ATOM 4876 N N . ASP A 1 651 ? -14.808 24.403 -31.710 1.00 71.00 651 ASP A N 1
ATOM 4877 C CA . ASP A 1 651 ? -13.411 24.262 -32.101 1.00 71.00 651 ASP A CA 1
ATOM 4878 C C . ASP A 1 651 ? -13.247 23.112 -33.086 1.00 71.00 651 ASP A C 1
ATOM 4880 O O . ASP A 1 651 ? -12.625 23.300 -34.134 1.00 71.00 651 ASP A O 1
ATOM 4884 N N . ARG A 1 652 ? -13.991 22.018 -32.837 1.00 72.88 652 ARG A N 1
ATOM 4885 C CA . ARG A 1 652 ? -14.621 21.150 -33.838 1.00 72.88 652 ARG A CA 1
ATOM 4886 C C . ARG A 1 652 ? -15.852 21.822 -34.531 1.00 72.88 652 ARG A C 1
ATOM 4888 O O . ARG A 1 652 ? -16.457 21.212 -35.411 1.00 72.88 652 ARG A O 1
ATOM 4895 N N . LYS A 1 653 ? -16.014 23.154 -34.313 1.00 76.75 653 LYS A N 1
ATOM 4896 C CA . LYS A 1 653 ? -16.541 24.202 -35.234 1.00 76.75 653 LYS A CA 1
ATOM 4897 C C . LYS A 1 653 ? -15.475 25.276 -35.696 1.00 76.75 653 LYS A C 1
ATOM 4899 O O . LYS A 1 653 ? -15.855 26.422 -35.905 1.00 76.75 653 LYS A O 1
ATOM 4904 N N . THR A 1 654 ? -14.190 24.916 -36.001 1.00 75.38 654 THR A N 1
ATOM 4905 C CA . THR A 1 654 ? -13.178 25.500 -36.986 1.00 75.38 654 THR A CA 1
ATOM 4906 C C . THR A 1 654 ? -12.539 24.657 -38.248 1.00 75.38 654 THR A C 1
ATOM 4908 O O . THR A 1 654 ? -11.440 25.019 -38.647 1.00 75.38 654 THR A O 1
ATOM 4911 N N . HIS A 1 655 ? -13.171 23.578 -38.857 1.00 70.50 655 HIS A N 1
ATOM 4912 C CA . HIS A 1 655 ? -13.203 22.371 -39.865 1.00 70.50 655 HIS A CA 1
ATOM 4913 C C . HIS A 1 655 ? -14.663 22.099 -40.473 1.00 70.50 655 HIS A C 1
ATOM 4915 O O . HIS A 1 655 ? -15.175 21.000 -40.537 1.00 70.50 655 HIS A O 1
ATOM 4921 N N . LEU A 1 656 ? -15.387 23.153 -40.852 1.00 72.62 656 LEU A N 1
ATOM 4922 C CA . LEU A 1 656 ? -16.666 23.444 -41.566 1.00 72.62 656 LEU A CA 1
ATOM 4923 C C . LEU A 1 656 ? -16.813 24.925 -42.175 1.00 72.62 656 LEU A C 1
ATOM 4925 O O . LEU A 1 656 ? -17.913 25.448 -42.152 1.00 72.62 656 LEU A O 1
ATOM 4929 N N . GLU A 1 657 ? -15.767 25.733 -42.517 1.00 75.56 657 GLU A N 1
ATOM 4930 C CA . GLU A 1 657 ? -15.314 26.421 -43.796 1.00 75.56 657 GLU A CA 1
ATOM 4931 C C . GLU A 1 657 ? -14.037 25.993 -44.715 1.00 75.56 657 GLU A C 1
ATOM 4933 O O . GLU A 1 657 ? -14.302 25.542 -45.818 1.00 75.56 657 GLU A O 1
ATOM 4938 N N . ARG A 1 658 ? -12.706 26.043 -44.367 1.00 76.00 658 ARG A N 1
ATOM 4939 C CA . ARG A 1 658 ? -11.411 25.849 -45.158 1.00 76.00 658 ARG A CA 1
ATOM 4940 C C . ARG A 1 658 ? -10.827 24.514 -45.730 1.00 76.00 658 ARG A C 1
ATOM 4942 O O . ARG A 1 658 ? -10.309 24.632 -46.817 1.00 76.00 658 ARG A O 1
ATOM 4949 N N . GLU A 1 659 ? -10.762 23.317 -45.140 1.00 73.50 659 GLU A N 1
ATOM 4950 C CA . GLU A 1 659 ? -10.221 22.082 -45.815 1.00 73.50 659 GLU A CA 1
ATOM 4951 C C . GLU A 1 659 ? -11.119 21.650 -46.997 1.00 73.50 659 GLU A C 1
ATOM 4953 O O . GLU A 1 659 ? -10.727 21.015 -47.971 1.00 73.50 659 GLU A O 1
ATOM 4958 N N . LEU A 1 660 ? -12.327 22.194 -46.975 1.00 73.12 660 LEU A N 1
ATOM 4959 C CA . LEU A 1 660 ? -13.287 22.223 -48.048 1.00 73.12 660 LEU A CA 1
ATOM 4960 C C . LEU A 1 660 ? -13.124 23.503 -48.875 1.00 73.12 660 LEU A C 1
ATOM 4962 O O . LEU A 1 660 ? -13.476 23.473 -50.035 1.00 73.12 660 LEU A O 1
ATOM 4966 N N . ALA A 1 661 ? -12.503 24.579 -48.372 1.00 74.50 661 ALA A N 1
ATOM 4967 C CA . ALA A 1 661 ? -11.963 25.659 -49.214 1.00 74.50 661 ALA A CA 1
ATOM 4968 C C . ALA A 1 661 ? -10.704 25.215 -49.984 1.00 74.50 661 ALA A C 1
ATOM 4970 O O . ALA A 1 661 ? -10.426 25.748 -51.054 1.00 74.50 661 ALA A O 1
ATOM 4971 N N . GLU A 1 662 ? -9.979 24.215 -49.476 1.00 73.94 662 GLU A N 1
ATOM 4972 C CA . GLU A 1 662 ? -8.939 23.472 -50.183 1.00 73.94 662 GLU A CA 1
ATOM 4973 C C . GLU A 1 662 ? -9.583 22.550 -51.223 1.00 73.94 662 GLU A C 1
ATOM 4975 O O . GLU A 1 662 ? -9.134 22.562 -52.364 1.00 73.94 662 GLU A O 1
ATOM 4980 N N . ALA A 1 663 ? -10.702 21.874 -50.918 1.00 70.38 663 ALA A N 1
ATOM 4981 C CA . ALA A 1 663 ? -11.516 21.220 -51.951 1.00 70.38 663 ALA A CA 1
ATOM 4982 C C . ALA A 1 663 ? -12.020 22.228 -53.011 1.00 70.38 663 ALA A C 1
ATOM 4984 O O . ALA A 1 663 ? -11.800 22.004 -54.193 1.00 70.38 663 ALA A O 1
ATOM 4985 N N . ARG A 1 664 ? -12.501 23.414 -52.611 1.00 73.94 664 ARG A N 1
ATOM 4986 C CA . ARG A 1 664 ? -12.888 24.568 -53.463 1.00 73.94 664 ARG A CA 1
ATOM 4987 C C . ARG A 1 664 ? -11.759 25.056 -54.365 1.00 73.94 664 ARG A C 1
ATOM 4989 O O . ARG A 1 664 ? -12.019 25.559 -55.454 1.00 73.94 664 ARG A O 1
ATOM 4996 N N . ALA A 1 665 ? -10.515 24.950 -53.896 1.00 72.75 665 ALA A N 1
ATOM 4997 C CA . ALA A 1 665 ? -9.304 25.293 -54.638 1.00 72.75 665 ALA A CA 1
ATOM 4998 C C . ALA A 1 665 ? -8.795 24.124 -55.504 1.00 72.75 665 ALA A C 1
ATOM 5000 O O . ALA A 1 665 ? -8.186 24.349 -56.549 1.00 72.75 665 ALA A O 1
ATOM 5001 N N . ALA A 1 666 ? -9.089 22.882 -55.116 1.00 71.88 666 ALA A N 1
ATOM 5002 C CA . ALA A 1 666 ? -8.838 21.674 -55.892 1.00 71.88 666 ALA A CA 1
ATOM 5003 C C . ALA A 1 666 ? -9.921 21.417 -56.955 1.00 71.88 666 ALA A C 1
ATOM 5005 O O . ALA A 1 666 ? -9.640 20.742 -57.945 1.00 71.88 666 ALA A O 1
ATOM 5006 N N . LEU A 1 667 ? -11.127 21.973 -56.797 1.00 66.12 667 LEU A N 1
ATOM 5007 C CA . LEU A 1 667 ? -12.261 21.817 -57.702 1.00 66.12 667 LEU A CA 1
ATOM 5008 C C . LEU A 1 667 ? -11.933 22.343 -59.111 1.00 66.12 667 LEU A C 1
ATOM 5010 O O . LEU A 1 667 ? -12.151 21.583 -60.047 1.00 66.12 667 LEU A O 1
ATOM 5014 N N . PRO A 1 668 ? -11.290 23.513 -59.318 1.00 73.75 668 PRO A N 1
ATOM 5015 C CA . PRO A 1 668 ? -10.746 23.901 -60.625 1.00 73.75 668 PR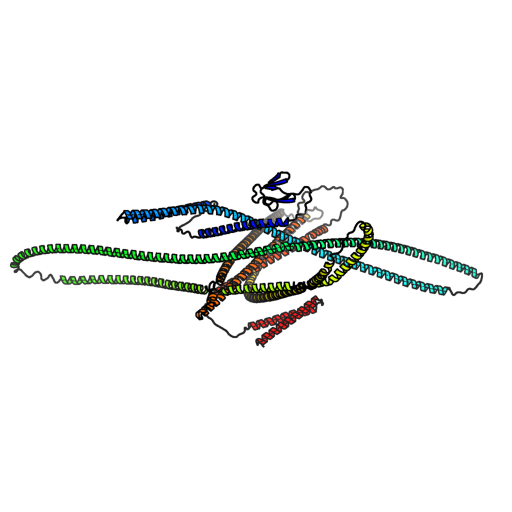O A CA 1
ATOM 5016 C C . PRO A 1 668 ? -9.770 22.880 -61.228 1.00 73.75 668 PRO A C 1
ATOM 5018 O O . PRO A 1 668 ? -9.819 22.618 -62.424 1.00 73.75 668 PRO A O 1
ATOM 5021 N N . ALA A 1 669 ? -8.917 22.246 -60.417 1.00 68.94 669 ALA A N 1
ATOM 5022 C CA . ALA A 1 669 ? -7.989 21.210 -60.881 1.00 68.94 669 ALA A CA 1
ATOM 5023 C C . ALA A 1 669 ? -8.666 19.837 -61.078 1.00 68.94 669 ALA A C 1
ATOM 5025 O O . ALA A 1 669 ? -8.106 18.956 -61.730 1.00 68.94 669 ALA A O 1
ATOM 5026 N N . ALA A 1 670 ? -9.847 19.610 -60.499 1.00 66.94 670 ALA A N 1
ATOM 5027 C CA . ALA A 1 670 ? -10.721 18.480 -60.803 1.00 66.94 670 ALA A CA 1
ATOM 5028 C C . ALA A 1 670 ? -11.523 18.743 -62.085 1.00 66.94 670 ALA A C 1
ATOM 5030 O O . ALA A 1 670 ? -11.597 17.857 -62.927 1.00 66.94 670 ALA A O 1
ATOM 5031 N N . VAL A 1 671 ? -12.011 19.971 -62.282 1.00 70.12 671 VAL A N 1
ATOM 5032 C CA . VAL A 1 671 ? -12.649 20.441 -63.518 1.00 70.12 671 VAL A CA 1
ATOM 5033 C C . VAL A 1 671 ? -11.666 20.374 -64.682 1.00 70.12 671 VAL A C 1
ATOM 5035 O O . VAL A 1 671 ? -12.003 19.752 -65.667 1.00 70.12 671 VAL A O 1
ATOM 5038 N N . GLN A 1 672 ? -10.414 20.822 -64.559 1.00 70.25 672 GLN A N 1
ATOM 5039 C CA . GLN A 1 672 ? -9.411 20.633 -65.625 1.00 70.25 672 GLN A CA 1
ATOM 5040 C C . GLN A 1 672 ? -9.101 19.155 -65.929 1.00 70.25 672 GLN A C 1
ATOM 5042 O O . GLN A 1 672 ? -8.727 18.814 -67.049 1.00 70.25 672 GLN A O 1
ATOM 5047 N N . ARG A 1 673 ? -9.267 18.248 -64.955 1.00 70.50 673 ARG A N 1
ATOM 5048 C CA . ARG A 1 673 ? -9.191 16.795 -65.196 1.00 70.50 673 ARG A CA 1
ATOM 5049 C C . ARG A 1 673 ? -10.470 16.236 -65.821 1.00 70.50 673 ARG A C 1
ATOM 5051 O O . ARG A 1 673 ? -10.368 15.259 -66.555 1.00 70.50 673 ARG A O 1
ATOM 5058 N N . ALA A 1 674 ? -11.625 16.849 -65.566 1.00 64.94 674 ALA A N 1
ATOM 5059 C CA . ALA A 1 674 ? -12.874 16.575 -66.265 1.00 64.94 674 ALA A CA 1
ATOM 5060 C C . ALA A 1 674 ? -12.806 17.097 -67.706 1.00 64.94 674 ALA A C 1
ATOM 5062 O O . ALA A 1 674 ? -12.973 16.295 -68.601 1.00 64.94 674 ALA A O 1
ATOM 5063 N N . GLU A 1 675 ? -12.396 18.342 -67.954 1.00 69.75 675 GLU A N 1
ATOM 5064 C CA . GLU A 1 675 ? -12.127 18.922 -69.281 1.00 69.75 675 GLU A CA 1
ATOM 5065 C C . GLU A 1 675 ? -11.093 18.097 -70.069 1.00 69.75 675 GLU A C 1
ATOM 5067 O O . GLU A 1 675 ? -11.256 17.866 -71.261 1.00 69.75 675 GLU A O 1
ATOM 5072 N N . ALA A 1 676 ? -10.036 17.589 -69.421 1.00 70.00 676 ALA A N 1
ATOM 5073 C CA . ALA A 1 676 ? -9.073 16.686 -70.061 1.00 70.00 676 ALA A CA 1
ATOM 5074 C C . ALA A 1 676 ? -9.626 15.263 -70.286 1.00 70.00 676 ALA A C 1
ATOM 5076 O O . ALA A 1 676 ? -9.141 14.547 -71.163 1.00 70.00 676 ALA A O 1
ATOM 5077 N N . ALA A 1 677 ? -10.622 14.830 -69.508 1.00 66.94 677 ALA A N 1
ATOM 5078 C CA . ALA A 1 677 ? -11.368 13.601 -69.764 1.00 66.94 677 ALA A CA 1
ATOM 5079 C C . ALA A 1 677 ? -12.430 13.809 -70.854 1.00 66.94 677 ALA A C 1
ATOM 5081 O O . ALA A 1 677 ? -12.607 12.921 -71.671 1.00 66.94 677 ALA A O 1
ATOM 5082 N N . GLU A 1 678 ? -13.055 14.983 -70.932 1.00 68.44 678 GLU A N 1
ATOM 5083 C CA . GLU A 1 678 ? -13.967 15.425 -71.986 1.00 68.44 678 GLU A CA 1
ATOM 5084 C C . GLU A 1 678 ? -13.219 15.591 -73.305 1.00 68.44 678 GLU A C 1
ATOM 5086 O O . GLU A 1 678 ? -13.706 15.134 -74.322 1.00 68.44 678 GLU A O 1
ATOM 5091 N N . GLN A 1 679 ? -11.988 16.110 -73.311 1.00 70.94 679 GLN A N 1
ATOM 5092 C CA . GLN A 1 679 ? -11.131 16.113 -74.503 1.00 70.94 679 GLN A CA 1
ATOM 5093 C C . GLN A 1 679 ? -10.775 14.693 -74.958 1.00 70.94 679 GLN A C 1
ATOM 5095 O O . GLN A 1 679 ? -10.756 14.437 -76.157 1.00 70.94 679 GLN A O 1
ATOM 5100 N N . ARG A 1 680 ? -10.571 13.744 -74.033 1.00 72.94 680 ARG A N 1
ATOM 5101 C CA . ARG A 1 680 ? -10.452 12.318 -74.389 1.00 72.94 680 ARG A CA 1
ATOM 5102 C C . ARG A 1 680 ? -11.781 11.718 -74.823 1.00 72.94 680 ARG A C 1
ATOM 5104 O O . ARG A 1 680 ? -11.771 10.835 -75.665 1.00 72.94 680 ARG A O 1
ATOM 5111 N N . VAL A 1 681 ? -12.913 12.177 -74.290 1.00 68.25 681 VAL A N 1
ATOM 5112 C CA . VAL A 1 681 ? -14.239 11.823 -74.807 1.00 68.25 681 VAL A CA 1
ATOM 5113 C C . VAL A 1 681 ? -14.408 12.393 -76.209 1.00 68.25 681 VAL A C 1
ATOM 5115 O O . VAL A 1 681 ? -14.898 11.654 -77.031 1.00 68.25 681 VAL A O 1
ATOM 5118 N N . VAL A 1 682 ? -13.889 13.578 -76.543 1.00 73.69 682 VAL A N 1
ATOM 5119 C CA . VAL A 1 682 ? -13.876 14.134 -77.908 1.00 73.69 682 VAL A CA 1
ATOM 5120 C C . VAL A 1 682 ? -12.922 13.355 -78.829 1.00 73.69 682 VAL A C 1
ATOM 5122 O O . VAL A 1 682 ? -13.270 13.057 -79.967 1.00 73.69 682 VAL A O 1
ATOM 5125 N N . GLU A 1 683 ? -11.745 12.927 -78.356 1.00 71.69 683 GLU A N 1
ATOM 5126 C CA . GLU A 1 683 ? -10.893 11.981 -79.101 1.00 71.69 683 GLU A CA 1
ATOM 5127 C C . GLU A 1 683 ? -11.593 10.627 -79.297 1.00 71.69 683 GLU A C 1
ATOM 5129 O O . GLU A 1 683 ? -11.498 10.025 -80.368 1.00 71.69 683 GLU A O 1
ATOM 5134 N N . HIS A 1 684 ? -12.326 10.151 -78.288 1.00 69.19 684 HIS A N 1
ATOM 5135 C CA . HIS A 1 684 ? -13.169 8.967 -78.385 1.00 69.19 684 HIS A CA 1
ATOM 5136 C C . HIS A 1 684 ? -14.434 9.216 -79.215 1.00 69.19 684 HIS A C 1
ATOM 5138 O O . HIS A 1 684 ? -14.919 8.261 -79.797 1.00 69.19 684 HIS A O 1
ATOM 5144 N N . GLU A 1 685 ? -14.931 10.446 -79.352 1.00 67.81 685 GLU A N 1
ATOM 5145 C CA . GLU A 1 685 ? -16.046 10.837 -80.220 1.00 67.81 685 GLU A CA 1
ATOM 5146 C C . GLU A 1 685 ? -15.586 10.867 -81.669 1.00 67.81 685 GLU A C 1
ATOM 5148 O O . GLU A 1 685 ? -16.320 10.389 -82.511 1.00 67.81 685 GLU A O 1
ATOM 5153 N N . VAL A 1 686 ? -14.351 11.287 -81.964 1.00 73.88 686 VAL A N 1
ATOM 5154 C CA . VAL A 1 686 ? -13.735 11.145 -83.299 1.00 73.88 686 VAL A CA 1
ATOM 5155 C C . VAL A 1 686 ? -13.389 9.680 -83.602 1.00 73.88 686 VAL A C 1
ATOM 5157 O O . VAL A 1 686 ? 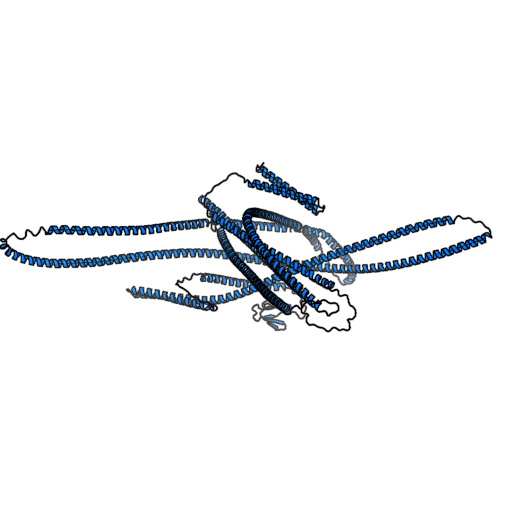-13.530 9.223 -84.736 1.00 73.88 686 VAL A O 1
ATOM 5160 N N . GLN A 1 687 ? -12.991 8.884 -82.600 1.00 66.56 687 GLN A N 1
ATOM 5161 C CA . GLN A 1 687 ? -12.903 7.425 -82.761 1.00 66.56 687 GLN A CA 1
ATOM 5162 C C . GLN A 1 687 ? -14.288 6.795 -82.944 1.00 66.56 687 GLN A C 1
ATOM 5164 O O . GLN A 1 687 ? -14.408 5.840 -83.703 1.00 66.56 687 GLN A O 1
ATOM 5169 N N . ILE A 1 688 ? -15.325 7.323 -82.291 1.00 66.56 688 ILE A N 1
ATOM 5170 C CA . ILE A 1 688 ? -16.721 6.930 -82.476 1.00 66.56 688 ILE A CA 1
ATOM 5171 C C . ILE A 1 688 ? -17.224 7.405 -83.838 1.00 66.56 688 ILE A C 1
ATOM 5173 O O . ILE A 1 688 ? -17.952 6.648 -84.445 1.00 66.56 688 ILE A O 1
ATOM 5177 N N . GLU A 1 689 ? -16.775 8.536 -84.380 1.00 69.31 689 GLU A N 1
ATOM 5178 C CA . GLU A 1 689 ? -17.105 9.043 -85.718 1.00 69.31 689 GLU A CA 1
ATOM 5179 C C . GLU A 1 689 ? -16.486 8.124 -86.787 1.00 69.31 689 GLU A C 1
ATOM 5181 O O . GLU A 1 689 ? -17.176 7.619 -87.669 1.00 69.31 689 GLU A O 1
ATOM 5186 N N . ALA A 1 690 ? -15.217 7.734 -86.613 1.00 66.62 690 ALA A N 1
ATOM 5187 C CA . ALA A 1 690 ? -14.565 6.698 -87.421 1.00 66.62 690 ALA A CA 1
ATOM 5188 C C . ALA A 1 690 ? -15.152 5.283 -87.206 1.00 66.62 690 ALA A C 1
ATOM 5190 O O . ALA A 1 690 ? -15.050 4.416 -88.080 1.00 66.62 690 ALA A O 1
ATOM 5191 N N . LEU A 1 691 ? -15.775 5.021 -86.051 1.00 61.25 691 LEU A N 1
ATOM 5192 C CA . LEU A 1 691 ? -16.609 3.841 -85.829 1.00 61.25 691 LEU A CA 1
ATOM 5193 C C . LEU A 1 691 ? -18.045 4.040 -86.338 1.00 61.25 691 LEU A C 1
ATOM 5195 O O . LEU A 1 691 ? -18.701 3.031 -86.515 1.00 61.25 691 LEU A O 1
ATOM 5199 N N . GLN A 1 692 ? -18.515 5.260 -86.616 1.00 57.47 692 GLN A N 1
ATOM 5200 C CA . GLN A 1 692 ? -19.857 5.625 -87.091 1.00 57.47 692 GLN A CA 1
ATOM 5201 C C . GLN A 1 692 ? -19.922 5.734 -88.608 1.00 57.47 692 GLN A C 1
ATOM 5203 O O . GLN A 1 692 ? -20.984 5.477 -89.149 1.00 57.47 692 GLN A O 1
ATOM 5208 N N . ASP A 1 693 ? -18.820 5.959 -89.322 1.00 65.44 693 ASP A N 1
ATOM 5209 C CA . ASP A 1 693 ? -18.721 5.541 -90.728 1.00 65.44 693 ASP A CA 1
ATOM 5210 C C . ASP A 1 693 ? -18.887 4.013 -90.796 1.00 65.44 693 ASP A C 1
ATOM 5212 O O . ASP A 1 693 ? -19.788 3.469 -91.435 1.00 65.44 693 ASP A O 1
ATOM 5216 N N . ARG A 1 694 ? -18.076 3.317 -89.993 1.00 56.59 694 ARG A N 1
ATOM 5217 C CA . ARG A 1 694 ? -18.031 1.853 -89.855 1.00 56.59 694 ARG A CA 1
ATOM 5218 C C . ARG A 1 694 ? -19.296 1.243 -89.229 1.00 56.59 694 ARG A C 1
ATOM 5220 O O . ARG A 1 694 ? -19.487 0.032 -89.312 1.00 56.59 694 ARG A O 1
ATOM 5227 N N . VAL A 1 695 ? -20.141 2.065 -88.606 1.00 57.59 695 VAL A N 1
ATOM 5228 C CA . VAL A 1 695 ? -21.457 1.718 -88.054 1.00 57.59 695 VAL A CA 1
ATOM 5229 C C . VAL A 1 695 ? -22.579 2.332 -88.886 1.00 57.59 695 VAL A C 1
ATOM 5231 O O . VAL A 1 695 ? -23.671 1.816 -88.818 1.00 57.59 695 VAL A O 1
ATOM 5234 N N . THR A 1 696 ? -22.351 3.267 -89.805 1.00 58.22 696 THR A N 1
ATOM 5235 C CA . THR A 1 696 ? -23.312 3.574 -90.883 1.00 58.22 696 THR A CA 1
ATOM 5236 C C . THR A 1 696 ? -23.318 2.428 -91.898 1.00 58.22 696 THR A C 1
ATOM 5238 O O . THR A 1 696 ? -24.382 2.012 -92.358 1.00 58.22 696 THR A O 1
ATOM 5241 N N . ASP A 1 697 ? -22.156 1.803 -92.130 1.00 53.59 697 ASP A N 1
ATOM 5242 C CA . ASP A 1 697 ? -22.053 0.491 -92.782 1.00 53.59 697 ASP A CA 1
ATOM 5243 C C . ASP A 1 697 ? -22.900 -0.590 -92.065 1.00 53.59 697 ASP A C 1
ATOM 5245 O O . ASP A 1 697 ? -23.513 -1.423 -92.736 1.00 53.59 697 ASP A O 1
ATOM 5249 N N . LEU A 1 698 ? -22.994 -0.576 -90.724 1.00 55.38 698 LEU A N 1
ATOM 5250 C CA . LEU A 1 698 ? -23.693 -1.610 -89.930 1.00 55.38 698 LEU A CA 1
ATOM 5251 C C . LEU A 1 698 ? -25.147 -1.271 -89.547 1.00 55.38 698 LEU A C 1
ATOM 5253 O O . LEU A 1 698 ? -25.964 -2.176 -89.478 1.00 55.38 698 LEU A O 1
ATOM 5257 N N . GLU A 1 699 ? -25.512 -0.011 -89.335 1.00 45.16 699 GLU A N 1
ATOM 5258 C CA . GLU A 1 699 ? -26.848 0.501 -88.969 1.00 45.16 699 GLU A CA 1
ATOM 5259 C C . GLU A 1 699 ? -27.630 1.004 -90.193 1.00 45.16 699 GLU A C 1
ATOM 5261 O O . GLU A 1 699 ? -28.806 1.358 -90.104 1.00 45.16 699 GLU A O 1
ATOM 5266 N N . SER A 1 700 ? -27.065 0.776 -91.383 1.00 52.34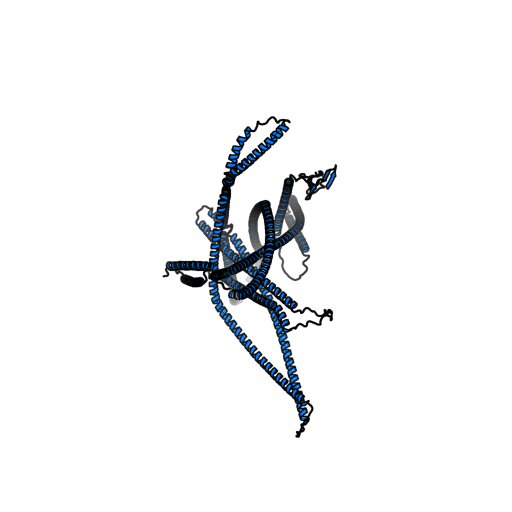 700 SER A N 1
ATOM 5267 C CA . SER A 1 700 ? -27.846 0.242 -92.503 1.00 52.34 700 SER A CA 1
ATOM 5268 C C . SER A 1 700 ? -28.722 -0.968 -92.088 1.00 52.34 700 SER A C 1
ATOM 5270 O O . SER A 1 700 ? -29.786 -1.175 -92.672 1.00 52.34 700 SER A O 1
ATOM 5272 N N . SER A 1 701 ? -28.347 -1.709 -91.027 1.00 44.56 701 SER A N 1
ATOM 5273 C CA . SER A 1 701 ? -29.198 -2.669 -90.298 1.00 44.56 701 SER A CA 1
ATOM 5274 C C . SER A 1 701 ? -29.940 -2.095 -89.072 1.00 44.56 701 SER A C 1
ATOM 5276 O O . SER A 1 701 ? -30.176 -2.801 -88.097 1.00 44.56 701 SER A O 1
ATOM 5278 N N . LEU A 1 702 ? -30.459 -0.865 -89.214 1.00 35.03 702 LEU A N 1
ATOM 5279 C CA . LEU A 1 702 ? -31.575 -0.287 -88.441 1.00 35.03 702 LEU A CA 1
ATOM 5280 C C . LEU A 1 702 ? -31.191 0.236 -87.034 1.00 35.03 702 LEU A C 1
ATOM 5282 O O . LEU A 1 702 ? -31.119 -0.509 -86.063 1.00 35.03 702 LEU A O 1
ATOM 5286 N N . ALA A 1 703 ? -30.966 1.544 -86.866 1.00 39.25 703 ALA A N 1
ATOM 5287 C CA . ALA A 1 703 ? -32.047 2.525 -86.663 1.00 39.25 703 ALA A CA 1
ATOM 5288 C C . ALA A 1 703 ? -33.139 1.986 -85.702 1.00 39.25 703 ALA A C 1
ATOM 5290 O O . ALA A 1 703 ? -34.055 1.286 -86.122 1.00 39.25 703 ALA A O 1
ATOM 5291 N N . VAL A 1 704 ? -33.119 2.259 -84.393 1.00 46.59 704 VAL A N 1
ATOM 5292 C CA . VAL A 1 704 ? -32.562 3.441 -83.697 1.00 46.59 704 VAL A CA 1
ATOM 5293 C C . VAL A 1 704 ? -33.164 4.749 -84.234 1.00 46.59 704 VAL A C 1
ATOM 5295 O O . VAL A 1 704 ? -32.493 5.751 -84.458 1.00 46.59 704 VAL A O 1
ATOM 5298 N N . ALA A 1 705 ? -34.483 4.734 -84.434 1.00 39.38 705 ALA A N 1
ATOM 5299 C CA . ALA A 1 705 ? -35.276 5.948 -84.283 1.00 39.38 705 ALA A CA 1
ATOM 5300 C C . ALA A 1 705 ? -35.332 6.350 -82.793 1.00 39.38 705 ALA A C 1
ATOM 5302 O O . ALA A 1 705 ? -35.225 5.491 -81.921 1.00 39.38 705 ALA A O 1
ATOM 5303 N N . GLU A 1 706 ? -35.542 7.643 -82.528 1.00 37.41 706 GLU A N 1
ATOM 5304 C CA . GLU A 1 706 ? -35.994 8.209 -81.240 1.00 37.41 706 GLU A CA 1
ATOM 5305 C C . GLU A 1 706 ? -35.106 7.820 -80.032 1.00 37.41 706 GLU A C 1
ATOM 5307 O O . GLU A 1 706 ? -35.452 6.971 -79.216 1.00 37.41 706 GLU A O 1
ATOM 5312 N N . THR A 1 707 ? -33.902 8.366 -79.829 1.00 44.09 707 THR A N 1
ATOM 5313 C CA . THR A 1 707 ? -33.479 9.784 -79.880 1.00 44.09 707 THR A CA 1
ATOM 5314 C C . THR A 1 707 ? -34.387 10.803 -79.163 1.00 44.09 707 THR A C 1
ATOM 5316 O O . THR A 1 707 ? -35.509 11.085 -79.562 1.00 44.09 707 THR A O 1
ATOM 5319 N N . ALA A 1 708 ? -33.794 11.454 -78.155 1.00 42.06 708 ALA A N 1
ATOM 5320 C CA . ALA A 1 708 ? -33.918 12.890 -77.875 1.00 42.06 708 ALA A CA 1
ATOM 5321 C C . ALA A 1 708 ? -35.313 13.509 -77.601 1.00 42.06 708 ALA A C 1
ATOM 5323 O O . ALA A 1 708 ? -35.762 14.396 -78.321 1.00 42.06 708 ALA A O 1
ATOM 5324 N N . SER A 1 709 ? -35.920 13.190 -76.446 1.00 41.62 709 SER A N 1
ATOM 5325 C CA . SER A 1 709 ? -36.979 14.039 -75.848 1.00 41.62 709 SER A CA 1
ATOM 5326 C C . SER A 1 709 ? -36.736 14.472 -74.388 1.00 41.62 709 SER A C 1
ATOM 5328 O O . SER A 1 709 ? -37.475 15.322 -73.891 1.00 41.62 709 SER A O 1
ATOM 5330 N N . GLN A 1 710 ? -35.747 13.917 -73.671 1.00 48.28 710 GLN A N 1
ATOM 5331 C CA . GLN A 1 710 ? -35.625 14.104 -72.207 1.00 48.28 710 GLN A CA 1
ATOM 5332 C C . GLN A 1 710 ? -34.394 14.902 -71.725 1.00 48.28 710 GLN A C 1
ATOM 5334 O O . GLN A 1 710 ? -34.353 15.277 -70.555 1.00 48.28 710 GLN A O 1
ATOM 5339 N N . ALA A 1 711 ? -33.438 15.235 -72.602 1.00 46.50 711 ALA A N 1
ATOM 5340 C CA . ALA A 1 711 ? -32.181 15.902 -72.219 1.00 46.50 711 ALA A CA 1
ATOM 5341 C C . ALA A 1 711 ? -32.361 17.311 -71.606 1.00 46.50 711 ALA A C 1
ATOM 5343 O O . ALA A 1 711 ? -31.605 17.698 -70.719 1.00 46.50 711 ALA A O 1
ATOM 5344 N N . SER A 1 712 ? -33.420 18.039 -71.988 1.00 49.12 712 SER A N 1
ATOM 5345 C CA . SER A 1 712 ? -33.733 19.416 -71.543 1.00 49.12 712 SER A CA 1
ATOM 5346 C C . SER A 1 712 ? -33.961 19.596 -70.024 1.00 49.12 712 SER A C 1
ATOM 5348 O O . SER A 1 712 ? -34.305 20.694 -69.589 1.00 49.12 712 SER A O 1
ATOM 5350 N N . ARG A 1 713 ? -33.836 18.542 -69.206 1.00 48.69 713 ARG A N 1
ATOM 5351 C CA . ARG A 1 713 ? -34.016 18.593 -67.743 1.00 48.69 713 ARG A CA 1
ATOM 5352 C C . ARG A 1 713 ? -32.708 18.523 -66.942 1.00 48.69 713 ARG A C 1
ATOM 5354 O O . ARG A 1 713 ? -32.763 18.719 -65.734 1.00 48.69 713 ARG A O 1
ATOM 5361 N N . GLY A 1 714 ? -31.563 18.248 -67.577 1.00 55.34 714 GLY A N 1
ATOM 5362 C CA . GLY A 1 714 ? -30.281 18.070 -66.877 1.00 55.34 714 GLY A CA 1
ATOM 5363 C C . GLY A 1 714 ? -29.665 19.375 -66.358 1.00 55.34 714 GLY A C 1
ATOM 5364 O O . GLY A 1 714 ? -29.390 19.507 -65.168 1.00 55.34 714 GLY A O 1
ATOM 5365 N N . GLU A 1 715 ? -29.514 20.367 -67.237 1.00 51.88 715 GLU A N 1
ATOM 5366 C CA . GLU A 1 715 ? -28.730 21.597 -67.001 1.00 51.88 715 GLU A CA 1
ATOM 5367 C C . GLU A 1 715 ? -29.217 22.437 -65.800 1.00 51.88 715 GLU A C 1
ATOM 5369 O O . GLU A 1 715 ? -28.447 23.163 -65.169 1.00 51.88 715 GLU A O 1
ATOM 5374 N N . SER A 1 716 ? -30.499 22.316 -65.435 1.00 49.75 716 SER A N 1
ATOM 5375 C CA . SER A 1 716 ? -31.087 23.017 -64.282 1.00 49.75 716 SER A CA 1
ATOM 5376 C C . SER A 1 716 ? -30.711 22.416 -62.920 1.00 49.75 716 SER A C 1
ATOM 5378 O O . SER A 1 716 ? -30.865 23.093 -61.907 1.00 49.75 716 SER A O 1
ATOM 5380 N N . ALA A 1 717 ? -30.237 21.167 -62.866 1.00 56.22 717 ALA A N 1
ATOM 5381 C CA . ALA A 1 717 ? -29.842 20.515 -61.613 1.00 56.22 717 ALA A CA 1
ATOM 5382 C C . ALA A 1 717 ? -28.376 20.806 -61.240 1.00 56.22 717 ALA A C 1
ATOM 5384 O O . ALA A 1 717 ? -28.031 20.950 -60.067 1.00 56.22 717 ALA A O 1
ATOM 5385 N N . GLU A 1 718 ? -27.505 20.922 -62.241 1.00 57.62 718 GLU A N 1
ATOM 5386 C CA . GLU A 1 718 ? -26.053 20.962 -62.042 1.00 57.62 718 GLU A CA 1
ATOM 5387 C C . GLU A 1 718 ? -25.550 22.291 -61.449 1.00 57.62 718 GLU A C 1
ATOM 5389 O O . GLU A 1 718 ? -24.582 22.328 -60.687 1.00 57.62 718 GLU A O 1
ATOM 5394 N N . THR A 1 719 ? -26.245 23.392 -61.746 1.00 59.28 719 THR A N 1
ATOM 5395 C CA . THR A 1 719 ? -25.957 24.720 -61.175 1.00 59.28 719 THR A CA 1
ATOM 5396 C C . THR A 1 719 ? -26.299 24.815 -59.686 1.00 59.28 719 THR A C 1
ATOM 5398 O O . THR A 1 719 ? -25.655 25.577 -58.964 1.00 59.28 719 THR A O 1
ATOM 5401 N N . ILE A 1 720 ? -27.253 24.010 -59.205 1.00 57.00 720 ILE A N 1
ATOM 5402 C CA . ILE A 1 720 ? -27.578 23.891 -57.777 1.00 57.00 720 ILE A CA 1
ATOM 5403 C C . ILE A 1 720 ? -26.479 23.086 -57.075 1.00 57.00 720 ILE A C 1
ATOM 5405 O O . ILE A 1 720 ? -25.893 23.575 -56.111 1.00 57.00 720 ILE A O 1
ATOM 5409 N N . ALA A 1 721 ? -26.117 21.920 -57.621 1.00 65.12 721 ALA A N 1
ATOM 5410 C CA . ALA A 1 721 ? -25.072 21.061 -57.064 1.00 65.12 721 ALA A CA 1
ATOM 5411 C C . ALA A 1 721 ? -23.724 21.788 -56.900 1.00 65.12 721 ALA A C 1
ATOM 5413 O O . ALA A 1 721 ? -23.064 21.625 -55.880 1.00 65.12 721 ALA A O 1
ATOM 5414 N N . LYS A 1 722 ? -23.335 22.650 -57.851 1.00 67.69 722 LYS A N 1
ATOM 5415 C CA . LYS A 1 722 ? -22.093 23.445 -57.772 1.00 67.69 722 LYS A CA 1
ATOM 5416 C C . LYS A 1 722 ? -22.133 24.545 -56.700 1.00 67.69 722 LYS A C 1
ATOM 5418 O O . LYS A 1 722 ? -21.092 24.902 -56.155 1.00 67.69 722 LYS A O 1
ATOM 5423 N N . LEU A 1 723 ? -23.312 25.070 -56.352 1.00 58.78 723 LEU A N 1
ATOM 5424 C CA . LEU A 1 723 ? -23.473 25.963 -55.196 1.00 58.78 723 LEU A CA 1
ATOM 5425 C C . LEU A 1 723 ? -23.524 25.190 -53.875 1.00 58.78 723 LEU A C 1
ATOM 5427 O O . LEU A 1 723 ? -23.075 25.716 -52.858 1.00 58.78 723 LEU A O 1
ATOM 5431 N N . GLU A 1 724 ? -24.017 23.951 -53.883 1.00 64.25 724 GLU A N 1
ATOM 5432 C CA . GLU A 1 724 ? -24.001 23.067 -52.718 1.00 64.25 724 GLU A CA 1
ATOM 5433 C C . GLU A 1 724 ? -22.610 22.525 -52.419 1.00 64.25 724 GLU A C 1
ATOM 5435 O O . GLU A 1 724 ? -22.227 22.603 -51.257 1.00 64.25 724 GLU A O 1
ATOM 5440 N N . THR A 1 725 ? -21.819 22.092 -53.414 1.00 68.38 725 THR A N 1
ATOM 5441 C CA . THR A 1 725 ? -20.384 21.848 -53.204 1.00 68.38 725 THR A CA 1
ATOM 5442 C C . THR A 1 725 ? -19.740 23.136 -52.749 1.00 68.38 725 THR A C 1
ATOM 5444 O O . THR A 1 725 ? -19.166 23.128 -51.681 1.00 68.38 725 THR A O 1
ATOM 5447 N N . HIS A 1 726 ? -19.945 24.285 -53.406 1.00 60.41 726 HIS A N 1
ATOM 5448 C CA . HIS A 1 726 ? -19.351 25.520 -52.900 1.00 60.41 726 HIS A CA 1
ATOM 5449 C C . HIS A 1 726 ? -19.746 25.848 -51.446 1.00 60.41 726 HIS A C 1
ATOM 5451 O O . HIS A 1 726 ? -18.882 26.294 -50.692 1.00 60.41 726 HIS A O 1
ATOM 5457 N N . LEU A 1 727 ? -20.987 25.656 -50.990 1.00 53.78 727 LEU A N 1
ATOM 5458 C CA . LEU A 1 727 ? -21.350 25.901 -49.585 1.00 53.78 727 LEU A CA 1
ATOM 5459 C C . LEU A 1 727 ? -20.747 24.821 -48.679 1.00 53.78 727 LEU A C 1
ATOM 5461 O O . LEU A 1 727 ? -20.059 25.172 -47.727 1.00 53.78 727 LEU A O 1
ATOM 5465 N N . ALA A 1 728 ? -20.867 23.546 -49.052 1.00 63.84 728 ALA A N 1
ATOM 5466 C CA . ALA A 1 728 ? -20.076 22.403 -48.591 1.00 63.84 728 ALA A CA 1
ATOM 5467 C C . ALA A 1 728 ? -18.602 22.465 -49.061 1.00 63.84 728 ALA A C 1
ATOM 5469 O O . ALA A 1 728 ? -18.043 21.436 -49.394 1.00 63.84 728 ALA A O 1
ATOM 5470 N N . GLU A 1 729 ? -18.014 23.671 -49.121 1.00 65.50 729 GLU A N 1
ATOM 5471 C CA . GLU A 1 729 ? -16.631 24.025 -49.501 1.00 65.50 729 GLU A CA 1
ATOM 5472 C C . GLU A 1 729 ? -16.223 25.416 -48.949 1.00 65.50 729 GLU A C 1
ATOM 5474 O O . GLU A 1 729 ? -15.056 25.722 -48.777 1.00 65.50 729 GLU A O 1
ATOM 5479 N N . LEU A 1 730 ? -17.168 26.260 -48.529 1.00 53.75 730 LEU A N 1
ATOM 5480 C CA . LEU A 1 730 ? -17.014 26.966 -47.258 1.00 53.75 730 LEU A CA 1
ATOM 5481 C C . LEU A 1 730 ? -17.682 26.111 -46.180 1.00 53.75 730 LEU A C 1
ATOM 5483 O O . LEU A 1 730 ? -18.421 26.625 -45.345 1.00 53.75 730 LEU A O 1
ATOM 5487 N N . LYS A 1 731 ? -17.332 24.809 -46.157 1.00 59.22 731 LYS A N 1
ATOM 5488 C CA . LYS A 1 731 ? -17.618 23.899 -45.046 1.00 59.22 731 LYS A CA 1
ATOM 5489 C C . LYS A 1 731 ? -16.507 22.883 -44.629 1.00 59.22 731 LYS A C 1
ATOM 5491 O O . LYS A 1 731 ? -16.875 21.776 -44.273 1.00 59.22 731 LYS A O 1
ATOM 5496 N N . GLN A 1 732 ? -15.198 23.240 -44.493 1.00 60.38 732 GLN A N 1
ATOM 5497 C CA . GLN A 1 732 ? -14.181 22.545 -43.610 1.00 60.38 732 GLN A CA 1
ATOM 5498 C C . GLN A 1 732 ? -13.071 23.400 -42.840 1.00 60.38 732 GLN A C 1
ATOM 5500 O O . GLN A 1 732 ? -11.921 23.020 -42.723 1.00 60.38 732 GLN A O 1
ATOM 5505 N N . ALA A 1 733 ? -13.422 24.557 -42.243 1.00 54.59 733 ALA A N 1
ATOM 5506 C CA . ALA A 1 733 ? -12.852 25.481 -41.200 1.00 54.59 733 ALA A CA 1
ATOM 5507 C C . ALA A 1 733 ? -13.834 26.135 -40.143 1.00 54.59 733 ALA A C 1
ATOM 5509 O O . ALA A 1 733 ? -13.498 27.129 -39.514 1.00 54.59 733 ALA A O 1
ATOM 5510 N N . SER A 1 734 ? -14.963 25.475 -39.868 1.00 46.22 734 SER A N 1
ATOM 5511 C CA . SER A 1 734 ? -15.712 25.079 -38.656 1.00 46.22 734 SER A CA 1
ATOM 5512 C C . SER A 1 734 ? -15.908 23.526 -38.132 1.00 46.22 734 SER A C 1
ATOM 5514 O O . SER A 1 734 ? -17.037 23.109 -38.270 1.00 46.22 734 SER A O 1
ATOM 5516 N N . GLY A 1 735 ? -15.126 22.523 -37.532 1.00 62.84 735 GLY A N 1
ATOM 5517 C CA . GLY A 1 735 ? -13.885 22.199 -36.625 1.00 62.84 735 GLY A CA 1
ATOM 5518 C C . GLY A 1 735 ? -12.281 21.905 -36.694 1.00 62.84 735 GLY A C 1
ATOM 5519 O O . GLY A 1 735 ? -11.963 20.735 -36.548 1.00 62.84 735 GLY A O 1
ATOM 5520 N N . LYS A 1 736 ? -11.273 22.831 -36.827 1.00 60.94 736 LYS A N 1
ATOM 5521 C CA . LYS A 1 736 ? -9.826 22.672 -37.289 1.00 60.94 736 LYS A CA 1
ATOM 5522 C C . LYS A 1 736 ? -8.817 23.810 -36.992 1.00 60.94 736 LYS A C 1
ATOM 5524 O O . LYS A 1 736 ? -7.779 23.579 -36.408 1.00 60.94 736 LYS A O 1
ATOM 5529 N N . GLY A 1 737 ? -9.100 25.077 -37.312 1.00 58.34 737 GLY A N 1
ATOM 5530 C CA . GLY A 1 737 ? -8.525 26.249 -36.616 1.00 58.34 737 GLY A CA 1
ATOM 5531 C C . GLY A 1 737 ? -8.853 26.270 -35.113 1.00 58.34 737 GLY A C 1
ATOM 5532 O O . GLY A 1 737 ? -8.383 27.132 -34.390 1.00 58.34 737 GLY A O 1
ATOM 5533 N N . GLY A 1 738 ? -9.640 25.288 -34.687 1.00 64.88 738 GLY A N 1
ATOM 5534 C CA . GLY A 1 738 ? -10.056 24.903 -33.366 1.00 64.88 738 GLY A CA 1
ATOM 5535 C C . GLY A 1 738 ? -9.705 23.448 -33.082 1.00 64.88 738 GLY A C 1
ATOM 5536 O O . GLY A 1 738 ? -9.694 23.095 -31.931 1.00 64.88 738 GLY A O 1
ATOM 5537 N N . GLU A 1 739 ? -9.235 22.636 -34.034 1.00 64.00 739 GLU A N 1
ATOM 5538 C CA . GLU A 1 739 ? -8.144 21.722 -33.664 1.00 64.00 739 GLU A CA 1
ATOM 5539 C C . GLU A 1 739 ? -6.941 22.576 -33.224 1.00 64.00 739 GLU A C 1
ATOM 5541 O O . GLU A 1 739 ? -6.382 22.293 -32.188 1.00 64.00 739 GLU A O 1
ATOM 5546 N N . ILE A 1 740 ? -6.643 23.720 -33.865 1.00 67.25 740 ILE A N 1
ATOM 5547 C CA . ILE A 1 740 ? -5.618 24.686 -33.412 1.00 67.25 740 ILE A CA 1
ATOM 5548 C C . ILE A 1 740 ? -6.008 25.421 -32.113 1.00 67.25 740 ILE A C 1
ATOM 5550 O O . ILE A 1 740 ? -5.170 25.522 -31.227 1.00 67.25 740 ILE A O 1
ATOM 5554 N N . ILE A 1 741 ? -7.233 25.942 -31.950 1.00 66.75 741 ILE A N 1
ATOM 5555 C CA . ILE A 1 741 ? -7.660 26.546 -30.667 1.00 66.75 741 ILE A CA 1
ATOM 5556 C C . ILE A 1 741 ? -7.873 25.480 -29.576 1.00 66.75 741 ILE A C 1
ATOM 5558 O O . ILE A 1 741 ? -7.552 25.777 -28.431 1.00 66.75 741 ILE A O 1
ATOM 5562 N N . ALA A 1 742 ? -8.279 24.243 -29.884 1.00 69.88 742 ALA A N 1
ATOM 5563 C CA . ALA A 1 742 ? -8.299 23.152 -28.905 1.00 69.88 742 ALA A CA 1
ATOM 5564 C C . ALA A 1 742 ? -6.882 22.694 -28.557 1.00 69.88 742 ALA A C 1
ATOM 5566 O O . ALA A 1 742 ? -6.627 22.473 -27.389 1.00 69.88 742 ALA A O 1
ATOM 5567 N N . ASP A 1 743 ? -5.948 22.643 -29.508 1.00 72.06 743 ASP A N 1
ATOM 5568 C CA . ASP A 1 743 ? -4.519 22.398 -29.272 1.00 72.06 743 ASP A CA 1
ATOM 5569 C C . ASP A 1 743 ? -3.883 23.503 -28.433 1.00 72.06 743 ASP A C 1
ATOM 5571 O O . ASP A 1 743 ? -2.995 23.241 -27.630 1.00 72.06 743 ASP A O 1
ATOM 5575 N N . LEU A 1 744 ? -4.278 24.758 -28.651 1.00 70.75 744 LEU A N 1
ATOM 5576 C CA . LEU A 1 744 ? -3.835 25.880 -27.832 1.00 70.75 744 LEU A CA 1
ATOM 5577 C C . LEU A 1 744 ? -4.515 25.850 -26.462 1.00 70.75 744 LEU A C 1
ATOM 5579 O O . LEU A 1 744 ? -3.867 26.194 -25.484 1.00 70.75 744 LEU A O 1
ATOM 5583 N N . ARG A 1 745 ? -5.768 25.389 -26.362 1.00 73.44 745 ARG A N 1
ATOM 5584 C CA . ARG A 1 745 ? -6.461 25.166 -25.088 1.00 73.44 745 ARG A CA 1
ATOM 5585 C C . ARG A 1 745 ? -5.847 24.012 -24.315 1.00 73.44 745 ARG A C 1
ATOM 5587 O O . ARG A 1 745 ? -5.519 24.247 -23.173 1.00 73.44 745 ARG A O 1
ATOM 5594 N N . THR A 1 746 ? -5.576 22.853 -24.912 1.00 78.62 746 THR A N 1
ATOM 5595 C CA . THR A 1 746 ? -4.890 21.734 -24.247 1.00 78.62 746 THR A CA 1
ATOM 5596 C C . THR A 1 746 ? -3.453 22.086 -23.894 1.00 78.62 746 THR A C 1
ATOM 5598 O O . THR A 1 746 ? -3.003 21.718 -22.819 1.00 78.62 746 THR A O 1
ATOM 5601 N N . LYS A 1 747 ? -2.745 22.874 -24.715 1.00 77.31 747 LYS A N 1
ATOM 5602 C CA . LYS A 1 747 ? -1.433 23.429 -24.334 1.00 77.31 747 LYS A CA 1
ATOM 5603 C C . LYS A 1 747 ? -1.537 24.467 -23.215 1.00 77.31 747 LYS A C 1
ATOM 5605 O O . LYS A 1 747 ? -0.616 24.537 -22.416 1.00 77.31 747 LYS A O 1
ATOM 5610 N N . ILE A 1 748 ? -2.620 25.241 -23.120 1.00 74.44 748 ILE A N 1
ATOM 5611 C CA . ILE A 1 748 ? -2.882 26.128 -21.975 1.00 74.44 748 ILE A CA 1
ATOM 5612 C C . ILE A 1 748 ? -3.266 25.304 -20.742 1.00 74.44 748 ILE A C 1
ATOM 5614 O O . ILE A 1 748 ? -2.648 25.505 -19.713 1.00 74.44 748 ILE A O 1
ATOM 5618 N N . ASP A 1 749 ? -4.159 24.318 -20.847 1.00 75.38 749 ASP A N 1
ATOM 5619 C CA . ASP A 1 749 ? -4.522 23.382 -19.777 1.00 75.38 749 ASP A CA 1
ATOM 5620 C C . ASP A 1 749 ? -3.287 22.645 -19.247 1.00 75.38 749 ASP A C 1
ATOM 5622 O O . ASP A 1 749 ? -3.135 22.491 -18.045 1.00 75.38 749 ASP A O 1
ATOM 5626 N N . ASP A 1 750 ? -2.396 22.179 -20.125 1.00 77.88 750 ASP A N 1
ATOM 5627 C CA . ASP A 1 750 ? -1.172 21.478 -19.735 1.00 77.88 750 ASP A CA 1
ATOM 5628 C C . ASP A 1 750 ? -0.097 22.440 -19.215 1.00 77.88 750 ASP A C 1
ATOM 5630 O O . ASP A 1 750 ? 0.708 22.039 -18.381 1.00 77.88 750 ASP A O 1
ATOM 5634 N N . LEU A 1 751 ? -0.075 23.708 -19.642 1.00 75.12 751 LEU A N 1
ATOM 5635 C CA . LEU A 1 751 ? 0.767 24.740 -19.025 1.00 75.12 751 LEU A CA 1
ATOM 5636 C C . LEU A 1 751 ? 0.207 25.210 -17.676 1.00 75.12 751 LEU A C 1
ATOM 5638 O O . LEU A 1 751 ? 0.994 25.509 -16.788 1.00 75.12 751 LEU A O 1
ATOM 5642 N N . GLU A 1 752 ? -1.111 25.234 -17.492 1.00 79.94 752 GLU A N 1
ATOM 5643 C CA . GLU A 1 752 ? -1.794 25.549 -16.234 1.00 79.94 752 GLU A CA 1
ATOM 5644 C C . GLU A 1 752 ? -1.697 24.380 -15.250 1.00 79.94 752 GLU A C 1
ATOM 5646 O O . GLU A 1 752 ? -1.423 24.619 -14.079 1.00 79.94 752 GLU A O 1
ATOM 5651 N N . LYS A 1 753 ? -1.791 23.123 -15.712 1.00 81.00 753 LYS A N 1
ATOM 5652 C CA . LYS A 1 753 ? -1.412 21.933 -14.931 1.00 81.00 753 LYS A CA 1
ATOM 5653 C C . LYS A 1 753 ? 0.054 21.985 -14.546 1.00 81.00 753 LYS A C 1
ATOM 5655 O O . LYS A 1 753 ? 0.332 21.889 -13.367 1.00 81.00 753 LYS A O 1
ATOM 5660 N N . ARG A 1 754 ? 0.980 22.221 -15.483 1.00 78.38 754 ARG A N 1
ATOM 5661 C CA . ARG A 1 754 ? 2.415 22.341 -15.161 1.00 78.38 754 ARG A CA 1
ATOM 5662 C C . ARG A 1 754 ? 2.714 23.519 -14.247 1.00 78.38 754 ARG A C 1
ATOM 5664 O O . ARG A 1 754 ? 3.650 23.442 -13.465 1.00 78.38 754 ARG A O 1
ATOM 5671 N N . LEU A 1 755 ? 1.941 24.602 -14.315 1.00 74.69 755 LEU A N 1
ATOM 5672 C CA . LEU A 1 755 ? 2.040 25.699 -13.356 1.00 74.69 755 LEU A CA 1
ATOM 5673 C C . LEU A 1 755 ? 1.500 25.269 -11.988 1.00 74.69 755 LEU A C 1
ATOM 5675 O O . LEU A 1 755 ? 2.139 25.569 -10.991 1.00 74.69 755 LEU A O 1
ATOM 5679 N N . ALA A 1 756 ? 0.373 24.553 -11.937 1.00 74.50 756 ALA A N 1
ATOM 5680 C CA . ALA A 1 756 ? -0.220 24.027 -10.710 1.00 74.50 756 ALA A CA 1
ATOM 5681 C C . ALA A 1 756 ? 0.689 22.983 -10.040 1.00 74.50 756 ALA A C 1
ATOM 5683 O O . ALA A 1 756 ? 0.939 23.098 -8.845 1.00 74.50 756 ALA A O 1
ATOM 5684 N N . GLU A 1 757 ? 1.239 22.046 -10.816 1.00 79.81 757 GLU A N 1
ATOM 5685 C CA . GLU A 1 757 ? 2.308 21.104 -10.470 1.00 79.81 757 GLU A CA 1
ATOM 5686 C C . GLU A 1 757 ? 3.521 21.881 -9.956 1.00 79.81 757 GLU A C 1
ATOM 5688 O O . GLU A 1 757 ? 3.825 21.773 -8.784 1.00 79.81 757 GLU A O 1
ATOM 5693 N N . VAL A 1 758 ? 4.116 22.807 -10.716 1.00 80.31 758 VAL A N 1
ATOM 5694 C CA . VAL A 1 758 ? 5.266 23.602 -10.232 1.00 80.31 758 VAL A CA 1
ATOM 5695 C C . VAL A 1 758 ? 4.940 24.452 -8.992 1.00 80.31 758 VAL A C 1
ATOM 5697 O O . VAL A 1 758 ? 5.825 24.679 -8.169 1.00 80.31 758 VAL A O 1
ATOM 5700 N N . THR A 1 759 ? 3.703 24.925 -8.793 1.00 78.81 759 THR A N 1
ATOM 5701 C CA . THR A 1 759 ? 3.314 25.567 -7.523 1.00 78.81 759 THR A CA 1
ATOM 5702 C C . THR A 1 759 ? 3.139 24.570 -6.387 1.00 78.81 759 THR A C 1
ATOM 5704 O O . THR A 1 759 ? 3.508 24.901 -5.264 1.00 78.81 759 THR A O 1
ATOM 5707 N N . ARG A 1 760 ? 2.632 23.367 -6.674 1.00 80.38 760 ARG A N 1
ATOM 5708 C CA . ARG A 1 760 ? 2.496 22.262 -5.730 1.00 80.38 760 ARG A CA 1
ATOM 5709 C C . ARG A 1 760 ? 3.875 21.755 -5.334 1.00 80.38 760 ARG A C 1
ATOM 5711 O O . ARG A 1 760 ? 4.187 21.839 -4.164 1.00 80.38 760 ARG A O 1
ATOM 5718 N N . ASP A 1 761 ? 4.729 21.388 -6.280 1.00 76.75 761 ASP A N 1
ATOM 5719 C CA . ASP A 1 761 ? 6.132 21.019 -6.086 1.00 76.75 761 ASP A CA 1
ATOM 5720 C C . ASP A 1 761 ? 6.891 22.096 -5.299 1.00 76.75 761 ASP A C 1
ATOM 5722 O O . ASP A 1 761 ? 7.670 21.780 -4.410 1.00 76.75 761 ASP A O 1
ATOM 5726 N N . ARG A 1 762 ? 6.655 23.389 -5.579 1.00 79.56 762 ARG A N 1
ATOM 5727 C CA . ARG A 1 762 ? 7.250 24.505 -4.821 1.00 79.56 762 ARG A CA 1
ATOM 5728 C C . ARG A 1 762 ? 6.735 24.573 -3.387 1.00 79.56 762 ARG A C 1
ATOM 5730 O O . ARG A 1 762 ? 7.512 24.903 -2.496 1.00 79.56 762 ARG A O 1
ATOM 5737 N N . ASP A 1 763 ? 5.446 24.353 -3.160 1.00 77.94 763 ASP A N 1
ATOM 5738 C CA . ASP A 1 763 ? 4.843 24.484 -1.833 1.00 77.94 763 ASP A CA 1
ATOM 5739 C C . ASP A 1 763 ? 5.032 23.206 -0.994 1.00 77.94 763 ASP A C 1
ATOM 5741 O O . ASP A 1 763 ? 5.333 23.315 0.188 1.00 77.94 763 ASP A O 1
ATOM 5745 N N . GLU A 1 764 ? 5.064 22.023 -1.610 1.00 78.00 764 GLU A N 1
ATOM 5746 C CA . GLU A 1 764 ? 5.586 20.772 -1.049 1.00 78.00 764 GLU A CA 1
ATOM 5747 C C . GLU A 1 764 ? 7.091 20.878 -0.773 1.00 78.00 764 GLU A C 1
ATOM 5749 O O . GLU A 1 764 ? 7.532 20.452 0.287 1.00 78.00 764 GLU A O 1
ATOM 5754 N N . ALA A 1 765 ? 7.887 21.525 -1.634 1.00 68.56 765 ALA A N 1
ATOM 5755 C CA . ALA A 1 765 ? 9.294 21.822 -1.348 1.00 68.56 765 ALA A CA 1
ATOM 5756 C C . ALA A 1 765 ? 9.469 22.887 -0.253 1.00 68.56 765 ALA A C 1
ATOM 5758 O O . ALA A 1 765 ? 10.489 22.889 0.427 1.00 68.56 765 ALA A O 1
ATOM 5759 N N . ARG A 1 766 ? 8.493 23.779 -0.035 1.00 75.75 766 ARG A N 1
ATOM 5760 C CA . ARG A 1 766 ? 8.471 24.708 1.111 1.00 75.75 766 ARG A CA 1
ATOM 5761 C C . ARG A 1 766 ? 8.028 24.022 2.391 1.00 75.75 766 ARG A C 1
ATOM 5763 O O . ARG A 1 766 ? 8.567 24.351 3.439 1.00 75.75 766 ARG A O 1
ATOM 5770 N N . GLU A 1 767 ? 7.100 23.074 2.328 1.00 76.19 767 GLU A N 1
ATOM 5771 C CA . GLU A 1 767 ? 6.786 22.210 3.461 1.00 76.19 767 GLU A CA 1
ATOM 5772 C C . GLU A 1 767 ? 7.947 21.273 3.777 1.00 76.19 767 GLU A C 1
ATOM 5774 O O . GLU A 1 767 ? 8.254 21.104 4.944 1.00 76.19 767 GLU A O 1
ATOM 5779 N N . ALA A 1 768 ? 8.637 20.721 2.780 1.00 73.25 768 ALA A N 1
ATOM 5780 C CA . ALA A 1 768 ? 9.856 19.944 2.970 1.00 73.25 768 ALA A CA 1
ATOM 5781 C C . ALA A 1 768 ? 11.000 20.822 3.493 1.00 73.25 768 ALA A C 1
ATOM 5783 O O . ALA A 1 768 ? 11.752 20.374 4.348 1.00 73.25 768 ALA A O 1
ATOM 5784 N N . LEU A 1 769 ? 11.109 22.087 3.069 1.00 67.00 769 LEU A N 1
ATOM 5785 C CA . LEU A 1 769 ? 12.043 23.040 3.675 1.00 67.00 769 LEU A CA 1
ATOM 5786 C C . LEU A 1 769 ? 11.643 23.370 5.122 1.00 67.00 769 LEU A C 1
ATOM 5788 O O . LEU A 1 769 ? 12.513 23.450 5.976 1.00 67.00 769 LEU A O 1
ATOM 5792 N N . ARG A 1 770 ? 10.343 23.512 5.421 1.00 77.50 770 ARG A N 1
ATOM 5793 C CA . ARG A 1 770 ? 9.847 23.744 6.786 1.00 77.50 770 ARG A CA 1
ATOM 5794 C C . ARG A 1 770 ? 10.121 22.535 7.679 1.00 77.50 770 ARG A C 1
ATOM 5796 O O . ARG A 1 770 ? 10.767 22.711 8.705 1.00 77.50 770 ARG A O 1
ATOM 5803 N N . ARG A 1 771 ? 9.726 21.332 7.244 1.00 75.25 771 ARG A N 1
ATOM 5804 C CA . ARG A 1 771 ? 10.016 20.044 7.889 1.00 75.25 771 ARG A CA 1
ATOM 5805 C C . ARG A 1 771 ? 11.517 19.893 8.099 1.00 75.25 771 ARG A C 1
ATOM 5807 O O . ARG A 1 771 ? 11.926 19.819 9.240 1.00 75.25 771 ARG A O 1
ATOM 5814 N N . THR A 1 772 ? 12.356 20.045 7.073 1.00 74.31 772 THR A N 1
ATOM 5815 C CA . THR A 1 772 ? 13.820 19.982 7.255 1.00 74.31 772 THR A CA 1
ATOM 5816 C C . THR A 1 772 ? 14.394 21.101 8.134 1.00 74.31 772 THR A C 1
ATOM 5818 O O . THR A 1 772 ? 15.421 20.873 8.759 1.00 74.31 772 THR A O 1
ATOM 5821 N N . THR A 1 773 ? 13.767 22.280 8.281 1.00 73.62 773 THR A N 1
ATOM 5822 C CA . THR A 1 773 ? 14.170 23.265 9.315 1.00 73.62 773 THR A CA 1
ATOM 5823 C C . THR A 1 773 ? 13.661 22.934 10.721 1.00 73.62 773 THR A C 1
ATOM 5825 O O . THR A 1 773 ? 14.303 23.305 11.704 1.00 73.62 773 THR A O 1
ATOM 5828 N N . GLU A 1 774 ? 12.541 22.227 10.839 1.00 77.44 774 GLU A N 1
ATOM 5829 C CA . GLU A 1 774 ? 11.971 21.745 12.101 1.00 77.44 774 GLU A CA 1
ATOM 5830 C C . GLU A 1 774 ? 12.755 20.515 12.581 1.00 77.44 774 GLU A C 1
ATOM 5832 O O . GLU A 1 774 ? 13.320 20.558 13.666 1.00 77.44 774 GLU A O 1
ATOM 5837 N N . GLU A 1 775 ? 12.971 19.524 11.717 1.00 72.81 775 GLU A N 1
ATOM 5838 C CA . GLU A 1 775 ? 13.947 18.436 11.851 1.00 72.81 775 GLU A CA 1
ATOM 5839 C C . GLU A 1 775 ? 15.357 18.959 12.144 1.00 72.81 775 GLU A C 1
ATOM 5841 O O . GLU A 1 775 ? 16.039 18.383 12.978 1.00 72.81 775 GLU A O 1
ATOM 5846 N N . LEU A 1 776 ? 15.826 20.048 11.514 1.00 68.00 776 LEU A N 1
ATOM 5847 C CA . LEU A 1 776 ? 17.150 20.612 11.811 1.00 68.00 776 LEU A CA 1
ATOM 5848 C C . LEU A 1 776 ? 17.186 21.323 13.167 1.00 68.00 776 LEU A C 1
ATOM 5850 O O . LEU A 1 776 ? 18.186 21.211 13.867 1.00 68.00 776 LEU A O 1
ATOM 5854 N N . THR A 1 777 ? 16.134 22.037 13.577 1.00 72.69 777 THR A N 1
ATOM 5855 C CA . THR A 1 777 ? 16.092 22.652 14.920 1.00 72.69 777 THR A CA 1
ATOM 5856 C C . THR A 1 777 ? 15.857 21.620 16.023 1.00 72.69 777 THR A C 1
ATOM 5858 O O . THR A 1 777 ? 16.380 21.779 17.124 1.00 72.69 777 THR A O 1
ATOM 5861 N N . GLU A 1 778 ? 15.164 20.525 15.725 1.00 70.38 778 GLU A N 1
ATOM 5862 C CA . GLU A 1 778 ? 15.032 19.355 16.589 1.00 70.38 778 GLU A CA 1
ATOM 5863 C C . GLU A 1 778 ? 16.323 18.532 16.633 1.00 70.38 778 GLU A C 1
ATOM 5865 O O . GLU A 1 778 ? 16.748 18.148 17.715 1.00 70.38 778 GLU A O 1
ATOM 5870 N N . ALA A 1 779 ? 17.026 18.358 15.513 1.00 64.00 779 ALA A N 1
ATOM 5871 C CA . ALA A 1 779 ? 18.346 17.734 15.458 1.00 64.00 779 ALA A CA 1
ATOM 5872 C C . ALA A 1 779 ? 19.428 18.602 16.113 1.00 64.00 779 ALA A C 1
ATOM 5874 O O . ALA A 1 779 ? 20.362 18.049 16.681 1.00 64.00 779 ALA A O 1
ATOM 5875 N N . ILE A 1 780 ? 19.305 19.935 16.101 1.00 66.94 780 ILE A N 1
ATOM 5876 C CA . ILE A 1 780 ? 20.147 20.842 16.897 1.00 66.94 780 ILE A CA 1
ATOM 5877 C C . ILE A 1 780 ? 19.826 20.677 18.384 1.00 66.94 780 ILE A C 1
ATOM 5879 O O . ILE A 1 780 ? 20.739 20.431 19.163 1.00 66.94 780 ILE A O 1
ATOM 5883 N N . ARG A 1 781 ? 18.548 20.695 18.786 1.00 69.19 781 ARG A N 1
ATOM 5884 C CA . ARG A 1 781 ? 18.132 20.467 20.183 1.00 69.19 781 ARG A CA 1
ATOM 5885 C C . ARG A 1 781 ? 18.540 19.076 20.690 1.00 69.19 781 ARG A C 1
ATOM 5887 O O . ARG A 1 781 ? 18.966 18.921 21.832 1.00 69.19 781 ARG A O 1
ATOM 5894 N N . ALA A 1 782 ? 18.469 18.065 19.828 1.00 64.38 782 ALA A N 1
ATOM 5895 C CA . ALA A 1 782 ? 18.966 16.721 20.084 1.00 64.38 782 ALA A CA 1
ATOM 5896 C C . ALA A 1 782 ? 20.499 16.673 20.071 1.00 64.38 782 ALA A C 1
ATOM 5898 O O . ALA A 1 782 ? 21.068 15.934 20.858 1.00 64.38 782 ALA A O 1
ATOM 5899 N N . ALA A 1 783 ? 21.197 17.465 19.252 1.00 57.22 783 ALA A N 1
ATOM 5900 C CA . ALA A 1 783 ? 22.655 17.591 19.295 1.00 57.22 783 ALA A CA 1
ATOM 5901 C C . ALA A 1 783 ? 23.141 18.319 20.559 1.00 57.22 783 ALA A C 1
ATOM 5903 O O . ALA A 1 783 ? 24.198 17.972 21.069 1.00 57.22 783 ALA A O 1
ATOM 5904 N N . GLU A 1 784 ? 22.369 19.260 21.105 1.00 65.38 784 GLU A N 1
ATOM 5905 C CA . GLU A 1 784 ? 22.616 19.908 22.399 1.00 65.38 784 GLU A CA 1
ATOM 5906 C C . GLU A 1 784 ? 22.389 18.929 23.563 1.00 65.38 784 GLU A C 1
ATOM 5908 O O . GLU A 1 784 ? 23.229 18.822 24.455 1.00 65.38 784 GLU A O 1
ATOM 5913 N N . GLN A 1 785 ? 21.316 18.131 23.523 1.00 60.03 785 GLN A N 1
ATOM 5914 C CA . GLN A 1 785 ? 21.079 17.062 24.505 1.00 60.03 785 GLN A CA 1
ATOM 5915 C C . GLN A 1 785 ? 22.067 15.890 24.363 1.00 60.03 785 GLN A C 1
ATOM 5917 O O . GLN A 1 785 ? 22.476 15.294 25.355 1.00 60.03 785 GLN A O 1
ATOM 5922 N N . ASN A 1 786 ? 22.526 15.592 23.147 1.00 55.16 786 ASN A N 1
ATOM 5923 C CA . ASN A 1 786 ? 23.621 14.656 22.905 1.00 55.16 786 ASN A CA 1
ATOM 5924 C C . ASN A 1 786 ? 24.984 15.280 23.256 1.00 55.16 786 ASN A C 1
ATOM 5926 O O . ASN A 1 786 ? 25.937 14.551 23.510 1.00 55.16 786 ASN A O 1
ATOM 5930 N N . ALA A 1 787 ? 25.130 16.607 23.309 1.00 53.22 787 ALA A N 1
ATOM 5931 C CA . ALA A 1 787 ? 26.356 17.237 23.797 1.00 53.22 787 ALA A CA 1
ATOM 5932 C C . ALA A 1 787 ? 26.514 17.000 25.305 1.00 53.22 787 ALA A C 1
ATOM 5934 O O . ALA A 1 787 ? 27.611 16.651 25.740 1.00 53.22 787 ALA A O 1
ATOM 5935 N N . THR A 1 788 ? 25.421 17.078 26.076 1.00 56.16 788 THR A N 1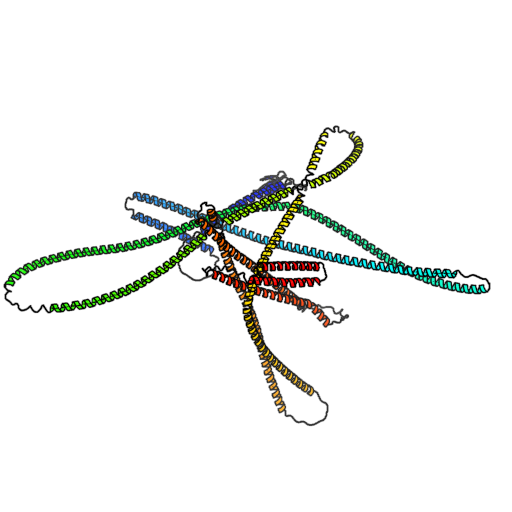
ATOM 5936 C CA . THR A 1 788 ? 25.415 16.667 27.489 1.00 56.16 788 THR A CA 1
ATOM 5937 C C . THR A 1 788 ? 25.490 15.145 27.653 1.00 56.16 788 THR A C 1
ATOM 5939 O O . THR A 1 788 ? 26.285 14.673 28.463 1.00 56.16 788 THR A O 1
ATOM 5942 N N . SER A 1 789 ? 24.783 14.339 26.847 1.00 55.84 789 SER A N 1
ATOM 5943 C CA . SER A 1 789 ? 24.902 12.870 26.941 1.00 55.84 789 SER A CA 1
ATOM 5944 C C . SER A 1 789 ? 26.285 12.351 26.525 1.00 55.84 789 SER A C 1
ATOM 5946 O O . SER A 1 789 ? 26.754 11.361 27.075 1.00 55.84 789 SER A O 1
ATOM 5948 N N . THR A 1 790 ? 26.991 13.030 25.612 1.00 54.16 790 THR A N 1
ATOM 5949 C CA . THR A 1 790 ? 28.394 12.724 25.278 1.00 54.16 790 THR A CA 1
ATOM 5950 C C . THR A 1 790 ? 29.389 13.255 26.307 1.00 54.16 790 THR A C 1
ATOM 5952 O O . THR A 1 790 ? 30.586 13.043 26.139 1.00 54.16 790 THR A O 1
ATOM 5955 N N . GLU A 1 791 ? 28.958 13.919 27.379 1.00 59.31 791 GLU A N 1
ATOM 5956 C CA . GLU A 1 791 ? 29.792 14.143 28.564 1.00 59.31 791 GLU A CA 1
ATOM 5957 C C . GLU A 1 791 ? 29.696 12.928 29.508 1.00 59.31 791 GLU A C 1
ATOM 5959 O O . GLU A 1 791 ? 30.726 12.334 29.831 1.00 59.31 791 GLU A O 1
ATOM 5964 N N . ASP A 1 792 ? 28.483 12.427 29.777 1.00 59.72 792 ASP A N 1
ATOM 5965 C CA . ASP A 1 792 ? 28.242 11.148 30.476 1.00 59.72 792 ASP A CA 1
ATOM 5966 C C . ASP A 1 792 ? 28.866 9.943 29.743 1.00 59.72 792 ASP A C 1
ATOM 5968 O O . ASP A 1 792 ? 29.529 9.094 30.345 1.00 59.72 792 ASP A O 1
ATOM 5972 N N . ASP A 1 793 ? 28.683 9.849 28.423 1.00 58.06 793 ASP A N 1
ATOM 5973 C CA . ASP A 1 793 ? 29.277 8.789 27.604 1.00 58.06 793 ASP A CA 1
ATOM 5974 C C . ASP A 1 793 ? 30.782 8.999 27.382 1.00 58.06 793 ASP A C 1
ATOM 5976 O O . ASP A 1 793 ? 31.487 8.020 27.134 1.00 58.06 793 ASP A O 1
ATOM 5980 N N . ARG A 1 794 ? 31.318 10.219 27.567 1.00 64.62 794 ARG A N 1
ATOM 5981 C CA . ARG A 1 794 ? 32.769 10.417 27.722 1.00 64.62 794 ARG A CA 1
ATOM 5982 C C . ARG A 1 794 ? 33.249 9.870 29.056 1.00 64.62 794 ARG A C 1
ATOM 5984 O O . ARG A 1 794 ? 34.232 9.146 29.025 1.00 64.62 794 ARG A O 1
ATOM 5991 N N . GLU A 1 795 ? 32.581 10.114 30.187 1.00 70.75 795 GLU A N 1
ATOM 5992 C CA . GLU A 1 795 ? 32.963 9.475 31.460 1.00 70.75 795 GLU A CA 1
ATOM 5993 C C . GLU A 1 795 ? 32.901 7.944 31.362 1.00 70.75 795 GLU A C 1
ATOM 5995 O O . GLU A 1 795 ? 33.841 7.260 31.771 1.00 70.75 795 GLU A O 1
ATOM 6000 N N . ARG A 1 796 ? 31.843 7.387 30.759 1.00 65.75 796 ARG A N 1
ATOM 6001 C CA . ARG A 1 796 ? 31.713 5.934 30.538 1.00 65.75 796 ARG A CA 1
ATOM 6002 C C . ARG A 1 796 ? 32.780 5.392 29.588 1.00 65.75 796 ARG A C 1
ATOM 6004 O O . ARG A 1 796 ? 33.280 4.293 29.826 1.00 65.75 796 ARG A O 1
ATOM 6011 N N . LEU A 1 797 ? 33.148 6.138 28.543 1.00 65.56 797 LEU A N 1
ATOM 6012 C CA . LEU A 1 797 ? 34.240 5.781 27.636 1.00 65.56 797 LEU A CA 1
ATOM 6013 C C . LEU A 1 797 ? 35.595 5.859 28.345 1.00 65.56 797 LEU A C 1
ATOM 6015 O O . LEU A 1 797 ? 36.393 4.944 28.193 1.00 65.56 797 LEU A O 1
ATOM 6019 N N . ASP A 1 798 ? 35.841 6.886 29.155 1.00 71.62 798 ASP A N 1
ATOM 6020 C CA . ASP A 1 798 ? 37.066 7.046 29.942 1.00 71.62 798 ASP A CA 1
ATOM 6021 C C . ASP A 1 798 ? 37.203 5.905 30.961 1.00 71.62 798 ASP A C 1
ATOM 6023 O O . ASP A 1 798 ? 38.275 5.322 31.118 1.00 71.62 798 ASP A O 1
ATOM 6027 N N . ASP A 1 799 ? 36.102 5.494 31.594 1.00 71.69 799 ASP A N 1
ATOM 6028 C CA . ASP A 1 799 ? 36.092 4.362 32.517 1.00 71.69 799 ASP A CA 1
ATOM 6029 C C . ASP A 1 799 ? 36.192 3.001 31.799 1.00 71.69 799 ASP A C 1
ATOM 6031 O O . ASP A 1 799 ? 36.824 2.073 32.310 1.00 71.69 799 ASP A O 1
ATOM 6035 N N . ALA A 1 800 ? 35.674 2.882 30.573 1.00 66.38 800 ALA A N 1
ATOM 6036 C CA . ALA A 1 800 ? 35.929 1.738 29.697 1.00 66.38 800 ALA A CA 1
ATOM 6037 C C . ALA A 1 800 ? 37.394 1.687 29.221 1.00 66.38 800 ALA A C 1
ATOM 6039 O O . ALA A 1 800 ? 37.987 0.609 29.213 1.00 66.38 800 ALA A O 1
ATOM 6040 N N . LEU A 1 801 ? 38.007 2.831 28.904 1.00 73.00 801 LEU A N 1
ATOM 6041 C CA . LEU A 1 801 ? 39.418 2.961 28.527 1.00 73.00 801 LEU A CA 1
ATOM 6042 C C . LEU A 1 801 ? 40.349 2.677 29.712 1.00 73.00 801 LEU A C 1
ATOM 6044 O O . LEU A 1 801 ? 41.370 2.020 29.532 1.00 73.00 801 LEU A O 1
ATOM 6048 N N . ARG A 1 802 ? 39.981 3.061 30.942 1.00 75.94 802 ARG A N 1
ATOM 6049 C CA . ARG A 1 802 ? 40.686 2.641 32.170 1.00 75.94 802 ARG A CA 1
ATOM 6050 C C . ARG A 1 802 ? 40.640 1.123 32.341 1.00 75.94 802 ARG A C 1
ATOM 6052 O O . ARG A 1 802 ? 41.677 0.507 32.578 1.00 75.94 802 ARG A O 1
ATOM 6059 N N . ARG A 1 803 ? 39.466 0.503 32.160 1.00 73.00 803 ARG A N 1
ATOM 6060 C CA . ARG A 1 803 ? 39.299 -0.963 32.213 1.00 73.00 803 ARG A CA 1
ATOM 6061 C C . ARG A 1 803 ? 40.051 -1.675 31.082 1.00 73.00 803 ARG A C 1
ATOM 6063 O O . ARG A 1 803 ? 40.576 -2.760 31.319 1.00 73.00 803 ARG A O 1
ATOM 6070 N N . ALA A 1 804 ? 40.138 -1.068 29.897 1.00 68.81 804 ALA A N 1
ATOM 6071 C CA . ALA A 1 804 ? 40.938 -1.556 28.776 1.00 68.81 804 ALA A CA 1
ATOM 6072 C C . ALA A 1 804 ? 42.441 -1.466 29.081 1.00 68.81 804 ALA A C 1
ATOM 6074 O O . ALA A 1 804 ? 43.123 -2.478 28.989 1.00 68.81 804 ALA A O 1
ATOM 6075 N N . ALA A 1 805 ? 42.940 -0.330 29.575 1.00 72.44 805 ALA A N 1
ATOM 6076 C CA . ALA A 1 805 ? 44.332 -0.176 30.000 1.00 72.44 805 ALA A CA 1
ATOM 6077 C C . ALA A 1 805 ? 44.704 -1.133 31.154 1.00 72.44 805 ALA A C 1
ATOM 6079 O O . ALA A 1 805 ? 45.808 -1.672 31.193 1.00 72.44 805 ALA A O 1
ATOM 6080 N N . ASP A 1 806 ? 43.780 -1.415 32.079 1.00 72.00 806 ASP A N 1
ATOM 6081 C CA . ASP A 1 806 ? 43.949 -2.443 33.119 1.00 72.00 806 ASP A CA 1
ATOM 6082 C C . ASP A 1 806 ? 43.776 -3.886 32.613 1.00 72.00 806 ASP A C 1
ATOM 6084 O O . ASP A 1 806 ? 44.068 -4.831 33.357 1.00 72.00 806 ASP A O 1
ATOM 6088 N N . ALA A 1 807 ? 43.310 -4.090 31.381 1.00 68.38 807 ALA A N 1
ATOM 6089 C CA . ALA A 1 807 ? 43.373 -5.367 30.677 1.00 68.38 807 ALA A CA 1
ATOM 6090 C C . ALA A 1 807 ? 44.684 -5.482 29.883 1.00 68.38 807 ALA A C 1
ATOM 6092 O O . ALA A 1 807 ? 45.360 -6.498 30.008 1.00 68.38 807 ALA A O 1
ATOM 6093 N N . GLU A 1 808 ? 45.107 -4.430 29.179 1.00 72.75 808 GLU A N 1
ATOM 6094 C CA . GLU A 1 808 ? 46.404 -4.334 28.492 1.00 72.75 808 GLU A CA 1
ATOM 6095 C C . GLU A 1 808 ? 47.561 -4.572 29.467 1.00 72.75 808 GLU A C 1
ATOM 6097 O O . GLU A 1 808 ? 48.351 -5.479 29.247 1.00 72.75 808 GLU A O 1
ATOM 6102 N N . ARG A 1 809 ? 47.575 -3.919 30.639 1.00 76.88 809 ARG A N 1
ATOM 6103 C CA . ARG A 1 809 ? 48.561 -4.184 31.712 1.00 76.88 809 ARG A CA 1
ATOM 6104 C C . ARG A 1 809 ? 48.611 -5.651 32.166 1.00 76.88 809 ARG A C 1
ATOM 6106 O O . ARG A 1 809 ? 49.649 -6.109 32.640 1.00 76.88 809 ARG A O 1
ATOM 6113 N N . LYS A 1 810 ? 47.499 -6.392 32.064 1.00 75.88 810 LYS A N 1
ATOM 6114 C CA . LYS A 1 810 ? 47.450 -7.835 32.369 1.00 75.88 810 LYS A CA 1
ATOM 6115 C C . LYS A 1 810 ? 47.927 -8.675 31.185 1.00 75.88 810 LYS A C 1
ATOM 6117 O O . LYS A 1 810 ? 48.588 -9.683 31.409 1.00 75.88 810 LYS A O 1
ATOM 6122 N N . VAL A 1 811 ? 47.643 -8.254 29.953 1.00 71.44 811 VAL A N 1
ATOM 6123 C CA . VAL A 1 811 ? 48.201 -8.858 28.736 1.00 71.44 811 VAL A CA 1
ATOM 6124 C C . VAL A 1 811 ? 49.717 -8.658 28.693 1.00 71.44 811 VAL A C 1
ATOM 6126 O O . VAL A 1 811 ? 50.416 -9.633 28.469 1.00 71.44 811 VAL A O 1
ATOM 6129 N N . ASP A 1 812 ? 50.243 -7.480 29.032 1.00 75.44 812 ASP A N 1
ATOM 6130 C CA . ASP A 1 812 ? 51.683 -7.206 29.158 1.00 75.44 812 ASP A CA 1
ATOM 6131 C C . ASP A 1 812 ? 52.340 -8.053 30.260 1.00 75.44 812 ASP A C 1
ATOM 6133 O O . ASP A 1 812 ? 53.442 -8.579 30.086 1.00 75.44 812 ASP A O 1
ATOM 6137 N N . ALA A 1 813 ? 51.660 -8.240 31.397 1.00 71.62 813 ALA A N 1
ATOM 6138 C CA . ALA A 1 813 ? 52.129 -9.130 32.459 1.00 71.62 813 ALA A CA 1
ATOM 6139 C C . ALA A 1 813 ? 52.183 -10.602 32.000 1.00 71.62 813 ALA A C 1
ATOM 6141 O O . ALA A 1 813 ? 53.131 -11.314 32.328 1.00 71.62 813 ALA A O 1
ATOM 6142 N N . LEU A 1 814 ? 51.212 -11.053 31.199 1.00 70.00 814 LEU A N 1
ATOM 6143 C CA . LEU A 1 814 ? 51.210 -12.392 30.602 1.00 70.00 814 LEU A CA 1
ATOM 6144 C C . LEU A 1 814 ? 52.213 -12.522 29.443 1.00 70.00 814 LEU A C 1
ATOM 6146 O O . LEU A 1 814 ? 52.836 -13.570 29.299 1.00 70.00 814 LEU A O 1
ATOM 6150 N N . ALA A 1 815 ? 52.422 -11.467 28.655 1.00 70.94 815 ALA A N 1
ATOM 6151 C CA . ALA A 1 815 ? 53.379 -11.423 27.553 1.00 70.94 815 ALA A CA 1
ATOM 6152 C C . ALA A 1 815 ? 54.817 -11.455 28.077 1.00 70.94 815 ALA A C 1
ATOM 6154 O O . ALA A 1 815 ? 55.601 -12.289 27.643 1.00 70.94 815 ALA A O 1
ATOM 6155 N N . THR A 1 816 ? 55.148 -10.650 29.089 1.00 77.38 816 THR A N 1
ATOM 6156 C CA . THR A 1 816 ? 56.451 -10.734 29.773 1.00 77.38 816 THR A CA 1
ATOM 6157 C C . THR A 1 816 ? 56.642 -12.082 30.478 1.00 77.38 816 THR A C 1
ATOM 6159 O O . THR A 1 816 ? 57.745 -12.631 30.473 1.00 77.38 816 THR A O 1
ATOM 6162 N N . GLN A 1 817 ? 55.578 -12.691 31.016 1.00 70.19 817 GLN A N 1
ATOM 6163 C CA . GLN A 1 817 ? 55.639 -14.061 31.531 1.00 70.19 817 GLN A CA 1
ATOM 6164 C C . GLN A 1 817 ? 55.923 -15.084 30.410 1.00 70.19 817 GLN A C 1
ATOM 6166 O O . GLN A 1 817 ? 56.779 -15.954 30.595 1.00 70.19 817 GLN A O 1
ATOM 6171 N N . ALA A 1 818 ? 55.308 -14.943 29.232 1.00 68.75 818 ALA A N 1
ATOM 6172 C CA . ALA A 1 818 ? 55.598 -15.755 28.048 1.00 68.75 818 ALA A CA 1
ATOM 6173 C C . ALA A 1 818 ? 57.033 -15.541 27.526 1.00 68.75 818 ALA A C 1
ATOM 6175 O O . ALA A 1 818 ? 57.739 -16.519 27.298 1.00 68.75 818 ALA A O 1
ATOM 6176 N N . GLU A 1 819 ? 57.532 -14.303 27.459 1.00 76.50 819 GLU A N 1
ATOM 6177 C CA . GLU A 1 819 ? 58.930 -14.003 27.115 1.00 76.50 819 GLU A CA 1
ATOM 6178 C C . GLU A 1 819 ? 59.915 -14.671 28.088 1.00 76.50 819 GLU A C 1
ATOM 6180 O O . GLU A 1 819 ? 60.953 -15.188 27.668 1.00 76.50 819 GLU A O 1
ATOM 6185 N N . THR A 1 820 ? 59.605 -14.734 29.392 1.00 73.62 820 THR A N 1
ATOM 6186 C CA . THR A 1 820 ? 60.449 -15.490 30.338 1.00 73.62 820 THR A CA 1
ATOM 6187 C C . THR A 1 820 ? 60.394 -17.005 30.119 1.00 73.62 820 THR A C 1
ATOM 6189 O O . THR A 1 820 ? 61.401 -17.680 30.357 1.00 73.62 820 THR A O 1
ATOM 6192 N N . ALA A 1 821 ? 59.277 -17.542 29.614 1.00 68.69 821 ALA A N 1
ATOM 6193 C CA . ALA A 1 821 ? 59.166 -18.941 29.208 1.00 68.69 821 ALA A CA 1
ATOM 6194 C C . ALA A 1 821 ? 59.950 -19.218 27.912 1.00 68.69 821 ALA A C 1
ATOM 6196 O O . ALA A 1 821 ? 60.732 -20.169 27.874 1.00 68.69 821 ALA A O 1
ATOM 6197 N N . ASP A 1 822 ? 59.861 -18.352 26.902 1.00 71.19 822 ASP A N 1
ATOM 6198 C CA . ASP A 1 822 ? 60.646 -18.456 25.664 1.00 71.19 822 ASP A CA 1
ATOM 6199 C C . ASP A 1 822 ? 62.150 -18.276 25.913 1.00 71.19 822 ASP A C 1
ATOM 6201 O O . ASP A 1 822 ? 62.969 -18.990 25.333 1.00 71.19 822 ASP A O 1
ATOM 6205 N N . LEU A 1 823 ? 62.551 -17.417 26.854 1.00 74.56 823 LEU A N 1
ATOM 6206 C CA . LEU A 1 823 ? 63.940 -17.339 27.321 1.00 74.56 823 LEU A CA 1
ATOM 6207 C C . LEU A 1 823 ? 64.387 -18.619 28.048 1.00 74.56 823 LEU A C 1
ATOM 6209 O O . LEU A 1 823 ? 65.569 -18.972 27.981 1.00 74.56 823 LEU A O 1
ATOM 6213 N N . ALA A 1 824 ? 63.486 -19.339 28.722 1.00 69.94 824 ALA A N 1
ATOM 6214 C CA . ALA A 1 824 ? 63.787 -20.643 29.312 1.00 69.94 824 ALA A CA 1
ATOM 6215 C C . ALA A 1 824 ? 63.893 -21.747 28.241 1.00 69.94 824 ALA A C 1
ATOM 6217 O O . ALA A 1 824 ? 64.842 -22.533 28.274 1.00 69.94 824 ALA A O 1
ATOM 6218 N N . ILE A 1 825 ? 63.001 -21.756 27.245 1.00 70.25 825 ILE A N 1
ATOM 6219 C CA . ILE A 1 825 ? 63.041 -22.658 26.081 1.00 70.25 825 ILE A CA 1
ATOM 6220 C C . ILE A 1 825 ? 64.310 -22.405 25.251 1.00 70.25 825 ILE A C 1
ATOM 6222 O O . ILE A 1 825 ? 65.017 -23.346 24.893 1.00 70.25 825 ILE A O 1
ATOM 6226 N N . GLY A 1 826 ? 64.680 -21.143 25.027 1.00 73.94 826 GLY A N 1
ATOM 6227 C CA . GLY A 1 826 ? 65.919 -20.750 24.357 1.00 73.94 826 GLY A CA 1
ATOM 6228 C C . GLY A 1 826 ? 67.176 -21.208 25.104 1.00 73.94 826 GLY A C 1
ATOM 6229 O O . GLY A 1 826 ? 68.127 -21.680 24.479 1.00 73.94 826 GLY A O 1
ATOM 6230 N N . ARG A 1 827 ? 67.175 -21.157 26.446 1.00 74.06 827 ARG A N 1
ATOM 6231 C CA . ARG A 1 827 ? 68.249 -21.737 27.277 1.00 74.06 827 ARG A CA 1
ATOM 6232 C C . ARG A 1 827 ? 68.287 -23.263 27.185 1.00 74.06 827 ARG A C 1
ATOM 6234 O O . ARG A 1 827 ? 69.378 -23.815 27.072 1.00 74.06 827 ARG A O 1
ATOM 6241 N N . ALA A 1 828 ? 67.138 -23.939 27.180 1.00 69.56 828 ALA A N 1
ATOM 6242 C CA . ALA A 1 828 ? 67.066 -25.388 26.992 1.00 69.56 828 ALA A CA 1
ATOM 6243 C C . ALA A 1 828 ? 67.608 -25.806 25.611 1.00 69.56 828 ALA A C 1
ATOM 6245 O O . ALA A 1 828 ? 68.469 -26.678 25.529 1.00 69.56 828 ALA A O 1
ATOM 6246 N N . GLY A 1 829 ? 67.211 -25.113 24.539 1.00 74.69 829 GLY A N 1
ATOM 6247 C CA . GLY A 1 829 ? 67.740 -25.332 23.190 1.00 74.69 829 GLY A CA 1
ATOM 6248 C C . GLY A 1 829 ? 69.236 -25.014 23.057 1.00 74.69 829 GLY A C 1
ATOM 6249 O O . GLY A 1 829 ? 69.946 -25.693 22.317 1.00 74.69 829 GLY A O 1
ATOM 6250 N N . ALA A 1 830 ? 69.754 -24.029 23.798 1.00 72.56 830 ALA A N 1
ATOM 6251 C CA . ALA A 1 830 ? 71.190 -23.755 23.862 1.00 72.56 830 ALA A CA 1
ATOM 6252 C C . ALA A 1 830 ? 71.966 -24.872 24.587 1.00 72.56 830 ALA A C 1
ATOM 6254 O O . ALA A 1 830 ? 73.022 -25.284 24.107 1.00 72.56 830 ALA A O 1
ATOM 6255 N N . LEU A 1 831 ? 71.431 -25.399 25.695 1.00 72.38 831 LEU A N 1
ATOM 6256 C CA . LEU A 1 831 ? 71.995 -26.557 26.399 1.00 72.38 831 LEU A CA 1
ATOM 6257 C C . LEU A 1 831 ? 71.952 -27.823 25.533 1.00 72.38 831 LEU A C 1
ATOM 6259 O O . LEU A 1 831 ? 72.934 -28.558 25.494 1.00 72.38 831 LEU A O 1
ATOM 6263 N N . GLN A 1 832 ? 70.868 -28.044 24.784 1.00 75.12 832 GLN A N 1
ATOM 6264 C CA . GLN A 1 832 ? 70.761 -29.161 23.846 1.00 75.12 832 GLN A CA 1
ATOM 6265 C C . GLN A 1 832 ? 71.816 -29.062 22.736 1.00 75.12 832 GLN A C 1
ATOM 6267 O O . GLN A 1 832 ? 72.551 -30.018 22.522 1.00 75.12 832 GLN A O 1
ATOM 6272 N N . ARG A 1 833 ? 72.017 -27.882 22.128 1.00 75.81 833 ARG A N 1
ATOM 6273 C CA . ARG A 1 833 ? 73.114 -27.676 21.160 1.00 75.81 833 ARG A CA 1
ATOM 6274 C C . ARG A 1 833 ? 74.499 -27.899 21.772 1.00 75.81 833 ARG A C 1
ATOM 6276 O O . ARG A 1 833 ? 75.373 -28.416 21.088 1.00 75.81 833 ARG A O 1
ATOM 6283 N N . GLN A 1 834 ? 74.721 -27.532 23.038 1.00 77.00 834 GLN A N 1
ATOM 6284 C CA . GLN A 1 834 ? 75.979 -27.836 23.736 1.00 77.00 834 GLN A CA 1
ATOM 6285 C C . GLN A 1 834 ? 76.157 -29.341 23.984 1.00 77.00 834 GLN A C 1
ATOM 6287 O O . GLN A 1 834 ? 77.280 -29.838 23.892 1.00 77.00 834 GLN A O 1
ATOM 6292 N N . LEU A 1 835 ? 75.069 -30.072 24.249 1.00 76.31 835 LEU A N 1
ATOM 6293 C CA . LEU A 1 835 ? 75.070 -31.531 24.343 1.00 76.31 835 LEU A CA 1
ATOM 6294 C C . LEU A 1 835 ? 75.396 -32.163 22.980 1.00 76.31 835 LEU A C 1
ATOM 6296 O O . LEU A 1 835 ? 76.320 -32.966 22.896 1.00 76.31 835 LEU A O 1
ATOM 6300 N N . ASP A 1 836 ? 74.722 -31.737 21.911 1.00 80.75 836 ASP A N 1
ATOM 6301 C CA . ASP A 1 836 ? 74.941 -32.214 20.540 1.00 80.75 836 ASP A CA 1
ATOM 6302 C C . ASP A 1 836 ? 76.363 -31.906 20.042 1.00 80.75 836 ASP A C 1
ATOM 6304 O O . ASP A 1 836 ? 76.993 -32.735 19.384 1.00 80.75 836 ASP A O 1
ATOM 6308 N N . GLU A 1 837 ? 76.920 -30.741 20.387 1.00 79.88 837 GLU A N 1
ATOM 6309 C CA . GLU A 1 837 ? 78.301 -30.378 20.054 1.00 79.88 837 GLU A CA 1
ATOM 6310 C C . GLU A 1 837 ? 79.318 -31.192 20.878 1.00 79.88 837 GLU A C 1
ATOM 6312 O O . GLU A 1 837 ? 80.364 -31.585 20.356 1.00 79.88 837 GLU A O 1
ATOM 6317 N N . ALA A 1 838 ? 79.021 -31.502 22.146 1.00 75.94 838 ALA A N 1
ATOM 6318 C CA . ALA A 1 838 ? 79.846 -32.383 22.974 1.00 75.94 838 ALA A CA 1
ATOM 6319 C C . ALA A 1 838 ? 79.816 -33.839 22.473 1.00 75.94 838 ALA A C 1
ATOM 6321 O O . ALA A 1 838 ? 80.871 -34.465 22.364 1.00 75.94 838 ALA A O 1
ATOM 6322 N N . LEU A 1 839 ? 78.639 -34.347 22.094 1.00 78.12 839 LEU A N 1
ATOM 6323 C CA . LEU A 1 839 ? 78.455 -35.655 21.459 1.00 78.12 839 LEU A CA 1
ATOM 6324 C C . LEU A 1 839 ? 79.150 -35.712 20.091 1.00 78.12 839 LEU A C 1
ATOM 6326 O O . LEU A 1 839 ? 79.831 -36.688 19.792 1.00 78.12 839 LEU A O 1
ATOM 6330 N N . SER A 1 840 ? 79.083 -34.639 19.298 1.00 75.12 840 SER A N 1
ATOM 6331 C CA . SER A 1 840 ? 79.800 -34.527 18.019 1.00 75.12 840 SER A CA 1
ATOM 6332 C C . SER A 1 840 ? 81.322 -34.525 18.200 1.00 75.12 840 SER A C 1
ATOM 6334 O O . SER A 1 840 ? 82.038 -35.145 17.414 1.00 75.12 840 SER A O 1
ATOM 6336 N N . LYS A 1 841 ? 81.837 -33.874 19.254 1.00 72.50 841 LYS A N 1
ATOM 6337 C CA . LYS A 1 841 ? 83.266 -33.907 19.619 1.00 72.50 841 LYS A CA 1
ATOM 6338 C C . LYS A 1 841 ? 83.698 -35.292 20.114 1.00 72.50 841 LYS A C 1
ATOM 6340 O O . LYS A 1 841 ? 84.790 -35.731 19.764 1.00 72.50 841 LYS A O 1
ATOM 6345 N N . LEU A 1 842 ? 82.843 -36.000 20.857 1.00 70.56 842 LEU A N 1
ATOM 6346 C CA . LEU A 1 842 ? 83.050 -37.404 21.234 1.00 70.56 842 LEU A CA 1
ATOM 6347 C C . LEU A 1 842 ? 83.116 -38.309 19.997 1.00 70.56 842 LEU A C 1
ATOM 6349 O O . LEU A 1 842 ? 84.130 -38.968 19.785 1.00 70.56 842 LEU A O 1
ATOM 6353 N N . ALA A 1 843 ? 82.111 -38.244 19.122 1.00 72.44 843 ALA A N 1
ATOM 6354 C CA . ALA A 1 843 ? 82.066 -39.010 17.878 1.00 72.44 843 ALA A CA 1
ATOM 6355 C C . ALA A 1 843 ? 83.243 -38.686 16.935 1.00 72.44 843 ALA A C 1
ATOM 6357 O O . ALA A 1 843 ? 83.712 -39.559 16.206 1.00 72.44 843 ALA A O 1
ATOM 6358 N N . TRP A 1 844 ? 83.762 -37.452 16.950 1.00 74.94 844 TRP A N 1
ATOM 6359 C CA . TRP A 1 844 ? 84.983 -37.095 16.222 1.00 74.94 844 TRP A CA 1
ATOM 6360 C C . TRP A 1 844 ? 86.228 -37.771 16.820 1.00 74.94 844 TRP A C 1
ATOM 6362 O O . TRP A 1 844 ? 87.001 -38.373 16.076 1.00 74.94 844 TRP A O 1
ATOM 6372 N N . LEU A 1 845 ? 86.391 -37.755 18.149 1.00 68.19 845 LEU A N 1
ATOM 6373 C CA . LEU A 1 845 ? 87.502 -38.424 18.843 1.00 68.19 845 LEU A CA 1
ATOM 6374 C C . LEU A 1 845 ? 87.459 -39.956 18.694 1.00 68.19 845 LEU A C 1
ATOM 6376 O O . LEU A 1 845 ? 88.502 -40.585 18.504 1.00 68.19 845 LEU A O 1
ATOM 6380 N N . GLU A 1 846 ? 86.275 -40.567 18.716 1.00 66.19 846 GLU A N 1
ATOM 6381 C CA . GLU A 1 846 ? 86.084 -41.998 18.429 1.00 66.19 846 GLU A CA 1
ATOM 6382 C C . GLU A 1 846 ? 86.430 -42.335 16.970 1.00 66.19 846 GLU A C 1
ATOM 6384 O O . GLU A 1 846 ? 87.045 -43.364 16.684 1.00 66.19 846 GLU A O 1
ATOM 6389 N N . ARG A 1 847 ? 86.112 -41.440 16.028 1.00 62.44 847 ARG A N 1
ATOM 6390 C CA . ARG A 1 847 ? 86.415 -41.625 14.602 1.00 62.44 847 ARG A CA 1
ATOM 6391 C C . ARG A 1 847 ? 87.896 -41.443 14.269 1.00 62.44 847 ARG A C 1
ATOM 6393 O O . ARG A 1 847 ? 88.394 -42.147 13.390 1.00 62.44 847 ARG A O 1
ATOM 6400 N N . ASP A 1 848 ? 88.595 -40.547 14.963 1.00 51.72 848 ASP A N 1
ATOM 6401 C CA . ASP A 1 848 ? 90.033 -40.309 14.772 1.00 51.72 848 ASP A CA 1
ATOM 6402 C C . ASP A 1 848 ? 90.891 -41.386 15.469 1.00 51.72 848 ASP A C 1
ATOM 6404 O O . ASP A 1 848 ? 91.887 -41.851 14.915 1.00 51.72 848 ASP A O 1
ATOM 6408 N N . SER A 1 849 ? 90.442 -41.902 16.622 1.00 55.41 849 SER A N 1
ATOM 6409 C CA . SER A 1 849 ? 91.069 -43.057 17.296 1.00 55.41 849 SER A CA 1
ATOM 6410 C C . SER A 1 849 ? 90.832 -44.410 16.598 1.00 55.41 849 SER A C 1
ATOM 6412 O O . SER A 1 849 ? 91.539 -45.376 16.883 1.00 55.41 849 SER A O 1
ATOM 6414 N N . SER A 1 850 ? 89.909 -44.482 15.631 1.00 49.59 850 SER A N 1
ATOM 6415 C CA . SER A 1 850 ? 89.563 -45.706 14.883 1.00 49.59 850 SER A CA 1
ATOM 6416 C C . SER A 1 850 ? 90.385 -45.944 13.598 1.00 49.59 850 SER A C 1
ATOM 6418 O O . SER A 1 850 ? 89.998 -46.765 12.762 1.00 49.59 850 SER A O 1
ATOM 6420 N N . ARG A 1 851 ? 91.518 -45.251 13.393 1.00 42.12 851 ARG A N 1
ATOM 6421 C CA . ARG A 1 851 ? 92.395 -45.433 12.213 1.00 42.12 851 ARG A CA 1
ATOM 6422 C C . ARG A 1 851 ? 93.685 -46.220 12.532 1.00 42.12 851 ARG A C 1
ATOM 6424 O O . ARG A 1 851 ? 94.416 -45.832 13.441 1.00 42.12 851 ARG A O 1
ATOM 6431 N N . PRO A 1 852 ? 94.016 -47.296 11.782 1.00 43.22 852 PRO A N 1
ATOM 6432 C CA . PRO A 1 852 ? 95.260 -48.052 11.974 1.00 43.22 852 PRO A CA 1
ATOM 6433 C C . PRO A 1 852 ? 96.552 -47.263 11.683 1.00 43.22 852 PRO A C 1
ATOM 6435 O O . PRO A 1 852 ? 96.571 -46.342 10.869 1.00 43.22 852 PRO A O 1
ATOM 6438 N N . ARG A 1 853 ? 97.635 -47.672 12.359 1.00 36.28 853 ARG A N 1
ATOM 6439 C CA . ARG A 1 853 ? 98.961 -47.024 12.405 1.00 36.28 853 ARG A CA 1
ATOM 6440 C C . ARG A 1 853 ? 99.718 -46.974 11.074 1.00 36.28 853 ARG A C 1
ATOM 6442 O O . ARG A 1 853 ? 99.666 -47.925 10.304 1.00 36.28 853 ARG A O 1
ATOM 6449 N N . GLU A 1 854 ? 100.537 -45.929 10.918 1.00 36.06 854 GLU A N 1
ATOM 6450 C CA . GLU A 1 854 ? 102.023 -45.934 11.016 1.00 36.06 854 GLU A CA 1
ATOM 6451 C C . GLU A 1 854 ? 102.519 -44.469 10.871 1.00 36.06 854 GLU A C 1
ATOM 6453 O O . GLU A 1 854 ? 101.840 -43.683 10.217 1.00 36.06 854 GLU A O 1
ATOM 6458 N N . ILE A 1 855 ? 103.628 -43.950 11.427 1.00 36.31 855 ILE A N 1
ATOM 6459 C CA . ILE A 1 855 ? 104.718 -44.378 12.351 1.00 36.31 855 ILE A CA 1
ATOM 6460 C C . ILE A 1 855 ? 105.321 -43.039 12.934 1.00 36.31 855 ILE A C 1
ATOM 6462 O O . ILE A 1 855 ? 104.944 -41.979 12.442 1.00 36.31 855 ILE A O 1
ATOM 6466 N N . ALA A 1 856 ? 106.209 -42.866 13.932 1.00 37.28 856 ALA A N 1
ATOM 6467 C CA . ALA A 1 856 ? 107.123 -43.699 14.731 1.00 37.28 856 ALA A CA 1
ATOM 6468 C C . ALA A 1 856 ? 107.486 -43.025 16.090 1.00 37.28 856 ALA A C 1
ATOM 6470 O O . ALA A 1 856 ? 106.986 -41.954 16.418 1.00 37.28 856 ALA A O 1
ATOM 6471 N N . HIS A 1 857 ? 108.470 -43.608 16.796 1.00 36.91 857 HIS A N 1
ATOM 6472 C CA . HIS A 1 857 ? 109.183 -43.093 17.984 1.00 36.91 857 HIS A CA 1
ATOM 6473 C C . HIS A 1 857 ? 108.408 -43.030 19.316 1.00 36.91 857 HIS A C 1
ATOM 6475 O O . HIS A 1 857 ? 107.188 -43.123 19.373 1.00 36.91 857 HIS A O 1
ATOM 6481 N N . ALA A 1 858 ? 109.166 -43.022 20.422 1.00 44.56 858 ALA A N 1
ATOM 6482 C CA . ALA A 1 858 ? 108.721 -43.563 21.707 1.00 44.56 858 ALA A CA 1
ATOM 6483 C C . ALA A 1 858 ? 108.917 -42.614 22.899 1.00 44.56 858 ALA A C 1
ATOM 6485 O O . ALA A 1 858 ? 109.889 -41.866 22.973 1.00 44.56 858 ALA A O 1
ATOM 6486 N N . THR A 1 859 ? 108.037 -42.742 23.893 1.00 40.28 859 THR A N 1
ATOM 6487 C CA . THR A 1 859 ? 108.297 -42.479 25.322 1.00 40.28 859 THR A CA 1
ATOM 6488 C C . THR A 1 859 ? 107.217 -43.195 26.152 1.00 40.28 859 THR A C 1
ATOM 6490 O O . THR A 1 859 ? 106.082 -43.304 25.685 1.00 40.28 859 THR A O 1
ATOM 6493 N N . PRO A 1 860 ? 107.525 -43.727 27.350 1.00 51.03 860 PRO A N 1
ATOM 6494 C CA . PRO A 1 860 ? 106.551 -44.472 28.147 1.00 51.03 860 PRO A CA 1
ATOM 6495 C C . PRO A 1 860 ? 105.595 -43.536 28.903 1.00 51.03 860 PRO A C 1
ATOM 6497 O O . PRO A 1 860 ? 106.012 -42.509 29.442 1.00 51.03 860 PRO A O 1
ATOM 6500 N N . ARG A 1 861 ? 104.317 -43.919 28.999 1.00 37.75 861 ARG A N 1
ATOM 6501 C CA . ARG A 1 861 ? 103.310 -43.284 29.866 1.00 37.75 861 ARG A CA 1
ATOM 6502 C C . ARG A 1 861 ? 102.421 -44.341 30.545 1.00 37.75 861 ARG A C 1
ATOM 6504 O O . ARG A 1 861 ? 102.410 -45.479 30.085 1.00 37.75 861 ARG A O 1
ATOM 6511 N N . PRO A 1 862 ? 101.795 -44.004 31.689 1.00 46.97 862 PRO A N 1
ATOM 6512 C CA . PRO A 1 862 ? 101.511 -44.984 32.735 1.00 46.97 862 PRO A CA 1
ATOM 6513 C C . PRO A 1 862 ? 100.217 -45.775 32.539 1.00 46.97 862 PRO A C 1
ATOM 6515 O O . PRO A 1 862 ? 99.271 -45.322 31.897 1.00 46.97 862 PRO A O 1
ATOM 6518 N N . GLU A 1 863 ? 100.177 -46.928 33.200 1.00 45.31 863 GLU A N 1
ATOM 6519 C CA . GLU A 1 863 ? 98.997 -47.769 33.379 1.00 45.31 863 GLU A CA 1
ATOM 6520 C C . GLU A 1 863 ? 97.934 -47.014 34.197 1.00 45.31 863 GLU A C 1
ATOM 6522 O O . GLU A 1 863 ? 98.059 -46.834 35.410 1.00 45.31 863 GLU A O 1
ATOM 6527 N N . VAL A 1 864 ? 96.877 -46.546 33.529 1.00 50.81 864 VAL A N 1
ATOM 6528 C CA . VAL A 1 864 ? 95.666 -46.051 34.197 1.00 50.81 864 VAL A CA 1
ATOM 6529 C C . VAL A 1 864 ? 94.821 -47.269 34.546 1.00 50.81 864 VAL A C 1
ATOM 6531 O O . VAL A 1 864 ? 94.447 -48.031 33.657 1.00 50.81 864 VAL A O 1
ATOM 6534 N N . SER A 1 865 ? 94.551 -47.483 35.834 1.00 56.03 865 SER A N 1
ATOM 6535 C CA . SER A 1 865 ? 93.879 -48.702 36.279 1.00 56.03 865 SER A CA 1
ATOM 6536 C C . SER A 1 865 ? 92.431 -48.776 35.789 1.00 56.03 865 SER A C 1
ATOM 6538 O O . SER A 1 865 ? 91.688 -47.795 35.816 1.00 56.03 865 SER A O 1
ATOM 6540 N N . GLU A 1 866 ? 92.030 -49.985 35.398 1.00 59.09 866 GLU A N 1
ATOM 6541 C CA . GLU A 1 866 ? 90.698 -50.370 34.904 1.00 59.09 866 GLU A CA 1
ATOM 6542 C C . GLU A 1 866 ? 89.550 -49.827 35.771 1.00 59.09 866 GLU A C 1
ATOM 6544 O O . GLU A 1 866 ? 88.513 -49.404 35.265 1.00 59.09 866 GLU A O 1
ATOM 6549 N N . LYS A 1 867 ? 89.778 -49.721 37.085 1.00 65.62 867 LYS A N 1
ATOM 6550 C CA . LYS A 1 867 ? 88.825 -49.144 38.034 1.00 65.62 867 LYS A CA 1
ATOM 6551 C C . LYS A 1 867 ? 88.445 -47.693 37.703 1.00 65.62 867 LYS A C 1
ATOM 6553 O O . LYS A 1 867 ? 87.269 -47.373 37.712 1.00 65.62 867 LYS A O 1
ATOM 6558 N N . VAL A 1 868 ? 89.400 -46.846 37.306 1.00 68.88 868 VAL A N 1
ATOM 6559 C CA . VAL A 1 868 ? 89.138 -45.439 36.928 1.00 68.88 868 VAL A CA 1
ATOM 6560 C C . VAL A 1 868 ? 88.366 -45.333 35.604 1.00 68.88 868 VAL A C 1
ATOM 6562 O O . VAL A 1 868 ? 87.723 -44.317 35.341 1.00 68.88 868 VAL A O 1
ATOM 6565 N N . VAL A 1 869 ? 88.410 -46.373 34.764 1.00 71.00 869 VAL A N 1
ATOM 6566 C CA . VAL A 1 869 ? 87.581 -46.471 33.555 1.00 71.00 869 VAL A CA 1
ATOM 6567 C C . VAL A 1 869 ? 86.157 -46.880 33.936 1.00 71.00 869 VAL A C 1
ATOM 6569 O O . VAL A 1 869 ? 85.216 -46.198 33.541 1.00 71.00 869 VAL A O 1
ATOM 6572 N N . ASN A 1 870 ? 85.994 -47.905 34.775 1.00 72.94 870 ASN A N 1
ATOM 6573 C CA . ASN A 1 870 ? 84.678 -48.369 35.226 1.00 72.94 870 ASN A CA 1
ATOM 6574 C C . ASN A 1 870 ? 83.939 -47.308 36.061 1.00 72.94 870 ASN A C 1
ATOM 6576 O O . ASN A 1 870 ? 82.787 -47.010 35.759 1.00 72.94 870 ASN A O 1
ATOM 6580 N N . ASP A 1 871 ? 84.619 -46.644 37.005 1.00 73.31 871 ASP A N 1
ATOM 6581 C CA . ASP A 1 871 ? 84.068 -45.529 37.794 1.00 73.31 871 ASP A CA 1
ATOM 6582 C C . ASP A 1 871 ? 83.575 -44.375 36.881 1.00 73.31 871 ASP A C 1
ATOM 6584 O O . ASP A 1 871 ? 82.634 -43.652 37.213 1.00 73.31 871 ASP A O 1
ATOM 6588 N N . ARG A 1 872 ? 84.196 -44.190 35.702 1.00 74.94 872 ARG A N 1
ATOM 6589 C CA . ARG A 1 872 ? 83.780 -43.200 34.689 1.00 74.94 872 ARG A CA 1
ATOM 6590 C C . ARG A 1 872 ? 82.629 -43.676 33.807 1.00 74.94 872 ARG A C 1
ATOM 6592 O O . ARG A 1 872 ? 81.810 -42.843 33.432 1.00 74.94 872 ARG A O 1
ATOM 6599 N N . ILE A 1 873 ? 82.563 -44.967 33.481 1.00 75.19 873 ILE A N 1
ATOM 6600 C CA . ILE A 1 873 ? 81.438 -45.561 32.745 1.00 75.19 873 ILE A CA 1
ATOM 6601 C C . ILE A 1 873 ? 80.180 -45.512 33.616 1.00 75.19 873 ILE A C 1
ATOM 6603 O O . ILE A 1 873 ? 79.166 -44.992 33.168 1.00 75.19 873 ILE A O 1
ATOM 6607 N N . GLU A 1 874 ? 80.259 -45.915 34.886 1.00 79.31 874 GLU A N 1
ATOM 6608 C CA . GLU A 1 874 ? 79.130 -45.842 35.823 1.00 79.31 874 GLU A CA 1
ATOM 6609 C C . GLU A 1 874 ? 78.663 -44.387 36.044 1.00 79.31 874 GLU A C 1
ATOM 6611 O O . GLU A 1 874 ? 77.465 -44.097 36.020 1.00 79.31 874 GLU A O 1
ATOM 6616 N N . ALA A 1 875 ? 79.596 -43.433 36.159 1.00 77.56 875 ALA A N 1
ATOM 6617 C CA . ALA A 1 875 ? 79.266 -42.007 36.227 1.00 77.56 875 ALA A CA 1
ATOM 6618 C C . ALA A 1 875 ? 78.674 -41.434 34.920 1.00 77.56 875 ALA A C 1
ATOM 6620 O O . ALA A 1 875 ? 77.953 -40.435 34.970 1.00 77.56 875 ALA A O 1
ATOM 6621 N N . ALA A 1 876 ? 78.963 -42.032 33.759 1.00 76.12 876 ALA A N 1
ATOM 6622 C CA . ALA A 1 876 ? 78.353 -41.666 32.483 1.00 76.12 876 ALA A CA 1
ATOM 6623 C C . ALA A 1 876 ? 76.954 -42.283 32.338 1.00 76.12 876 ALA A C 1
ATOM 6625 O O . ALA A 1 876 ? 76.005 -41.562 32.044 1.00 76.12 876 ALA A O 1
ATOM 6626 N N . GLU A 1 877 ? 76.793 -43.575 32.631 1.00 81.12 877 GLU A N 1
ATOM 6627 C CA . GLU A 1 877 ? 75.497 -44.258 32.624 1.00 81.12 877 GLU A CA 1
ATOM 6628 C C . GLU A 1 877 ? 74.488 -43.608 33.572 1.00 81.12 877 GLU A C 1
ATOM 6630 O O . GLU A 1 877 ? 73.327 -43.440 33.211 1.00 81.12 877 GLU A O 1
ATOM 6635 N N . ASN A 1 878 ? 74.911 -43.228 34.780 1.00 82.00 878 ASN A N 1
ATOM 6636 C CA . ASN A 1 878 ? 74.022 -42.571 35.735 1.00 82.00 878 ASN A CA 1
ATOM 6637 C C . ASN A 1 878 ? 73.592 -41.176 35.252 1.00 82.00 878 ASN A C 1
ATOM 6639 O O . ASN A 1 878 ? 72.449 -40.792 35.477 1.00 82.00 878 ASN A O 1
ATOM 6643 N N . LYS A 1 879 ? 74.445 -40.462 34.501 1.00 78.81 879 LYS A N 1
ATOM 6644 C CA . LYS A 1 879 ? 74.060 -39.211 33.825 1.00 78.81 879 LYS A CA 1
ATOM 6645 C C . LYS A 1 879 ? 73.141 -39.432 32.629 1.00 78.81 879 LYS A C 1
ATOM 6647 O O . LYS A 1 879 ? 72.245 -38.624 32.424 1.00 78.81 879 LYS A O 1
ATOM 6652 N N . VAL A 1 880 ? 73.325 -40.506 31.860 1.00 80.56 880 VAL A N 1
ATOM 6653 C CA . VAL A 1 880 ? 72.389 -40.872 30.784 1.00 80.56 880 VAL A CA 1
ATOM 6654 C C . VAL A 1 880 ? 71.017 -41.182 31.381 1.00 80.56 880 VAL A C 1
ATOM 6656 O O . VAL A 1 880 ? 70.047 -40.567 30.964 1.00 80.56 880 VAL A O 1
ATOM 6659 N N . LYS A 1 881 ? 70.942 -42.001 32.439 1.00 82.25 881 LYS A N 1
ATOM 6660 C CA . LYS A 1 881 ? 69.692 -42.302 33.166 1.00 82.25 881 LYS A CA 1
ATOM 6661 C C . LYS A 1 881 ? 69.042 -41.044 33.764 1.00 82.25 881 LYS A C 1
ATOM 6663 O O . LYS A 1 881 ? 67.820 -40.926 33.767 1.00 82.25 881 LYS A O 1
ATOM 6668 N N . GLU A 1 882 ? 69.837 -40.085 34.247 1.00 84.25 882 GLU A N 1
ATOM 6669 C CA . GLU A 1 882 ? 69.339 -38.788 34.728 1.00 84.25 882 GLU A CA 1
ATOM 6670 C C . GLU A 1 882 ? 68.774 -37.924 33.583 1.00 84.25 882 GLU A C 1
ATOM 6672 O O . GLU A 1 882 ? 67.686 -37.366 33.722 1.00 84.25 882 GLU A O 1
ATOM 6677 N N . ILE A 1 883 ? 69.454 -37.860 32.434 1.00 80.62 883 ILE A N 1
ATOM 6678 C CA . ILE A 1 883 ? 68.989 -37.139 31.236 1.00 80.62 883 ILE A CA 1
ATOM 6679 C C . ILE A 1 883 ? 67.746 -37.811 30.634 1.00 80.62 883 ILE A C 1
ATOM 6681 O O . ILE A 1 883 ? 66.802 -37.115 30.275 1.00 80.62 883 ILE A O 1
ATOM 6685 N N . GLU A 1 884 ? 67.690 -39.143 30.578 1.00 81.94 884 GLU A N 1
ATOM 6686 C CA . GLU A 1 884 ? 66.512 -39.912 30.154 1.00 81.94 884 GLU A CA 1
ATOM 6687 C C . GLU A 1 884 ? 65.319 -39.667 31.086 1.00 81.94 884 GLU A C 1
ATOM 6689 O O . GLU A 1 884 ? 64.201 -39.465 30.613 1.00 81.94 884 GLU A O 1
ATOM 6694 N N . ALA A 1 885 ? 65.539 -39.609 32.404 1.00 83.19 885 ALA A N 1
ATOM 6695 C CA . ALA A 1 885 ? 64.495 -39.265 33.366 1.00 83.19 885 ALA A CA 1
ATOM 6696 C C . ALA A 1 885 ? 64.008 -37.813 33.200 1.00 83.19 885 ALA A C 1
ATOM 6698 O O . ALA A 1 885 ? 62.801 -37.569 33.243 1.00 83.19 885 ALA A O 1
ATOM 6699 N N . GLN A 1 886 ? 64.919 -36.860 32.970 1.00 81.56 886 GLN A N 1
ATOM 6700 C CA . GLN A 1 886 ? 64.578 -35.460 32.691 1.00 81.56 886 GLN A CA 1
ATOM 6701 C C . GLN A 1 886 ? 63.827 -35.309 31.359 1.00 81.56 886 GLN A C 1
ATOM 6703 O O . GLN A 1 886 ? 62.846 -34.569 31.304 1.00 81.56 886 GLN A O 1
ATOM 6708 N N . LEU A 1 887 ? 64.222 -36.042 30.313 1.00 80.06 887 LEU A N 1
ATOM 6709 C CA . LEU A 1 887 ? 63.548 -36.058 29.014 1.00 80.06 887 LEU A CA 1
ATOM 6710 C C . LEU A 1 887 ? 62.153 -36.685 29.122 1.00 80.06 887 LEU A C 1
ATOM 6712 O O . LEU A 1 887 ? 61.183 -36.076 28.687 1.00 80.06 887 LEU A O 1
ATOM 6716 N N . ALA A 1 888 ? 62.020 -37.838 29.780 1.00 81.00 888 ALA A N 1
ATOM 6717 C CA . ALA A 1 888 ? 60.733 -38.504 29.982 1.00 81.00 888 ALA A CA 1
ATOM 6718 C C . ALA A 1 888 ? 59.774 -37.712 30.893 1.00 81.00 888 ALA A C 1
ATOM 6720 O O . ALA A 1 888 ? 58.566 -37.957 30.872 1.00 81.00 888 ALA A O 1
ATOM 6721 N N . ASP A 1 889 ? 60.279 -36.798 31.728 1.00 81.88 889 ASP A N 1
ATOM 6722 C CA . ASP A 1 889 ? 59.452 -35.853 32.487 1.00 81.88 889 ASP A CA 1
ATOM 6723 C C . ASP A 1 889 ? 59.124 -34.591 31.667 1.00 81.88 889 ASP A C 1
ATOM 6725 O O . ASP A 1 889 ? 57.991 -34.116 31.701 1.00 81.88 889 ASP A O 1
ATOM 6729 N N . ALA A 1 890 ? 60.056 -34.099 30.842 1.00 75.19 890 ALA A N 1
ATOM 6730 C CA . ALA A 1 890 ? 59.803 -33.026 29.879 1.00 75.19 890 ALA A CA 1
ATOM 6731 C C . ALA A 1 890 ? 58.763 -33.429 28.817 1.00 75.19 890 ALA A C 1
ATOM 6733 O O . ALA A 1 890 ? 57.859 -32.650 28.534 1.00 75.19 890 ALA A O 1
ATOM 6734 N N . GLU A 1 891 ? 58.816 -34.657 28.293 1.00 82.69 891 GLU A N 1
ATOM 6735 C CA . GLU A 1 891 ? 57.794 -35.222 27.403 1.00 82.69 891 GLU A CA 1
ATOM 6736 C C . GLU A 1 891 ? 56.436 -35.349 28.099 1.00 82.69 891 GLU A C 1
ATOM 6738 O O . GLU A 1 891 ? 55.409 -35.038 27.498 1.00 82.69 891 GLU A O 1
ATOM 6743 N N . ARG A 1 892 ? 56.408 -35.739 29.383 1.00 84.12 892 ARG A N 1
ATOM 6744 C CA . ARG A 1 892 ? 55.169 -35.761 30.178 1.00 84.12 892 ARG A CA 1
ATOM 6745 C C . ARG A 1 892 ? 54.580 -34.365 30.362 1.00 84.12 892 ARG A C 1
ATOM 6747 O O . ARG A 1 892 ? 53.374 -34.216 30.199 1.00 84.12 892 ARG A O 1
ATOM 6754 N N . ARG A 1 893 ? 55.402 -33.344 30.627 1.00 81.50 893 ARG A N 1
ATOM 6755 C CA . ARG A 1 893 ? 54.960 -31.938 30.706 1.00 81.50 893 ARG A CA 1
ATOM 6756 C C . ARG A 1 893 ? 54.505 -31.405 29.346 1.00 81.50 893 ARG A C 1
ATOM 6758 O O . ARG A 1 893 ? 53.464 -30.769 29.272 1.00 81.50 893 ARG A O 1
ATOM 6765 N N . ALA A 1 894 ? 55.227 -31.706 28.267 1.00 75.75 894 ALA A N 1
ATOM 6766 C CA . ALA A 1 894 ? 54.863 -31.308 26.907 1.00 75.75 894 ALA A CA 1
ATOM 6767 C C . ALA A 1 894 ? 53.588 -32.010 26.412 1.00 75.75 894 ALA A C 1
ATOM 6769 O O . ALA A 1 894 ? 52.814 -31.418 25.662 1.00 75.75 894 ALA A O 1
ATOM 6770 N N . LYS A 1 895 ? 53.340 -33.255 26.842 1.00 83.62 895 LYS A N 1
ATOM 6771 C CA . LYS A 1 895 ? 52.058 -33.925 26.620 1.00 83.62 895 LYS A CA 1
ATOM 6772 C C . LYS A 1 895 ? 50.956 -33.295 27.471 1.00 83.62 895 LYS A C 1
ATOM 6774 O O . LYS A 1 895 ? 49.928 -32.954 26.907 1.00 83.62 895 LYS A O 1
ATOM 6779 N N . ALA A 1 896 ? 51.177 -33.086 28.769 1.00 82.06 896 ALA A N 1
ATOM 6780 C CA . ALA A 1 896 ? 50.197 -32.448 29.647 1.00 82.06 896 ALA A CA 1
ATOM 6781 C C . ALA A 1 896 ? 49.770 -31.073 29.110 1.00 82.06 896 ALA A C 1
ATOM 6783 O O . ALA A 1 896 ? 48.582 -30.852 28.947 1.00 82.06 896 ALA A O 1
ATOM 6784 N N . ALA A 1 897 ? 50.717 -30.221 28.707 1.00 75.69 897 ALA A N 1
ATOM 6785 C CA . ALA A 1 897 ? 50.434 -28.915 28.109 1.00 75.69 897 ALA A CA 1
ATOM 6786 C C . ALA A 1 897 ? 49.705 -28.998 26.750 1.00 75.69 897 ALA A C 1
ATOM 6788 O O . ALA A 1 897 ? 48.956 -28.093 26.400 1.00 75.69 897 ALA A O 1
ATOM 6789 N N . ARG A 1 898 ? 49.890 -30.077 25.970 1.00 80.12 898 ARG A N 1
ATOM 6790 C CA . ARG A 1 898 ? 49.108 -30.320 24.742 1.00 80.12 898 ARG A CA 1
ATOM 6791 C C . ARG A 1 898 ? 47.699 -30.807 25.046 1.00 80.12 898 ARG A C 1
ATOM 6793 O O . ARG A 1 898 ? 46.763 -30.326 24.422 1.00 80.12 898 ARG A O 1
ATOM 6800 N N . ASP A 1 899 ? 47.549 -31.741 25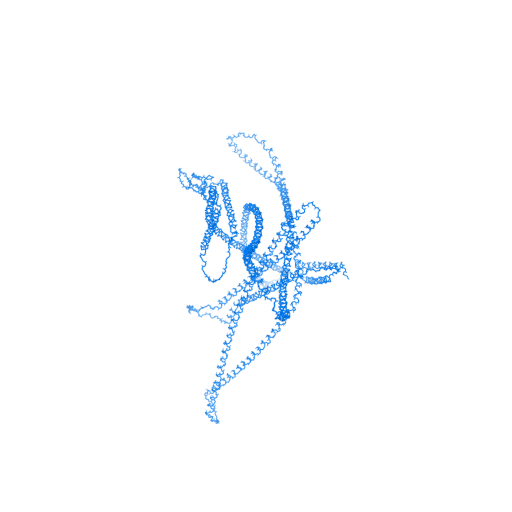.979 1.00 81.50 899 ASP A N 1
ATOM 6801 C CA . ASP A 1 899 ? 46.245 -32.244 26.410 1.00 81.50 899 ASP A CA 1
ATOM 6802 C C . ASP A 1 899 ? 45.441 -31.099 27.073 1.00 81.50 899 ASP A C 1
ATOM 6804 O O . ASP A 1 899 ? 44.250 -30.948 26.818 1.00 81.50 899 ASP A O 1
ATOM 6808 N N . GLU A 1 900 ? 46.103 -30.231 27.845 1.00 81.75 900 GLU A N 1
ATOM 6809 C CA . GLU A 1 900 ? 45.572 -28.992 28.428 1.00 81.75 900 GLU A CA 1
ATOM 6810 C C . GLU A 1 900 ? 45.171 -27.984 27.342 1.00 81.75 900 GLU A C 1
ATOM 6812 O O . GLU A 1 900 ? 44.001 -27.625 27.283 1.00 81.75 900 GLU A O 1
ATOM 6817 N N . ALA A 1 901 ? 46.051 -27.640 26.394 1.00 75.62 901 ALA A N 1
ATOM 6818 C CA . ALA A 1 901 ? 45.715 -26.744 25.279 1.00 75.62 901 ALA A CA 1
ATOM 6819 C C . ALA A 1 901 ? 44.599 -27.289 24.360 1.00 75.62 901 ALA A C 1
ATOM 6821 O O . ALA A 1 901 ? 43.822 -26.518 23.800 1.00 75.62 901 ALA A O 1
ATOM 6822 N N . VAL A 1 902 ? 44.474 -28.613 24.205 1.00 83.56 902 VAL A N 1
ATOM 6823 C CA . VAL A 1 902 ? 43.350 -29.247 23.488 1.00 83.56 902 VAL A CA 1
ATOM 6824 C C . VAL A 1 902 ? 42.052 -29.148 24.296 1.00 83.56 902 VAL A C 1
ATOM 6826 O O . VAL A 1 902 ? 40.998 -28.898 23.714 1.00 83.56 902 VAL A O 1
ATOM 6829 N N . ASN A 1 903 ? 42.109 -29.275 25.623 1.00 81.06 903 ASN A N 1
ATOM 6830 C CA . ASN A 1 903 ? 40.957 -29.043 26.497 1.00 81.06 903 ASN A CA 1
ATOM 6831 C C . ASN A 1 903 ? 40.565 -27.554 26.556 1.00 81.06 903 ASN A C 1
ATOM 6833 O O . ASN A 1 903 ? 39.375 -27.244 26.575 1.00 81.06 903 ASN A O 1
ATOM 6837 N N . GLU A 1 904 ? 41.519 -26.623 26.512 1.00 78.81 904 GLU A N 1
ATOM 6838 C CA . GLU A 1 904 ? 41.268 -25.183 26.362 1.00 78.81 904 GLU A CA 1
ATOM 6839 C C . GLU A 1 904 ? 40.664 -24.858 24.989 1.00 78.81 904 GLU A C 1
ATOM 6841 O O . GLU A 1 904 ? 39.685 -24.119 24.907 1.00 78.81 904 GLU A O 1
ATOM 6846 N N . ALA A 1 905 ? 41.148 -25.473 23.906 1.00 73.44 905 ALA A N 1
ATOM 6847 C CA . ALA A 1 905 ? 40.539 -25.348 22.580 1.00 73.44 905 ALA A CA 1
ATOM 6848 C C . ALA A 1 905 ? 39.105 -25.917 22.543 1.00 73.44 905 ALA A C 1
ATOM 6850 O O . ALA A 1 905 ? 38.210 -25.309 21.959 1.00 73.44 905 ALA A O 1
ATOM 6851 N N . ALA A 1 906 ? 38.847 -27.050 23.205 1.00 81.19 906 ALA A N 1
ATOM 6852 C CA . ALA A 1 906 ? 37.514 -27.650 23.286 1.00 81.19 906 ALA A CA 1
ATOM 6853 C C . ALA A 1 906 ? 36.548 -26.845 24.179 1.00 81.19 906 ALA A C 1
ATOM 6855 O O . ALA A 1 906 ? 35.373 -26.683 23.841 1.00 81.19 906 ALA A O 1
ATOM 6856 N N . THR A 1 907 ? 37.027 -26.305 25.303 1.00 81.50 907 THR A N 1
ATOM 6857 C CA . THR A 1 907 ? 36.218 -25.458 26.198 1.00 81.50 907 THR A CA 1
ATOM 6858 C C . THR A 1 907 ? 35.968 -24.074 25.607 1.00 81.50 907 THR A C 1
ATOM 6860 O O . THR A 1 907 ? 34.859 -23.569 25.731 1.00 81.50 907 THR A O 1
ATOM 6863 N N . THR A 1 908 ? 36.920 -23.479 24.882 1.00 78.00 908 THR A N 1
ATOM 6864 C CA . THR A 1 908 ? 36.677 -22.235 24.129 1.00 78.00 908 THR A CA 1
ATOM 6865 C C . THR A 1 908 ? 35.756 -22.453 22.930 1.00 78.00 908 THR A C 1
ATOM 6867 O O . THR A 1 908 ? 34.868 -21.632 22.718 1.00 78.00 908 THR A O 1
ATOM 6870 N N . ALA A 1 909 ? 35.869 -23.570 22.202 1.00 74.94 909 ALA A N 1
ATOM 6871 C CA . ALA A 1 909 ? 34.924 -23.923 21.140 1.00 74.94 909 ALA A CA 1
ATOM 6872 C C . ALA A 1 909 ? 33.493 -24.105 21.678 1.00 74.94 909 ALA A C 1
ATOM 6874 O O . ALA A 1 909 ? 32.564 -23.487 21.164 1.00 74.94 909 ALA A O 1
ATOM 6875 N N . THR A 1 910 ? 33.312 -24.872 22.759 1.00 82.19 910 THR A N 1
ATOM 6876 C CA . THR A 1 910 ? 31.989 -25.050 23.387 1.00 82.19 910 THR A CA 1
ATOM 6877 C C . THR A 1 910 ? 31.476 -23.778 24.066 1.00 82.19 910 THR A C 1
ATOM 6879 O O . THR A 1 910 ? 30.275 -23.535 24.041 1.00 82.19 910 THR A O 1
ATOM 6882 N N . ALA A 1 911 ? 32.341 -22.908 24.598 1.00 80.12 911 ALA A N 1
ATOM 6883 C CA . ALA A 1 911 ? 31.941 -21.592 25.105 1.00 80.12 911 ALA A CA 1
ATOM 6884 C C . ALA A 1 911 ? 31.556 -20.611 23.981 1.00 80.12 911 ALA A C 1
ATOM 6886 O O . ALA A 1 911 ? 30.680 -19.772 24.182 1.00 80.12 911 ALA A O 1
ATOM 6887 N N . LEU A 1 912 ? 32.169 -20.708 22.795 1.00 75.88 912 LEU A N 1
ATOM 6888 C CA . LEU A 1 912 ? 31.752 -19.963 21.601 1.00 75.88 912 LEU A CA 1
ATOM 6889 C C . LEU A 1 912 ? 30.420 -20.488 21.057 1.00 75.88 912 LEU A C 1
ATOM 6891 O O . LEU A 1 912 ? 29.549 -19.688 20.733 1.00 75.88 912 LEU A O 1
ATOM 6895 N N . GLU A 1 913 ? 30.224 -21.807 21.025 1.00 77.94 913 GLU A N 1
ATOM 6896 C CA . GLU A 1 913 ? 28.954 -22.424 20.632 1.00 77.94 913 GLU A CA 1
ATOM 6897 C C . GLU A 1 913 ? 27.829 -22.075 21.621 1.00 77.94 913 GLU A C 1
ATOM 6899 O O . GLU A 1 913 ? 26.758 -21.647 21.199 1.00 77.94 913 GLU A O 1
ATOM 6904 N N . GLN A 1 914 ? 28.087 -22.131 22.932 1.00 80.12 914 GLN A N 1
ATOM 6905 C CA . GLN A 1 914 ? 27.148 -21.675 23.964 1.00 80.12 914 GLN A CA 1
ATOM 6906 C C . GLN A 1 914 ? 26.866 -20.174 23.868 1.00 80.12 914 GLN A C 1
ATOM 6908 O O . GLN A 1 914 ? 25.712 -19.780 23.994 1.00 80.12 914 GLN A O 1
ATOM 6913 N N . ARG A 1 915 ? 27.869 -19.326 23.595 1.00 75.81 915 ARG A N 1
ATOM 6914 C CA . ARG A 1 915 ? 27.646 -17.893 23.331 1.00 75.81 915 ARG A CA 1
ATOM 6915 C C . ARG A 1 915 ? 26.803 -17.668 22.083 1.00 75.81 915 ARG A C 1
ATOM 6917 O O . ARG A 1 915 ? 25.941 -16.799 22.107 1.00 75.81 915 ARG A O 1
ATOM 6924 N N . HIS A 1 916 ? 27.008 -18.444 21.022 1.00 72.06 916 HIS A N 1
ATOM 6925 C CA . HIS A 1 916 ? 26.205 -18.341 19.807 1.00 72.06 916 HIS A CA 1
ATOM 6926 C C . HIS A 1 916 ? 24.762 -18.810 20.046 1.00 72.06 916 HIS A C 1
ATOM 6928 O O . HIS A 1 916 ? 23.829 -18.124 19.642 1.00 72.06 916 HIS A O 1
ATOM 6934 N N . GLN A 1 917 ? 24.559 -19.905 20.786 1.00 78.75 917 GLN A N 1
ATOM 6935 C CA . GLN A 1 917 ? 23.233 -20.364 21.214 1.00 78.75 917 GLN A CA 1
ATOM 6936 C C . GLN A 1 917 ? 22.545 -19.347 22.140 1.00 78.75 917 GLN A C 1
ATOM 6938 O O . GLN A 1 917 ? 21.372 -19.054 21.940 1.00 78.75 917 GLN A O 1
ATOM 6943 N N . GLN A 1 918 ? 23.265 -18.745 23.093 1.00 80.69 918 GLN A N 1
ATOM 6944 C CA . GLN A 1 918 ? 22.754 -17.667 23.952 1.00 80.69 918 GLN A CA 1
ATOM 6945 C C . GLN A 1 918 ? 22.420 -16.403 23.154 1.00 80.69 918 GLN A C 1
ATOM 6947 O O . GLN A 1 918 ? 21.393 -15.788 23.407 1.00 80.69 918 GLN A O 1
ATOM 6952 N N . GLN A 1 919 ? 23.239 -16.028 22.168 1.00 79.00 919 GLN A N 1
ATOM 6953 C CA . GLN A 1 919 ? 22.971 -14.898 21.277 1.00 79.00 919 GLN A CA 1
ATOM 6954 C C . GLN A 1 919 ? 21.739 -15.161 20.403 1.00 79.00 919 GLN A C 1
ATOM 6956 O O . GLN A 1 919 ? 20.911 -14.271 20.241 1.00 79.00 919 GLN A O 1
ATOM 6961 N N . LEU A 1 920 ? 21.581 -16.380 19.885 1.00 73.19 920 LEU A N 1
ATOM 6962 C CA . LEU A 1 920 ? 20.437 -16.773 19.064 1.00 73.19 920 LEU A CA 1
ATOM 6963 C C . LEU A 1 920 ? 19.156 -16.906 19.908 1.00 73.19 920 LEU A C 1
ATOM 6965 O O . LEU A 1 920 ? 18.085 -16.502 19.466 1.00 73.19 920 LEU A O 1
ATOM 6969 N N . GLN A 1 921 ? 19.263 -17.370 21.156 1.00 78.75 921 GLN A N 1
ATOM 6970 C CA . GLN A 1 921 ? 18.167 -17.371 22.128 1.00 78.75 921 GLN A CA 1
ATOM 6971 C C . GLN A 1 921 ? 17.784 -15.948 22.563 1.00 78.75 921 GLN A C 1
ATOM 6973 O O . GLN A 1 921 ? 16.597 -15.649 22.641 1.00 78.75 921 GLN A O 1
ATOM 6978 N N . ALA A 1 922 ? 18.756 -15.056 22.775 1.00 79.25 922 ALA A N 1
ATOM 6979 C CA . ALA A 1 922 ? 18.512 -13.644 23.060 1.00 79.25 922 ALA A CA 1
ATOM 6980 C C . ALA A 1 922 ? 17.883 -12.922 21.857 1.00 79.25 922 ALA A C 1
ATOM 6982 O O . ALA A 1 922 ? 16.973 -12.124 22.042 1.00 79.25 922 ALA A O 1
ATOM 6983 N N . GLN A 1 923 ? 18.294 -13.243 20.624 1.00 71.56 923 GLN A N 1
ATOM 6984 C CA . GLN A 1 923 ? 17.631 -12.759 19.410 1.00 71.56 923 GLN A CA 1
ATOM 6985 C C . GLN A 1 923 ? 16.187 -13.268 19.320 1.00 71.56 923 GLN A C 1
ATOM 6987 O O . GLN A 1 923 ? 15.296 -12.476 19.044 1.00 71.56 923 GLN A O 1
ATOM 6992 N N . LEU A 1 924 ? 15.922 -14.549 19.603 1.00 77.19 924 LEU A N 1
ATOM 6993 C CA . LEU A 1 924 ? 14.555 -15.091 19.635 1.00 77.19 924 LEU A CA 1
ATOM 6994 C C . LEU A 1 924 ? 13.695 -14.462 20.744 1.00 77.19 924 LEU A C 1
ATOM 6996 O O . LEU A 1 924 ? 12.524 -14.184 20.512 1.00 77.19 924 LEU A O 1
ATOM 7000 N N . GLN A 1 925 ? 14.267 -14.180 21.917 1.00 77.88 925 GLN A N 1
ATOM 7001 C CA . GLN A 1 925 ? 13.589 -13.435 22.984 1.00 77.88 925 GLN A CA 1
ATOM 7002 C C . GLN A 1 925 ? 13.308 -11.985 22.571 1.00 77.88 925 GLN A C 1
ATOM 7004 O O . GLN A 1 925 ? 12.202 -11.506 22.782 1.00 77.88 925 GLN A O 1
ATOM 7009 N N . GLN A 1 926 ? 14.250 -11.315 21.903 1.00 73.06 926 GLN A N 1
ATOM 7010 C CA . GLN A 1 926 ? 14.040 -9.978 21.339 1.00 73.06 926 GLN A CA 1
ATOM 7011 C C . GLN A 1 926 ? 12.989 -9.974 20.222 1.00 73.06 926 GLN A C 1
ATOM 7013 O O . GLN A 1 926 ? 12.223 -9.022 20.137 1.00 73.06 926 GLN A O 1
ATOM 7018 N N . PHE A 1 927 ? 12.904 -11.020 19.392 1.00 67.69 927 PHE A N 1
ATOM 7019 C CA . PHE A 1 927 ? 11.817 -11.165 18.419 1.00 67.69 927 PHE A CA 1
ATOM 7020 C C . PHE A 1 927 ? 10.467 -11.373 19.110 1.00 67.69 927 PHE A C 1
ATOM 7022 O O . PHE A 1 927 ? 9.530 -10.666 18.767 1.00 67.69 927 PHE A O 1
ATOM 7029 N N . ALA A 1 928 ? 10.376 -12.233 20.129 1.00 74.94 928 ALA A N 1
ATOM 7030 C CA . ALA A 1 928 ? 9.143 -12.415 20.900 1.00 74.94 928 ALA A CA 1
ATOM 7031 C C . ALA A 1 928 ? 8.718 -11.136 21.652 1.00 74.94 928 ALA A C 1
ATOM 7033 O O . ALA A 1 928 ? 7.538 -10.800 21.680 1.00 74.94 928 ALA A O 1
ATOM 7034 N N . GLU A 1 929 ? 9.667 -10.375 22.210 1.00 76.50 929 GLU A N 1
ATOM 7035 C CA . GLU A 1 929 ? 9.393 -9.052 22.784 1.00 76.50 929 GLU A CA 1
ATOM 7036 C C . GLU A 1 929 ? 8.944 -8.038 21.724 1.00 76.50 929 GLU A C 1
ATOM 7038 O O . GLU A 1 929 ? 8.088 -7.209 22.015 1.00 76.50 929 GLU A O 1
ATOM 7043 N N . LEU A 1 930 ? 9.500 -8.072 20.509 1.00 67.50 930 LEU A N 1
ATOM 7044 C CA . LEU A 1 930 ? 9.083 -7.192 19.413 1.00 67.50 930 LEU A CA 1
ATOM 7045 C C . LEU A 1 930 ? 7.703 -7.572 18.862 1.00 67.50 930 LEU A C 1
ATOM 7047 O O . LEU A 1 930 ? 6.917 -6.675 18.591 1.00 67.50 930 LEU A O 1
ATOM 7051 N N . GLU A 1 931 ? 7.379 -8.862 18.754 1.00 72.06 931 GLU A N 1
ATOM 7052 C CA . GLU A 1 931 ? 6.039 -9.350 18.399 1.00 72.06 931 GLU A CA 1
ATOM 7053 C C . GLU A 1 931 ? 5.013 -8.966 19.475 1.00 72.06 931 GLU A C 1
ATOM 7055 O O . GLU A 1 931 ? 3.947 -8.447 19.152 1.00 72.06 931 GLU A O 1
ATOM 7060 N N . GLN A 1 932 ? 5.353 -9.122 20.760 1.00 75.50 932 GLN A N 1
ATOM 7061 C CA . GLN A 1 932 ? 4.485 -8.696 21.859 1.00 75.50 932 GLN A CA 1
ATOM 7062 C C . GLN A 1 932 ? 4.299 -7.169 21.892 1.00 75.50 932 GLN A C 1
ATOM 7064 O O . GLN A 1 932 ? 3.185 -6.704 22.126 1.00 75.50 932 GLN A O 1
ATOM 7069 N N . ARG A 1 933 ? 5.355 -6.385 21.629 1.00 69.44 933 ARG A N 1
ATOM 7070 C CA . ARG A 1 933 ? 5.271 -4.915 21.545 1.00 69.44 933 ARG A CA 1
ATOM 7071 C C . ARG A 1 933 ? 4.482 -4.448 20.323 1.00 69.44 933 ARG A C 1
ATOM 7073 O O . ARG A 1 933 ? 3.705 -3.507 20.450 1.00 69.44 933 ARG A O 1
ATOM 7080 N N . ALA A 1 934 ? 4.643 -5.113 19.177 1.00 67.19 934 ALA A N 1
ATOM 7081 C CA . ALA A 1 934 ? 3.840 -4.863 17.985 1.00 67.19 934 ALA A CA 1
ATOM 7082 C C . ALA A 1 934 ? 2.358 -5.123 18.278 1.00 67.19 934 ALA A C 1
ATOM 7084 O O . ALA A 1 934 ? 1.552 -4.232 18.060 1.00 67.19 934 ALA A O 1
ATOM 7085 N N . ALA A 1 935 ? 2.015 -6.257 18.899 1.00 70.75 935 ALA A N 1
ATOM 7086 C CA . ALA A 1 935 ? 0.640 -6.556 19.301 1.00 70.75 935 ALA A CA 1
ATOM 7087 C C . ALA A 1 935 ? 0.069 -5.546 20.322 1.00 70.75 935 ALA A C 1
ATOM 7089 O O . ALA A 1 935 ? -1.120 -5.239 20.275 1.00 70.75 935 ALA A O 1
ATOM 7090 N N . THR A 1 936 ? 0.881 -4.987 21.233 1.00 76.06 936 THR A N 1
ATOM 7091 C CA . THR A 1 936 ? 0.410 -3.899 22.114 1.00 76.06 936 THR A CA 1
ATOM 7092 C C . THR A 1 936 ? 0.254 -2.563 21.392 1.00 76.06 936 THR A C 1
ATOM 7094 O O . THR A 1 936 ? -0.676 -1.831 21.710 1.00 76.06 936 THR A O 1
ATOM 7097 N N . ALA A 1 937 ? 1.112 -2.250 20.417 1.00 68.31 937 ALA A N 1
ATOM 7098 C CA . ALA A 1 937 ? 0.994 -1.040 19.604 1.00 68.31 937 ALA A CA 1
ATOM 7099 C C . ALA A 1 937 ? -0.205 -1.126 18.643 1.00 68.31 937 ALA A C 1
ATOM 7101 O O . ALA A 1 937 ? -0.941 -0.159 18.503 1.00 68.31 937 ALA A O 1
ATOM 7102 N N . GLU A 1 938 ? -0.453 -2.299 18.059 1.00 73.62 938 GLU A N 1
ATOM 7103 C CA . GLU A 1 938 ? -1.629 -2.625 17.247 1.00 73.62 938 GLU A CA 1
ATOM 7104 C C . GLU A 1 938 ? -2.913 -2.533 18.087 1.00 73.62 938 GLU A C 1
ATOM 7106 O O . GLU A 1 938 ? -3.867 -1.886 17.672 1.00 73.62 938 GLU A O 1
ATOM 7111 N N . ALA A 1 939 ? -2.919 -3.047 19.323 1.00 75.44 939 ALA A N 1
ATOM 7112 C CA . ALA A 1 939 ? -4.043 -2.869 20.248 1.00 75.44 939 ALA A CA 1
ATOM 7113 C C . ALA A 1 939 ? -4.261 -1.400 20.671 1.00 75.44 939 ALA A C 1
ATOM 7115 O O . ALA A 1 939 ? -5.404 -0.971 20.821 1.00 75.44 939 ALA A O 1
ATOM 7116 N N . GLN A 1 940 ? -3.192 -0.613 20.839 1.00 75.19 940 GLN A N 1
ATOM 7117 C CA . GLN A 1 940 ? -3.283 0.830 21.099 1.00 75.19 940 GLN A CA 1
ATOM 7118 C C . GLN A 1 940 ? -3.729 1.620 19.860 1.00 75.19 940 GLN A C 1
ATOM 7120 O O . GLN A 1 940 ? -4.423 2.623 20.008 1.00 75.19 940 GLN A O 1
ATOM 7125 N N . ALA A 1 941 ? -3.386 1.162 18.654 1.00 69.19 941 ALA A N 1
ATOM 7126 C CA . ALA A 1 941 ? -3.889 1.703 17.398 1.00 69.19 941 ALA A CA 1
ATOM 7127 C C . ALA A 1 941 ? -5.372 1.355 17.200 1.00 69.19 941 ALA A C 1
ATOM 7129 O O . ALA A 1 941 ? -6.155 2.238 16.886 1.00 69.19 941 ALA A O 1
ATOM 7130 N N . GLU A 1 942 ? -5.809 0.123 17.483 1.00 74.31 942 GLU A N 1
ATOM 7131 C CA . GLU A 1 942 ? -7.237 -0.216 17.524 1.00 74.31 942 GLU A CA 1
ATOM 7132 C C . GLU A 1 942 ? -7.995 0.617 18.569 1.00 74.31 942 GLU A C 1
ATOM 7134 O O . GLU A 1 942 ? -9.140 1.004 18.341 1.00 74.31 942 GLU A O 1
ATOM 7139 N N . GLU A 1 943 ? -7.401 0.874 19.738 1.00 78.81 943 GLU A N 1
ATOM 7140 C CA . GLU A 1 943 ? -8.029 1.715 20.757 1.00 78.81 943 GLU A CA 1
ATOM 7141 C C . GLU A 1 943 ? -8.074 3.185 20.324 1.00 78.81 943 GLU A C 1
ATOM 7143 O O . GLU A 1 943 ? -9.095 3.838 20.532 1.00 78.81 943 GLU A O 1
ATOM 7148 N N . SER A 1 944 ? -7.031 3.705 19.669 1.00 72.81 944 SER A N 1
ATOM 7149 C CA . SER A 1 944 ? -7.055 5.057 19.109 1.00 72.81 944 SER A CA 1
ATOM 7150 C C . SER A 1 944 ? -8.018 5.171 17.926 1.00 72.81 944 SER A C 1
ATOM 7152 O O . SER A 1 944 ? -8.700 6.181 17.836 1.00 72.81 944 SER A O 1
ATOM 7154 N N . GLU A 1 945 ? -8.183 4.133 17.100 1.00 75.00 945 GLU A N 1
ATOM 7155 C CA . GLU A 1 945 ? -9.191 4.075 16.033 1.00 75.00 945 GLU A CA 1
ATOM 7156 C C . GLU A 1 945 ? -10.620 3.918 16.569 1.00 75.00 945 GLU A C 1
ATOM 7158 O O . GLU A 1 945 ? -11.557 4.460 15.989 1.00 75.00 945 GLU A O 1
ATOM 7163 N N . ARG A 1 946 ? -10.816 3.243 17.709 1.00 81.81 946 ARG A N 1
ATOM 7164 C CA . ARG A 1 946 ? -12.100 3.267 18.431 1.00 81.81 946 ARG A CA 1
ATOM 7165 C C . ARG A 1 946 ? -12.363 4.643 19.018 1.00 81.81 946 ARG A C 1
ATOM 7167 O O . ARG A 1 946 ? -13.462 5.150 18.850 1.00 81.81 946 ARG A O 1
ATOM 7174 N N . ARG A 1 947 ? -11.363 5.282 19.631 1.00 78.06 947 ARG A N 1
ATOM 7175 C CA . ARG A 1 947 ? -11.475 6.652 20.145 1.00 78.06 947 ARG A CA 1
ATOM 7176 C C . ARG A 1 947 ? -11.674 7.669 19.022 1.00 78.06 947 ARG A C 1
ATOM 7178 O O . ARG A 1 947 ? -12.442 8.592 19.241 1.00 78.06 947 ARG A O 1
ATOM 7185 N N . THR A 1 948 ? -11.089 7.507 17.829 1.00 73.06 948 THR A N 1
ATOM 7186 C CA . THR A 1 948 ? -11.399 8.371 16.678 1.00 73.06 948 THR A CA 1
ATOM 7187 C C . THR A 1 948 ? -12.741 8.046 16.062 1.00 73.06 948 THR A C 1
ATOM 7189 O O . THR A 1 948 ? -13.445 8.979 15.739 1.00 73.06 948 THR A O 1
ATOM 7192 N N . ALA A 1 949 ? -13.169 6.787 15.955 1.00 76.56 949 ALA A N 1
ATOM 7193 C CA . ALA A 1 949 ? -14.522 6.463 15.498 1.00 76.56 949 ALA A CA 1
ATOM 7194 C C . ALA A 1 949 ? -15.592 6.942 16.495 1.00 76.56 949 ALA A C 1
ATOM 7196 O O . ALA A 1 949 ? -16.657 7.401 16.091 1.00 76.56 949 ALA A O 1
ATOM 7197 N N . GLU A 1 950 ? -15.309 6.893 17.796 1.00 82.38 950 GLU A N 1
ATOM 7198 C CA . GLU A 1 950 ? -16.144 7.487 18.834 1.00 82.38 950 GLU A CA 1
ATOM 7199 C C . GLU A 1 950 ? -16.069 9.007 18.799 1.00 82.38 950 GLU A C 1
ATOM 7201 O O . GLU A 1 950 ? -17.121 9.604 18.943 1.00 82.38 950 GLU A O 1
ATOM 7206 N N . ALA A 1 951 ? -14.908 9.622 18.538 1.00 72.94 951 ALA A N 1
ATOM 7207 C CA . ALA A 1 951 ? -14.704 11.060 18.319 1.00 72.94 951 ALA A CA 1
ATOM 7208 C C . ALA A 1 951 ? -15.256 11.576 16.982 1.00 72.94 951 ALA A C 1
ATOM 7210 O O . ALA A 1 951 ? -15.543 12.756 16.858 1.00 72.94 951 ALA A O 1
ATOM 7211 N N . GLU A 1 952 ? -15.415 10.711 15.985 1.00 81.56 952 GLU A N 1
ATOM 7212 C CA . GLU A 1 952 ? -16.004 10.998 14.682 1.00 81.56 952 GLU A CA 1
ATOM 7213 C C . GLU A 1 952 ? -17.497 10.739 14.714 1.00 81.56 952 GLU A C 1
ATOM 7215 O O . GLU A 1 952 ? -18.217 11.501 14.094 1.00 81.56 952 GLU A O 1
ATOM 7220 N N . MET A 1 953 ? -18.005 9.765 15.479 1.00 83.81 953 MET A N 1
ATOM 7221 C CA . MET A 1 953 ? -19.415 9.756 15.883 1.00 83.81 953 MET A CA 1
ATOM 7222 C C . MET A 1 953 ? -19.703 11.015 16.699 1.00 83.81 953 MET A C 1
ATOM 7224 O O . MET A 1 953 ? -20.587 11.810 16.396 1.00 83.81 953 MET A O 1
ATOM 7228 N N . GLN A 1 954 ? -18.828 11.276 17.664 1.00 79.56 954 GLN A N 1
ATOM 7229 C CA . GLN A 1 954 ? -18.709 12.510 18.413 1.00 79.56 954 GLN A CA 1
ATOM 7230 C C . GLN A 1 954 ? -18.107 13.693 17.603 1.00 79.56 954 GLN A C 1
ATOM 7232 O O . GLN A 1 954 ? -17.669 14.676 18.188 1.00 79.56 954 GLN A O 1
ATOM 7237 N N . ILE A 1 955 ? -18.208 13.685 16.275 1.00 75.38 955 ILE A N 1
ATOM 7238 C CA . ILE A 1 955 ? -18.191 14.882 15.407 1.00 75.38 955 ILE A CA 1
ATOM 7239 C C . ILE A 1 955 ? -19.328 14.799 14.368 1.00 75.38 955 ILE A C 1
ATOM 7241 O O . ILE A 1 955 ? -19.743 15.839 13.863 1.00 75.38 955 ILE A O 1
ATOM 7245 N N . SER A 1 956 ? -19.836 13.587 14.085 1.00 80.69 956 SER A N 1
ATOM 7246 C CA . SER A 1 956 ? -20.949 13.172 13.219 1.00 80.69 956 SER A CA 1
ATOM 7247 C C . SER A 1 956 ? -22.260 13.761 13.739 1.00 80.69 956 SER A C 1
ATOM 7249 O O . SER A 1 956 ? -22.272 14.955 13.954 1.00 80.69 956 SER A O 1
ATOM 7251 N N . GLU A 1 957 ? -23.411 13.080 13.869 1.00 85.06 957 GLU A N 1
ATOM 7252 C CA . GLU A 1 957 ? -24.731 13.739 13.923 1.00 85.06 957 GLU A CA 1
ATOM 7253 C C . GLU A 1 957 ? -24.859 14.798 15.015 1.00 85.06 957 GLU A C 1
ATOM 7255 O O . GLU A 1 957 ? -25.798 15.583 14.932 1.00 85.06 957 GLU A O 1
ATOM 7260 N N . LEU A 1 958 ? -23.921 14.918 15.980 1.00 75.56 958 LEU A N 1
ATOM 7261 C CA . LEU A 1 958 ? -23.977 15.790 17.145 1.00 75.56 958 LEU A CA 1
ATOM 7262 C C . LEU A 1 958 ? -23.526 17.128 16.653 1.00 75.56 958 LEU A C 1
ATOM 7264 O O . LEU A 1 958 ? -22.810 17.563 17.504 1.00 75.56 958 LEU A O 1
ATOM 7268 N N . GLN A 1 959 ? -23.997 17.712 15.478 1.00 79.38 959 GLN A N 1
ATOM 7269 C CA . GLN A 1 959 ? -24.518 19.117 15.144 1.00 79.38 959 GLN A CA 1
ATOM 7270 C C . GLN A 1 959 ? -25.973 19.205 14.686 1.00 79.38 959 GLN A C 1
ATOM 7272 O O . GLN A 1 959 ? -26.454 20.321 14.484 1.00 79.38 959 GLN A O 1
ATOM 7277 N N . ALA A 1 960 ? -26.702 18.123 14.484 1.00 80.19 960 ALA A N 1
ATOM 7278 C CA . ALA A 1 960 ? -28.137 18.198 14.270 1.00 80.19 960 ALA A CA 1
ATOM 7279 C C . ALA A 1 960 ? -28.820 19.236 15.201 1.00 80.19 960 ALA A C 1
ATOM 7281 O O . ALA A 1 960 ? -29.515 20.091 14.677 1.00 80.19 960 ALA A O 1
ATOM 7282 N N . ARG A 1 961 ? -28.483 19.311 16.501 1.00 77.94 961 ARG A N 1
ATOM 7283 C CA . ARG A 1 961 ? -28.657 20.441 17.445 1.00 77.94 961 ARG A CA 1
ATOM 7284 C C . ARG A 1 961 ? -28.118 21.774 16.955 1.00 77.94 961 ARG A C 1
ATOM 7286 O O . ARG A 1 961 ? -28.959 22.621 16.778 1.00 77.94 961 ARG A O 1
ATOM 7293 N N . VAL A 1 962 ? -26.827 22.081 16.768 1.00 75.31 962 VAL A N 1
ATOM 7294 C CA . VAL A 1 962 ? -26.472 23.469 16.347 1.00 75.31 962 VAL A CA 1
ATOM 7295 C C . VAL A 1 962 ? -27.121 23.839 14.991 1.00 75.31 962 VAL A C 1
ATOM 7297 O O . VAL A 1 962 ? -27.469 24.997 14.785 1.00 75.31 962 VAL A O 1
ATOM 7300 N N . THR A 1 963 ? -27.500 22.858 14.160 1.00 81.62 963 THR A N 1
ATOM 7301 C CA . THR A 1 963 ? -28.415 23.029 13.013 1.00 81.62 963 THR A CA 1
ATOM 7302 C C . THR A 1 963 ? -29.845 23.390 13.433 1.00 81.62 963 THR A C 1
ATOM 7304 O O . THR A 1 963 ? -30.439 24.320 12.897 1.00 81.62 963 THR A O 1
ATOM 7307 N N . GLU A 1 964 ? -30.442 22.622 14.340 1.00 81.06 964 GLU A N 1
ATOM 7308 C CA . GLU A 1 964 ? -31.811 22.732 14.861 1.00 81.06 964 GLU A CA 1
ATOM 7309 C C . GLU A 1 964 ? -31.990 23.990 15.728 1.00 81.06 964 GLU A C 1
ATOM 7311 O O . GLU A 1 964 ? -33.026 24.654 15.678 1.00 81.06 964 GLU A O 1
ATOM 7316 N N . LEU A 1 965 ? -30.942 24.349 16.466 1.00 73.06 965 LEU A N 1
ATOM 7317 C CA . LEU A 1 965 ? -30.787 25.538 17.280 1.00 73.06 965 LEU A CA 1
ATOM 7318 C C . LEU A 1 965 ? -30.663 26.758 16.359 1.00 73.06 965 LEU A C 1
ATOM 7320 O O . LEU A 1 965 ? -31.500 27.651 16.443 1.00 73.06 965 LEU A O 1
ATOM 7324 N N . ALA A 1 966 ? -29.736 26.769 15.391 1.00 73.56 966 ALA A N 1
ATOM 7325 C CA . ALA A 1 966 ? -29.643 27.856 14.406 1.00 73.56 966 ALA A CA 1
ATOM 7326 C C . ALA A 1 966 ? -30.924 28.024 13.558 1.00 73.56 966 ALA A C 1
ATOM 7328 O O . ALA A 1 966 ? -31.213 29.119 13.075 1.00 73.56 966 ALA A O 1
ATOM 7329 N N . LYS A 1 967 ? -31.739 26.969 13.410 1.00 81.38 967 LYS A N 1
ATOM 7330 C CA . LYS A 1 967 ? -33.068 27.011 12.769 1.00 81.38 967 LYS A CA 1
ATOM 7331 C C . LYS A 1 967 ? -34.190 27.581 13.658 1.00 81.38 967 LYS A C 1
ATOM 7333 O O . LYS A 1 967 ? -35.307 27.734 13.162 1.00 81.38 967 LYS A O 1
ATOM 7338 N N . ARG A 1 968 ? -33.955 27.892 14.941 1.00 75.88 968 ARG A N 1
ATOM 7339 C CA . ARG A 1 968 ? -34.985 28.335 15.907 1.00 75.88 968 ARG A CA 1
ATOM 7340 C C . ARG A 1 968 ? -34.989 29.869 16.094 1.00 75.88 968 ARG A C 1
ATOM 7342 O O . ARG A 1 968 ? -34.102 30.407 16.750 1.00 75.88 968 ARG A O 1
ATOM 7349 N N . PRO A 1 969 ? -36.000 30.604 15.588 1.00 52.06 969 PRO A N 1
ATOM 7350 C CA . PRO A 1 969 ? -35.988 32.069 15.579 1.00 52.06 969 PRO A CA 1
ATOM 7351 C C . PRO A 1 969 ? -36.541 32.681 16.882 1.00 52.06 969 PRO A C 1
ATOM 7353 O O . PRO A 1 969 ? -37.633 33.250 16.890 1.00 52.06 969 PRO A O 1
ATOM 7356 N N . VAL A 1 970 ? -35.798 32.582 17.992 1.00 59.66 970 VAL A N 1
ATOM 7357 C CA . VAL A 1 970 ? -36.116 33.294 19.249 1.00 59.66 970 VAL A CA 1
ATOM 7358 C C . VAL A 1 970 ? -34.833 33.834 19.899 1.00 59.66 970 VAL A C 1
ATOM 7360 O O . VAL A 1 970 ? -33.983 33.030 20.274 1.00 59.66 970 VAL A O 1
ATOM 7363 N N . PRO A 1 971 ? -34.680 35.160 20.096 1.00 55.59 971 PRO A N 1
ATOM 7364 C CA . PRO A 1 971 ? -33.519 35.717 20.786 1.00 55.59 971 PRO A CA 1
ATOM 7365 C C . PRO A 1 971 ? -33.623 35.465 22.297 1.00 55.59 971 PRO A C 1
ATOM 7367 O O . PRO A 1 971 ? -34.459 36.053 22.985 1.00 55.59 971 PRO A O 1
ATOM 7370 N N . ASN A 1 972 ? -32.772 34.582 22.814 1.00 72.12 972 ASN A N 1
ATOM 7371 C CA . ASN A 1 972 ? -32.651 34.266 24.236 1.00 72.12 972 ASN A CA 1
ATOM 7372 C C . ASN A 1 972 ? -31.157 34.068 24.561 1.00 72.12 972 ASN A C 1
ATOM 7374 O O . ASN A 1 972 ? -30.563 33.160 23.988 1.00 72.12 972 ASN A O 1
ATOM 7378 N N . PRO A 1 973 ? -30.528 34.855 25.454 1.00 74.88 973 PRO A N 1
ATOM 7379 C CA . PRO A 1 973 ? -29.071 34.816 25.647 1.00 74.88 973 PRO A CA 1
ATOM 7380 C C . PRO A 1 973 ? -28.537 33.456 26.132 1.00 74.88 973 PRO A C 1
ATOM 7382 O O . PRO A 1 973 ? -27.428 33.073 25.779 1.00 74.88 973 PRO A O 1
ATOM 7385 N N . ALA A 1 974 ? -29.345 32.667 26.852 1.00 72.25 974 ALA A N 1
ATOM 7386 C CA . ALA A 1 974 ? -28.977 31.297 27.235 1.00 72.25 974 ALA A CA 1
ATOM 7387 C C . ALA A 1 974 ? -28.757 30.361 26.023 1.00 72.25 974 ALA A C 1
ATOM 7389 O O . ALA A 1 974 ? -28.111 29.326 26.141 1.00 72.25 974 ALA A O 1
ATOM 7390 N N . PHE A 1 975 ? -29.302 30.721 24.860 1.00 74.19 975 PHE A N 1
ATOM 7391 C CA . PHE A 1 975 ? -29.207 29.970 23.612 1.00 74.19 975 PHE A CA 1
ATOM 7392 C C . PHE A 1 975 ? -27.935 30.313 22.828 1.00 74.19 975 PHE A C 1
ATOM 7394 O O . PHE A 1 975 ? -27.319 29.429 22.247 1.00 74.19 975 PHE A O 1
ATOM 7401 N N . GLU A 1 976 ? -27.516 31.582 22.854 1.00 77.06 976 GLU A N 1
ATOM 7402 C CA . GLU A 1 976 ? -26.215 32.018 22.323 1.00 77.06 976 GLU A CA 1
ATOM 7403 C C . GLU A 1 976 ? -25.076 31.380 23.127 1.00 77.06 976 GLU A C 1
ATOM 7405 O O . GLU A 1 976 ? -24.097 30.919 22.548 1.00 77.06 976 GLU A O 1
ATOM 7410 N N . GLN A 1 977 ? -25.254 31.267 24.447 1.00 79.12 977 GLN A N 1
ATOM 7411 C CA . GLN A 1 977 ? -24.322 30.576 25.334 1.00 79.12 977 GLN A CA 1
ATOM 7412 C C . GLN A 1 977 ? -24.241 29.073 25.015 1.00 79.12 977 GLN A C 1
ATOM 7414 O O . GLN A 1 977 ? -23.157 28.583 24.729 1.00 79.12 977 GLN A O 1
ATOM 7419 N N . GLN A 1 978 ? -25.379 28.372 24.897 1.00 79.00 978 GLN A N 1
ATOM 7420 C CA . GLN A 1 978 ? -25.403 26.967 24.452 1.00 79.00 978 GLN A CA 1
ATOM 7421 C C . GLN A 1 978 ? -24.794 26.747 23.056 1.00 79.00 978 GLN A C 1
ATOM 7423 O O . GLN A 1 978 ? -24.195 25.703 22.816 1.00 79.00 978 GLN A O 1
ATOM 7428 N N . LEU A 1 979 ? -24.929 27.706 22.132 1.00 75.81 979 LEU A N 1
ATOM 7429 C CA . LEU A 1 979 ? -24.300 27.625 20.811 1.00 75.81 979 LEU A CA 1
ATOM 7430 C C . LEU A 1 979 ? -22.774 27.798 20.895 1.00 75.81 979 LEU A C 1
ATOM 7432 O O . LEU A 1 979 ? -22.044 27.104 20.193 1.00 75.81 979 LEU A O 1
ATOM 7436 N N . PHE A 1 980 ? -22.299 28.700 21.759 1.00 79.94 980 PHE A N 1
ATOM 7437 C CA . PHE A 1 980 ? -20.875 28.952 21.985 1.00 79.94 980 PHE A CA 1
ATOM 7438 C C . PHE A 1 980 ? -20.193 27.790 22.717 1.00 79.94 980 PHE A C 1
ATOM 7440 O O . PHE A 1 980 ? -19.118 27.361 22.307 1.00 79.94 980 PHE A O 1
ATOM 7447 N N . ASP A 1 981 ? -20.838 27.241 23.748 1.00 78.19 981 ASP A N 1
ATOM 7448 C CA . ASP A 1 981 ? -20.359 26.064 24.478 1.00 78.19 981 ASP A CA 1
ATOM 7449 C C . ASP A 1 981 ? -20.294 24.847 23.538 1.00 78.19 981 ASP A C 1
ATOM 7451 O O . ASP A 1 981 ? -19.279 24.152 23.495 1.00 78.19 981 ASP A O 1
ATOM 7455 N N . ALA A 1 982 ? -21.318 24.646 22.696 1.00 76.00 982 ALA A N 1
ATOM 7456 C CA . ALA A 1 982 ? -21.291 23.643 21.633 1.00 76.00 982 ALA A CA 1
ATOM 7457 C C . ALA A 1 982 ? -20.108 23.846 20.677 1.00 76.00 982 ALA A C 1
ATOM 7459 O O . ALA A 1 982 ? -19.322 22.923 20.494 1.00 76.00 982 ALA A O 1
ATOM 7460 N N . GLN A 1 983 ? -19.934 25.051 20.119 1.00 79.25 983 GLN A N 1
ATOM 7461 C CA . GLN A 1 983 ? -18.854 25.373 19.175 1.00 79.25 983 GLN A CA 1
ATOM 7462 C C . GLN A 1 983 ? -17.451 25.227 19.777 1.00 79.25 983 GLN A C 1
ATOM 7464 O O . GLN A 1 983 ? -16.563 24.677 19.125 1.00 79.25 983 GLN A O 1
ATOM 7469 N N . ARG A 1 984 ? -17.248 25.652 21.032 1.00 83.50 984 ARG A N 1
ATOM 7470 C CA . ARG A 1 984 ? -16.006 25.397 21.777 1.00 83.50 984 ARG A CA 1
ATOM 7471 C C . ARG A 1 984 ? -15.726 23.896 21.854 1.00 83.50 984 ARG A C 1
ATOM 7473 O O . ARG A 1 984 ? -14.587 23.486 21.652 1.00 83.50 984 ARG A O 1
ATOM 7480 N N . LYS A 1 985 ? -16.762 23.097 22.119 1.00 79.62 985 LYS A N 1
ATOM 7481 C CA . LYS A 1 985 ? -16.656 21.646 22.277 1.00 79.62 985 LYS A CA 1
ATOM 7482 C C . LYS A 1 985 ? -16.409 20.901 20.955 1.00 79.62 985 LYS A C 1
ATOM 7484 O O . LYS A 1 985 ? -15.772 19.850 20.994 1.00 79.62 985 LYS A O 1
ATOM 7489 N N . ILE A 1 986 ? -16.810 21.463 19.803 1.00 77.06 986 ILE A N 1
ATOM 7490 C CA . ILE A 1 986 ? -16.373 20.992 18.468 1.00 77.06 986 ILE A CA 1
ATOM 7491 C C . ILE A 1 986 ? -14.850 21.097 18.360 1.00 77.06 986 ILE A C 1
ATOM 7493 O O . ILE A 1 986 ? -14.170 20.090 18.189 1.00 77.06 986 ILE A O 1
ATOM 7497 N N . ALA A 1 987 ? -14.316 22.311 18.529 1.00 76.75 987 ALA A N 1
ATOM 7498 C CA . ALA A 1 987 ? -12.899 22.619 18.324 1.00 76.75 987 ALA A CA 1
ATOM 7499 C C . ALA A 1 987 ? -11.957 21.920 19.327 1.00 76.75 987 ALA A C 1
ATOM 7501 O O . ALA A 1 987 ? -10.740 21.919 19.146 1.00 76.75 987 ALA A O 1
ATOM 7502 N N . GLU A 1 988 ? -12.511 21.353 20.399 1.00 80.69 988 GLU A N 1
ATOM 7503 C CA . GLU A 1 988 ? -11.819 20.482 21.345 1.00 80.69 988 GLU A CA 1
ATOM 7504 C C . GLU A 1 988 ? -11.670 19.064 20.770 1.00 80.69 988 GLU A C 1
ATOM 7506 O O . GLU A 1 988 ? -10.544 18.590 20.627 1.00 80.69 988 GLU A O 1
ATOM 7511 N N . LEU A 1 989 ? -12.758 18.439 20.295 1.00 77.75 989 LEU A N 1
ATOM 7512 C CA . LEU A 1 989 ? -12.660 17.115 19.670 1.00 77.75 989 LEU A CA 1
ATOM 7513 C C . LEU A 1 989 ? -11.990 17.132 18.293 1.00 77.75 989 LEU A C 1
ATOM 7515 O O . LEU A 1 989 ? -11.329 16.166 17.937 1.00 77.75 989 LEU A O 1
ATOM 7519 N N . GLU A 1 990 ? -12.088 18.218 17.527 1.00 80.25 990 GLU A N 1
ATOM 7520 C CA . GLU A 1 990 ? -11.310 18.359 16.289 1.00 80.25 990 GLU A CA 1
ATOM 7521 C C . GLU A 1 990 ? -9.798 18.361 16.565 1.00 80.25 990 GLU A C 1
ATOM 7523 O O . GLU A 1 990 ? -9.025 17.885 15.735 1.00 80.25 990 GLU A O 1
ATOM 7528 N N . ARG A 1 991 ? -9.360 18.831 17.744 1.00 78.81 991 ARG A N 1
ATOM 7529 C CA . ARG A 1 991 ? -7.960 18.703 18.184 1.00 78.81 991 ARG A CA 1
ATOM 7530 C C . ARG A 1 991 ? -7.636 17.297 18.661 1.00 78.81 991 ARG A C 1
ATOM 7532 O O . ARG A 1 991 ? -6.545 16.827 18.372 1.00 78.81 991 ARG A O 1
ATOM 7539 N N . GLU A 1 992 ? -8.544 16.623 19.359 1.00 78.25 992 GLU A N 1
ATOM 7540 C CA . GLU A 1 992 ? -8.354 15.220 19.749 1.00 78.25 992 GLU A CA 1
ATOM 7541 C C . GLU A 1 992 ? -8.258 14.306 18.509 1.00 78.25 992 GLU A C 1
ATOM 7543 O O . GLU A 1 992 ? -7.339 13.494 18.431 1.00 78.25 992 GLU A O 1
ATOM 7548 N N . VAL A 1 993 ? -9.110 14.501 17.492 1.00 77.19 993 VAL A N 1
ATOM 7549 C CA . VAL A 1 993 ? -9.030 13.797 16.197 1.00 77.19 993 VAL A CA 1
ATOM 7550 C C . VAL A 1 993 ? -7.756 14.172 15.441 1.00 77.19 993 VAL A C 1
ATOM 7552 O O . VAL A 1 993 ? -7.049 13.275 14.999 1.00 77.19 993 VAL A O 1
ATOM 7555 N N . ALA A 1 994 ? -7.389 15.456 15.350 1.00 73.31 994 ALA A N 1
ATOM 7556 C CA . ALA A 1 994 ? -6.132 15.856 14.709 1.00 73.31 994 ALA A CA 1
ATOM 7557 C C . ALA A 1 994 ? -4.892 15.293 15.433 1.00 73.31 994 ALA A C 1
ATOM 7559 O O . ALA A 1 994 ? -3.931 14.885 14.786 1.00 73.31 994 ALA A O 1
ATOM 7560 N N . ASN A 1 995 ? -4.910 15.217 16.767 1.00 73.56 995 ASN A N 1
ATOM 7561 C CA . ASN A 1 995 ? -3.853 14.580 17.552 1.00 73.56 995 ASN A CA 1
ATOM 7562 C C . ASN A 1 995 ? -3.816 13.064 17.324 1.00 73.56 995 ASN A C 1
ATOM 7564 O O . ASN A 1 995 ? -2.733 12.494 17.212 1.00 73.56 995 ASN A O 1
ATOM 7568 N N . ALA A 1 996 ? -4.970 12.410 17.200 1.00 71.81 996 ALA A N 1
ATOM 7569 C CA . ALA A 1 996 ? -5.034 10.993 16.874 1.00 71.81 996 ALA A CA 1
ATOM 7570 C C . ALA A 1 996 ? -4.594 10.701 15.428 1.00 71.81 996 ALA A C 1
ATOM 7572 O O . ALA A 1 996 ? -3.894 9.718 15.213 1.00 71.81 996 ALA A O 1
ATOM 7573 N N . ASP A 1 997 ? -4.886 11.570 14.456 1.00 72.06 997 ASP A N 1
ATOM 7574 C CA . ASP A 1 997 ? -4.338 11.488 13.095 1.00 72.06 997 ASP A CA 1
ATOM 7575 C C . ASP A 1 997 ? -2.829 11.775 13.059 1.00 72.06 997 ASP A C 1
ATOM 7577 O O . ASP A 1 997 ? -2.118 11.154 12.269 1.00 72.06 997 ASP A O 1
ATOM 7581 N N . ASN A 1 998 ? -2.301 12.631 13.944 1.00 72.88 998 ASN A N 1
ATOM 7582 C CA . ASN A 1 998 ? -0.854 12.788 14.148 1.00 72.88 998 ASN A CA 1
ATOM 7583 C C . ASN A 1 998 ? -0.231 11.495 14.714 1.00 72.88 998 ASN A C 1
ATOM 7585 O O . ASN A 1 998 ? 0.815 11.061 14.238 1.00 72.88 998 ASN A O 1
ATOM 7589 N N . VAL A 1 999 ? -0.893 10.818 15.662 1.00 72.50 999 VAL A N 1
ATOM 7590 C CA . VAL A 1 999 ? -0.463 9.496 16.166 1.00 72.50 999 VAL A CA 1
ATOM 7591 C C . VAL A 1 999 ? -0.567 8.419 15.079 1.00 72.50 999 VAL A C 1
ATOM 7593 O O . VAL A 1 999 ? 0.347 7.614 14.933 1.00 72.50 999 VAL A O 1
ATOM 7596 N N . ARG A 1 1000 ? -1.634 8.415 14.273 1.00 72.69 1000 ARG A N 1
ATOM 7597 C CA . ARG A 1 1000 ? -1.879 7.440 13.196 1.00 72.69 1000 ARG A CA 1
ATOM 7598 C C . ARG A 1 1000 ? -0.911 7.611 12.026 1.00 72.69 1000 ARG A C 1
ATOM 7600 O O . ARG A 1 1000 ? -0.453 6.622 11.460 1.00 72.69 1000 ARG A O 1
ATOM 7607 N N . SER A 1 1001 ? -0.562 8.850 11.683 1.00 70.56 1001 SER A N 1
ATOM 7608 C CA . SER A 1 1001 ? 0.456 9.151 10.671 1.00 70.56 1001 SER A CA 1
ATOM 7609 C C . SER A 1 1001 ? 1.866 8.848 11.179 1.00 70.56 1001 SER A C 1
ATOM 7611 O O . SER A 1 1001 ? 2.619 8.210 10.447 1.00 70.56 1001 SER A O 1
ATOM 7613 N N . PHE A 1 1002 ? 2.190 9.158 12.440 1.00 72.50 1002 PHE A N 1
ATOM 7614 C CA . PHE A 1 1002 ? 3.440 8.725 13.078 1.00 72.50 1002 PHE A CA 1
ATOM 7615 C C . PHE A 1 1002 ? 3.562 7.192 13.149 1.00 72.50 1002 PHE A C 1
ATOM 7617 O O . PHE A 1 1002 ? 4.620 6.641 12.842 1.00 72.50 1002 PHE A O 1
ATOM 7624 N N . ALA A 1 1003 ? 2.478 6.485 13.484 1.00 68.44 1003 ALA A N 1
ATOM 7625 C CA . ALA A 1 1003 ? 2.431 5.024 13.480 1.00 68.44 1003 ALA A CA 1
ATOM 7626 C C . ALA A 1 1003 ? 2.643 4.463 12.066 1.00 68.44 1003 ALA A C 1
ATOM 7628 O O . ALA A 1 1003 ? 3.525 3.632 11.871 1.00 68.44 1003 ALA A O 1
ATOM 7629 N N . ALA A 1 1004 ? 1.927 4.976 11.059 1.00 69.44 1004 ALA A N 1
ATOM 7630 C CA . ALA A 1 1004 ? 2.087 4.559 9.665 1.00 69.44 1004 ALA A CA 1
ATOM 7631 C C . ALA A 1 1004 ? 3.475 4.900 9.081 1.00 69.44 1004 ALA A C 1
ATOM 7633 O O . ALA A 1 1004 ? 3.971 4.192 8.205 1.00 69.44 1004 ALA A O 1
ATOM 7634 N N . GLU A 1 1005 ? 4.123 5.972 9.540 1.00 71.69 1005 GLU A N 1
ATOM 7635 C CA . GLU A 1 1005 ? 5.497 6.323 9.164 1.00 71.69 1005 GLU A CA 1
ATOM 7636 C C . GLU A 1 1005 ? 6.518 5.400 9.846 1.00 71.69 1005 GLU A C 1
ATOM 7638 O O . GLU A 1 1005 ? 7.400 4.860 9.178 1.00 71.69 1005 GLU A O 1
ATOM 7643 N N . THR A 1 1006 ? 6.314 5.092 11.130 1.00 71.62 1006 THR A N 1
ATOM 7644 C CA . THR A 1 1006 ? 7.099 4.098 11.881 1.00 71.62 1006 THR A CA 1
ATOM 7645 C C . THR A 1 1006 ? 6.954 2.696 11.277 1.00 71.62 1006 THR A C 1
ATOM 7647 O O . THR A 1 1006 ? 7.943 1.984 11.110 1.00 71.62 1006 THR A O 1
ATOM 7650 N N . GLU A 1 1007 ? 5.751 2.295 10.857 1.00 73.94 1007 GLU A N 1
ATOM 7651 C CA . GLU A 1 1007 ? 5.512 1.052 10.114 1.00 73.94 1007 GLU A CA 1
ATOM 7652 C C . GLU A 1 1007 ? 6.225 1.040 8.761 1.00 73.94 1007 GLU A C 1
ATOM 7654 O O . GLU A 1 1007 ? 6.808 0.020 8.388 1.00 73.94 1007 GLU A O 1
ATOM 7659 N N . ARG A 1 1008 ? 6.223 2.158 8.021 1.00 75.44 1008 ARG A N 1
ATOM 7660 C CA . ARG A 1 1008 ? 6.966 2.280 6.755 1.00 75.44 1008 ARG A CA 1
ATOM 7661 C C . ARG A 1 1008 ? 8.467 2.165 6.977 1.00 75.44 1008 ARG A C 1
ATOM 7663 O O . ARG A 1 1008 ? 9.112 1.457 6.202 1.00 75.44 1008 ARG A O 1
ATOM 7670 N N . GLU A 1 1009 ? 9.014 2.798 8.015 1.00 75.69 1009 GLU A N 1
ATOM 7671 C CA . GLU A 1 1009 ? 10.430 2.687 8.371 1.00 75.69 1009 GLU A CA 1
ATOM 7672 C C . GLU A 1 1009 ? 10.774 1.254 8.798 1.00 75.69 1009 GLU A C 1
ATOM 7674 O O . GLU A 1 1009 ? 11.700 0.658 8.250 1.00 75.69 1009 GLU A O 1
ATOM 7679 N N . ILE A 1 1010 ? 9.982 0.630 9.676 1.00 67.44 1010 ILE A N 1
ATOM 7680 C CA . ILE A 1 1010 ? 10.150 -0.779 10.063 1.00 67.44 1010 ILE A CA 1
ATOM 7681 C C . ILE A 1 1010 ? 10.064 -1.691 8.831 1.00 67.44 1010 ILE A C 1
ATOM 7683 O O . ILE A 1 1010 ? 10.909 -2.569 8.658 1.00 67.44 1010 ILE A O 1
ATOM 7687 N N . ALA A 1 1011 ? 9.099 -1.484 7.934 1.00 71.88 1011 ALA A N 1
ATOM 7688 C CA . ALA A 1 1011 ? 8.951 -2.262 6.706 1.00 71.88 1011 ALA A CA 1
ATOM 7689 C C . ALA A 1 1011 ? 10.070 -1.993 5.684 1.00 71.88 1011 ALA A C 1
ATOM 7691 O O . ALA A 1 1011 ? 10.342 -2.857 4.846 1.00 71.88 1011 ALA A O 1
ATOM 7692 N N . GLN A 1 1012 ? 10.706 -0.819 5.719 1.00 77.88 1012 GLN A N 1
ATOM 7693 C CA . GLN A 1 1012 ? 11.883 -0.468 4.920 1.00 77.88 1012 GLN A CA 1
ATOM 7694 C C . GLN A 1 1012 ? 13.132 -1.142 5.491 1.00 77.88 1012 GLN A C 1
ATOM 7696 O O . GLN A 1 1012 ? 13.728 -1.963 4.800 1.00 77.88 1012 GLN A O 1
ATOM 7701 N N . LEU A 1 1013 ? 13.429 -0.951 6.778 1.00 71.81 1013 LEU A N 1
ATOM 7702 C CA . LEU A 1 1013 ? 14.516 -1.625 7.493 1.00 71.81 1013 LEU A CA 1
ATOM 7703 C C . LEU A 1 1013 ? 14.398 -3.156 7.415 1.00 71.81 1013 LEU A C 1
ATOM 7705 O O . LEU A 1 1013 ? 15.401 -3.844 7.248 1.00 71.81 1013 LEU A O 1
ATOM 7709 N N . GLN A 1 1014 ? 13.186 -3.721 7.463 1.00 76.25 1014 GLN A N 1
ATOM 7710 C CA . GLN A 1 1014 ? 12.970 -5.153 7.230 1.00 76.25 1014 GLN A CA 1
ATOM 7711 C C . GLN A 1 1014 ? 13.283 -5.583 5.789 1.00 76.25 1014 GLN A C 1
ATOM 7713 O O . GLN A 1 1014 ? 13.764 -6.701 5.596 1.00 76.25 1014 GLN A O 1
ATOM 7718 N N . ARG A 1 1015 ? 13.005 -4.749 4.778 1.00 80.94 1015 ARG A N 1
ATOM 7719 C CA . ARG A 1 1015 ? 13.383 -5.022 3.380 1.00 80.94 1015 ARG A CA 1
ATOM 7720 C C . ARG A 1 1015 ? 14.895 -4.914 3.202 1.00 80.94 1015 ARG A C 1
ATOM 7722 O O . ARG A 1 1015 ? 15.495 -5.865 2.715 1.00 80.94 1015 ARG A O 1
ATOM 7729 N N . ASP A 1 1016 ? 15.520 -3.859 3.712 1.00 75.56 1016 ASP A N 1
ATOM 7730 C CA . ASP A 1 1016 ? 16.970 -3.663 3.642 1.00 75.56 1016 ASP A CA 1
ATOM 7731 C C . ASP A 1 1016 ? 17.737 -4.763 4.398 1.00 75.56 1016 ASP A C 1
ATOM 7733 O O . ASP A 1 1016 ? 18.747 -5.267 3.906 1.00 75.56 1016 ASP A O 1
ATOM 7737 N N . LEU A 1 1017 ? 17.213 -5.245 5.532 1.00 73.94 1017 LEU A N 1
ATOM 7738 C CA . LEU A 1 1017 ? 17.750 -6.405 6.253 1.00 73.94 1017 LEU A CA 1
ATOM 7739 C C . LEU A 1 1017 ? 17.610 -7.711 5.449 1.00 73.94 1017 LEU A C 1
ATOM 7741 O O . LEU A 1 1017 ? 18.518 -8.545 5.479 1.00 73.94 1017 LEU A O 1
ATOM 7745 N N . ARG A 1 1018 ? 16.493 -7.922 4.733 1.00 79.44 1018 ARG A N 1
ATOM 7746 C CA . ARG A 1 1018 ? 16.316 -9.085 3.837 1.00 79.44 1018 ARG A CA 1
ATOM 7747 C C . ARG A 1 1018 ? 17.267 -9.007 2.643 1.00 79.44 1018 ARG A C 1
ATOM 7749 O O . ARG A 1 1018 ? 17.881 -10.018 2.311 1.00 79.44 1018 ARG A O 1
ATOM 7756 N N . ASP A 1 1019 ? 17.452 -7.827 2.062 1.00 78.44 1019 ASP A N 1
ATOM 7757 C CA . ASP A 1 1019 ? 18.352 -7.596 0.930 1.00 78.44 1019 ASP A CA 1
ATOM 7758 C C . ASP A 1 1019 ? 19.830 -7.682 1.327 1.00 78.44 1019 ASP A C 1
ATOM 7760 O O . ASP A 1 1019 ? 20.647 -8.214 0.577 1.00 78.44 1019 ASP A O 1
ATOM 7764 N N . ALA A 1 1020 ? 20.200 -7.232 2.526 1.00 72.06 1020 ALA A N 1
ATOM 7765 C CA . ALA A 1 1020 ? 21.530 -7.463 3.077 1.00 72.06 1020 ALA A CA 1
ATOM 7766 C C . ALA A 1 1020 ? 21.771 -8.964 3.322 1.00 72.06 1020 ALA A C 1
ATOM 7768 O O . ALA A 1 1020 ? 22.801 -9.501 2.910 1.00 72.06 1020 ALA A O 1
ATOM 7769 N N . LYS A 1 1021 ? 20.798 -9.678 3.909 1.00 77.44 1021 LYS A N 1
ATOM 7770 C CA . LYS A 1 1021 ? 20.871 -11.136 4.110 1.00 77.44 1021 LYS A CA 1
ATOM 7771 C C . LYS A 1 1021 ? 20.924 -11.910 2.788 1.00 77.44 1021 LYS A C 1
ATOM 7773 O O . LYS A 1 1021 ? 21.675 -12.882 2.699 1.00 77.44 1021 LYS A O 1
ATOM 7778 N N . SER A 1 1022 ? 20.202 -11.485 1.749 1.00 80.00 1022 SER A N 1
ATOM 7779 C CA . SER A 1 1022 ? 20.253 -12.120 0.425 1.00 80.00 1022 SER A CA 1
ATOM 7780 C C . SER A 1 1022 ? 21.605 -11.884 -0.260 1.00 80.00 1022 SER A C 1
ATOM 7782 O O . SER A 1 1022 ? 22.207 -12.849 -0.731 1.00 80.00 1022 SER A O 1
ATOM 7784 N N . LYS A 1 1023 ? 22.162 -10.664 -0.197 1.00 77.81 1023 LYS A N 1
ATOM 7785 C CA . LYS A 1 1023 ? 23.523 -10.337 -0.674 1.00 77.81 1023 LYS A CA 1
ATOM 7786 C C . LYS A 1 1023 ? 24.602 -11.148 0.052 1.00 77.81 1023 LYS A C 1
ATOM 7788 O O . LYS A 1 1023 ? 25.461 -11.736 -0.601 1.00 77.81 1023 LYS A O 1
ATOM 7793 N N . VAL A 1 1024 ? 24.538 -11.256 1.383 1.00 77.81 1024 VAL A N 1
ATOM 7794 C CA . VAL A 1 1024 ? 25.458 -12.097 2.178 1.00 77.81 1024 VAL A CA 1
ATOM 7795 C C . VAL A 1 1024 ? 25.326 -13.577 1.799 1.00 77.81 1024 VAL A C 1
ATOM 7797 O O . VAL A 1 1024 ? 26.337 -14.264 1.639 1.00 77.81 1024 VAL A O 1
ATOM 7800 N N . THR A 1 1025 ? 24.103 -14.068 1.576 1.00 79.44 1025 THR A N 1
ATOM 7801 C CA . THR A 1 1025 ? 23.856 -15.450 1.124 1.00 79.44 1025 THR A CA 1
ATOM 7802 C C . THR A 1 1025 ? 24.434 -15.691 -0.274 1.00 79.44 1025 THR A C 1
ATOM 7804 O O . THR A 1 1025 ? 25.130 -16.683 -0.487 1.00 79.44 1025 THR A O 1
ATOM 7807 N N . GLN A 1 1026 ? 24.223 -14.767 -1.216 1.00 78.94 1026 GLN A N 1
ATOM 7808 C CA . GLN A 1 1026 ? 24.775 -14.848 -2.569 1.00 78.94 1026 GLN A CA 1
ATOM 7809 C C . GLN A 1 1026 ? 26.309 -14.854 -2.553 1.00 78.94 1026 GLN A C 1
ATOM 7811 O O . GLN A 1 1026 ? 26.916 -15.728 -3.168 1.00 78.94 1026 GLN A O 1
ATOM 7816 N N . LEU A 1 1027 ? 26.945 -13.940 -1.815 1.00 76.69 1027 LEU A N 1
ATOM 7817 C CA . LEU A 1 1027 ? 28.407 -13.890 -1.705 1.00 76.69 1027 LEU A CA 1
ATOM 7818 C C . LEU A 1 1027 ? 28.983 -15.131 -1.011 1.00 76.69 1027 LEU A C 1
ATOM 7820 O O . LEU A 1 1027 ? 30.066 -15.585 -1.373 1.00 76.69 1027 LEU A O 1
ATOM 7824 N N . THR A 1 1028 ? 28.246 -15.729 -0.071 1.00 78.38 1028 THR A N 1
ATOM 7825 C CA . THR A 1 1028 ? 28.610 -17.020 0.535 1.00 78.38 1028 THR A CA 1
ATOM 7826 C C . THR A 1 1028 ? 28.567 -18.147 -0.503 1.00 78.38 1028 THR A C 1
ATOM 7828 O O . THR A 1 1028 ? 29.511 -18.928 -0.599 1.00 78.38 1028 THR A O 1
ATOM 7831 N N . LEU A 1 1029 ? 27.536 -18.190 -1.355 1.00 82.50 1029 LEU A N 1
ATOM 7832 C CA . LEU A 1 1029 ? 27.444 -19.150 -2.462 1.00 82.50 1029 LEU A CA 1
ATOM 7833 C C . LEU A 1 1029 ? 28.517 -18.917 -3.542 1.00 82.50 1029 LEU A C 1
ATOM 7835 O O . LEU A 1 1029 ? 29.022 -19.878 -4.118 1.00 82.50 1029 LEU A O 1
ATOM 7839 N N . GLU A 1 1030 ? 28.899 -17.669 -3.820 1.00 77.50 1030 GLU A N 1
ATOM 7840 C CA . GLU A 1 1030 ? 29.990 -17.339 -4.749 1.00 77.50 1030 GLU A CA 1
ATOM 7841 C C . GLU A 1 1030 ? 31.369 -17.702 -4.177 1.00 77.50 1030 GLU A C 1
ATOM 7843 O O . GLU A 1 1030 ? 32.183 -18.293 -4.890 1.00 77.50 1030 GLU A O 1
ATOM 7848 N N . ARG A 1 1031 ? 31.604 -17.458 -2.879 1.00 81.00 1031 ARG A N 1
ATOM 7849 C CA . ARG A 1 1031 ? 32.771 -17.967 -2.140 1.00 81.00 1031 ARG A CA 1
ATOM 7850 C C . ARG A 1 1031 ? 32.845 -19.490 -2.223 1.00 81.00 1031 ARG A C 1
ATOM 7852 O O . ARG A 1 1031 ? 33.908 -20.027 -2.519 1.00 81.00 1031 ARG A O 1
ATOM 7859 N N . ASP A 1 1032 ? 31.735 -20.187 -1.992 1.00 77.56 1032 ASP A N 1
ATOM 7860 C CA . ASP A 1 1032 ? 31.715 -21.652 -1.948 1.00 77.56 1032 ASP A CA 1
ATOM 7861 C C . ASP A 1 1032 ? 31.862 -22.287 -3.336 1.00 77.56 1032 ASP A C 1
ATOM 7863 O O . ASP A 1 1032 ? 32.518 -23.324 -3.461 1.00 77.56 1032 ASP A O 1
ATOM 7867 N N . ARG A 1 1033 ? 31.367 -21.623 -4.391 1.00 81.44 1033 ARG A N 1
ATOM 7868 C CA . ARG A 1 1033 ? 31.691 -21.948 -5.791 1.00 81.44 1033 ARG A CA 1
ATOM 7869 C C . ARG A 1 1033 ? 33.186 -21.794 -6.061 1.00 81.44 1033 ARG A C 1
ATOM 7871 O O . ARG A 1 1033 ? 33.811 -22.766 -6.463 1.00 81.44 1033 ARG A O 1
ATOM 7878 N N . LEU A 1 1034 ? 33.796 -20.652 -5.735 1.00 75.88 1034 LEU A N 1
ATOM 7879 C CA . LEU A 1 1034 ? 35.242 -20.459 -5.926 1.00 75.88 1034 LEU A CA 1
ATOM 7880 C C . LEU A 1 1034 ? 36.091 -21.410 -5.064 1.00 75.88 1034 LEU A C 1
ATOM 7882 O O . LEU A 1 1034 ? 37.149 -21.856 -5.499 1.00 75.88 1034 LEU A O 1
ATOM 7886 N N . ALA A 1 1035 ? 35.623 -21.788 -3.873 1.00 74.19 1035 ALA A N 1
ATOM 7887 C CA . ALA A 1 1035 ? 36.260 -22.804 -3.038 1.00 74.19 1035 ALA A CA 1
ATOM 7888 C C . ALA A 1 1035 ? 36.074 -24.235 -3.582 1.00 74.19 1035 ALA A C 1
ATOM 7890 O O . ALA A 1 1035 ? 36.846 -25.128 -3.224 1.00 74.19 1035 ALA A O 1
ATOM 7891 N N . ALA A 1 1036 ? 35.067 -24.490 -4.422 1.00 74.50 1036 ALA A N 1
ATOM 7892 C CA . ALA A 1 1036 ? 34.949 -25.718 -5.206 1.00 74.50 1036 ALA A CA 1
ATOM 7893 C C . ALA A 1 1036 ? 35.847 -25.659 -6.454 1.00 74.50 1036 ALA A C 1
ATOM 7895 O O . ALA A 1 1036 ? 36.600 -26.599 -6.694 1.00 74.50 1036 ALA A O 1
ATOM 7896 N N . ASP A 1 1037 ? 35.871 -24.538 -7.176 1.00 73.88 1037 ASP A N 1
ATOM 7897 C CA . ASP A 1 1037 ? 36.720 -24.332 -8.355 1.00 73.88 1037 ASP A CA 1
ATOM 7898 C C . ASP A 1 1037 ? 38.214 -24.406 -8.010 1.00 73.88 1037 ASP A C 1
ATOM 7900 O O . ASP A 1 1037 ? 38.972 -25.058 -8.722 1.00 73.88 1037 ASP A O 1
ATOM 7904 N N . LEU A 1 1038 ? 38.642 -23.853 -6.869 1.00 73.00 1038 LEU A N 1
ATOM 7905 C CA . LEU A 1 1038 ? 40.008 -24.008 -6.354 1.00 73.00 1038 LEU A CA 1
ATOM 7906 C C . LEU A 1 1038 ? 40.348 -25.461 -5.981 1.00 73.00 1038 LEU A C 1
ATOM 7908 O O . LEU A 1 1038 ? 41.502 -25.861 -6.124 1.00 73.00 1038 LEU A O 1
ATOM 7912 N N . ARG A 1 1039 ? 39.375 -26.265 -5.528 1.00 74.94 1039 ARG A N 1
ATOM 7913 C CA . ARG A 1 1039 ? 39.567 -27.709 -5.281 1.00 74.94 1039 ARG A CA 1
ATOM 7914 C C . ARG A 1 1039 ? 39.645 -28.497 -6.590 1.00 74.94 1039 ARG A C 1
ATOM 7916 O O . ARG A 1 1039 ? 40.522 -29.342 -6.730 1.00 74.94 1039 ARG A O 1
ATOM 7923 N N . ASN A 1 1040 ? 38.796 -28.173 -7.563 1.00 73.81 1040 ASN A N 1
ATOM 7924 C CA . ASN A 1 1040 ? 38.810 -28.772 -8.898 1.00 73.81 1040 ASN A CA 1
ATOM 7925 C C . ASN A 1 1040 ? 40.121 -28.455 -9.640 1.00 73.81 1040 ASN A C 1
ATOM 7927 O O . ASN A 1 1040 ? 40.749 -29.352 -10.198 1.00 73.81 1040 ASN A O 1
ATOM 7931 N N . ALA A 1 1041 ? 40.561 -27.193 -9.607 1.00 66.75 1041 ALA A N 1
ATOM 7932 C CA . ALA A 1 1041 ? 41.772 -26.727 -10.277 1.00 66.75 1041 ALA A CA 1
ATOM 7933 C C . ALA A 1 1041 ? 43.055 -27.310 -9.661 1.00 66.75 1041 ALA A C 1
ATOM 7935 O O . ALA A 1 1041 ? 43.963 -27.670 -10.407 1.00 66.75 1041 ALA A O 1
ATOM 7936 N N . ARG A 1 1042 ? 43.109 -27.487 -8.329 1.00 68.56 1042 ARG A N 1
ATOM 7937 C CA . ARG A 1 1042 ? 44.246 -28.128 -7.636 1.00 68.56 1042 ARG A CA 1
ATOM 7938 C C . ARG A 1 1042 ? 44.516 -29.573 -8.060 1.00 68.56 1042 ARG A C 1
ATOM 7940 O O . ARG A 1 1042 ? 45.600 -30.075 -7.783 1.00 68.56 1042 ARG A O 1
ATOM 7947 N N . GLY A 1 1043 ? 43.580 -30.232 -8.742 1.00 51.91 1043 GLY A N 1
ATOM 7948 C CA . GLY A 1 1043 ? 43.829 -31.539 -9.344 1.00 51.91 1043 GLY A CA 1
ATOM 7949 C C . GLY A 1 1043 ? 43.800 -32.718 -8.369 1.00 51.91 1043 GLY A C 1
ATOM 7950 O O . GLY A 1 1043 ? 44.122 -33.826 -8.786 1.00 51.91 1043 GLY A O 1
ATOM 7951 N N . ASP A 1 1044 ? 43.322 -32.531 -7.131 1.00 50.47 1044 ASP A N 1
ATOM 7952 C CA . ASP A 1 1044 ? 43.094 -33.597 -6.131 1.00 50.47 1044 ASP A CA 1
ATOM 7953 C C . ASP A 1 1044 ? 41.950 -34.576 -6.519 1.00 50.47 1044 ASP A C 1
ATOM 7955 O O . ASP A 1 1044 ? 41.411 -35.313 -5.694 1.00 50.47 1044 ASP A O 1
ATOM 7959 N N . SER A 1 1045 ? 41.571 -34.609 -7.801 1.00 46.03 1045 SER A N 1
ATOM 7960 C CA . SER A 1 1045 ? 40.738 -35.653 -8.391 1.00 46.03 1045 SER A CA 1
ATOM 7961 C C . SER A 1 1045 ? 41.576 -36.921 -8.569 1.00 46.03 1045 SER A C 1
ATOM 7963 O O . SER A 1 1045 ? 42.550 -36.937 -9.323 1.00 46.03 1045 SER A O 1
ATOM 7965 N N . GLU A 1 1046 ? 41.187 -37.990 -7.871 1.00 47.59 1046 GLU A N 1
ATOM 7966 C CA . GLU A 1 1046 ? 41.875 -39.284 -7.824 1.00 47.59 1046 GLU A CA 1
ATOM 7967 C C . GLU A 1 1046 ? 42.156 -39.886 -9.219 1.00 47.59 1046 GLU A C 1
ATOM 7969 O O . GLU A 1 1046 ? 41.381 -40.668 -9.770 1.00 47.59 1046 GLU A O 1
ATOM 7974 N N . THR A 1 1047 ? 43.326 -39.581 -9.787 1.00 46.69 1047 THR A N 1
ATOM 7975 C CA . THR A 1 1047 ? 43.840 -40.208 -11.023 1.00 46.69 1047 THR A CA 1
ATOM 7976 C C . THR A 1 1047 ? 44.685 -41.461 -10.747 1.00 46.69 1047 THR A C 1
ATOM 7978 O O . THR A 1 1047 ? 45.357 -42.013 -11.626 1.00 46.69 1047 THR A O 1
ATOM 7981 N N . THR A 1 1048 ? 44.579 -41.993 -9.529 1.00 48.41 1048 THR A N 1
ATOM 7982 C CA . THR A 1 1048 ? 44.993 -43.341 -9.143 1.00 48.41 1048 THR A CA 1
ATOM 7983 C C . THR A 1 1048 ? 44.250 -44.393 -9.981 1.00 48.41 1048 THR A C 1
ATOM 7985 O O . THR A 1 1048 ? 43.099 -44.731 -9.729 1.00 48.41 1048 THR A O 1
ATOM 7988 N N . ASN A 1 1049 ? 44.977 -45.000 -10.930 1.00 45.41 1049 ASN A N 1
ATOM 7989 C CA . ASN A 1 1049 ? 44.599 -46.172 -11.743 1.00 45.41 1049 ASN A CA 1
ATOM 7990 C C . ASN A 1 1049 ? 43.786 -45.953 -13.041 1.00 45.41 1049 ASN A C 1
ATOM 7992 O O . ASN A 1 1049 ? 42.764 -46.606 -13.247 1.00 45.41 1049 ASN A O 1
ATOM 7996 N N . ARG A 1 1050 ? 44.342 -45.238 -14.035 1.00 36.81 1050 ARG A N 1
ATOM 7997 C CA . ARG A 1 1050 ? 44.109 -45.578 -15.466 1.00 36.81 1050 ARG A CA 1
ATOM 7998 C C . ARG A 1 1050 ? 45.399 -45.658 -16.288 1.00 36.81 1050 ARG A C 1
ATOM 8000 O O . ARG A 1 1050 ? 45.731 -44.804 -17.102 1.00 36.81 1050 ARG A O 1
ATOM 8007 N N . ARG A 1 1051 ? 46.133 -46.754 -16.077 1.00 42.34 1051 ARG A N 1
ATOM 8008 C CA . ARG A 1 1051 ? 47.404 -47.075 -16.744 1.00 42.34 1051 ARG A CA 1
ATOM 8009 C C . ARG A 1 1051 ? 47.175 -47.606 -18.170 1.00 42.34 1051 ARG A C 1
ATOM 8011 O O . ARG A 1 1051 ? 47.186 -48.815 -18.390 1.00 42.34 1051 ARG A O 1
ATOM 8018 N N . ALA A 1 1052 ? 46.956 -46.713 -19.134 1.00 39.78 1052 ALA A N 1
ATOM 8019 C CA . ALA A 1 1052 ? 46.878 -47.074 -20.553 1.00 39.78 1052 ALA A CA 1
ATOM 8020 C C . ALA A 1 1052 ? 48.280 -47.396 -21.131 1.00 39.78 1052 ALA A C 1
ATOM 8022 O O . ALA A 1 1052 ? 49.227 -46.653 -20.861 1.00 39.78 1052 ALA A O 1
ATOM 8023 N N . PRO A 1 1053 ? 48.455 -48.479 -21.914 1.00 47.50 1053 PRO A N 1
ATOM 8024 C CA . PRO A 1 1053 ? 49.745 -48.826 -22.507 1.00 47.50 1053 PRO A CA 1
ATOM 8025 C C . PRO A 1 1053 ? 49.970 -48.070 -23.825 1.00 47.50 1053 PRO A C 1
ATOM 8027 O O . PRO A 1 1053 ? 49.380 -48.415 -24.847 1.00 47.50 1053 PRO A O 1
ATOM 8030 N N . LEU A 1 1054 ? 50.847 -47.062 -23.817 1.00 42.38 1054 LEU A N 1
ATOM 8031 C CA . LEU A 1 1054 ? 51.316 -46.399 -25.040 1.00 42.38 1054 LEU A CA 1
ATOM 8032 C C . LEU A 1 1054 ? 52.602 -47.037 -25.588 1.00 42.38 1054 LEU A C 1
ATOM 8034 O O . LEU A 1 1054 ? 53.449 -47.537 -24.844 1.00 42.38 1054 LEU A O 1
ATOM 8038 N N . ASP A 1 1055 ? 52.707 -47.032 -26.916 1.00 43.66 1055 ASP A N 1
ATOM 8039 C CA . ASP A 1 1055 ? 53.738 -47.719 -27.696 1.00 43.66 1055 ASP A CA 1
ATOM 8040 C C . ASP A 1 1055 ? 55.133 -47.083 -27.509 1.00 43.66 1055 ASP A C 1
ATOM 8042 O O . ASP A 1 1055 ? 55.291 -45.861 -27.492 1.00 43.66 1055 ASP A O 1
ATOM 8046 N N . ARG A 1 1056 ? 56.171 -47.919 -27.379 1.00 44.94 1056 ARG A N 1
ATOM 8047 C CA . ARG A 1 1056 ? 57.567 -47.495 -27.158 1.00 44.94 1056 ARG A CA 1
ATOM 8048 C C . ARG A 1 1056 ? 58.347 -47.161 -28.438 1.00 44.94 1056 ARG A C 1
ATOM 8050 O O . ARG A 1 1056 ? 59.518 -46.804 -28.341 1.00 44.94 1056 ARG A O 1
ATOM 8057 N N . SER A 1 1057 ? 57.750 -47.284 -29.621 1.00 43.03 1057 SER A N 1
ATOM 8058 C CA . SER A 1 1057 ? 58.459 -47.164 -30.906 1.00 43.03 1057 SER A CA 1
ATOM 8059 C C . SER A 1 1057 ? 58.743 -45.730 -31.386 1.00 43.03 1057 SER A C 1
ATOM 8061 O O . SER A 1 1057 ? 59.649 -45.549 -32.198 1.00 43.03 1057 SER A O 1
ATOM 8063 N N . ALA A 1 1058 ? 58.033 -44.709 -30.886 1.00 47.50 1058 ALA A N 1
ATOM 8064 C CA . ALA A 1 1058 ? 58.107 -43.339 -31.426 1.00 47.50 1058 ALA A CA 1
ATOM 8065 C C . ALA A 1 1058 ? 59.024 -42.357 -30.656 1.00 47.50 1058 ALA A C 1
ATOM 8067 O O . ALA A 1 1058 ? 59.492 -41.370 -31.225 1.00 47.50 1058 ALA A O 1
ATOM 8068 N N . ALA A 1 1059 ? 59.305 -42.599 -29.373 1.00 43.12 1059 ALA A N 1
ATOM 8069 C CA . ALA A 1 1059 ? 59.947 -41.620 -28.487 1.00 43.12 1059 ALA A CA 1
ATOM 8070 C C . ALA A 1 1059 ? 61.489 -41.726 -28.472 1.00 43.12 1059 ALA A C 1
ATOM 8072 O O . ALA A 1 1059 ? 62.071 -42.271 -27.533 1.00 43.12 1059 ALA A O 1
ATOM 8073 N N . LYS A 1 1060 ? 62.173 -41.223 -29.516 1.00 47.03 1060 LYS A N 1
ATOM 8074 C CA . LYS A 1 1060 ? 63.655 -41.134 -29.517 1.00 47.03 1060 LYS A CA 1
ATOM 8075 C C . LYS A 1 1060 ? 64.289 -39.934 -30.247 1.00 47.03 1060 LYS A C 1
ATOM 8077 O O . LYS A 1 1060 ? 65.472 -39.980 -30.587 1.00 47.03 1060 LYS A O 1
ATOM 8082 N N . LYS A 1 1061 ? 63.528 -38.868 -30.493 1.00 48.19 1061 LYS A N 1
ATOM 8083 C CA . LYS A 1 1061 ? 64.025 -37.523 -30.843 1.00 48.19 1061 LYS A CA 1
ATOM 8084 C C . LYS A 1 1061 ? 63.066 -36.484 -30.261 1.00 48.19 1061 LYS A C 1
ATOM 8086 O O . LYS A 1 1061 ? 61.902 -36.811 -30.061 1.00 48.19 1061 LYS A O 1
ATOM 8091 N N . ILE A 1 1062 ? 63.564 -35.259 -30.077 1.00 43.88 1062 ILE A N 1
ATOM 8092 C CA . ILE A 1 1062 ? 62.931 -34.170 -29.313 1.00 43.88 1062 ILE A CA 1
ATOM 8093 C C . ILE A 1 1062 ? 62.999 -34.450 -27.803 1.00 43.88 1062 ILE A C 1
ATOM 8095 O O . ILE A 1 1062 ? 62.037 -34.881 -27.179 1.00 43.88 1062 ILE A O 1
ATOM 8099 N N . GLU A 1 1063 ? 64.170 -34.174 -27.231 1.00 42.62 1063 GLU A N 1
ATOM 8100 C CA . GLU A 1 1063 ? 64.252 -33.595 -25.889 1.00 42.62 1063 GLU A CA 1
ATOM 8101 C C . GLU A 1 1063 ? 64.019 -32.083 -26.060 1.00 42.62 1063 GLU A C 1
ATOM 8103 O O . GLU A 1 1063 ? 64.784 -31.448 -26.790 1.00 42.62 1063 GLU A O 1
ATOM 8108 N N . PRO A 1 1064 ? 62.957 -31.499 -25.484 1.00 44.78 1064 PRO A N 1
ATOM 8109 C CA . PRO A 1 1064 ? 62.913 -30.079 -25.170 1.00 44.78 1064 PRO A CA 1
ATOM 8110 C C . PRO A 1 1064 ? 63.475 -29.861 -23.757 1.00 44.78 1064 PRO A C 1
ATOM 8112 O O . PRO A 1 1064 ? 63.233 -30.681 -22.869 1.00 44.78 1064 PRO A O 1
ATOM 8115 N N . ASP A 1 1065 ? 64.185 -28.756 -23.526 1.00 48.75 1065 ASP A N 1
ATOM 8116 C CA . ASP A 1 1065 ? 64.605 -28.369 -22.176 1.00 48.75 1065 ASP A CA 1
ATOM 8117 C C . ASP A 1 1065 ? 63.367 -28.126 -21.296 1.00 48.75 1065 ASP A C 1
ATOM 8119 O O . ASP A 1 1065 ? 62.628 -27.158 -21.482 1.00 48.75 1065 ASP A O 1
ATOM 8123 N N . TYR A 1 1066 ? 63.111 -29.042 -20.359 1.00 43.41 1066 TYR A N 1
ATOM 8124 C CA . TYR A 1 1066 ? 62.005 -28.939 -19.411 1.00 43.41 1066 TYR A CA 1
ATOM 8125 C C . TYR A 1 1066 ? 62.487 -28.207 -18.159 1.00 43.41 1066 TYR A C 1
ATOM 8127 O O . TYR A 1 1066 ? 62.992 -28.823 -17.218 1.00 43.41 1066 TYR A O 1
ATOM 8135 N N . ASP A 1 1067 ? 62.357 -26.883 -18.170 1.00 51.59 1067 ASP A N 1
ATOM 8136 C CA . ASP A 1 1067 ? 62.701 -26.040 -17.029 1.00 51.59 1067 ASP A CA 1
ATOM 8137 C C . ASP A 1 1067 ? 61.605 -26.133 -15.938 1.00 51.59 1067 ASP A C 1
ATOM 8139 O O . ASP A 1 1067 ? 60.444 -25.756 -16.177 1.00 51.59 1067 ASP A O 1
ATOM 8143 N N . PRO A 1 1068 ? 61.925 -26.658 -14.737 1.00 55.22 1068 PRO A N 1
ATOM 8144 C CA . PRO A 1 1068 ? 60.946 -26.803 -13.668 1.00 55.22 1068 PRO A CA 1
ATOM 8145 C C . PRO A 1 1068 ? 60.521 -25.458 -13.057 1.00 55.22 1068 PRO A C 1
ATOM 8147 O O . PRO A 1 1068 ? 59.398 -25.371 -12.560 1.00 55.22 1068 PRO A O 1
ATOM 8150 N N . GLU A 1 1069 ? 61.355 -24.412 -13.104 1.00 56.00 1069 GLU A N 1
ATOM 8151 C CA . GLU A 1 1069 ? 61.020 -23.100 -12.532 1.00 56.00 1069 GLU A CA 1
ATOM 8152 C C . GLU A 1 1069 ? 60.017 -22.358 -13.423 1.00 56.00 1069 GLU A C 1
ATOM 8154 O O . GLU A 1 1069 ? 58.993 -21.870 -12.934 1.00 56.00 1069 GLU A O 1
ATOM 8159 N N . VAL A 1 1070 ? 60.240 -22.371 -14.744 1.00 54.91 1070 VAL A N 1
ATOM 8160 C CA . VAL A 1 1070 ? 59.315 -21.777 -15.729 1.00 54.91 1070 VAL A CA 1
ATOM 8161 C C . VAL A 1 1070 ? 57.938 -22.440 -15.663 1.00 54.91 1070 VAL A C 1
ATOM 8163 O O . VAL A 1 1070 ? 56.915 -21.756 -15.720 1.00 54.91 1070 VAL A O 1
ATOM 8166 N N . THR A 1 1071 ? 57.892 -23.766 -15.495 1.00 56.38 1071 THR A N 1
ATOM 8167 C CA . THR A 1 1071 ? 56.615 -24.488 -15.402 1.00 56.38 1071 THR A CA 1
ATOM 8168 C C . THR A 1 1071 ? 55.877 -24.166 -14.096 1.00 56.38 1071 THR A C 1
ATOM 8170 O O . THR A 1 1071 ? 54.669 -23.937 -14.120 1.00 56.38 1071 THR A O 1
ATOM 8173 N N . ALA A 1 1072 ? 56.594 -24.064 -12.969 1.00 56.47 1072 ALA A N 1
ATOM 8174 C CA . ALA A 1 1072 ? 56.002 -23.683 -11.687 1.00 56.47 1072 ALA A CA 1
ATOM 8175 C C . ALA A 1 1072 ? 55.428 -22.252 -11.705 1.00 56.47 1072 ALA A C 1
ATOM 8177 O O . ALA A 1 1072 ? 54.316 -22.031 -11.224 1.00 56.47 1072 ALA A O 1
ATOM 8178 N N . GLN A 1 1073 ? 56.132 -21.285 -12.307 1.00 54.28 1073 GLN A N 1
ATOM 8179 C CA . GLN A 1 1073 ? 55.612 -19.919 -12.466 1.00 54.28 1073 GLN A CA 1
ATOM 8180 C C . GLN A 1 1073 ? 54.394 -19.860 -13.401 1.00 54.28 1073 GLN A C 1
ATOM 8182 O O . GLN A 1 1073 ? 53.417 -19.179 -13.086 1.00 54.28 1073 GLN A O 1
ATOM 8187 N N . ALA A 1 1074 ? 54.401 -20.621 -14.502 1.00 55.78 1074 ALA A N 1
ATOM 8188 C CA . ALA A 1 1074 ? 53.286 -20.668 -15.449 1.00 55.78 1074 ALA A CA 1
ATOM 8189 C C . ALA A 1 1074 ? 51.981 -21.239 -14.854 1.00 55.78 1074 ALA A C 1
ATOM 8191 O O . ALA A 1 1074 ? 50.900 -20.921 -15.355 1.00 55.78 1074 ALA A O 1
ATOM 8192 N N . ASP A 1 1075 ? 52.054 -22.059 -13.800 1.00 56.66 1075 ASP A N 1
ATOM 8193 C CA . ASP A 1 1075 ? 50.872 -22.502 -13.053 1.00 56.66 1075 ASP A CA 1
ATOM 8194 C C . ASP A 1 1075 ? 50.432 -21.494 -11.979 1.00 56.66 1075 ASP A C 1
ATOM 8196 O O . ASP A 1 1075 ? 49.231 -21.259 -11.844 1.00 56.66 1075 ASP A O 1
ATOM 8200 N N . VAL A 1 1076 ? 51.354 -20.824 -11.272 1.00 60.81 1076 VAL A N 1
ATOM 8201 C CA . VAL A 1 1076 ? 51.001 -19.795 -10.267 1.00 60.81 1076 VAL A CA 1
ATOM 8202 C C . VAL A 1 1076 ? 50.150 -18.673 -10.876 1.00 60.81 1076 VAL A C 1
ATOM 8204 O O . VAL A 1 1076 ? 49.099 -18.345 -10.320 1.00 60.81 1076 VAL A O 1
ATOM 8207 N N . SER A 1 1077 ? 50.513 -18.161 -12.056 1.00 67.12 1077 SER A N 1
ATOM 8208 C CA . SER A 1 1077 ? 49.748 -17.099 -12.737 1.00 67.12 1077 SER A CA 1
ATOM 8209 C C . SER A 1 1077 ? 48.336 -17.511 -13.191 1.00 67.12 1077 SER A C 1
ATOM 8211 O O . SER A 1 1077 ? 47.533 -16.647 -13.533 1.00 67.12 1077 SER A O 1
ATOM 8213 N N . LYS A 1 1078 ? 47.982 -18.807 -13.169 1.00 68.88 1078 LYS A N 1
ATOM 8214 C CA . LYS A 1 1078 ? 46.596 -19.272 -13.398 1.00 68.88 1078 LYS A CA 1
ATOM 8215 C C . LYS A 1 1078 ? 45.734 -19.143 -12.141 1.00 68.88 1078 LYS A C 1
ATOM 8217 O O . LYS A 1 1078 ? 44.536 -18.892 -12.243 1.00 68.88 1078 LYS A O 1
ATOM 8222 N N . TYR A 1 1079 ? 46.336 -19.302 -10.961 1.00 70.19 1079 TYR A N 1
ATOM 8223 C CA . TYR A 1 1079 ? 45.651 -19.160 -9.674 1.00 70.19 1079 TYR A CA 1
ATOM 8224 C C . TYR A 1 1079 ? 45.583 -17.710 -9.201 1.00 70.19 1079 TYR A C 1
ATOM 8226 O O . TYR A 1 1079 ? 44.627 -17.344 -8.526 1.00 70.19 1079 TYR A O 1
ATOM 8234 N N . GLU A 1 1080 ? 46.556 -16.881 -9.575 1.00 76.38 1080 GLU A N 1
ATOM 8235 C CA . GLU A 1 1080 ? 46.643 -15.458 -9.230 1.00 76.38 1080 GLU A CA 1
ATOM 8236 C C . GLU A 1 1080 ? 45.324 -14.665 -9.421 1.00 76.38 1080 GLU A C 1
ATOM 8238 O O . GLU A 1 1080 ? 44.870 -14.068 -8.441 1.00 76.38 1080 GLU A O 1
ATOM 8243 N N . PRO A 1 1081 ? 44.609 -14.717 -10.570 1.00 76.12 1081 PRO A N 1
ATOM 8244 C CA . PRO A 1 1081 ? 43.311 -14.043 -10.713 1.00 76.12 1081 PRO A CA 1
ATOM 8245 C C . PRO A 1 1081 ? 42.190 -14.655 -9.852 1.00 76.12 1081 PRO A C 1
ATOM 8247 O O . PRO A 1 1081 ? 41.274 -13.943 -9.440 1.00 76.12 1081 PRO A O 1
ATOM 8250 N N . ILE A 1 1082 ? 42.251 -15.955 -9.544 1.00 73.81 1082 ILE A N 1
ATOM 8251 C CA . ILE A 1 1082 ? 41.264 -16.632 -8.683 1.00 73.81 1082 ILE A CA 1
ATOM 8252 C C . ILE A 1 1082 ? 41.487 -16.232 -7.218 1.00 73.81 1082 ILE A C 1
ATOM 8254 O O . ILE A 1 1082 ? 40.529 -15.952 -6.501 1.00 73.81 1082 ILE A O 1
ATOM 8258 N N . ILE A 1 1083 ? 42.749 -16.142 -6.787 1.00 76.88 1083 ILE A N 1
ATOM 8259 C CA . ILE A 1 1083 ? 43.157 -15.671 -5.458 1.00 76.88 1083 ILE A CA 1
ATOM 8260 C C . ILE A 1 1083 ? 42.807 -14.186 -5.292 1.00 76.88 1083 ILE A C 1
ATOM 8262 O O . ILE A 1 1083 ? 42.239 -13.810 -4.269 1.00 76.88 1083 ILE A O 1
ATOM 8266 N N . ALA A 1 1084 ? 43.065 -13.353 -6.306 1.00 77.44 1084 ALA A N 1
ATOM 8267 C CA . ALA A 1 1084 ? 42.664 -11.948 -6.305 1.00 77.44 1084 ALA A CA 1
ATOM 8268 C C . ALA A 1 1084 ? 41.141 -11.794 -6.142 1.00 77.44 1084 ALA A C 1
ATOM 8270 O O . ALA A 1 1084 ? 40.696 -11.083 -5.243 1.00 77.44 1084 ALA A O 1
ATOM 8271 N N . LYS A 1 1085 ? 40.341 -12.529 -6.929 1.00 77.81 1085 LYS A N 1
ATOM 8272 C CA . LYS A 1 1085 ? 38.873 -12.503 -6.829 1.00 77.81 1085 LYS A CA 1
ATOM 8273 C C . LYS A 1 1085 ? 38.351 -13.061 -5.498 1.00 77.81 1085 LYS A C 1
ATOM 8275 O O . LYS A 1 1085 ? 37.377 -12.542 -4.959 1.00 77.81 1085 LYS A O 1
ATOM 8280 N N . ALA A 1 1086 ? 38.994 -14.087 -4.939 1.00 75.31 1086 ALA A N 1
ATOM 8281 C CA . ALA A 1 1086 ? 38.655 -14.610 -3.615 1.00 75.31 1086 ALA A CA 1
ATOM 8282 C C . ALA A 1 1086 ? 38.933 -13.579 -2.504 1.00 75.31 1086 ALA A C 1
ATOM 8284 O O . ALA A 1 1086 ? 38.100 -13.401 -1.618 1.00 75.31 1086 ALA A O 1
ATOM 8285 N N . ASN A 1 1087 ? 40.052 -12.851 -2.584 1.00 80.38 1087 ASN A N 1
ATOM 8286 C CA . ASN A 1 1087 ? 40.379 -11.768 -1.654 1.00 80.38 1087 ASN A CA 1
ATOM 8287 C C . ASN A 1 1087 ? 39.418 -10.574 -1.798 1.00 80.38 1087 ASN A C 1
ATOM 8289 O O . ASN A 1 1087 ? 38.962 -10.041 -0.790 1.00 80.38 1087 ASN A O 1
ATOM 8293 N N . GLU A 1 1088 ? 39.057 -10.193 -3.026 1.00 81.06 1088 GLU A N 1
ATOM 8294 C CA . GLU A 1 1088 ? 38.066 -9.144 -3.310 1.00 81.06 1088 GLU A CA 1
ATOM 8295 C C . GLU A 1 1088 ? 36.684 -9.502 -2.731 1.00 81.06 1088 GLU A C 1
ATOM 8297 O O . GLU A 1 1088 ? 36.032 -8.676 -2.091 1.00 81.06 1088 GLU A O 1
ATOM 8302 N N . LEU A 1 1089 ? 36.242 -10.753 -2.896 1.00 74.56 1089 LEU A N 1
ATOM 8303 C CA . LEU A 1 1089 ? 34.991 -11.238 -2.308 1.00 74.56 1089 LEU A CA 1
ATOM 8304 C C . LEU A 1 1089 ? 35.069 -11.330 -0.780 1.00 74.56 1089 LEU A C 1
ATOM 8306 O O . LEU A 1 1089 ? 34.103 -10.968 -0.114 1.00 74.56 1089 LEU A O 1
ATOM 8310 N N . GLN A 1 1090 ? 36.207 -11.729 -0.204 1.00 79.69 1090 GLN A N 1
ATOM 8311 C CA . GLN A 1 1090 ? 36.402 -11.713 1.248 1.00 79.69 1090 GLN A CA 1
ATOM 8312 C C . GLN A 1 1090 ? 36.355 -10.282 1.811 1.00 79.69 1090 GLN A C 1
ATOM 8314 O O . GLN A 1 1090 ? 35.760 -10.063 2.865 1.00 79.69 1090 GLN A O 1
ATOM 8319 N N . GLN A 1 1091 ? 36.916 -9.297 1.101 1.00 81.62 1091 GLN A N 1
ATOM 8320 C CA . GLN A 1 1091 ? 36.797 -7.880 1.455 1.00 81.62 1091 GLN A CA 1
ATOM 8321 C C . GLN A 1 1091 ? 35.338 -7.410 1.390 1.00 81.62 1091 GLN A C 1
ATOM 8323 O O . GLN A 1 1091 ? 34.850 -6.856 2.372 1.00 81.62 1091 GLN A O 1
ATOM 8328 N N . LYS A 1 1092 ? 34.604 -7.717 0.310 1.00 78.25 1092 LYS A N 1
ATOM 8329 C CA . LYS A 1 1092 ? 33.174 -7.371 0.178 1.00 78.25 1092 LYS A CA 1
ATOM 8330 C C . LYS A 1 1092 ? 32.292 -8.045 1.233 1.00 78.25 1092 LYS A C 1
ATOM 8332 O O . LYS A 1 1092 ? 31.373 -7.411 1.739 1.00 78.25 1092 LYS A O 1
ATOM 8337 N N . VAL A 1 1093 ? 32.575 -9.295 1.609 1.00 78.94 1093 VAL A N 1
ATOM 8338 C CA . VAL A 1 1093 ? 31.878 -9.988 2.710 1.00 78.94 1093 VAL A CA 1
ATOM 8339 C C . VAL A 1 1093 ? 32.157 -9.305 4.050 1.00 78.94 1093 VAL A C 1
ATOM 8341 O O . VAL A 1 1093 ? 31.214 -9.049 4.801 1.00 78.94 1093 VAL A O 1
ATOM 8344 N N . ASN A 1 1094 ? 33.416 -8.961 4.340 1.00 81.25 1094 ASN A N 1
ATOM 8345 C CA . ASN A 1 1094 ? 33.782 -8.230 5.556 1.00 81.25 1094 ASN A CA 1
ATOM 8346 C C . ASN A 1 1094 ? 33.112 -6.842 5.605 1.00 81.25 1094 ASN A C 1
ATOM 8348 O O . ASN A 1 1094 ? 32.616 -6.435 6.653 1.00 81.25 1094 ASN A O 1
ATOM 8352 N N . GLU A 1 1095 ? 33.062 -6.129 4.478 1.00 81.44 1095 GLU A N 1
ATOM 8353 C CA . GLU A 1 1095 ? 32.461 -4.797 4.375 1.00 81.44 1095 GLU A CA 1
ATOM 8354 C C . GLU A 1 1095 ? 30.930 -4.832 4.489 1.00 81.44 1095 GLU A C 1
ATOM 8356 O O . GLU A 1 1095 ? 30.364 -4.039 5.237 1.00 81.44 1095 GLU A O 1
ATOM 8361 N N . LEU A 1 1096 ? 30.253 -5.806 3.870 1.00 75.06 1096 LEU A N 1
ATOM 8362 C CA . LEU A 1 1096 ? 28.814 -6.021 4.069 1.00 75.06 1096 LEU A CA 1
ATOM 8363 C C . LEU A 1 1096 ? 28.482 -6.494 5.489 1.00 75.06 1096 LEU A C 1
ATOM 8365 O O . LEU A 1 1096 ? 27.471 -6.079 6.044 1.00 75.06 1096 LEU A O 1
ATOM 8369 N N . THR A 1 1097 ? 29.344 -7.293 6.122 1.00 79.19 1097 THR A N 1
ATOM 8370 C CA . THR A 1 1097 ? 29.182 -7.656 7.542 1.00 79.19 1097 THR A CA 1
ATOM 8371 C C . THR A 1 1097 ? 29.329 -6.430 8.441 1.00 79.19 1097 THR A C 1
ATOM 8373 O O . THR A 1 1097 ? 28.562 -6.273 9.388 1.00 79.19 1097 THR A O 1
ATOM 8376 N N . LYS A 1 1098 ? 30.250 -5.513 8.115 1.00 83.06 1098 LYS A N 1
ATOM 8377 C CA . LYS A 1 1098 ? 30.355 -4.218 8.796 1.00 83.06 1098 LYS A CA 1
ATOM 8378 C C . LYS A 1 1098 ? 29.102 -3.358 8.574 1.00 83.06 1098 LYS A C 1
ATOM 8380 O O . LYS A 1 1098 ? 28.578 -2.835 9.546 1.00 83.06 1098 LYS A O 1
ATOM 8385 N N . GLN A 1 1099 ? 28.596 -3.251 7.343 1.00 74.19 1099 GLN A N 1
ATOM 8386 C CA . GLN A 1 1099 ? 27.370 -2.498 7.038 1.00 74.19 1099 GLN A CA 1
ATOM 8387 C C . GLN A 1 1099 ? 26.152 -3.057 7.788 1.00 74.19 1099 GLN A C 1
ATOM 8389 O O . GLN A 1 1099 ? 25.405 -2.285 8.377 1.00 74.19 1099 GLN A O 1
ATOM 8394 N N . VAL A 1 1100 ? 25.986 -4.384 7.853 1.00 77.44 1100 VAL A N 1
ATOM 8395 C CA . VAL A 1 1100 ? 24.939 -5.023 8.673 1.00 77.44 1100 VAL A CA 1
ATOM 8396 C C . VAL A 1 1100 ? 25.107 -4.665 10.150 1.00 77.44 1100 VAL A C 1
ATOM 8398 O O . VAL A 1 1100 ? 24.143 -4.235 10.772 1.00 77.44 1100 VAL A O 1
ATOM 8401 N N . LEU A 1 1101 ? 26.321 -4.765 10.700 1.00 80.38 1101 LEU A N 1
ATOM 8402 C CA . LEU A 1 1101 ? 26.592 -4.427 12.101 1.00 80.38 1101 LEU A CA 1
ATOM 8403 C C . LEU A 1 1101 ? 26.350 -2.935 12.407 1.00 80.38 1101 LEU A C 1
ATOM 8405 O O . LEU A 1 1101 ? 25.895 -2.590 13.496 1.00 80.38 1101 LEU A O 1
ATOM 8409 N N . ASP A 1 1102 ? 26.656 -2.040 11.468 1.00 74.94 1102 ASP A N 1
ATOM 8410 C CA . ASP A 1 1102 ? 26.442 -0.600 11.622 1.00 74.94 1102 ASP A CA 1
ATOM 8411 C C . ASP A 1 1102 ? 24.951 -0.225 11.460 1.00 74.94 1102 ASP A C 1
ATOM 8413 O O . ASP A 1 1102 ? 24.463 0.621 12.210 1.00 74.94 1102 ASP A O 1
ATOM 8417 N N . HIS A 1 1103 ? 24.184 -0.923 10.613 1.00 73.38 1103 HIS A N 1
ATOM 8418 C CA . HIS A 1 1103 ? 22.717 -0.820 10.573 1.00 73.38 1103 HIS A CA 1
ATOM 8419 C C . HIS A 1 1103 ? 22.037 -1.418 11.819 1.00 73.38 1103 HIS A C 1
ATOM 8421 O O . HIS A 1 1103 ? 21.061 -0.856 12.317 1.00 73.38 1103 HIS A O 1
ATOM 8427 N N . GLU A 1 1104 ? 22.554 -2.517 12.380 1.00 77.31 1104 GLU A N 1
ATOM 8428 C CA . GLU A 1 1104 ? 22.073 -3.066 13.657 1.00 77.31 1104 GLU A CA 1
ATOM 8429 C C . GLU A 1 1104 ? 22.300 -2.073 14.810 1.00 77.31 1104 GLU A C 1
ATOM 8431 O O . GLU A 1 1104 ? 21.401 -1.881 15.632 1.00 77.31 1104 GLU A O 1
ATOM 8436 N N . LYS A 1 1105 ? 23.442 -1.364 14.831 1.00 77.56 1105 LYS A N 1
ATOM 8437 C CA . LYS A 1 1105 ? 23.677 -0.244 15.764 1.00 77.56 1105 LYS A CA 1
ATOM 8438 C C . LYS A 1 1105 ? 22.705 0.909 15.534 1.00 77.56 1105 LYS A C 1
ATOM 8440 O O . LYS A 1 1105 ? 22.121 1.374 16.501 1.00 77.56 1105 LYS A O 1
ATOM 8445 N N . GLN A 1 1106 ? 22.500 1.347 14.288 1.00 72.44 1106 GLN A N 1
ATOM 8446 C CA . GLN A 1 1106 ? 21.540 2.413 13.968 1.00 72.44 1106 GLN A CA 1
ATOM 8447 C C . GLN A 1 1106 ? 20.129 2.054 14.450 1.00 72.44 1106 GLN A C 1
ATOM 8449 O O . GLN A 1 1106 ? 19.500 2.855 15.135 1.00 72.44 1106 GLN A O 1
ATOM 8454 N N . SER A 1 1107 ? 19.662 0.826 14.197 1.00 72.06 1107 SER A N 1
ATOM 8455 C CA . SER A 1 1107 ? 18.362 0.358 14.694 1.00 72.06 1107 SER A CA 1
ATOM 8456 C C . SER A 1 1107 ? 18.317 0.277 16.227 1.00 72.06 1107 SER A C 1
ATOM 8458 O O . SER A 1 1107 ? 17.285 0.582 16.820 1.00 72.06 1107 SER A O 1
ATOM 8460 N N . ALA A 1 1108 ? 19.420 -0.074 16.897 1.00 75.00 1108 ALA A N 1
ATOM 8461 C CA . ALA A 1 1108 ? 19.505 -0.020 18.357 1.00 75.00 1108 ALA A CA 1
ATOM 8462 C C . ALA A 1 1108 ? 19.450 1.424 18.897 1.00 75.00 1108 ALA A C 1
ATOM 8464 O O . ALA A 1 1108 ? 18.723 1.678 19.855 1.00 75.00 1108 ALA A O 1
ATOM 8465 N N . THR A 1 1109 ? 20.152 2.374 18.270 1.00 75.06 1109 THR A N 1
ATOM 8466 C CA . THR A 1 1109 ? 20.112 3.802 18.628 1.00 75.06 1109 THR A CA 1
ATOM 8467 C C . THR A 1 1109 ? 18.716 4.388 18.427 1.00 75.06 1109 THR A C 1
ATOM 8469 O O . THR A 1 1109 ? 18.188 4.982 19.362 1.00 75.06 1109 THR A O 1
ATOM 8472 N N . LEU A 1 1110 ? 18.074 4.138 17.280 1.00 69.06 1110 LEU A N 1
ATOM 8473 C CA . LEU A 1 1110 ? 16.701 4.578 17.004 1.00 69.06 1110 LEU A CA 1
ATOM 8474 C C . LEU A 1 1110 ? 15.703 4.007 18.023 1.00 69.06 1110 LEU A C 1
ATOM 8476 O O . LEU A 1 1110 ? 14.849 4.733 18.516 1.00 69.06 1110 LEU A O 1
ATOM 8480 N N . ARG A 1 1111 ? 15.843 2.737 18.435 1.00 72.44 1111 ARG A N 1
ATOM 8481 C CA . ARG A 1 1111 ? 15.004 2.141 19.498 1.00 72.44 1111 ARG A CA 1
ATOM 8482 C C . ARG A 1 1111 ? 15.232 2.763 20.877 1.00 72.44 1111 ARG A C 1
ATOM 8484 O O . ARG A 1 1111 ? 14.291 2.837 21.661 1.00 72.44 1111 ARG A O 1
ATOM 8491 N N . VAL A 1 1112 ? 16.455 3.196 21.191 1.00 76.75 1112 VAL A N 1
ATOM 8492 C CA . VAL A 1 1112 ? 16.742 3.937 22.433 1.00 76.75 1112 VAL A CA 1
ATOM 8493 C C . VAL A 1 1112 ? 16.151 5.345 22.366 1.00 76.75 1112 VAL A C 1
ATOM 8495 O O . VAL A 1 1112 ? 15.548 5.781 23.339 1.00 76.75 1112 VAL A O 1
ATOM 8498 N N . GLN A 1 1113 ? 16.247 6.018 21.217 1.00 68.19 1113 GLN A N 1
ATOM 8499 C CA . GLN A 1 1113 ? 15.642 7.334 20.995 1.00 68.19 1113 GLN A CA 1
ATOM 8500 C C . GLN A 1 1113 ? 14.111 7.274 21.067 1.00 68.19 1113 GLN A C 1
ATOM 8502 O O . GLN A 1 1113 ? 13.529 8.084 21.775 1.00 68.19 1113 GLN A O 1
ATOM 8507 N N . LEU A 1 1114 ? 13.475 6.275 20.443 1.00 70.81 1114 LEU A N 1
ATOM 8508 C CA . LEU A 1 1114 ? 12.032 6.023 20.551 1.00 70.81 1114 LEU A CA 1
ATOM 8509 C C . LEU A 1 1114 ? 11.594 5.729 21.993 1.00 70.81 1114 LEU A C 1
ATOM 8511 O O . LEU A 1 1114 ? 10.546 6.201 22.418 1.00 70.81 1114 LEU A O 1
ATOM 8515 N N . LYS A 1 1115 ? 12.395 4.991 22.775 1.00 75.44 1115 LYS A N 1
ATOM 8516 C CA . LYS A 1 1115 ? 12.101 4.774 24.201 1.00 75.44 1115 LYS A CA 1
ATOM 8517 C C . LYS A 1 1115 ? 12.204 6.072 25.007 1.00 75.44 1115 LYS A C 1
ATOM 8519 O O . LYS A 1 1115 ? 11.360 6.314 25.863 1.00 75.44 1115 LYS A O 1
ATOM 8524 N N . ASP A 1 1116 ? 13.227 6.886 24.756 1.00 72.56 1116 ASP A N 1
ATOM 8525 C CA . ASP A 1 1116 ? 13.425 8.151 25.468 1.00 72.56 1116 ASP A CA 1
ATOM 8526 C C . ASP A 1 1116 ? 12.353 9.186 25.081 1.00 72.56 1116 ASP A C 1
ATOM 8528 O O . ASP A 1 1116 ? 11.858 9.901 25.947 1.00 72.56 1116 ASP A O 1
ATOM 8532 N N . THR A 1 1117 ? 11.900 9.226 23.820 1.00 68.12 1117 THR A N 1
ATOM 8533 C CA . THR A 1 1117 ? 10.747 10.050 23.425 1.00 68.12 1117 THR A CA 1
ATOM 8534 C C . THR A 1 1117 ? 9.430 9.522 23.988 1.00 68.12 1117 THR A C 1
ATOM 8536 O O . THR A 1 1117 ? 8.629 10.336 24.436 1.00 68.12 1117 THR A O 1
ATOM 8539 N N . GLU A 1 1118 ? 9.209 8.206 24.071 1.00 71.06 1118 GLU A N 1
ATOM 8540 C CA . GLU A 1 1118 ? 8.019 7.637 24.724 1.00 71.06 1118 GLU A CA 1
ATOM 8541 C C . GLU A 1 1118 ? 7.991 7.940 26.235 1.00 71.06 1118 GLU A C 1
ATOM 8543 O O . GLU A 1 1118 ? 6.966 8.369 26.767 1.00 71.06 1118 GLU A O 1
ATOM 8548 N N . GLU A 1 1119 ? 9.118 7.789 26.940 1.00 71.94 1119 GLU A N 1
ATOM 8549 C CA . GLU A 1 1119 ? 9.220 8.126 28.368 1.00 71.94 1119 GLU A CA 1
ATOM 8550 C C . GLU A 1 1119 ? 9.107 9.636 28.628 1.00 71.94 1119 GLU A C 1
ATOM 8552 O O . GLU A 1 1119 ? 8.577 10.026 29.670 1.00 71.94 1119 GLU A O 1
ATOM 8557 N N . ARG A 1 1120 ? 9.525 10.491 27.683 1.00 66.25 1120 ARG A N 1
ATOM 8558 C CA . ARG A 1 1120 ? 9.248 11.940 27.710 1.00 66.25 1120 ARG A CA 1
ATOM 8559 C C . ARG A 1 1120 ? 7.781 12.260 27.430 1.00 66.25 1120 ARG A C 1
ATOM 8561 O O . ARG A 1 1120 ? 7.251 13.154 28.078 1.00 66.25 1120 ARG A O 1
ATOM 8568 N N . LEU A 1 1121 ? 7.129 11.553 26.502 1.00 63.31 1121 LEU A N 1
ATOM 8569 C CA . LEU A 1 1121 ? 5.718 11.768 26.165 1.00 63.31 1121 LEU A CA 1
ATOM 8570 C C . LEU A 1 1121 ? 4.821 11.397 27.351 1.00 63.31 1121 LEU A C 1
ATOM 8572 O O . LEU A 1 1121 ? 3.965 12.187 27.739 1.00 63.31 1121 LEU A O 1
ATOM 8576 N N . ARG A 1 1122 ? 5.088 10.251 27.996 1.00 65.81 1122 ARG A N 1
ATOM 8577 C CA . ARG A 1 1122 ? 4.452 9.874 29.268 1.00 65.81 1122 ARG A CA 1
ATOM 8578 C C . ARG A 1 1122 ? 4.698 10.938 30.339 1.00 65.81 1122 ARG A C 1
ATOM 8580 O O . ARG A 1 1122 ? 3.746 11.442 30.902 1.00 65.81 1122 ARG A O 1
ATOM 8587 N N . GLN A 1 1123 ? 5.939 11.399 30.514 1.00 69.31 1123 GLN A N 1
ATOM 8588 C CA . GLN A 1 1123 ? 6.275 12.493 31.440 1.00 69.31 1123 GLN A CA 1
ATOM 8589 C C . GLN A 1 1123 ? 5.721 13.888 31.076 1.00 69.31 1123 GLN A C 1
ATOM 8591 O O . GLN A 1 1123 ? 5.905 14.821 31.865 1.00 69.31 1123 GLN A O 1
ATOM 8596 N N . ALA A 1 1124 ? 5.113 14.068 29.903 1.00 62.31 1124 ALA A N 1
ATOM 8597 C CA . ALA A 1 1124 ? 4.351 15.265 29.554 1.00 62.31 1124 ALA A CA 1
ATOM 8598 C C . ALA A 1 1124 ? 2.868 15.070 29.903 1.00 62.31 1124 ALA A C 1
ATOM 8600 O O . ALA A 1 1124 ? 2.295 15.900 30.597 1.00 62.31 1124 ALA A O 1
ATOM 8601 N N . ILE A 1 1125 ? 2.293 13.921 29.531 1.00 61.94 1125 ILE A N 1
ATOM 8602 C CA . ILE A 1 1125 ? 0.922 13.525 29.890 1.00 61.94 1125 ILE A CA 1
ATOM 8603 C C . ILE A 1 1125 ? 0.755 13.481 31.424 1.00 61.94 1125 ILE A C 1
ATOM 8605 O O . ILE A 1 1125 ? -0.120 14.148 31.964 1.00 61.94 1125 ILE A O 1
ATOM 8609 N N . ASP A 1 1126 ? 1.679 12.825 32.133 1.00 58.44 1126 ASP A N 1
ATOM 8610 C CA . ASP A 1 1126 ? 1.756 12.756 33.603 1.00 58.44 1126 ASP A CA 1
ATOM 8611 C C . ASP A 1 1126 ? 2.048 14.125 34.275 1.00 58.44 1126 ASP A C 1
ATOM 8613 O O . ASP A 1 1126 ? 2.138 14.198 35.500 1.00 58.44 1126 ASP A O 1
ATOM 8617 N N . ARG A 1 1127 ? 2.271 15.205 33.506 1.00 52.50 1127 ARG A N 1
ATOM 8618 C CA . ARG A 1 1127 ? 2.421 16.584 34.018 1.00 52.50 1127 ARG A CA 1
ATOM 8619 C C . ARG A 1 1127 ? 1.194 17.448 33.755 1.00 52.50 1127 ARG A C 1
ATOM 8621 O O . ARG A 1 1127 ? 0.853 18.253 34.616 1.00 52.50 1127 ARG A O 1
ATOM 8628 N N . ASP A 1 1128 ? 0.553 17.286 32.602 1.00 49.81 1128 ASP A N 1
ATOM 8629 C CA . ASP A 1 1128 ? -0.637 18.062 32.240 1.00 49.81 1128 ASP A CA 1
ATOM 8630 C C . ASP A 1 1128 ? -1.871 17.665 33.086 1.00 49.81 1128 ASP A C 1
ATOM 8632 O O . ASP A 1 1128 ? -2.765 18.488 33.273 1.00 49.81 1128 ASP A O 1
ATOM 8636 N N . ASP A 1 1129 ? -1.890 16.456 33.669 1.00 48.28 1129 ASP A N 1
ATOM 8637 C CA . ASP A 1 1129 ? -2.927 15.988 34.613 1.00 48.28 1129 ASP A CA 1
ATOM 8638 C C . ASP A 1 1129 ? -2.757 16.503 36.072 1.00 48.28 1129 ASP A C 1
ATOM 8640 O O . ASP A 1 1129 ? -3.655 16.295 36.890 1.00 48.28 1129 ASP A O 1
ATOM 8644 N N . ASP A 1 1130 ? -1.635 17.155 36.429 1.00 44.69 1130 ASP A N 1
ATOM 8645 C CA . ASP A 1 1130 ? -1.244 17.419 37.838 1.00 44.69 1130 ASP A CA 1
ATOM 8646 C C . ASP A 1 1130 ? -1.131 18.927 38.211 1.00 44.69 1130 ASP A C 1
ATOM 8648 O O . ASP A 1 1130 ? -0.988 19.258 39.390 1.00 44.69 1130 ASP A O 1
ATOM 8652 N N . ASP A 1 1131 ? -1.219 19.865 37.249 1.00 42.56 1131 ASP A N 1
ATOM 8653 C CA . ASP A 1 1131 ? -1.095 21.331 37.471 1.00 42.56 1131 ASP A CA 1
ATOM 8654 C C . ASP A 1 1131 ? -2.432 22.093 37.314 1.00 42.56 1131 ASP A C 1
ATOM 8656 O O . ASP A 1 1131 ? -2.570 23.038 36.531 1.00 42.56 1131 ASP A O 1
ATOM 8660 N N . ASP A 1 1132 ? -3.444 21.682 38.088 1.00 42.38 1132 ASP A N 1
ATOM 8661 C CA . ASP A 1 1132 ? -4.793 22.278 38.100 1.00 42.38 1132 ASP A CA 1
ATOM 8662 C C . ASP A 1 1132 ? -4.841 23.639 38.849 1.00 42.38 1132 ASP A C 1
ATOM 8664 O O . ASP A 1 1132 ? -5.577 23.849 39.820 1.00 42.38 1132 ASP A O 1
ATOM 8668 N N . GLY A 1 1133 ? -4.027 24.595 38.380 1.00 45.66 1133 GLY A N 1
ATOM 8669 C CA . GLY A 1 1133 ? -4.320 26.028 38.449 1.00 45.66 1133 GLY A CA 1
ATOM 8670 C C . GLY A 1 1133 ? -3.327 26.946 39.180 1.00 45.66 1133 GLY A C 1
ATOM 8671 O O . GLY A 1 1133 ? -3.315 27.029 40.407 1.00 45.66 1133 GLY A O 1
ATOM 8672 N N . VAL A 1 1134 ? -2.685 27.843 38.414 1.00 38.25 1134 VAL A N 1
ATOM 8673 C CA . VAL A 1 1134 ? -2.830 29.311 38.581 1.00 38.25 1134 VAL A CA 1
ATOM 8674 C C . VAL A 1 1134 ? -2.364 30.051 37.315 1.00 38.25 1134 VAL A C 1
ATOM 8676 O O . VAL A 1 1134 ? -1.204 29.982 36.917 1.00 38.25 1134 VAL A O 1
ATOM 8679 N N . GLU A 1 1135 ? -3.252 30.839 36.700 1.00 44.09 1135 GLU A N 1
ATOM 8680 C CA . GLU A 1 1135 ? -2.883 31.715 35.581 1.00 44.09 1135 GLU A CA 1
ATOM 8681 C C . GLU A 1 1135 ? -1.961 32.860 36.048 1.00 44.09 1135 GLU A C 1
ATOM 8683 O O . GLU A 1 1135 ? -2.347 33.684 36.881 1.00 44.09 1135 GLU A O 1
ATOM 8688 N N . GLN A 1 1136 ? -0.768 32.992 35.454 1.00 34.44 1136 GLN A N 1
ATOM 8689 C CA . GLN A 1 1136 ? 0.031 34.225 35.533 1.00 34.44 1136 GLN A CA 1
ATOM 8690 C C . GLN A 1 1136 ? 0.381 34.769 34.146 1.00 34.44 1136 GLN A C 1
ATOM 8692 O O . GLN A 1 1136 ? 1.424 34.479 33.563 1.00 34.44 1136 GLN A O 1
ATOM 8697 N N . THR A 1 1137 ? -0.482 35.648 33.639 1.00 43.94 1137 THR A N 1
ATOM 8698 C CA . THR A 1 1137 ? -0.270 36.386 32.390 1.00 43.94 1137 THR A CA 1
ATOM 8699 C C . THR A 1 1137 ? 0.932 37.338 32.492 1.00 43.94 1137 THR A C 1
ATOM 8701 O O . THR A 1 1137 ? 0.813 38.439 33.032 1.00 43.94 1137 THR A O 1
ATOM 8704 N N . HIS A 1 1138 ? 2.083 36.956 31.931 1.00 32.41 1138 HIS A N 1
ATOM 8705 C CA . HIS A 1 1138 ? 3.282 37.804 31.854 1.00 32.41 1138 HIS A CA 1
ATOM 8706 C C . HIS A 1 1138 ? 3.487 38.411 30.451 1.00 32.41 1138 HIS A C 1
ATOM 8708 O O . HIS A 1 1138 ? 4.498 38.209 29.780 1.00 32.41 1138 HIS A O 1
ATOM 8714 N N . THR A 1 1139 ? 2.515 39.204 29.990 1.00 45.84 1139 THR A N 1
ATOM 8715 C CA . THR A 1 1139 ? 2.613 39.979 28.738 1.00 45.84 1139 THR A CA 1
ATOM 8716 C C . THR A 1 1139 ? 3.594 41.153 28.907 1.00 45.84 1139 THR A C 1
ATOM 8718 O O . THR A 1 1139 ? 3.190 42.269 29.234 1.00 45.84 1139 THR A O 1
ATOM 8721 N N . GLY A 1 1140 ? 4.895 40.877 28.744 1.00 33.12 1140 GLY A N 1
ATOM 8722 C CA . GLY A 1 1140 ? 5.988 41.665 29.340 1.00 33.12 1140 GLY A CA 1
ATOM 8723 C C . GLY A 1 1140 ? 7.027 42.312 28.410 1.00 33.12 1140 GLY A C 1
ATOM 8724 O O . GLY A 1 1140 ? 8.113 42.629 28.879 1.00 33.12 1140 GLY A O 1
ATOM 8725 N N . SER A 1 1141 ? 6.730 42.544 27.125 1.00 44.72 1141 SER A N 1
ATOM 8726 C CA . SER A 1 1141 ? 7.482 43.485 26.260 1.00 44.72 1141 SER A CA 1
ATOM 8727 C C . SER A 1 1141 ? 9.025 43.337 26.220 1.00 44.72 1141 SER A C 1
ATOM 8729 O O . SER A 1 1141 ? 9.747 44.338 26.234 1.00 44.72 1141 SER A O 1
ATOM 8731 N N . GLN A 1 1142 ? 9.549 42.114 26.107 1.00 41.62 1142 GLN A N 1
ATOM 8732 C CA . GLN A 1 1142 ? 10.949 41.877 25.733 1.00 41.62 1142 GLN A CA 1
ATOM 8733 C C . GLN A 1 1142 ? 11.006 40.959 24.509 1.00 41.62 1142 GLN A C 1
ATOM 8735 O O . GLN A 1 1142 ? 10.582 39.808 24.572 1.00 41.62 1142 GLN A O 1
ATOM 8740 N N . LEU A 1 1143 ? 11.518 41.478 23.387 1.00 46.09 1143 LEU A N 1
ATOM 8741 C CA . LEU A 1 1143 ? 11.916 40.635 22.258 1.00 46.09 1143 LEU A CA 1
ATOM 8742 C C . LEU A 1 1143 ? 13.116 39.778 22.706 1.00 46.09 1143 LEU A C 1
ATOM 8744 O O . LEU A 1 1143 ? 14.038 40.340 23.305 1.00 46.09 1143 LEU A O 1
ATOM 8748 N N . PRO A 1 1144 ? 13.131 38.454 22.458 1.00 55.56 1144 PRO A N 1
ATOM 8749 C CA . PRO A 1 1144 ? 14.196 37.592 22.958 1.00 55.56 1144 PRO A CA 1
ATOM 8750 C C . PRO A 1 1144 ? 15.571 37.998 22.425 1.00 55.56 1144 PRO A C 1
ATOM 8752 O O . PRO A 1 1144 ? 15.742 38.184 21.220 1.00 55.56 1144 PRO A O 1
ATOM 8755 N N . ILE A 1 1145 ? 16.569 38.046 23.314 1.00 52.25 1145 ILE A N 1
ATOM 8756 C CA . ILE A 1 1145 ? 17.981 38.284 22.958 1.00 52.25 1145 ILE A CA 1
ATOM 8757 C C . ILE A 1 1145 ? 18.454 37.254 21.915 1.00 52.25 1145 ILE A C 1
ATOM 8759 O O . ILE A 1 1145 ? 19.118 37.622 20.947 1.00 52.25 1145 ILE A O 1
ATOM 8763 N N . ALA A 1 1146 ? 17.973 36.010 22.028 1.00 53.72 1146 ALA A N 1
ATOM 8764 C CA . ALA A 1 1146 ? 18.182 34.939 21.055 1.00 53.72 1146 ALA A CA 1
ATOM 8765 C C . ALA A 1 1146 ? 17.827 35.329 19.605 1.00 53.72 1146 ALA A C 1
ATOM 8767 O O . ALA A 1 1146 ? 18.485 34.876 18.675 1.00 53.72 1146 ALA A O 1
ATOM 8768 N N . PHE A 1 1147 ? 16.838 36.202 19.364 1.00 55.66 1147 PHE A N 1
ATOM 8769 C CA . PHE A 1 1147 ? 16.491 36.607 17.994 1.00 55.66 1147 PHE A CA 1
ATOM 8770 C C . PHE A 1 1147 ? 17.581 37.484 17.352 1.00 55.66 1147 PHE A C 1
ATOM 8772 O O . PHE A 1 1147 ? 17.805 37.403 16.146 1.00 55.66 1147 PHE A O 1
ATOM 8779 N N . ALA A 1 1148 ? 18.311 38.272 18.151 1.00 57.25 1148 ALA A N 1
ATOM 8780 C CA . ALA A 1 1148 ? 19.486 39.005 17.682 1.00 57.25 1148 ALA A CA 1
ATOM 8781 C C . ALA A 1 1148 ? 20.682 38.065 17.440 1.00 57.25 1148 ALA A C 1
ATOM 8783 O O . ALA A 1 1148 ? 21.405 38.231 16.459 1.00 57.25 1148 ALA A O 1
ATOM 8784 N N . GLU A 1 1149 ? 20.857 37.042 18.281 1.00 58.16 1149 GLU A N 1
ATOM 8785 C CA . GLU A 1 1149 ? 21.907 36.026 18.117 1.00 58.16 1149 GLU A CA 1
ATOM 8786 C C . GLU A 1 1149 ? 21.665 35.159 16.870 1.00 58.16 1149 GLU A C 1
ATOM 8788 O O . GLU A 1 1149 ? 22.576 34.986 16.061 1.00 58.16 1149 GLU A O 1
ATOM 8793 N N . HIS A 1 1150 ? 20.428 34.716 16.620 1.00 58.50 1150 HIS A N 1
ATOM 8794 C CA . HIS A 1 1150 ? 20.059 34.011 15.388 1.00 58.50 1150 HIS A CA 1
ATOM 8795 C C . HIS A 1 1150 ? 20.267 34.869 14.130 1.00 58.50 1150 HIS A C 1
ATOM 8797 O O . HIS A 1 1150 ? 20.736 34.353 13.117 1.00 58.50 1150 HIS A O 1
ATOM 8803 N N . LEU A 1 1151 ? 19.987 36.178 14.181 1.00 72.31 1151 LEU A N 1
ATOM 8804 C CA . LEU A 1 1151 ? 20.281 37.092 13.068 1.00 72.31 1151 LEU A CA 1
ATOM 8805 C C . LEU A 1 1151 ? 21.794 37.297 12.862 1.00 72.31 1151 LEU A C 1
ATOM 8807 O O . LEU A 1 1151 ? 22.234 37.407 11.718 1.00 72.31 1151 LEU A O 1
ATOM 8811 N N . SER A 1 1152 ? 22.597 37.269 13.931 1.00 67.19 1152 SER A N 1
ATOM 8812 C CA . SER A 1 1152 ? 24.065 37.290 13.843 1.00 67.19 1152 SER A CA 1
ATOM 8813 C C . SER A 1 1152 ? 24.621 36.009 13.207 1.00 67.19 1152 SER A C 1
ATOM 8815 O O . SER A 1 1152 ? 25.442 36.086 12.296 1.00 67.19 1152 SER A O 1
ATOM 8817 N N . ILE A 1 1153 ? 24.135 34.835 13.627 1.00 63.50 1153 ILE A N 1
ATOM 8818 C CA . ILE A 1 1153 ? 24.512 33.526 13.058 1.00 63.50 1153 ILE A CA 1
ATOM 8819 C C . ILE A 1 1153 ? 24.080 33.428 11.583 1.00 63.50 1153 ILE A C 1
ATOM 8821 O O . ILE A 1 1153 ? 24.801 32.882 10.742 1.00 63.50 1153 ILE A O 1
ATOM 8825 N N . LEU A 1 1154 ? 22.926 34.003 11.229 1.00 71.50 1154 LEU A N 1
ATOM 8826 C CA . LEU A 1 1154 ? 22.468 34.076 9.843 1.00 71.50 1154 LEU A CA 1
ATOM 8827 C C . LEU A 1 1154 ? 23.354 34.999 8.987 1.00 71.50 1154 LEU A C 1
ATOM 8829 O O . LEU A 1 1154 ? 23.659 34.655 7.848 1.00 71.50 1154 LEU A O 1
ATOM 8833 N N . GLU A 1 1155 ? 23.820 36.138 9.511 1.00 79.69 1155 GLU A N 1
ATOM 8834 C CA . GLU A 1 1155 ? 24.750 37.006 8.772 1.00 79.69 1155 GLU A CA 1
ATOM 8835 C C . GLU A 1 1155 ? 26.163 36.392 8.652 1.00 79.69 1155 GLU A C 1
ATOM 8837 O O . GLU A 1 1155 ? 26.779 36.498 7.589 1.00 79.69 1155 GLU A O 1
ATOM 8842 N N . GLU A 1 1156 ? 26.647 35.674 9.673 1.00 65.75 1156 GLU A N 1
ATOM 8843 C CA . GLU A 1 1156 ? 27.936 34.963 9.640 1.00 65.75 1156 GLU A CA 1
ATOM 8844 C C . GLU A 1 1156 ? 27.926 33.766 8.671 1.00 65.75 1156 GLU A C 1
ATOM 8846 O O . GLU A 1 1156 ? 28.837 33.618 7.853 1.00 65.75 1156 GLU A O 1
ATOM 8851 N N . SER A 1 1157 ? 26.866 32.950 8.677 1.00 61.59 1157 SER A N 1
ATOM 8852 C CA . SER A 1 1157 ? 26.696 31.857 7.704 1.00 61.59 1157 SER A CA 1
ATOM 8853 C C . SER A 1 1157 ? 26.565 32.370 6.262 1.00 61.59 1157 SER A C 1
ATOM 8855 O O . SER A 1 1157 ? 27.098 31.751 5.337 1.00 61.59 1157 SER A O 1
ATOM 8857 N N . ILE A 1 1158 ? 25.957 33.543 6.060 1.00 78.38 1158 ILE A N 1
ATOM 8858 C CA . ILE A 1 1158 ? 25.897 34.233 4.763 1.00 78.38 1158 ILE A CA 1
ATOM 8859 C C . ILE A 1 1158 ? 27.269 34.751 4.310 1.00 78.38 1158 ILE A C 1
ATOM 8861 O O . ILE A 1 1158 ? 27.600 34.606 3.130 1.00 78.38 1158 ILE A O 1
ATOM 8865 N N . ASP A 1 1159 ? 28.100 35.310 5.198 1.00 72.19 1159 ASP A N 1
ATOM 8866 C CA . ASP A 1 1159 ? 29.473 35.700 4.837 1.00 72.19 1159 ASP A CA 1
ATOM 8867 C C . ASP A 1 1159 ? 30.392 34.482 4.609 1.00 72.19 1159 ASP A C 1
ATOM 8869 O O . ASP A 1 1159 ? 31.246 34.526 3.721 1.00 72.19 1159 ASP A O 1
ATOM 8873 N N . SER A 1 1160 ? 30.173 33.369 5.319 1.00 62.41 1160 SER A N 1
ATOM 8874 C CA . SER A 1 1160 ? 30.852 32.085 5.081 1.00 62.41 1160 SER A CA 1
ATOM 8875 C C . SER A 1 1160 ? 30.498 31.498 3.706 1.00 62.41 1160 SER A C 1
ATOM 8877 O O . SER A 1 1160 ? 31.384 31.209 2.896 1.00 62.41 1160 SER A O 1
ATOM 8879 N N . LEU A 1 1161 ? 29.204 31.434 3.366 1.00 71.88 1161 LEU A N 1
ATOM 8880 C CA . LEU A 1 1161 ? 28.743 31.033 2.033 1.00 71.88 1161 LEU A CA 1
ATOM 8881 C C . LEU A 1 1161 ? 29.336 31.941 0.945 1.00 71.88 1161 LEU A C 1
ATOM 8883 O O . LEU A 1 1161 ? 29.816 31.460 -0.078 1.00 71.88 1161 LEU A O 1
ATOM 8887 N N . ARG A 1 1162 ? 29.380 33.254 1.181 1.00 82.69 1162 ARG A N 1
ATOM 8888 C CA . ARG A 1 1162 ? 29.975 34.250 0.277 1.00 82.69 1162 ARG A CA 1
ATOM 8889 C C . ARG A 1 1162 ? 31.493 34.101 0.119 1.00 82.69 1162 ARG A C 1
ATOM 8891 O O . ARG A 1 1162 ? 32.009 34.416 -0.953 1.00 82.69 1162 ARG A O 1
ATOM 8898 N N . ALA A 1 1163 ? 32.211 33.617 1.133 1.00 69.00 1163 ALA A N 1
ATOM 8899 C CA . ALA A 1 1163 ? 33.626 33.266 1.022 1.00 69.00 1163 ALA A CA 1
ATOM 8900 C C . ALA A 1 1163 ? 33.824 32.025 0.133 1.00 69.00 1163 ALA A C 1
ATOM 8902 O O . ALA A 1 1163 ? 34.620 32.070 -0.805 1.00 69.00 1163 ALA A O 1
ATOM 8903 N N . ASN A 1 1164 ? 33.030 30.971 0.345 1.00 62.16 1164 ASN A N 1
ATOM 8904 C CA . ASN A 1 1164 ? 33.068 29.754 -0.474 1.00 62.16 1164 ASN A CA 1
ATOM 8905 C C . ASN A 1 1164 ? 32.670 30.024 -1.938 1.00 62.16 1164 ASN A C 1
ATOM 8907 O O . ASN A 1 1164 ? 33.316 29.536 -2.860 1.00 62.16 1164 ASN A O 1
ATOM 8911 N N . MET A 1 1165 ? 31.662 30.872 -2.166 1.00 79.56 1165 MET A N 1
ATOM 8912 C CA . MET A 1 1165 ? 31.243 31.288 -3.510 1.00 79.56 1165 MET A CA 1
ATOM 8913 C C . MET A 1 1165 ? 32.295 32.148 -4.223 1.00 79.56 1165 MET A C 1
ATOM 8915 O O . MET A 1 1165 ? 32.412 32.067 -5.444 1.00 79.56 1165 MET A O 1
ATOM 8919 N N . ARG A 1 1166 ? 33.102 32.933 -3.490 1.00 80.44 1166 ARG A N 1
ATOM 8920 C CA . ARG A 1 1166 ? 34.288 33.591 -4.065 1.00 80.44 1166 ARG A CA 1
ATOM 8921 C C . ARG A 1 1166 ? 35.373 32.584 -4.422 1.00 80.44 1166 ARG A C 1
ATOM 8923 O O . ARG A 1 1166 ? 35.846 32.634 -5.546 1.00 80.44 1166 ARG A O 1
ATOM 8930 N N . ALA A 1 1167 ? 35.693 31.639 -3.538 1.00 71.56 1167 ALA A N 1
ATOM 8931 C CA . ALA A 1 1167 ? 36.674 30.593 -3.832 1.00 71.56 1167 ALA A CA 1
ATOM 8932 C C . ALA A 1 1167 ? 36.298 29.795 -5.097 1.00 71.56 1167 ALA A C 1
ATOM 8934 O O . ALA A 1 1167 ? 37.126 29.649 -5.990 1.00 71.56 1167 ALA A O 1
ATOM 8935 N N . ALA A 1 1168 ? 35.030 29.389 -5.238 1.00 72.25 1168 ALA A N 1
ATOM 8936 C CA . ALA A 1 1168 ? 34.526 28.730 -6.446 1.00 72.25 1168 ALA A CA 1
ATOM 8937 C C . ALA A 1 1168 ? 34.549 29.641 -7.694 1.00 72.25 1168 ALA A C 1
ATOM 8939 O O . ALA A 1 1168 ? 34.784 29.170 -8.808 1.00 72.25 1168 ALA A O 1
ATOM 8940 N N . SER A 1 1169 ? 34.325 30.950 -7.535 1.00 85.00 1169 SER A N 1
ATOM 8941 C CA . SER A 1 1169 ? 34.436 31.924 -8.631 1.00 85.00 1169 SER A CA 1
ATOM 8942 C C . SER A 1 1169 ? 35.886 32.146 -9.074 1.00 85.00 1169 SER A C 1
ATOM 8944 O O . SER A 1 1169 ? 36.135 32.283 -10.269 1.00 85.00 1169 SER A O 1
ATOM 8946 N N . ASP A 1 1170 ? 36.834 32.178 -8.138 1.00 83.12 1170 ASP A N 1
ATOM 8947 C CA . ASP A 1 1170 ? 38.263 32.344 -8.415 1.00 83.12 1170 ASP A CA 1
ATOM 8948 C C . ASP A 1 1170 ? 38.855 31.054 -9.019 1.00 83.12 1170 ASP A C 1
ATOM 8950 O O . ASP A 1 1170 ? 39.648 31.112 -9.958 1.00 83.12 1170 ASP A O 1
ATOM 8954 N N . GLU A 1 1171 ? 38.412 29.881 -8.553 1.00 80.38 1171 GLU A N 1
ATOM 8955 C CA . GLU A 1 1171 ? 38.789 28.575 -9.106 1.00 80.38 1171 GLU A CA 1
ATOM 8956 C C . GLU A 1 1171 ? 38.239 28.375 -10.529 1.00 80.38 1171 GLU A C 1
ATOM 8958 O O . GLU A 1 1171 ? 38.996 28.033 -11.438 1.00 80.38 1171 GLU A O 1
ATOM 8963 N N . THR A 1 1172 ? 36.959 28.682 -10.779 1.00 82.38 1172 THR A N 1
ATOM 8964 C CA . THR A 1 1172 ? 36.393 28.635 -12.146 1.00 82.38 1172 THR A CA 1
ATOM 8965 C C . THR A 1 1172 ? 36.982 29.696 -13.080 1.00 82.38 1172 THR A C 1
ATOM 8967 O O . THR A 1 1172 ? 37.028 29.474 -14.289 1.00 82.38 1172 THR A O 1
ATOM 8970 N N . ALA A 1 1173 ? 37.512 30.805 -12.550 1.00 81.25 1173 ALA A N 1
ATOM 8971 C CA . ALA A 1 1173 ? 38.289 31.777 -13.321 1.00 81.25 1173 ALA A CA 1
ATOM 8972 C C . ALA A 1 1173 ? 39.723 31.307 -13.654 1.00 81.25 1173 ALA A C 1
ATOM 8974 O O . ALA A 1 1173 ? 40.349 31.877 -14.549 1.00 81.25 1173 ALA A O 1
ATOM 8975 N N . MET A 1 1174 ? 40.242 30.274 -12.976 1.00 79.81 1174 MET A N 1
ATOM 8976 C CA . MET A 1 1174 ? 41.527 29.628 -13.296 1.00 79.81 1174 MET A CA 1
ATOM 8977 C C . MET A 1 1174 ? 41.397 28.372 -14.174 1.00 79.81 1174 MET A C 1
ATOM 8979 O O . MET A 1 1174 ? 42.414 27.842 -14.620 1.00 79.81 1174 MET A O 1
ATOM 8983 N N . MET A 1 1175 ? 40.177 27.904 -14.453 1.00 81.75 1175 MET A N 1
ATOM 8984 C CA . MET A 1 1175 ? 39.926 26.796 -15.380 1.00 81.75 1175 MET A CA 1
ATOM 8985 C C . MET A 1 1175 ? 39.815 27.270 -16.836 1.00 81.75 1175 MET A C 1
ATOM 8987 O O . MET A 1 1175 ? 39.347 28.377 -17.118 1.00 81.75 1175 MET A O 1
ATOM 8991 N N . ASP A 1 1176 ? 40.199 26.401 -17.778 1.00 82.44 1176 ASP A N 1
ATOM 8992 C CA . ASP A 1 1176 ? 40.030 26.659 -19.211 1.00 82.44 1176 ASP A CA 1
ATOM 8993 C C . ASP A 1 1176 ? 38.551 26.906 -19.556 1.00 82.44 1176 ASP A C 1
ATOM 8995 O O . ASP A 1 1176 ? 37.657 26.133 -19.192 1.00 82.44 1176 ASP A O 1
ATOM 8999 N N . GLN A 1 1177 ? 38.307 27.998 -20.287 1.00 79.50 1177 GLN A N 1
ATOM 9000 C CA . GLN A 1 1177 ? 36.986 28.563 -20.594 1.00 79.50 1177 GLN A CA 1
ATOM 9001 C C . GLN A 1 1177 ? 36.210 27.720 -21.628 1.00 79.50 1177 GLN A C 1
ATOM 9003 O O . GLN A 1 1177 ? 35.958 28.144 -22.754 1.00 79.50 1177 GLN A O 1
ATOM 9008 N N . SER A 1 1178 ? 35.836 26.504 -21.236 1.00 86.38 1178 SER A N 1
ATOM 9009 C CA . SER A 1 1178 ? 34.829 25.678 -21.911 1.00 86.38 1178 SER A CA 1
ATOM 9010 C C . SER A 1 1178 ? 33.416 26.203 -21.638 1.00 86.38 1178 SER A C 1
ATOM 9012 O O . SER A 1 1178 ? 33.172 26.786 -20.582 1.00 86.38 1178 SER A O 1
ATOM 9014 N N . ASP A 1 1179 ? 32.456 25.927 -22.527 1.00 73.38 1179 ASP A N 1
ATOM 9015 C CA . ASP A 1 1179 ? 31.051 26.339 -22.349 1.00 73.38 1179 ASP A CA 1
ATOM 9016 C C . ASP A 1 1179 ? 30.462 25.859 -21.006 1.00 73.38 1179 ASP A C 1
ATOM 9018 O O . ASP A 1 1179 ? 29.698 26.574 -20.359 1.00 73.38 1179 ASP A O 1
ATOM 9022 N N . SER A 1 1180 ? 30.886 24.681 -20.535 1.00 69.56 1180 SER A N 1
ATOM 9023 C CA . SER A 1 1180 ? 30.594 24.148 -19.199 1.00 69.56 1180 SER A CA 1
ATOM 9024 C C . SER A 1 1180 ? 31.136 25.019 -18.060 1.00 69.56 1180 SER A C 1
ATOM 9026 O O . SER A 1 1180 ? 30.404 25.308 -17.116 1.00 69.56 1180 SER A O 1
ATOM 9028 N N . VAL A 1 1181 ? 32.393 25.471 -18.139 1.00 82.50 1181 VAL A N 1
ATOM 9029 C CA . VAL A 1 1181 ? 33.001 26.356 -17.126 1.00 82.50 1181 VAL A CA 1
ATOM 9030 C C . VAL A 1 1181 ? 32.360 27.745 -17.168 1.00 82.50 1181 VAL A C 1
ATOM 9032 O O . VAL A 1 1181 ? 32.088 28.317 -16.116 1.00 82.50 1181 VAL A O 1
ATOM 9035 N N . VAL A 1 1182 ? 32.025 28.257 -18.357 1.00 80.81 1182 VAL A N 1
ATOM 9036 C CA . VAL A 1 1182 ? 31.294 29.526 -18.521 1.00 80.81 1182 VAL A CA 1
ATOM 9037 C C . VAL A 1 1182 ? 29.895 29.440 -17.897 1.00 80.81 1182 VAL A C 1
ATOM 9039 O O . VAL A 1 1182 ? 29.500 30.344 -17.161 1.00 80.81 1182 VAL A O 1
ATOM 9042 N N . ALA A 1 1183 ? 29.161 28.344 -18.119 1.00 72.38 1183 ALA A N 1
ATOM 9043 C CA . ALA A 1 1183 ? 27.844 28.127 -17.520 1.00 72.38 1183 ALA A CA 1
ATOM 9044 C C . ALA A 1 1183 ? 27.904 28.027 -15.983 1.00 72.38 1183 ALA A C 1
ATOM 9046 O O . ALA A 1 1183 ? 27.090 28.648 -15.296 1.00 72.38 1183 ALA A O 1
ATOM 9047 N N . VAL A 1 1184 ? 28.888 27.304 -15.432 1.00 75.38 1184 VAL A N 1
ATOM 9048 C CA . VAL A 1 1184 ? 29.095 27.214 -13.976 1.00 75.38 1184 VAL A CA 1
ATOM 9049 C C . VAL A 1 1184 ? 29.509 28.568 -13.394 1.00 75.38 1184 VAL A C 1
ATOM 9051 O O . VAL A 1 1184 ? 28.928 28.997 -12.401 1.00 75.38 1184 VAL A O 1
ATOM 9054 N N . SER A 1 1185 ? 30.438 29.291 -14.025 1.00 82.19 1185 SER A N 1
ATOM 9055 C CA . SER A 1 1185 ? 30.880 30.619 -13.574 1.00 82.19 1185 SER A CA 1
ATOM 9056 C C . SER A 1 1185 ? 29.736 31.648 -13.587 1.00 82.19 1185 SER A C 1
ATOM 9058 O O . SER A 1 1185 ? 29.591 32.438 -12.649 1.00 82.19 1185 SER A O 1
ATOM 9060 N N . ALA A 1 1186 ? 28.848 31.588 -14.587 1.00 73.19 1186 ALA A N 1
ATOM 9061 C CA . ALA A 1 1186 ? 27.629 32.396 -14.632 1.00 73.19 1186 ALA A CA 1
ATOM 9062 C C . ALA A 1 1186 ? 26.647 32.042 -13.497 1.00 73.19 1186 ALA A C 1
ATOM 9064 O O . ALA A 1 1186 ? 26.137 32.943 -12.830 1.00 73.19 1186 ALA A O 1
ATOM 9065 N N . ALA A 1 1187 ? 26.424 30.751 -13.225 1.00 69.62 1187 ALA A N 1
ATOM 9066 C CA . ALA A 1 1187 ? 25.567 30.299 -12.126 1.00 69.62 1187 ALA A CA 1
ATOM 9067 C C . ALA A 1 1187 ? 26.130 30.687 -10.743 1.00 69.62 1187 ALA A C 1
ATOM 9069 O O . ALA A 1 1187 ? 25.387 31.171 -9.888 1.00 69.62 1187 ALA A O 1
ATOM 9070 N N . VAL A 1 1188 ? 27.447 30.551 -10.543 1.00 82.88 1188 VAL A N 1
ATOM 9071 C CA . VAL A 1 1188 ? 28.166 30.987 -9.332 1.00 82.88 1188 VAL A CA 1
ATOM 9072 C C . VAL A 1 1188 ? 28.039 32.502 -9.139 1.00 82.88 1188 VAL A C 1
ATOM 9074 O O . VAL A 1 1188 ? 27.695 32.957 -8.046 1.00 82.88 1188 VAL A O 1
ATOM 9077 N N . SER A 1 1189 ? 28.213 33.283 -10.210 1.00 76.00 1189 SER A N 1
ATOM 9078 C CA . SER A 1 1189 ? 28.035 34.743 -10.195 1.00 76.00 1189 SER A CA 1
ATOM 9079 C C . SER A 1 1189 ? 26.601 35.152 -9.839 1.00 76.00 1189 SER A C 1
ATOM 9081 O O . SER A 1 1189 ? 26.391 36.036 -9.007 1.00 76.00 1189 SER A O 1
ATOM 9083 N N . GLN A 1 1190 ? 25.600 34.487 -10.426 1.00 65.31 1190 GLN A N 1
ATOM 9084 C CA . GLN A 1 1190 ? 24.189 34.750 -10.141 1.00 65.31 1190 GLN A CA 1
ATOM 9085 C C . GLN A 1 1190 ? 23.841 34.405 -8.686 1.00 65.31 1190 GLN A C 1
ATOM 9087 O O . GLN A 1 1190 ? 23.222 35.210 -7.990 1.00 65.31 1190 GLN A O 1
ATOM 9092 N N . ALA A 1 1191 ? 24.276 33.248 -8.185 1.00 71.31 1191 ALA A N 1
ATOM 9093 C CA . ALA A 1 1191 ? 24.051 32.855 -6.798 1.00 71.31 1191 ALA A CA 1
ATOM 9094 C C . ALA A 1 1191 ? 24.729 33.819 -5.800 1.00 71.31 1191 ALA A C 1
ATOM 9096 O O . ALA A 1 1191 ? 24.109 34.185 -4.800 1.00 71.31 1191 ALA A O 1
ATOM 9097 N N . ALA A 1 1192 ? 25.930 34.330 -6.097 1.00 78.62 1192 ALA A N 1
ATOM 9098 C CA . ALA A 1 1192 ? 26.572 35.369 -5.285 1.00 78.62 1192 ALA A CA 1
ATOM 9099 C C . ALA A 1 1192 ? 25.744 36.673 -5.215 1.00 78.62 1192 ALA A C 1
ATOM 9101 O O . ALA A 1 1192 ? 25.652 37.292 -4.153 1.00 78.62 1192 ALA A O 1
ATOM 9102 N N . GLU A 1 1193 ? 25.074 37.067 -6.305 1.00 71.38 1193 GLU A N 1
ATOM 9103 C CA . GLU A 1 1193 ? 24.165 38.224 -6.314 1.00 71.38 1193 GLU A CA 1
ATOM 9104 C C . GLU A 1 1193 ? 22.908 37.985 -5.452 1.00 71.38 1193 GLU A C 1
ATOM 9106 O O . GLU A 1 1193 ? 22.453 38.880 -4.736 1.00 71.38 1193 GLU A O 1
ATOM 9111 N N . HIS A 1 1194 ? 22.367 36.760 -5.456 1.00 63.28 1194 HIS A N 1
ATOM 9112 C CA . HIS A 1 1194 ? 21.262 36.377 -4.570 1.00 63.28 1194 HIS A CA 1
ATOM 9113 C C . HIS A 1 1194 ? 21.663 36.428 -3.082 1.00 63.28 1194 HIS A C 1
ATOM 9115 O O . HIS A 1 1194 ? 20.863 36.880 -2.260 1.00 63.28 1194 HIS A O 1
ATOM 9121 N N . VAL A 1 1195 ? 22.899 36.048 -2.736 1.00 80.69 1195 VAL A N 1
ATOM 9122 C CA . VAL A 1 1195 ? 23.435 36.133 -1.362 1.00 80.69 1195 VAL A CA 1
ATOM 9123 C C . VAL A 1 1195 ? 23.583 37.591 -0.894 1.00 80.69 1195 VAL A C 1
ATOM 9125 O O . VAL A 1 1195 ? 23.180 37.921 0.222 1.00 80.69 1195 VAL A O 1
ATOM 9128 N N . GLU A 1 1196 ? 24.065 38.506 -1.745 1.00 79.38 1196 GLU A N 1
ATOM 9129 C CA . GLU A 1 1196 ? 24.099 39.945 -1.414 1.00 79.38 1196 GLU A CA 1
ATOM 9130 C C . GLU A 1 1196 ? 22.684 40.531 -1.237 1.00 79.38 1196 GLU A C 1
ATOM 9132 O O . GLU A 1 1196 ? 22.456 41.325 -0.318 1.00 79.38 1196 GLU A O 1
ATOM 9137 N N . ARG A 1 1197 ? 21.701 40.105 -2.050 1.00 63.66 1197 ARG A N 1
ATOM 9138 C CA . ARG A 1 1197 ? 20.290 40.503 -1.879 1.00 63.66 1197 ARG A CA 1
ATOM 9139 C C . ARG A 1 1197 ? 19.693 39.990 -0.560 1.00 63.66 1197 ARG A C 1
ATOM 9141 O O . ARG A 1 1197 ? 19.000 40.754 0.113 1.00 63.66 1197 ARG A O 1
ATOM 9148 N N . ALA A 1 1198 ? 20.007 38.762 -0.140 1.00 71.75 1198 ALA A N 1
ATOM 9149 C CA . ALA A 1 1198 ? 19.604 38.239 1.171 1.00 71.75 1198 ALA A CA 1
ATOM 9150 C C . ALA A 1 1198 ? 20.208 39.062 2.326 1.00 71.75 1198 ALA A C 1
ATOM 9152 O O . ALA A 1 1198 ? 19.493 39.489 3.235 1.00 71.75 1198 ALA A O 1
ATOM 9153 N N . ARG A 1 1199 ? 21.504 39.397 2.251 1.00 82.88 1199 ARG A N 1
ATOM 9154 C CA . ARG A 1 1199 ? 22.170 40.244 3.254 1.00 82.88 1199 ARG A CA 1
ATOM 9155 C C . ARG A 1 1199 ? 21.632 41.680 3.291 1.00 82.88 1199 ARG A C 1
ATOM 9157 O O . ARG A 1 1199 ? 21.647 42.326 4.340 1.00 82.88 1199 ARG A O 1
ATOM 9164 N N . ALA A 1 1200 ? 21.181 42.218 2.159 1.00 68.81 1200 ALA A N 1
ATOM 9165 C CA . ALA A 1 1200 ? 20.510 43.516 2.119 1.00 68.81 1200 ALA A CA 1
ATOM 9166 C C . ALA A 1 1200 ? 19.155 43.474 2.853 1.00 68.81 1200 ALA A C 1
ATOM 9168 O O . ALA A 1 1200 ? 18.850 44.396 3.608 1.00 68.81 1200 ALA A O 1
ATOM 9169 N N . ALA A 1 1201 ? 18.389 42.387 2.703 1.00 64.69 1201 ALA A N 1
ATOM 9170 C CA . ALA A 1 1201 ? 17.132 42.184 3.425 1.00 64.69 1201 ALA A CA 1
ATOM 9171 C C . ALA A 1 1201 ? 17.341 42.022 4.944 1.00 64.69 1201 ALA A C 1
ATOM 9173 O O . ALA A 1 1201 ? 16.632 42.658 5.720 1.00 64.69 1201 ALA A O 1
ATOM 9174 N N . ILE A 1 1202 ? 18.353 41.263 5.380 1.00 77.12 1202 ILE A N 1
ATOM 9175 C CA . ILE A 1 1202 ? 18.679 41.093 6.811 1.00 77.12 1202 ILE A CA 1
ATOM 9176 C C . ILE A 1 1202 ? 19.097 42.423 7.453 1.00 77.12 1202 ILE A C 1
ATOM 9178 O O . ILE A 1 1202 ? 18.595 42.785 8.516 1.00 77.12 1202 ILE A O 1
ATOM 9182 N N . ARG A 1 1203 ? 19.936 43.222 6.780 1.00 76.12 1203 ARG A N 1
ATOM 9183 C CA . ARG A 1 1203 ? 20.302 44.559 7.280 1.00 76.12 1203 ARG A CA 1
ATOM 9184 C C . ARG A 1 1203 ? 19.118 45.533 7.298 1.00 76.12 1203 ARG A C 1
ATOM 9186 O O . ARG A 1 1203 ? 19.051 46.373 8.192 1.00 76.12 1203 ARG A O 1
ATOM 9193 N N . ALA A 1 1204 ? 18.159 45.396 6.379 1.00 64.25 1204 ALA A N 1
ATOM 9194 C CA . ALA A 1 1204 ? 16.893 46.128 6.446 1.00 64.25 1204 ALA A CA 1
ATOM 9195 C C . ALA A 1 1204 ? 16.011 45.667 7.626 1.00 64.25 1204 ALA A C 1
ATOM 9197 O O . ALA A 1 1204 ? 15.409 46.513 8.286 1.00 64.25 1204 ALA A O 1
ATOM 9198 N N . MET A 1 1205 ? 15.986 44.366 7.946 1.00 69.25 1205 MET A N 1
ATOM 9199 C CA . MET A 1 1205 ? 15.326 43.844 9.150 1.00 69.25 1205 MET A CA 1
ATOM 9200 C C . MET A 1 1205 ? 15.944 44.418 10.429 1.00 69.25 1205 MET A C 1
ATOM 9202 O O . MET A 1 1205 ? 15.210 45.020 11.211 1.00 69.25 1205 MET A O 1
ATOM 9206 N N . ASN A 1 1206 ? 17.266 44.331 10.615 1.00 74.31 1206 ASN A N 1
ATOM 9207 C CA . ASN A 1 1206 ? 17.944 44.872 11.806 1.00 74.31 1206 ASN A CA 1
ATOM 9208 C C . ASN A 1 1206 ? 17.648 46.371 12.000 1.00 74.31 1206 ASN A C 1
ATOM 9210 O O . ASN A 1 1206 ? 17.254 46.794 13.089 1.00 74.31 1206 ASN A O 1
ATOM 9214 N N . ALA A 1 1207 ? 17.714 47.153 10.915 1.00 69.81 1207 ALA A N 1
ATOM 9215 C CA . ALA A 1 1207 ? 17.354 48.570 10.928 1.00 69.81 1207 ALA A CA 1
ATOM 9216 C C . ALA A 1 1207 ? 15.869 48.821 11.272 1.00 69.81 1207 ALA A C 1
ATOM 9218 O O . ALA A 1 1207 ? 15.558 49.802 11.944 1.00 69.81 1207 ALA A O 1
ATOM 9219 N N . SER A 1 1208 ? 14.949 47.943 10.851 1.00 59.91 1208 SER A N 1
ATOM 9220 C CA . SER A 1 1208 ? 13.515 48.048 11.177 1.00 59.91 1208 SER A CA 1
ATOM 9221 C C . SER A 1 1208 ? 13.173 47.652 12.620 1.00 59.91 1208 SER A C 1
ATOM 9223 O O . SER A 1 1208 ? 12.199 48.158 13.172 1.00 59.91 1208 SER A O 1
ATOM 9225 N N . ILE A 1 1209 ? 13.989 46.793 13.242 1.00 72.44 1209 ILE A N 1
ATOM 9226 C CA . ILE A 1 1209 ? 13.848 46.349 14.641 1.00 72.44 1209 ILE A CA 1
ATOM 9227 C C . ILE A 1 1209 ? 14.457 47.385 15.614 1.00 72.44 1209 ILE A C 1
ATOM 9229 O O . ILE A 1 1209 ? 14.214 47.334 16.817 1.00 72.44 1209 ILE A O 1
ATOM 9233 N N . GLY A 1 1210 ? 15.196 48.379 15.103 1.00 58.44 1210 GLY A N 1
ATOM 9234 C CA . GLY A 1 1210 ? 15.794 49.455 15.901 1.00 58.44 1210 GLY A CA 1
ATOM 9235 C C . GLY A 1 1210 ? 17.138 49.093 16.538 1.00 58.44 1210 GLY A C 1
ATOM 9236 O O . GLY A 1 1210 ? 17.570 49.770 17.469 1.00 58.44 1210 GLY A O 1
ATOM 9237 N N . ILE A 1 1211 ? 17.799 48.042 16.044 1.00 57.69 1211 ILE A N 1
ATOM 9238 C CA . ILE A 1 1211 ? 19.147 47.643 16.461 1.00 57.69 1211 ILE A CA 1
ATOM 9239 C C . ILE A 1 1211 ? 20.145 48.359 15.537 1.00 57.69 1211 ILE A C 1
ATOM 9241 O O . ILE A 1 1211 ? 20.278 47.993 14.367 1.00 57.69 1211 ILE A O 1
ATOM 9245 N N . SER A 1 1212 ? 20.799 49.407 16.054 1.00 44.78 1212 SER A N 1
ATOM 9246 C CA . SER A 1 1212 ? 21.725 50.294 15.323 1.00 44.78 1212 SER A CA 1
ATOM 9247 C C . SER A 1 1212 ? 23.062 50.475 16.033 1.00 44.78 1212 SER A C 1
ATOM 9249 O O . SER A 1 1212 ? 23.003 50.890 17.215 1.00 44.78 1212 SER A O 1
#

Secondary structure (DSSP, 8-state):
-EEEETTEEEEE-S--SS-EEETTEE-SEEE--TT-EEEETTEEEEPPPTT-PPPP-TTHHHHHHHHHHHHHHHHHHHHHHHHHHHHHHHHHHHHHHHHHHS------------------SSHHHHHHHHHHHHHHHHHHHHHHHHHHHHHHHHHHHHHH--S-HHHHHHHHHHHHHHHHHHHHHHHHHHHHHHHHHHHHHHHHHHHHHHHHHHHHHHHHHHHHHHHHHHHHHHHHHHHHHHHHHHHHHHHHHHHHHHHHHHHHHHHHHHHHHHHHHHHHHHHHHHHHHHHHHHHHHHHHHHTT-------TTHHHHHHHHHHHHHHHHHHHHHHHHHHHHHHHHHHHHHHHHHHHHHHHHHHHHHHHHHHHHHHHHHHHHHHHHHHHHHHHHHHHHHHHHTTHHHHHHHHHHHHHHHHHHHHHHHHHHHHHHHHHHHHHHHHHHHHHHHHHHHHHHHHHHHHHHHHHHHHHHHHHHHHHHHHHHHHHHHHHHHHHHHHHHHHHHHHHHHHHHHHHHHHHHHHHHHHHHTTS-TTSSSSSSTTHHHHHHHHHHHHHHHHHHHHHHHHHHHHHHHHHHHHHHHHHHHHHHHHHHHHHHHHHHHHHHHHHHHHTTTTTTSSTHHHHHHHHHHHHHHHHHHHHHHHHHHHHHHHTTSSSSBHHHHHHHHHHHHHHHHHHHHHHHHHHHHHHHHHHHHHHHHHTTT------SSGGGSHHHHHHHHHHHHHTTS-BSSSSHHHHHHHHHHHHHHHHHHHHHHHHHHHHHHHHHHHHHHHHHHHHHHHHHHHHHHHHHHHHHHHHHHHHHHHHHHHHHHHHHHHHHHHHHHHHHHHHHHHHHHHHHHHHHHHHHTS--------------HHHHHHHHHHHHHHHHHHHHHHHHHHHHHHHHHHHHHHHHHHHHHHHHHHHHHHHHHHHHHHHHHHHHHHHHHHHHHHHHHHHHHHHHTTTTTTHHHHHHHT-----HHHHHHHHHHHHHHHHHHHHHHHHHHHHHHHHHHHHHHHHHHHHHHHHHHHHHHHHHHHHHHHHHHHHHTT-S--TT------SSS-SS------HHHHHHHHHHHHHHHHHHHHHHHHHHHHHHHHHHHHHHHHHHHHHHHHHHHHHHHHHHHHHTT--------------HHHHHHHHHHHHHHHHHHHHHHHHHHHHHHS---HHHHHHHHHHHHHHHHHHHHHHHHHHHHHHHT--